Protein AF-0000000067162839 (afdb_homodimer)

InterPro domains:
  IPR000644 CBS domain [PF00571] (600-639)
  IPR001807 Chloride channel [PF00654] (102-469)
  IPR001807 Chloride channel [PR00762] (114-131)
  IPR001807 Chloride channel [PR00762] (147-166)
  IPR001807 Chloride channel [PR00762] (204-223)
  IPR001807 Chloride channel [PR00762] (378-398)
  IPR001807 Chloride channel [PR00762] (421-437)
  IPR001807 Chloride channel [PR00762] (438-457)
  IPR001807 Chloride channel [PR00762] (476-490)
  IPR002250 Chloride channel ClC-K [PR01119] (22-28)
  IPR002250 Chloride channel ClC-K [PR01119] (150-158)
  IPR002250 Chloride channel ClC-K [PR01119] (176-182)
  IPR002250 Chloride channel ClC-K [PR01119] (254-260)
  IPR014743 Chloride channel, core [SSF81340] (27-491)
  IPR046342 CBS domain superfamily [G3DSA:3.10.580.10] (491-643)
  IPR046342 CBS domain superfamily [SSF54631] (496-639)
  IPR050970 Voltage-gated chloride channel [PTHR45720] (24-351)

Nearest PDB structures (foldseek):
  8ta5-assembly1_B  TM=8.832E-01  e=3.341E-41  Homo sapiens
  8ta5-assembly1_A  TM=8.549E-01  e=1.238E-41  Homo sapiens
  7xf5-assembly1_A  TM=8.804E-01  e=7.797E-40  Homo sapiens
  7xf5-assembly1_B  TM=8.780E-01  e=1.848E-39  Homo sapiens
  7xja-assembly1_B  TM=9.573E-01  e=2.705E-33  Homo sapiens

Secondary structure (DSSP, 8-state):
-----THHHHHHHTTTTSS----HHHHHHHHHHHHHHHHHHHHH-HHHHHHHHHHHHHHHHHHHHHHHHHHHHHHHHHHHHHTTT-HHHHHHHHHHHHHHHHHHHHHHHHHH-GGGSS-SHHHHHHHHTT---GGGG-HHHHHHHHHHHHHHHHTTTTS--BSHHHHHHHHHHHHHHHHHHHHHHHT----HHHHHHHHHHHHHHHHHHHHT-HHHHHHHHHHHH-SEEEHHHHHHHHHHHHHHHHHHHHHHHHTTS-SSS--SS-----TT----HHHHHHHHHHHHHHHHHHHHHHHHHHHHHHHHHHSHHHHHHHHH-HHHHHHHHHHHHHHHT-TTTGGGGT---SS--S--GGGGGGHHHHHHHHHHHTT--SS-B-HHHHHHHHHHHHHHHHHHHHHH-TT----SS-PPPP-HHHHHHHHHHHHHHHHHT-SHHHHHHHHHH-B-TTHHHHHHHHHHHHHHHHHHS--HHHHHHHHHT--------S--HHHHH-BGGGTSB----EEETT--HHHHHHHHHH---SEEEEES-SSS-BEEEEEEHHHHHHHHHHS--TTS---TT--S------HHHHS-PBPP--EE-TT-BHHHHHHHHHHHT-SEEEEEETTEEEEEEEHHHHHHHHHHHHHH-/-----THHHHHHHTTTTSS----HHHHHHHHHHHHHHHHHHHHH-HHHHHHHHHHHHHHHHHHHHHHHHHHHHHHHHHHHHHTTT-HHHHHHHHHHHHHHHHHHHHHHHHHH-GGGSS-SHHHHHHHHTT---GGGG-HHHHHHHHHHHHHHHHTTTTS--BSHHHHHHHHHHHHHHHHHHHHHHHT----HHHHHHHHHHHHHHHHHHHHT-HHHHHHHHHHHH-SEEEHHHHHHHHHHHHHHHHHHHHHHHHTTS-SSS--SS-----TT----HHHHHHHHHHHHHHHHHHHHHHHHHHHHHHHHHHSHHHHHHHHH-HHHHHHHHHHHHHHHT-TTTGGGGT---SS--S--GGGGGGHHHHHHHHHHHTT--SS-B-HHHHHHHHHHHHHHHHHHHHHH-TT----SS-PPPP-HHHHHHHHHHHHHHHHHT-SHHHHHHHHHH-B-TTHHHHHHHHHHHHHHHHHHS--HHHHHHHHHT--------S--THHHH-BGGGTSB----EEETT--HHHHHHHHHH---SEEEEES-SSS-BEEEEEEHHHHHHHHHHS--TTS---TT--S------HHHHS-PBPP--EE-TT-BHHHHHHHHHHHT-SEEEEEETTEEEEEEEHHHHHHHHHHHHHH-

Structure (mmCIF, N/CA/C/O backbone):
data_AF-0000000067162839-model_v1
#
loop_
_entity.id
_entity.type
_entity.pdbx_description
1 polymer 'Chloride voltage-gated channel Kb'
#
loop_
_atom_site.group_PDB
_atom_site.id
_atom_site.type_symbol
_atom_site.label_atom_id
_atom_site.label_alt_id
_atom_site.label_comp_id
_atom_site.label_asym_id
_atom_site.label_entity_id
_atom_site.label_seq_id
_atom_site.pdbx_PDB_ins_code
_atom_site.Cartn_x
_atom_site.Cartn_y
_atom_site.Cartn_z
_atom_site.occupancy
_atom_site.B_iso_or_equiv
_atom_site.auth_seq_id
_atom_site.auth_comp_id
_atom_site.auth_asym_id
_atom_site.auth_atom_id
_atom_site.pdbx_PDB_model_num
ATOM 1 N N . MET A 1 1 ? -54.219 -42.25 22.422 1 27.73 1 MET A N 1
ATOM 2 C CA . MET A 1 1 ? -52.781 -42.281 22.656 1 27.73 1 MET A CA 1
ATOM 3 C C . MET A 1 1 ? -52.188 -40.875 22.562 1 27.73 1 MET A C 1
ATOM 5 O O . MET A 1 1 ? -52.281 -40.219 21.516 1 27.73 1 MET A O 1
ATOM 9 N N . GLU A 1 2 ? -52.094 -40.125 23.703 1 32.88 2 GLU A N 1
ATOM 10 C CA . GLU A 1 2 ? -51.938 -38.719 24.047 1 32.88 2 GLU A CA 1
ATOM 11 C C . GLU A 1 2 ? -50.5 -38.25 23.766 1 32.88 2 GLU A C 1
ATOM 13 O O . GLU A 1 2 ? -49.531 -38.906 24.188 1 32.88 2 GLU A O 1
ATOM 18 N N . HIS A 1 3 ? -50.25 -37.656 22.578 1 36.94 3 HIS A N 1
ATOM 19 C CA . HIS A 1 3 ? -48.969 -37.219 22.016 1 36.94 3 HIS A CA 1
ATOM 20 C C . HIS A 1 3 ? -48.219 -36.344 22.984 1 36.94 3 HIS A C 1
ATOM 22 O O . HIS A 1 3 ? -48.781 -35.375 23.531 1 36.94 3 HIS A O 1
ATOM 28 N N . PRO A 1 4 ? -47.188 -37 23.719 1 40.81 4 PRO A N 1
ATOM 29 C CA . PRO A 1 4 ? -46.469 -36.281 24.781 1 40.81 4 PRO A CA 1
ATOM 30 C C . PRO A 1 4 ? -46.062 -34.875 24.359 1 40.81 4 PRO A C 1
ATOM 32 O O . PRO A 1 4 ? -45.812 -34.594 23.188 1 40.81 4 PRO A O 1
ATOM 35 N N . SER A 1 5 ? -46.531 -33.875 25.109 1 39.12 5 SER A N 1
ATOM 36 C CA . SER A 1 5 ? -46.469 -32.438 24.906 1 39.12 5 SER A CA 1
ATOM 37 C C . SER A 1 5 ? -45.062 -31.938 24.75 1 39.12 5 SER A C 1
ATOM 39 O O . SER A 1 5 ? -44.125 -32.531 25.312 1 39.12 5 SER A O 1
ATOM 41 N N . LEU A 1 6 ? -44.812 -31.172 23.594 1 40.28 6 LEU A N 1
ATOM 42 C CA . LEU A 1 6 ? -43.625 -30.5 23.078 1 40.28 6 LEU A CA 1
ATOM 43 C C . LEU A 1 6 ? -42.875 -29.781 24.188 1 40.28 6 LEU A C 1
ATOM 45 O O . LEU A 1 6 ? -41.75 -29.344 24 1 40.28 6 LEU A O 1
ATOM 49 N N . GLU A 1 7 ? -43.625 -29.453 25.328 1 41.22 7 GLU A N 1
ATOM 50 C CA . GLU A 1 7 ? -43.031 -28.688 26.438 1 41.22 7 GLU A CA 1
ATOM 51 C C . GLU A 1 7 ? -41.938 -29.469 27.141 1 41.22 7 GLU A C 1
ATOM 53 O O . GLU A 1 7 ? -40.938 -28.891 27.609 1 41.22 7 GLU A O 1
ATOM 58 N N . GLN A 1 8 ? -42.125 -30.812 27.312 1 40.09 8 GLN A N 1
ATOM 59 C CA . GLN A 1 8 ? -41.188 -31.594 28.094 1 40.09 8 GLN A CA 1
ATOM 60 C C . GLN A 1 8 ? -39.844 -31.703 27.391 1 40.09 8 GLN A C 1
ATOM 62 O O . GLN A 1 8 ? -38.812 -31.906 28.047 1 40.09 8 GLN A O 1
ATOM 67 N N . GLU A 1 9 ? -39.906 -31.734 26.047 1 35.12 9 GLU A N 1
ATOM 68 C CA . GLU A 1 9 ? -38.625 -31.938 25.359 1 35.12 9 GLU A CA 1
ATOM 69 C C . GLU A 1 9 ? -37.719 -30.719 25.5 1 35.12 9 GLU A C 1
ATOM 71 O O . GLU A 1 9 ? -36.5 -30.828 25.438 1 35.12 9 GLU A O 1
ATOM 76 N N . GLU A 1 10 ? -38.344 -29.453 25.547 1 35.75 10 GLU A N 1
ATOM 77 C CA . GLU A 1 10 ? -37.5 -28.25 25.656 1 35.75 10 GLU A CA 1
ATOM 78 C C . GLU A 1 10 ? -36.75 -28.234 26.984 1 35.75 10 GLU A C 1
ATOM 80 O O . GLU A 1 10 ? -35.625 -27.703 27.062 1 35.75 10 GLU A O 1
ATOM 85 N N . GLU A 1 11 ? -37.406 -28.734 28.062 1 34.38 11 GLU A N 1
ATOM 86 C CA . GLU A 1 11 ? -36.781 -28.703 29.375 1 34.38 11 GLU A CA 1
ATOM 87 C C . GLU A 1 11 ? -35.531 -29.594 29.406 1 34.38 11 GLU A C 1
ATOM 89 O O . GLU A 1 11 ? -34.594 -29.328 30.172 1 34.38 11 GLU A O 1
ATOM 94 N N . LYS A 1 12 ? -35.594 -30.781 28.75 1 34.03 12 LYS A N 1
ATOM 95 C CA . LYS A 1 12 ? -34.5 -31.719 28.906 1 34.03 12 LYS A CA 1
ATOM 96 C C . LYS A 1 12 ? -33.219 -31.188 28.266 1 34.03 12 LYS A C 1
ATOM 98 O O . LYS A 1 12 ? -32.125 -31.625 28.609 1 34.03 12 LYS A O 1
ATOM 103 N N . VAL A 1 13 ? -33.406 -30.531 27.125 1 31.28 13 VAL A N 1
ATOM 104 C CA . VAL A 1 13 ? -32.188 -30.109 26.453 1 31.28 13 VAL A CA 1
ATOM 105 C C . VAL A 1 13 ? -31.484 -29.047 27.281 1 31.28 13 VAL A C 1
ATOM 107 O O . VAL A 1 13 ? -30.312 -28.734 27.047 1 31.28 13 VAL A O 1
ATOM 110 N N . LEU A 1 14 ? -32.188 -28.281 28.219 1 32.16 14 LEU A N 1
ATOM 111 C CA . LEU A 1 14 ? -31.5 -27.391 29.141 1 32.16 14 LEU A CA 1
ATOM 112 C C . LEU A 1 14 ? -30.594 -28.172 30.078 1 32.16 14 LEU A C 1
ATOM 114 O O . LEU A 1 14 ? -29.969 -27.594 30.984 1 32.16 14 LEU A O 1
ATOM 118 N N . VAL A 1 15 ? -30.797 -29.516 30.312 1 32.53 15 VAL A N 1
ATOM 119 C CA . VAL A 1 15 ? -30.078 -30.25 31.328 1 32.53 15 VAL A CA 1
ATOM 120 C C . VAL A 1 15 ? -28.578 -30.141 31.078 1 32.53 15 VAL A C 1
ATOM 122 O O . VAL A 1 15 ? -27.797 -29.953 32 1 32.53 15 VAL A O 1
ATOM 125 N N . SER A 1 16 ? -28.016 -30.766 29.938 1 29.75 16 SER A N 1
ATOM 126 C CA . SER A 1 16 ? -26.641 -31.234 30.078 1 29.75 16 SER A CA 1
ATOM 127 C C . SER A 1 16 ? -25.641 -30.078 30.047 1 29.75 16 SER A C 1
ATOM 129 O O . SER A 1 16 ? -24.906 -29.891 29.078 1 29.75 16 SER A O 1
ATOM 131 N N . LYS A 1 17 ? -25.938 -28.875 30.406 1 35.81 17 LYS A N 1
ATOM 132 C CA . LYS A 1 17 ? -24.969 -27.828 30.703 1 35.81 17 LYS A CA 1
ATOM 133 C C . LYS A 1 17 ? -23.922 -28.328 31.688 1 35.81 17 LYS A C 1
ATOM 135 O O . LYS A 1 17 ? -23.016 -27.594 32.094 1 35.81 17 LYS A O 1
ATOM 140 N N . HIS A 1 18 ? -24.203 -29.344 32.5 1 34.38 18 HIS A N 1
ATOM 141 C CA . HIS A 1 18 ? -23.281 -29.719 33.562 1 34.38 18 HIS A CA 1
ATOM 142 C C . HIS A 1 18 ? -21.969 -30.25 33 1 34.38 18 HIS A C 1
ATOM 144 O O . HIS A 1 18 ? -20.969 -30.344 33.719 1 34.38 18 HIS A O 1
ATOM 150 N N . SER A 1 19 ? -22.062 -31.125 32.031 1 35.47 19 SER A N 1
ATOM 151 C CA . SER A 1 19 ? -21.016 -32.125 31.938 1 35.47 19 SER A CA 1
ATOM 152 C C . SER A 1 19 ? -19.672 -31.516 31.594 1 35.47 19 SER A C 1
ATOM 154 O O . SER A 1 19 ? -18.625 -31.938 32.094 1 35.47 19 SER A O 1
ATOM 156 N N . TRP A 1 20 ? -19.5 -30.953 30.484 1 37.16 20 TRP A N 1
ATOM 157 C CA . TRP A 1 20 ? -18.094 -30.906 30.125 1 37.16 20 TRP A CA 1
ATOM 158 C C . TRP A 1 20 ? -17.391 -29.766 30.859 1 37.16 20 TRP A C 1
ATOM 160 O O . TRP A 1 20 ? -17.359 -28.625 30.375 1 37.16 20 TRP A O 1
ATOM 170 N N . GLN A 1 21 ? -17.75 -29.531 32.156 1 40.5 21 GLN A N 1
ATOM 171 C CA . GLN A 1 21 ? -16.859 -28.656 32.906 1 40.5 21 GLN A CA 1
ATOM 172 C C . GLN A 1 21 ? -15.43 -29.188 32.906 1 40.5 21 GLN A C 1
ATOM 174 O O . GLN A 1 21 ? -15.188 -30.328 33.344 1 40.5 21 GLN A O 1
ATOM 179 N N . PRO A 1 22 ? -14.617 -28.828 31.984 1 44.09 22 PRO A N 1
ATOM 180 C CA . PRO A 1 22 ? -13.242 -29.344 32.062 1 44.09 22 PRO A CA 1
ATOM 181 C C . PRO A 1 22 ? -12.727 -29.422 33.5 1 44.09 22 PRO A C 1
ATOM 183 O O . PRO A 1 22 ? -13.234 -28.734 34.375 1 44.09 22 PRO A O 1
ATOM 186 N N . CYS A 1 23 ? -12.055 -30.5 33.906 1 48.09 23 CYS A N 1
ATOM 187 C CA . CYS A 1 23 ? -11.445 -30.781 35.188 1 48.09 23 CYS A CA 1
ATOM 188 C C . CYS A 1 23 ? -10.797 -29.531 35.781 1 48.09 23 CYS A C 1
ATOM 190 O O . CYS A 1 23 ? -10.234 -28.719 35.062 1 48.09 23 CYS A O 1
ATOM 192 N N . PRO A 1 24 ? -11.07 -29.234 37.062 1 51.34 24 PRO A N 1
ATOM 193 C CA . PRO A 1 24 ? -10.586 -28.047 37.781 1 51.34 24 PRO A CA 1
ATOM 194 C C . PRO A 1 24 ? -9.094 -27.812 37.562 1 51.34 24 PRO A C 1
ATOM 196 O O . PRO A 1 24 ? -8.656 -26.656 37.5 1 51.34 24 PRO A O 1
ATOM 199 N N . LYS A 1 25 ? -8.367 -28.891 37.594 1 54.47 25 LYS A N 1
ATOM 200 C CA . LYS A 1 25 ? -6.926 -28.75 37.438 1 54.47 25 LYS A CA 1
ATOM 201 C C . LYS A 1 25 ? -6.59 -28.219 36.031 1 54.47 25 LYS A C 1
ATOM 203 O O . LYS A 1 25 ? -5.68 -27.391 35.875 1 54.47 25 LYS A O 1
ATOM 208 N N . ALA A 1 26 ? -7.246 -28.781 35.125 1 53.56 26 ALA A N 1
ATOM 209 C CA . ALA A 1 26 ? -7.035 -28.328 33.75 1 53.56 26 ALA A CA 1
ATOM 210 C C . ALA A 1 26 ? -7.48 -26.875 33.594 1 53.56 26 ALA A C 1
ATOM 212 O O . ALA A 1 26 ? -6.852 -26.109 32.844 1 53.56 26 ALA A O 1
ATOM 213 N N . ARG A 1 27 ? -8.508 -26.578 34.312 1 57.03 27 ARG A N 1
ATOM 214 C CA . ARG A 1 27 ? -8.938 -25.188 34.312 1 57.03 27 ARG A CA 1
ATOM 215 C C . ARG A 1 27 ? -7.887 -24.281 34.969 1 57.03 27 ARG A C 1
ATOM 217 O O . ARG A 1 27 ? -7.656 -23.172 34.5 1 57.03 27 ARG A O 1
ATOM 224 N N . ARG A 1 28 ? -7.359 -24.797 36.062 1 58.72 28 ARG A N 1
ATOM 225 C CA . ARG A 1 28 ? -6.32 -24 36.688 1 58.72 28 ARG A CA 1
ATOM 226 C C . ARG A 1 28 ? -5.09 -23.875 35.812 1 58.72 28 ARG A C 1
ATOM 228 O O . ARG A 1 28 ? -4.484 -22.812 35.719 1 58.72 28 ARG A O 1
ATOM 235 N N . ARG A 1 29 ? -4.75 -24.984 35.281 1 55.62 29 ARG A N 1
ATOM 236 C CA . ARG A 1 29 ? -3.605 -24.922 34.375 1 55.62 29 ARG A CA 1
ATOM 237 C C . ARG A 1 29 ? -3.904 -24.047 33.156 1 55.62 29 ARG A C 1
ATOM 239 O O . ARG A 1 29 ? -3.035 -23.297 32.688 1 55.62 29 ARG A O 1
ATOM 246 N N . LEU A 1 30 ? -5.125 -24.234 32.812 1 56.53 30 LEU A N 1
ATOM 247 C CA . LEU A 1 30 ? -5.523 -23.391 31.703 1 56.53 30 LEU A CA 1
ATOM 248 C C . LEU A 1 30 ? -5.547 -21.922 32.125 1 56.53 30 LEU A C 1
ATOM 250 O O . LEU A 1 30 ? -5.137 -21.047 31.359 1 56.53 30 LEU A O 1
ATOM 254 N N . ARG A 1 31 ? -6.031 -21.781 33.344 1 58.5 31 ARG A N 1
ATOM 255 C CA . ARG A 1 31 ? -6.012 -20.422 33.844 1 58.5 31 ARG A CA 1
ATOM 256 C C . ARG A 1 31 ? -4.582 -19.922 34 1 58.5 31 ARG A C 1
ATOM 258 O O . ARG A 1 31 ? -4.285 -18.75 33.719 1 58.5 31 ARG A O 1
ATOM 265 N N . GLY A 1 32 ? -3.824 -20.781 34.562 1 57.22 32 GLY A N 1
ATOM 266 C CA . GLY A 1 32 ? -2.426 -20.406 34.719 1 57.22 32 GLY A CA 1
ATOM 267 C C . GLY A 1 32 ? -1.743 -20.156 33.375 1 57.22 32 GLY A C 1
ATOM 268 O O . GLY A 1 32 ? -1.001 -19.188 33.219 1 57.22 32 GLY A O 1
ATOM 269 N N . CYS A 1 33 ? -1.955 -21.031 32.531 1 56.88 33 CYS A N 1
ATOM 270 C CA . CYS A 1 33 ? -1.414 -20.828 31.188 1 56.88 33 CYS A CA 1
ATOM 271 C C . CYS A 1 33 ? -1.97 -19.562 30.547 1 56.88 33 CYS A C 1
ATOM 273 O O . CYS A 1 33 ? -1.242 -18.828 29.875 1 56.88 33 CYS A O 1
ATOM 275 N N . MET A 1 34 ? -3.178 -19.484 30.906 1 56.81 34 MET A N 1
ATOM 276 C CA . MET A 1 34 ? -3.814 -18.281 30.391 1 56.81 34 MET A CA 1
ATOM 277 C C . MET A 1 34 ? -3.201 -17.031 31.016 1 56.81 34 MET A C 1
ATOM 279 O O . MET A 1 34 ? -3.033 -16.016 30.328 1 56.81 34 MET A O 1
ATOM 283 N N . GLU A 1 35 ? -2.861 -17.156 32.281 1 59.5 35 GLU A N 1
ATOM 284 C CA . GLU A 1 35 ? -2.236 -16.016 32.938 1 59.5 35 GLU A CA 1
ATOM 285 C C . GLU A 1 35 ? -0.836 -15.766 32.375 1 59.5 35 GLU A C 1
ATOM 287 O O . GLU A 1 35 ? -0.427 -14.609 32.219 1 59.5 35 GLU A O 1
ATOM 292 N N . VAL A 1 36 ? -0.124 -16.75 32.219 1 56.62 36 VAL A N 1
ATOM 293 C CA . VAL A 1 36 ? 1.204 -16.594 31.641 1 56.62 36 VAL A CA 1
ATOM 294 C C . VAL A 1 36 ? 1.084 -16.047 30.219 1 56.62 36 VAL A C 1
ATOM 296 O O . VAL A 1 36 ? 1.85 -15.172 29.828 1 56.62 36 VAL A O 1
ATOM 299 N N . VAL A 1 37 ? 0.184 -16.688 29.594 1 56.22 37 VAL A N 1
ATOM 300 C CA . VAL A 1 37 ? -0.062 -16.188 28.25 1 56.22 37 VAL A CA 1
ATOM 301 C C . VAL A 1 37 ? -0.509 -14.734 28.312 1 56.22 37 VAL A C 1
ATOM 303 O O . VAL A 1 37 ? -0.081 -13.906 27.5 1 56.22 37 VAL A O 1
ATOM 306 N N . LYS A 1 38 ? -1.312 -14.547 29.297 1 56.5 38 LYS A N 1
ATOM 307 C CA . LYS A 1 38 ? -1.747 -13.172 29.516 1 56.5 38 LYS A CA 1
ATOM 308 C C . LYS A 1 38 ? -0.558 -12.25 29.781 1 56.5 38 LYS A C 1
ATOM 310 O O . LYS A 1 38 ? -0.494 -11.141 29.266 1 56.5 38 LYS A O 1
ATOM 315 N N . GLY A 1 39 ? 0.331 -12.68 30.656 1 54.09 39 GLY A N 1
ATOM 316 C CA . GLY A 1 39 ? 1.502 -11.875 30.969 1 54.09 39 GLY A CA 1
ATOM 317 C C . GLY A 1 39 ? 2.42 -11.656 29.781 1 54.09 39 GLY A C 1
ATOM 318 O O . GLY A 1 39 ? 2.934 -10.555 29.594 1 54.09 39 GLY A O 1
ATOM 319 N N . LEU A 1 40 ? 2.652 -12.648 29.109 1 52.22 40 LEU A N 1
ATOM 320 C CA . LEU A 1 40 ? 3.521 -12.562 27.953 1 52.22 40 LEU A CA 1
ATOM 321 C C . LEU A 1 40 ? 2.9 -11.68 26.875 1 52.22 40 LEU A C 1
ATOM 323 O O . LEU A 1 40 ? 3.598 -10.891 26.234 1 52.22 40 LEU A O 1
ATOM 327 N N . LEU A 1 41 ? 1.66 -11.969 26.734 1 50.88 41 LEU A N 1
ATOM 328 C CA . LEU A 1 41 ? 0.897 -11.219 25.75 1 50.88 41 LEU A CA 1
ATOM 329 C C . LEU A 1 41 ? 0.826 -9.742 26.109 1 50.88 41 LEU A C 1
ATOM 331 O O . LEU A 1 41 ? 0.854 -8.875 25.234 1 50.88 41 LEU A O 1
ATOM 335 N N . PHE A 1 42 ? 0.751 -9.477 27.359 1 50.53 42 PHE A N 1
ATOM 336 C CA . PHE A 1 42 ? 0.626 -8.094 27.797 1 50.53 42 PHE A CA 1
ATOM 337 C C . PHE A 1 42 ? 1.896 -7.312 27.5 1 50.53 42 PHE A C 1
ATOM 339 O O . PHE A 1 42 ? 1.84 -6.109 27.234 1 50.53 42 PHE A O 1
ATOM 346 N N . ARG A 1 43 ? 3.023 -8 27.609 1 47.5 43 ARG A N 1
ATOM 347 C CA . ARG A 1 43 ? 4.273 -7.262 27.484 1 47.5 43 ARG A CA 1
ATOM 348 C C . ARG A 1 43 ? 4.566 -6.934 26.016 1 47.5 43 ARG A C 1
ATOM 350 O O . ARG A 1 43 ? 5.035 -5.84 25.703 1 47.5 43 ARG A O 1
ATOM 357 N N . VAL A 1 44 ? 4.855 -8 25.203 1 50.31 44 VAL A N 1
ATOM 358 C CA . VAL A 1 44 ? 5.434 -7.816 23.875 1 50.31 44 VAL A CA 1
ATOM 359 C C . VAL A 1 44 ? 4.402 -7.172 22.953 1 50.31 44 VAL A C 1
ATOM 361 O O . VAL A 1 44 ? 4.766 -6.535 21.969 1 50.31 44 VAL A O 1
ATOM 364 N N . GLY A 1 45 ? 3.145 -6.742 23.422 1 58.66 45 GLY A N 1
ATOM 365 C CA . GLY A 1 45 ? 2.027 -6.227 22.641 1 58.66 45 GLY A CA 1
ATOM 366 C C . GLY A 1 45 ? 1.144 -7.32 22.078 1 58.66 45 GLY A C 1
ATOM 367 O O . GLY A 1 45 ? 1.576 -8.094 21.219 1 58.66 45 GLY A O 1
ATOM 368 N N . GLU A 1 46 ? 0.111 -7.754 22.594 1 63.47 46 GLU A N 1
ATOM 369 C CA . GLU A 1 46 ? -0.898 -8.797 22.422 1 63.47 46 GLU A CA 1
ATOM 370 C C . GLU A 1 46 ? -1.238 -8.992 20.953 1 63.47 46 GLU A C 1
ATOM 372 O O . GLU A 1 46 ? -1.441 -10.117 20.5 1 63.47 46 GLU A O 1
ATOM 377 N N . ASP A 1 47 ? -0.912 -8.102 20.188 1 77.25 47 ASP A N 1
ATOM 378 C CA . ASP A 1 47 ? -1.359 -8.18 18.797 1 77.25 47 ASP A CA 1
ATOM 379 C C . ASP A 1 47 ? -0.373 -8.969 17.938 1 77.25 47 ASP A C 1
ATOM 381 O O . ASP A 1 47 ? -0.779 -9.742 17.062 1 77.25 47 ASP A O 1
ATOM 385 N N . TRP A 1 48 ? 0.878 -9.109 18.359 1 83.06 48 TRP A N 1
ATOM 386 C CA . TRP A 1 48 ? 1.888 -9.758 17.531 1 83.06 48 TRP A CA 1
ATOM 387 C C . TRP A 1 48 ? 1.868 -11.273 17.719 1 83.06 48 TRP A C 1
ATOM 389 O O . TRP A 1 48 ? 2.125 -12.031 16.781 1 83.06 48 TRP A O 1
ATOM 399 N N . TYR A 1 49 ? 1.592 -11.688 18.906 1 84.25 49 TYR A N 1
ATOM 400 C CA . TYR A 1 49 ? 1.446 -13.125 19.141 1 84.25 49 TYR A CA 1
ATOM 401 C C . TYR A 1 49 ? 0.232 -13.672 18.406 1 84.25 49 TYR A C 1
ATOM 403 O O . TYR A 1 49 ? 0.279 -14.781 17.859 1 84.25 49 TYR A O 1
ATOM 411 N N . PHE A 1 50 ? -0.782 -12.906 18.422 1 87.69 50 PHE A N 1
ATOM 412 C CA . PHE A 1 50 ? -1.983 -13.281 17.688 1 87.69 50 PHE A CA 1
ATOM 413 C C . PHE A 1 50 ? -1.681 -13.438 16.203 1 87.69 50 PHE A C 1
ATOM 415 O O . PHE A 1 50 ? -2.098 -14.414 15.578 1 87.69 50 PHE A O 1
ATOM 422 N N . LEU A 1 51 ? -0.968 -12.508 15.727 1 91.75 51 LEU A N 1
ATOM 423 C CA . LEU A 1 51 ? -0.643 -12.516 14.305 1 91.75 51 LEU A CA 1
ATOM 424 C C . LEU A 1 51 ? 0.275 -13.688 13.961 1 91.75 51 LEU A C 1
ATOM 426 O O . LEU A 1 51 ? 0.132 -14.305 12.906 1 91.75 51 LEU A O 1
ATOM 430 N N . PHE A 1 52 ? 1.175 -14.016 14.898 1 92.5 52 PHE A N 1
ATOM 431 C CA . PHE A 1 52 ? 2.061 -15.156 14.703 1 92.5 52 PHE A CA 1
ATOM 432 C C . PHE A 1 52 ? 1.268 -16.453 14.68 1 92.5 52 PHE A C 1
ATOM 434 O O . PHE A 1 52 ? 1.465 -17.297 13.789 1 92.5 52 PHE A O 1
ATOM 441 N N . VAL A 1 53 ? 0.369 -16.594 15.531 1 93.88 53 VAL A N 1
ATOM 442 C CA . VAL A 1 53 ? -0.443 -17.797 15.633 1 93.88 53 VAL A CA 1
ATOM 443 C C . VAL A 1 53 ? -1.335 -17.938 14.398 1 93.88 53 VAL A C 1
ATOM 445 O O . VAL A 1 53 ? -1.511 -19.031 13.867 1 93.88 53 VAL A O 1
ATOM 448 N N . LEU A 1 54 ? -1.872 -16.828 13.984 1 95.62 54 LEU A N 1
ATOM 449 C CA . LEU A 1 54 ? -2.709 -16.844 12.789 1 95.62 54 LEU A CA 1
ATOM 450 C C . LEU A 1 54 ? -1.92 -17.328 11.578 1 95.62 54 LEU A C 1
ATOM 452 O O . LEU A 1 54 ? -2.398 -18.172 10.812 1 95.62 54 LEU A O 1
ATOM 456 N N . GLY A 1 55 ? -0.686 -16.844 11.398 1 96.31 55 GLY A N 1
ATOM 457 C CA . GLY A 1 55 ? 0.157 -17.25 10.289 1 96.31 55 GLY A CA 1
ATOM 458 C C . GLY A 1 55 ? 0.494 -18.734 10.32 1 96.31 55 GLY A C 1
ATOM 459 O O . GLY A 1 55 ? 0.347 -19.438 9.32 1 96.31 55 GLY A O 1
ATOM 460 N N . VAL A 1 56 ? 0.825 -19.203 11.453 1 95.19 56 VAL A N 1
ATOM 461 C CA . VAL A 1 56 ? 1.228 -20.609 11.617 1 95.19 56 VAL A CA 1
ATOM 462 C C . VAL A 1 56 ? 0.017 -21.516 11.43 1 95.19 56 VAL A C 1
ATOM 464 O O . VAL A 1 56 ? 0.105 -22.547 10.758 1 95.19 56 VAL A O 1
ATOM 467 N N . LEU A 1 57 ? -1.05 -21.109 11.961 1 96.31 57 LEU A N 1
ATOM 468 C CA . LEU A 1 57 ? -2.273 -21.906 11.875 1 96.31 57 LEU A CA 1
ATOM 469 C C . LEU A 1 57 ? -2.725 -22.047 10.422 1 96.31 57 LEU A C 1
ATOM 471 O O . LEU A 1 57 ? -3.014 -23.156 9.969 1 96.31 57 LEU A O 1
ATOM 475 N N . MET A 1 58 ? -2.77 -20.969 9.742 1 97.12 58 MET A N 1
ATOM 476 C CA . MET A 1 58 ? -3.256 -21.016 8.367 1 97.12 58 MET A CA 1
ATOM 477 C C . MET A 1 58 ? -2.279 -21.766 7.473 1 97.12 58 MET A C 1
ATOM 479 O O . MET A 1 58 ? -2.691 -22.453 6.535 1 97.12 58 MET A O 1
ATOM 483 N N . ALA A 1 59 ? -0.989 -21.625 7.781 1 96.12 59 ALA A N 1
ATOM 484 C CA . ALA A 1 59 ? -0.002 -22.406 7.027 1 96.12 59 ALA A CA 1
ATOM 485 C C . ALA A 1 59 ? -0.195 -23.906 7.238 1 96.12 59 ALA A C 1
ATOM 487 O O . ALA A 1 59 ? -0.094 -24.688 6.293 1 96.12 59 ALA A O 1
ATOM 488 N N . THR A 1 60 ? -0.475 -24.297 8.43 1 95.88 60 THR A N 1
ATOM 489 C CA . THR A 1 60 ? -0.682 -25.703 8.75 1 95.88 60 THR A CA 1
ATOM 490 C C . THR A 1 60 ? -1.94 -26.234 8.07 1 95.88 60 THR A C 1
ATOM 492 O O . THR A 1 60 ? -1.938 -27.344 7.527 1 95.88 60 THR A O 1
ATOM 495 N N . ILE A 1 61 ? -2.969 -25.438 8.055 1 96.44 61 ILE A N 1
ATOM 496 C CA . ILE A 1 61 ? -4.211 -25.859 7.406 1 96.44 61 ILE A CA 1
ATOM 497 C C . ILE A 1 61 ? -3.994 -25.969 5.902 1 96.44 61 ILE A C 1
ATOM 499 O O . ILE A 1 61 ? -4.438 -26.938 5.277 1 96.44 61 ILE A O 1
ATOM 503 N N . SER A 1 62 ? -3.361 -24.969 5.391 1 95.19 62 SER A N 1
ATOM 504 C CA . SER A 1 62 ? -3.086 -25 3.959 1 95.19 62 SER A CA 1
ATOM 505 C C . SER A 1 62 ? -2.26 -26.234 3.588 1 95.19 62 SER A C 1
ATOM 507 O O . SER A 1 62 ? -2.557 -26.906 2.6 1 95.19 62 SER A O 1
ATOM 509 N N . PHE A 1 63 ? -1.27 -26.562 4.344 1 92.69 63 PHE A N 1
ATOM 510 C CA . PHE A 1 63 ? -0.394 -27.703 4.078 1 92.69 63 PHE A CA 1
ATOM 511 C C . PHE A 1 63 ? -1.157 -29.016 4.203 1 92.69 63 PHE A C 1
ATOM 513 O O . PHE A 1 63 ? -1.01 -29.906 3.365 1 92.69 63 PHE A O 1
ATOM 520 N N . MET A 1 64 ? -1.932 -29.141 5.234 1 94.25 64 MET A N 1
ATOM 521 C CA . MET A 1 64 ? -2.711 -30.344 5.449 1 94.25 64 MET A CA 1
ATOM 522 C C . MET A 1 64 ? -3.717 -30.562 4.32 1 94.25 64 MET A C 1
ATOM 524 O O . MET A 1 64 ? -3.949 -31.688 3.891 1 94.25 64 MET A O 1
ATOM 528 N N . MET A 1 65 ? -4.305 -29.484 3.906 1 94.31 65 MET A N 1
ATOM 529 C CA . MET A 1 65 ? -5.23 -29.562 2.779 1 94.31 65 MET A CA 1
ATOM 530 C C . MET A 1 65 ? -4.52 -30.062 1.528 1 94.31 65 MET A C 1
ATOM 532 O O . MET A 1 65 ? -5.035 -30.938 0.823 1 94.31 65 MET A O 1
ATOM 536 N N . ASP A 1 66 ? -3.375 -29.547 1.273 1 91.31 66 ASP A N 1
ATOM 537 C CA . ASP A 1 66 ? -2.607 -29.953 0.104 1 91.31 66 ASP A CA 1
ATOM 538 C C . ASP A 1 66 ? -2.201 -31.422 0.208 1 91.31 66 ASP A C 1
ATOM 540 O O . ASP A 1 66 ? -2.188 -32.156 -0.794 1 91.31 66 ASP A O 1
ATOM 544 N N . LEU A 1 67 ? -1.874 -31.859 1.388 1 91.19 67 LEU A N 1
ATOM 545 C CA . LEU A 1 67 ? -1.484 -33.25 1.611 1 91.19 67 LEU A CA 1
ATOM 546 C C . LEU A 1 67 ? -2.658 -34.188 1.364 1 91.19 67 LEU A C 1
ATOM 548 O O . LEU A 1 67 ? -2.5 -35.219 0.729 1 91.19 67 LEU A O 1
ATOM 552 N N . ILE A 1 68 ? -3.779 -33.812 1.826 1 94.38 68 ILE A N 1
ATOM 553 C CA . ILE A 1 68 ? -4.969 -34.656 1.649 1 94.38 68 ILE A CA 1
ATOM 554 C C . ILE A 1 68 ? -5.344 -34.688 0.17 1 94.38 68 ILE A C 1
ATOM 556 O O . ILE A 1 68 ? -5.672 -35.75 -0.356 1 94.38 68 ILE A O 1
ATOM 560 N N . VAL A 1 69 ? -5.355 -33.562 -0.452 1 93.12 69 VAL A N 1
ATOM 561 C CA . VAL A 1 69 ? -5.68 -33.5 -1.872 1 93.12 69 VAL A CA 1
ATOM 562 C C . VAL A 1 69 ? -4.711 -34.344 -2.674 1 93.12 69 VAL A C 1
ATOM 564 O O . VAL A 1 69 ? -5.121 -35.094 -3.58 1 93.12 69 VAL A O 1
ATOM 567 N N . PHE A 1 70 ? -3.445 -34.312 -2.328 1 89.12 70 PHE A N 1
ATOM 568 C CA . PHE A 1 70 ? -2.432 -35.094 -3.021 1 89.12 70 PHE A CA 1
ATOM 569 C C . PHE A 1 70 ? -2.686 -36.594 -2.842 1 89.12 70 PHE A C 1
ATOM 571 O O . PHE A 1 70 ? -2.588 -37.344 -3.797 1 89.12 70 PHE A O 1
ATOM 578 N N . ARG A 1 71 ? -3 -37 -1.693 1 92.44 71 ARG A N 1
ATOM 579 C CA . ARG A 1 71 ? -3.25 -38.406 -1.406 1 92.44 71 ARG A CA 1
ATOM 580 C C . ARG A 1 71 ? -4.492 -38.906 -2.139 1 92.44 71 ARG A C 1
ATOM 582 O O . ARG A 1 71 ? -4.516 -40.031 -2.637 1 92.44 71 ARG A O 1
ATOM 589 N N . LEU A 1 72 ? -5.504 -38.031 -2.176 1 92.25 72 LEU A N 1
ATOM 590 C CA . LEU A 1 72 ? -6.723 -38.438 -2.885 1 92.25 72 LEU A CA 1
ATOM 591 C C . LEU A 1 72 ? -6.48 -38.469 -4.391 1 92.25 72 LEU A C 1
ATOM 593 O O . LEU A 1 72 ? -7.023 -39.344 -5.078 1 92.25 72 LEU A O 1
ATOM 597 N N . TYR A 1 73 ? -5.734 -37.562 -4.848 1 89.12 73 TYR A N 1
ATOM 598 C CA . TYR A 1 73 ? -5.383 -37.562 -6.262 1 89.12 73 TYR A CA 1
ATOM 599 C C . TYR A 1 73 ? -4.586 -38.812 -6.617 1 89.12 73 TYR A C 1
ATOM 601 O O . TYR A 1 73 ? -4.793 -39.438 -7.676 1 89.12 73 TYR A O 1
ATOM 609 N N . GLU A 1 74 ? -3.652 -39.219 -5.734 1 89.56 74 GLU A N 1
ATOM 610 C CA . GLU A 1 74 ? -2.859 -40.406 -5.957 1 89.56 74 GLU A CA 1
ATOM 611 C C . GLU A 1 74 ? -3.734 -41.656 -5.922 1 89.56 74 GLU A C 1
ATOM 613 O O . GLU A 1 74 ? -3.523 -42.594 -6.699 1 89.56 74 GLU A O 1
ATOM 618 N N . ALA A 1 75 ? -4.668 -41.625 -5.09 1 91.56 75 ALA A N 1
ATOM 619 C CA . ALA A 1 75 ? -5.605 -42.75 -5.016 1 91.56 75 ALA A CA 1
ATOM 620 C C . ALA A 1 75 ? -6.445 -42.844 -6.285 1 91.56 75 ALA A C 1
ATOM 622 O O . ALA A 1 75 ? -6.691 -43.938 -6.793 1 91.56 75 ALA A O 1
ATOM 623 N N . HIS A 1 76 ? -6.918 -41.719 -6.781 1 91.5 76 HIS A N 1
ATOM 624 C CA . HIS A 1 76 ? -7.688 -41.719 -8.023 1 91.5 76 HIS A CA 1
ATOM 625 C C . HIS A 1 76 ? -6.836 -42.156 -9.203 1 91.5 76 HIS A C 1
ATOM 627 O O . HIS A 1 76 ? -7.309 -42.906 -10.07 1 91.5 76 HIS A O 1
ATOM 633 N N . ARG A 1 77 ? -5.621 -41.656 -9.242 1 88.19 77 ARG A N 1
ATOM 634 C CA . ARG A 1 77 ? -4.707 -42.062 -10.312 1 88.19 77 ARG A CA 1
ATOM 635 C C . ARG A 1 77 ? -4.441 -43.562 -10.281 1 88.19 77 ARG A C 1
ATOM 637 O O . ARG A 1 77 ? -4.387 -44.188 -11.328 1 88.19 77 ARG A O 1
ATOM 644 N N . TRP A 1 78 ? -4.293 -44.062 -9.047 1 91.06 78 TRP A N 1
ATOM 645 C CA . TRP A 1 78 ? -4.09 -45.5 -8.875 1 91.06 78 TRP A CA 1
ATOM 646 C C . TRP A 1 78 ? -5.305 -46.281 -9.367 1 91.06 78 TRP A C 1
ATOM 648 O O . TRP A 1 78 ? -5.164 -47.281 -10.086 1 91.06 78 TRP A O 1
ATOM 658 N N . LEU A 1 79 ? -6.477 -45.844 -9.016 1 89.62 79 LEU A N 1
ATOM 659 C CA . LEU A 1 79 ? -7.707 -46.5 -9.438 1 89.62 79 LEU A CA 1
ATOM 660 C C . LEU A 1 79 ? -7.867 -46.438 -10.953 1 89.62 79 LEU A C 1
ATOM 662 O O . LEU A 1 79 ? -8.273 -47.406 -11.586 1 89.62 79 LEU A O 1
ATOM 666 N N . TYR A 1 80 ? -7.598 -45.312 -11.539 1 89.44 80 TYR A N 1
ATOM 667 C CA . TYR A 1 80 ? -7.719 -45.094 -12.977 1 89.44 80 TYR A CA 1
ATOM 668 C C . TYR A 1 80 ? -6.762 -46 -13.742 1 89.44 80 TYR A C 1
ATOM 670 O O . TYR A 1 80 ? -7.098 -46.5 -14.812 1 89.44 80 TYR A O 1
ATOM 678 N N . GLN A 1 81 ? -5.586 -46.219 -13.141 1 89.38 81 GLN A N 1
ATOM 679 C CA . GLN A 1 81 ? -4.605 -47.094 -13.773 1 89.38 81 GLN A CA 1
ATOM 680 C C . GLN A 1 81 ? -4.98 -48.562 -13.594 1 89.38 81 GLN A C 1
ATOM 682 O O . GLN A 1 81 ? -4.773 -49.375 -14.5 1 89.38 81 GLN A O 1
ATOM 687 N N . GLU A 1 82 ? -5.539 -48.875 -12.469 1 91.06 82 GLU A N 1
ATOM 688 C CA . GLU A 1 82 ? -5.887 -50.25 -12.141 1 91.06 82 GLU A CA 1
ATOM 689 C C . GLU A 1 82 ? -7.039 -50.75 -13.008 1 91.06 82 GLU A C 1
ATOM 691 O O . GLU A 1 82 ? -7.172 -51.969 -13.25 1 91.06 82 GLU A O 1
ATOM 696 N N . VAL A 1 83 ? -7.863 -49.812 -13.445 1 89.5 83 VAL A N 1
ATOM 697 C CA . VAL A 1 83 ? -9.023 -50.156 -14.258 1 89.5 83 VAL A CA 1
ATOM 698 C C . VAL A 1 83 ? -8.555 -50.688 -15.609 1 89.5 83 VAL A C 1
ATOM 700 O O . VAL A 1 83 ? -9.266 -51.469 -16.25 1 89.5 83 VAL A O 1
ATOM 703 N N . GLY A 1 84 ? -7.34 -50.562 -16.078 1 81.88 84 GLY A N 1
ATOM 704 C CA . GLY A 1 84 ? -6.785 -51.094 -17.297 1 81.88 84 GLY A CA 1
ATOM 705 C C . GLY A 1 84 ? -7.25 -50.344 -18.547 1 81.88 84 GLY A C 1
ATOM 706 O O . GLY A 1 84 ? -7.336 -49.125 -18.547 1 81.88 84 GLY A O 1
ATOM 707 N N . ASP A 1 85 ? -7.59 -51.188 -19.672 1 83 85 ASP A N 1
ATOM 708 C CA . ASP A 1 85 ? -7.848 -50.594 -20.969 1 83 85 ASP A CA 1
ATOM 709 C C . ASP A 1 85 ? -9.336 -50.625 -21.312 1 83 85 ASP A C 1
ATOM 711 O O . ASP A 1 85 ? -9.719 -50.406 -22.469 1 83 85 ASP A O 1
ATOM 715 N N . TYR A 1 86 ? -10.164 -50.781 -20.312 1 89.94 86 TYR A N 1
ATOM 716 C CA . TYR A 1 86 ? -11.602 -50.719 -20.562 1 89.94 86 TYR A CA 1
ATOM 717 C C . TYR A 1 86 ? -12.102 -49.281 -20.625 1 89.94 86 TYR A C 1
ATOM 719 O O . TYR A 1 86 ? -12.117 -48.594 -19.609 1 89.94 86 TYR A O 1
ATOM 727 N N . LEU A 1 87 ? -12.57 -48.875 -21.719 1 90.56 87 LEU A N 1
ATOM 728 C CA . LEU A 1 87 ? -12.93 -47.5 -21.984 1 90.56 87 LEU A CA 1
ATOM 729 C C . LEU A 1 87 ? -14.094 -47.062 -21.109 1 90.56 87 LEU A C 1
ATOM 731 O O . LEU A 1 87 ? -14.094 -45.938 -20.594 1 90.56 87 LEU A O 1
ATOM 735 N N . VAL A 1 88 ? -15.055 -47.906 -20.938 1 92.44 88 VAL A N 1
ATOM 736 C CA . VAL A 1 88 ? -16.25 -47.562 -20.172 1 92.44 88 VAL A CA 1
ATOM 737 C C . VAL A 1 88 ? -15.875 -47.406 -18.703 1 92.44 88 VAL A C 1
ATOM 739 O O . VAL A 1 88 ? -16.344 -46.469 -18.031 1 92.44 88 VAL A O 1
ATOM 742 N N . LEU A 1 89 ? -15.055 -48.281 -18.156 1 92.38 89 LEU A N 1
ATOM 743 C CA . LEU A 1 89 ? -14.648 -48.188 -16.75 1 92.38 89 LEU A CA 1
ATOM 744 C C . LEU A 1 89 ? -13.734 -47 -16.531 1 92.38 89 LEU A C 1
ATOM 746 O O . LEU A 1 89 ? -13.766 -46.375 -15.453 1 92.38 89 LEU A O 1
ATOM 750 N N . LYS A 1 90 ? -13 -46.688 -17.516 1 91.5 90 LYS A N 1
ATOM 751 C CA . LYS A 1 90 ? -12.156 -45.5 -17.422 1 91.5 90 LYS A CA 1
ATOM 752 C C . LYS A 1 90 ? -12.992 -44.219 -17.406 1 91.5 90 LYS A C 1
ATOM 754 O O . LYS A 1 90 ? -12.68 -43.281 -16.688 1 91.5 90 LYS A O 1
ATOM 759 N N . TYR A 1 91 ? -13.961 -44.25 -18.266 1 92.75 91 TYR A N 1
ATOM 760 C CA . TYR A 1 91 ? -14.859 -43.094 -18.297 1 92.75 91 TYR A CA 1
ATOM 761 C C . TYR A 1 91 ? -15.586 -42.938 -16.969 1 92.75 91 TYR A C 1
ATOM 763 O O . TYR A 1 91 ? -15.711 -41.812 -16.469 1 92.75 91 TYR A O 1
ATOM 771 N N . LEU A 1 92 ? -16.031 -44.031 -16.406 1 93.31 92 LEU A N 1
ATOM 772 C CA . LEU A 1 92 ? -16.75 -44 -15.141 1 93.31 92 LEU A CA 1
ATOM 773 C C . LEU A 1 92 ? -15.836 -43.531 -14.008 1 93.31 92 LEU A C 1
ATOM 775 O O . LEU A 1 92 ? -16.25 -42.781 -13.133 1 93.31 92 LEU A O 1
ATOM 779 N N . SER A 1 93 ? -14.68 -44.031 -14.008 1 91.38 93 SER A N 1
ATOM 780 C CA . SER A 1 93 ? -13.727 -43.594 -12.984 1 91.38 93 SER A CA 1
ATOM 781 C C . SER A 1 93 ? -13.406 -42.125 -13.102 1 91.38 93 SER A C 1
ATOM 783 O O . SER A 1 93 ? -13.359 -41.406 -12.102 1 91.38 93 SER A O 1
ATOM 785 N N . TRP A 1 94 ? -13.258 -41.688 -14.359 1 91 94 TRP A N 1
ATOM 786 C CA . TRP A 1 94 ? -12.906 -40.281 -14.625 1 91 94 TRP A CA 1
ATOM 787 C C . TRP A 1 94 ? -14.047 -39.344 -14.25 1 91 94 TRP A C 1
ATOM 789 O O . TRP A 1 94 ? -13.812 -38.219 -13.82 1 91 94 TRP A O 1
ATOM 799 N N . THR A 1 95 ? -15.25 -39.781 -14.305 1 92.94 95 THR A N 1
ATOM 800 C CA . THR A 1 95 ? -16.391 -38.906 -14.117 1 92.94 95 THR A CA 1
ATOM 801 C C . THR A 1 95 ? -16.969 -39.062 -12.711 1 92.94 95 THR A C 1
ATOM 803 O O . THR A 1 95 ? -17.344 -38.062 -12.078 1 92.94 95 THR A O 1
ATOM 806 N N . ILE A 1 96 ? -17 -40.219 -12.188 1 94.12 96 ILE A N 1
ATOM 807 C CA . ILE A 1 96 ? -17.688 -40.438 -10.914 1 94.12 96 ILE A CA 1
ATOM 808 C C . ILE A 1 96 ? -16.875 -39.812 -9.781 1 94.12 96 ILE A C 1
ATOM 810 O O . ILE A 1 96 ? -17.453 -39.281 -8.82 1 94.12 96 ILE A O 1
ATOM 814 N N . TYR A 1 97 ? -15.586 -39.938 -9.859 1 93.69 97 TYR A N 1
ATOM 815 C CA . TYR A 1 97 ? -14.727 -39.438 -8.797 1 93.69 97 TYR A CA 1
ATOM 816 C C . TYR A 1 97 ? -14.945 -37.938 -8.57 1 93.69 97 TYR A C 1
ATOM 818 O O . TYR A 1 97 ? -15.328 -37.531 -7.477 1 93.69 97 TYR A O 1
ATOM 826 N N . PRO A 1 98 ? -14.797 -37.094 -9.578 1 94.25 98 PRO A N 1
ATOM 827 C CA . PRO A 1 98 ? -15 -35.656 -9.359 1 94.25 98 PRO A CA 1
ATOM 828 C C . PRO A 1 98 ? -16.469 -35.312 -9.086 1 94.25 98 PRO A C 1
ATOM 830 O O . PRO A 1 98 ? -16.75 -34.375 -8.344 1 94.25 98 PRO A O 1
ATOM 833 N N . VAL A 1 99 ? -17.406 -36.031 -9.664 1 95.88 99 VAL A N 1
ATOM 834 C CA . VAL A 1 99 ? -18.828 -35.75 -9.469 1 95.88 99 VAL A CA 1
ATOM 835 C C . VAL A 1 99 ? -19.219 -36.031 -8.023 1 95.88 99 VAL A C 1
ATOM 837 O O . VAL A 1 99 ? -19.938 -35.25 -7.402 1 95.88 99 VAL A O 1
ATOM 840 N N . ALA A 1 100 ? -18.703 -37.125 -7.492 1 95.62 100 ALA A N 1
ATOM 841 C CA . ALA A 1 100 ? -19.016 -37.469 -6.113 1 95.62 100 ALA A CA 1
ATOM 842 C C . ALA A 1 100 ? -18.422 -36.469 -5.137 1 95.62 100 ALA A C 1
ATOM 844 O O . ALA A 1 100 ? -19.094 -36.062 -4.188 1 95.62 100 ALA A O 1
ATOM 845 N N . LEU A 1 101 ? -17.234 -36.094 -5.379 1 95.69 101 LEU A N 1
ATOM 846 C CA . LEU A 1 101 ? -16.578 -35.156 -4.492 1 95.69 101 LEU A CA 1
ATOM 847 C C . LEU A 1 101 ? -17.234 -33.781 -4.57 1 95.69 101 LEU A C 1
ATOM 849 O O . LEU A 1 101 ? -17.438 -33.125 -3.547 1 95.69 101 LEU A O 1
ATOM 853 N N . ALA A 1 102 ? -17.578 -33.344 -5.754 1 95.5 102 ALA A N 1
ATOM 854 C CA . ALA A 1 102 ? -18.203 -32.031 -5.934 1 95.5 102 ALA A CA 1
ATOM 855 C C . ALA A 1 102 ? -19.609 -32 -5.336 1 95.5 102 ALA A C 1
ATOM 857 O O . ALA A 1 102 ? -20.016 -31.016 -4.734 1 95.5 102 ALA A O 1
ATOM 858 N N . ALA A 1 103 ? -20.297 -33.094 -5.582 1 95.88 103 ALA A N 1
ATOM 859 C CA . ALA A 1 103 ? -21.625 -33.219 -5.004 1 95.88 103 ALA A CA 1
ATOM 860 C C . ALA A 1 103 ? -21.578 -33.188 -3.48 1 95.88 103 ALA A C 1
ATOM 862 O O . ALA A 1 103 ? -22.422 -32.562 -2.832 1 95.88 103 ALA A O 1
ATOM 863 N N . PHE A 1 104 ? -20.641 -33.844 -2.977 1 96.06 104 PHE A N 1
ATOM 864 C CA . PHE A 1 104 ? -20.469 -33.875 -1.529 1 96.06 104 PHE A CA 1
ATOM 865 C C . PHE A 1 104 ? -20.094 -32.469 -1.027 1 96.06 104 PHE A C 1
ATOM 867 O O . PHE A 1 104 ? -20.594 -32.031 0.004 1 96.06 104 PHE A O 1
ATOM 874 N N . SER A 1 105 ? -19.188 -31.844 -1.692 1 95.62 105 SER A N 1
ATOM 875 C CA . SER A 1 105 ? -18.766 -30.5 -1.313 1 95.62 105 SER A CA 1
ATOM 876 C C . SER A 1 105 ? -19.953 -29.547 -1.258 1 95.62 105 SER A C 1
ATOM 878 O O . SER A 1 105 ? -20.156 -28.859 -0.256 1 95.62 105 SER A O 1
ATOM 880 N N . THR A 1 106 ? -20.734 -29.547 -2.279 1 95.19 106 THR A N 1
ATOM 881 C CA . THR A 1 106 ? -21.891 -28.672 -2.355 1 95.19 106 THR A CA 1
ATOM 882 C C . THR A 1 106 ? -22.938 -29.062 -1.319 1 95.19 106 THR A C 1
ATOM 884 O O . THR A 1 106 ? -23.484 -28.203 -0.62 1 95.19 106 THR A O 1
ATOM 887 N N . GLY A 1 107 ? -23.219 -30.344 -1.252 1 94.06 107 GLY A N 1
ATOM 888 C CA . GLY A 1 107 ? -24.234 -30.812 -0.322 1 94.06 107 GLY A CA 1
ATOM 889 C C . GLY A 1 107 ? -23.859 -30.594 1.131 1 94.06 107 GLY A C 1
ATOM 890 O O . GLY A 1 107 ? -24.688 -30.109 1.917 1 94.06 107 GLY A O 1
ATOM 891 N N . PHE A 1 108 ? -22.688 -30.875 1.47 1 92.88 108 PHE A N 1
ATOM 892 C CA . PHE A 1 108 ? -22.234 -30.719 2.846 1 92.88 108 PHE A CA 1
ATOM 893 C C . PHE A 1 108 ? -22.156 -29.25 3.232 1 92.88 108 PHE A C 1
ATOM 895 O O . PHE A 1 108 ? -22.672 -28.859 4.285 1 92.88 108 PHE A O 1
ATOM 902 N N . ALA A 1 109 ? -21.547 -28.469 2.391 1 90.56 109 ALA A N 1
ATOM 903 C CA . ALA A 1 109 ? -21.391 -27.047 2.678 1 90.56 109 ALA A CA 1
ATOM 904 C C . ALA A 1 109 ? -22.734 -26.359 2.859 1 90.56 109 ALA A C 1
ATOM 906 O O . ALA A 1 109 ? -22.938 -25.609 3.822 1 90.56 109 ALA A O 1
ATOM 907 N N . ASN A 1 110 ? -23.656 -26.688 2.02 1 89 110 ASN A N 1
ATOM 908 C CA . ASN A 1 110 ? -24.953 -26.016 2.059 1 89 110 ASN A CA 1
ATOM 909 C C . ASN A 1 110 ? -25.844 -26.562 3.17 1 89 110 ASN A C 1
ATOM 911 O O . ASN A 1 110 ? -26.766 -25.891 3.613 1 89 110 ASN A O 1
ATOM 915 N N . SER A 1 111 ? -25.594 -27.75 3.605 1 91 111 SER A N 1
ATOM 916 C CA . SER A 1 111 ? -26.375 -28.312 4.695 1 91 111 SER A CA 1
ATOM 917 C C . SER A 1 111 ? -26.016 -27.672 6.031 1 91 111 SER A C 1
ATOM 919 O O . SER A 1 111 ? -26.859 -27.547 6.914 1 91 111 SER A O 1
ATOM 921 N N . ILE A 1 112 ? -24.844 -27.25 6.164 1 91.81 112 ILE A N 1
ATOM 922 C CA . ILE A 1 112 ? -24.406 -26.609 7.402 1 91.81 112 ILE A CA 1
ATOM 923 C C . ILE A 1 112 ? -24.781 -25.125 7.375 1 91.81 112 ILE A C 1
ATOM 925 O O . ILE A 1 112 ? -25.391 -24.625 8.32 1 91.81 112 ILE A O 1
ATOM 929 N N . THR A 1 113 ? -24.312 -24.438 6.285 1 91.5 113 THR A N 1
ATOM 930 C CA . THR A 1 113 ? -24.641 -23.031 6.109 1 91.5 113 THR A CA 1
ATOM 931 C C . THR A 1 113 ? -24.578 -22.641 4.633 1 91.5 113 THR A C 1
ATOM 933 O O . THR A 1 113 ? -23.672 -23.047 3.914 1 91.5 113 THR A O 1
ATOM 936 N N . PRO A 1 114 ? -25.5 -21.938 4.234 1 86.44 114 PRO A N 1
ATOM 937 C CA . PRO A 1 114 ? -25.484 -21.5 2.84 1 86.44 114 PRO A CA 1
ATOM 938 C C . PRO A 1 114 ? -24.422 -20.438 2.564 1 86.44 114 PRO A C 1
ATOM 940 O O . PRO A 1 114 ? -24.141 -20.125 1.403 1 86.44 114 PRO A O 1
ATOM 943 N N . HIS A 1 115 ? -23.75 -19.984 3.57 1 88.94 115 HIS A N 1
ATOM 944 C CA . HIS A 1 115 ? -22.781 -18.906 3.441 1 88.94 115 HIS A CA 1
ATOM 945 C C . HIS A 1 115 ? -21.375 -19.438 3.172 1 88.94 115 HIS A C 1
ATOM 947 O O . HIS A 1 115 ? -20.422 -18.672 3.039 1 88.94 115 HIS A O 1
ATOM 953 N N . SER A 1 116 ? -21.344 -20.734 3.041 1 89.25 116 SER A N 1
ATOM 954 C CA . SER A 1 116 ? -20.031 -21.359 2.828 1 89.25 116 SER A CA 1
ATOM 955 C C . SER A 1 116 ? -19.703 -21.438 1.343 1 89.25 116 SER A C 1
ATOM 957 O O . SER A 1 116 ? -18.547 -21.641 0.974 1 89.25 116 SER A O 1
ATOM 959 N N . GLY A 1 117 ? -20.703 -21.234 0.503 1 89.38 117 GLY A N 1
ATOM 960 C CA . GLY A 1 117 ? -20.484 -21.344 -0.93 1 89.38 117 GLY A CA 1
ATOM 961 C C . GLY A 1 117 ? -19.781 -20.141 -1.523 1 89.38 117 GLY A C 1
ATOM 962 O O . GLY A 1 117 ? -19.906 -19.031 -1.005 1 89.38 117 GLY A O 1
ATOM 963 N N . GLY A 1 118 ? -18.953 -20.406 -2.586 1 90.12 118 GLY A N 1
ATOM 964 C CA . GLY A 1 118 ? -18.297 -19.328 -3.297 1 90.12 118 GLY A CA 1
ATOM 965 C C . GLY A 1 118 ? -16.906 -19.016 -2.762 1 90.12 118 GLY A C 1
ATOM 966 O O . GLY A 1 118 ? -16.406 -19.719 -1.896 1 90.12 118 GLY A O 1
ATOM 967 N N . SER A 1 119 ? -16.312 -18 -3.254 1 92.94 119 SER A N 1
ATOM 968 C CA . SER A 1 119 ? -14.953 -17.609 -2.891 1 92.94 119 SER A CA 1
ATOM 969 C C . SER A 1 119 ? -14.914 -16.953 -1.516 1 92.94 119 SER A C 1
ATOM 971 O O . SER A 1 119 ? -14.016 -17.219 -0.714 1 92.94 119 SER A O 1
ATOM 973 N N . GLY A 1 120 ? -15.859 -16.094 -1.174 1 93.94 120 GLY A N 1
ATOM 974 C CA . GLY A 1 120 ? -15.914 -15.391 0.097 1 93.94 120 GLY A CA 1
ATOM 975 C C . GLY A 1 120 ? -15.281 -14.016 0.044 1 93.94 120 GLY A C 1
ATOM 976 O O . GLY A 1 120 ? -15.508 -13.188 0.929 1 93.94 120 GLY A O 1
ATOM 977 N N . ILE A 1 121 ? -14.516 -13.688 -1.072 1 95.19 121 ILE A N 1
ATOM 978 C CA . ILE A 1 121 ? -13.797 -12.422 -1.17 1 95.19 121 ILE A CA 1
ATOM 979 C C . ILE A 1 121 ? -14.781 -11.273 -1.338 1 95.19 121 ILE A C 1
ATOM 981 O O . ILE A 1 121 ? -14.664 -10.242 -0.675 1 95.19 121 ILE A O 1
ATOM 985 N N . PRO A 1 122 ? -15.859 -11.438 -2.176 1 94.06 122 PRO A N 1
ATOM 986 C CA . PRO A 1 122 ? -16.828 -10.336 -2.295 1 94.06 122 PRO A CA 1
ATOM 987 C C . PRO A 1 122 ? -17.5 -10 -0.967 1 94.06 122 PRO A C 1
ATOM 989 O O . PRO A 1 122 ? -17.688 -8.82 -0.652 1 94.06 122 PRO A O 1
ATOM 992 N N . GLU A 1 123 ? -17.781 -11 -0.199 1 94.12 123 GLU A N 1
ATOM 993 C CA . GLU A 1 123 ? -18.422 -10.789 1.102 1 94.12 123 GLU A CA 1
ATOM 994 C C . GLU A 1 123 ? -17.438 -10.141 2.086 1 94.12 123 GLU A C 1
ATOM 996 O O . GLU A 1 123 ? -17.828 -9.266 2.865 1 94.12 123 GLU A O 1
ATOM 1001 N N . LEU A 1 124 ? -16.234 -10.656 2.002 1 93.44 124 LEU A N 1
ATOM 1002 C CA . LEU A 1 124 ? -15.234 -10.07 2.883 1 93.44 124 LEU A CA 1
ATOM 1003 C C . LEU A 1 124 ? -14.977 -8.609 2.529 1 93.44 124 LEU A C 1
ATOM 1005 O O . LEU A 1 124 ? -14.781 -7.777 3.416 1 93.44 124 LEU A O 1
ATOM 1009 N N . LYS A 1 125 ? -14.875 -8.328 1.267 1 91.69 125 LYS A N 1
ATOM 1010 C CA . LYS A 1 125 ? -14.711 -6.949 0.816 1 91.69 125 LYS A CA 1
ATOM 1011 C C . LYS A 1 125 ? -15.836 -6.062 1.345 1 91.69 125 LYS A C 1
ATOM 1013 O O . LYS A 1 125 ? -15.602 -4.918 1.736 1 91.69 125 LYS A O 1
ATOM 1018 N N . THR A 1 126 ? -17.031 -6.566 1.377 1 89.88 126 THR A N 1
ATOM 1019 C CA . THR A 1 126 ? -18.188 -5.844 1.884 1 89.88 126 THR A CA 1
ATOM 1020 C C . THR A 1 126 ? -18.094 -5.656 3.396 1 89.88 126 THR A C 1
ATOM 1022 O O . THR A 1 126 ? -18.422 -4.59 3.918 1 89.88 126 THR A O 1
ATOM 1025 N N . ILE A 1 127 ? -17.594 -6.656 4.027 1 89.38 127 ILE A N 1
ATOM 1026 C CA . ILE A 1 127 ? -17.438 -6.59 5.477 1 89.38 127 ILE A CA 1
ATOM 1027 C C . ILE A 1 127 ? -16.391 -5.535 5.84 1 89.38 127 ILE A C 1
ATOM 1029 O O . ILE A 1 127 ? -16.594 -4.742 6.758 1 89.38 127 ILE A O 1
ATOM 1033 N N . LEU A 1 128 ? -15.344 -5.504 5.129 1 87.5 128 LEU A N 1
ATOM 1034 C CA . LEU A 1 128 ? -14.25 -4.59 5.418 1 87.5 128 LEU A CA 1
ATOM 1035 C C . LEU A 1 128 ? -14.633 -3.152 5.082 1 87.5 128 LEU A C 1
ATOM 1037 O O . LEU A 1 128 ? -13.992 -2.207 5.555 1 87.5 128 LEU A O 1
ATOM 1041 N N . SER A 1 129 ? -15.609 -3.037 4.254 1 82.94 129 SER A N 1
ATOM 1042 C CA . SER A 1 129 ? -16.094 -1.695 3.938 1 82.94 129 SER A CA 1
ATOM 1043 C C . SER A 1 129 ? -16.969 -1.15 5.051 1 82.94 129 SER A C 1
ATOM 1045 O O . SER A 1 129 ? -17.359 0.018 5.023 1 82.94 129 SER A O 1
ATOM 1047 N N . GLY A 1 130 ? -17.375 -1.96 6.039 1 78.81 130 GLY A N 1
ATOM 1048 C CA . GLY A 1 130 ? -18.109 -1.472 7.191 1 78.81 130 GLY A CA 1
ATOM 1049 C C . GLY A 1 130 ? -19.438 -2.174 7.391 1 78.81 130 GLY A C 1
ATOM 1050 O O . GLY A 1 130 ? -20.156 -1.898 8.352 1 78.81 130 GLY A O 1
ATOM 1051 N N . VAL A 1 131 ? -19.734 -3.088 6.508 1 82.88 131 VAL A N 1
ATOM 1052 C CA . VAL A 1 131 ? -21.016 -3.785 6.605 1 82.88 131 VAL A CA 1
ATOM 1053 C C . VAL A 1 131 ? -20.859 -5.02 7.488 1 82.88 131 VAL A C 1
ATOM 1055 O O . VAL A 1 131 ? -19.859 -5.738 7.395 1 82.88 131 VAL A O 1
ATOM 1058 N N . GLU A 1 132 ? -21.812 -5.184 8.289 1 80.88 132 GLU A N 1
ATOM 1059 C CA . GLU A 1 132 ? -21.75 -6.324 9.195 1 80.88 132 GLU A CA 1
ATOM 1060 C C . GLU A 1 132 ? -22.469 -7.535 8.609 1 80.88 132 GLU A C 1
ATOM 1062 O O . GLU A 1 132 ? -23.688 -7.512 8.414 1 80.88 132 GLU A O 1
ATOM 1067 N N . LEU A 1 133 ? -21.734 -8.453 8.203 1 85.19 133 LEU A N 1
ATOM 1068 C CA . LEU A 1 133 ? -22.219 -9.758 7.789 1 85.19 133 LEU A CA 1
ATOM 1069 C C . LEU A 1 133 ? -21.672 -10.859 8.688 1 85.19 133 LEU A C 1
ATOM 1071 O O . LEU A 1 133 ? -20.781 -11.617 8.281 1 85.19 133 LEU A O 1
ATOM 1075 N N . GLU A 1 134 ? -22.234 -11.047 9.805 1 84 134 GLU A N 1
ATOM 1076 C CA . GLU A 1 134 ? -21.672 -11.898 10.859 1 84 134 GLU A CA 1
ATOM 1077 C C . GLU A 1 134 ? -21.75 -13.367 10.469 1 84 134 GLU A C 1
ATOM 1079 O O . GLU A 1 134 ? -20.906 -14.164 10.883 1 84 134 GLU A O 1
ATOM 1084 N N . GLU A 1 135 ? -22.703 -13.734 9.664 1 88.62 135 GLU A N 1
ATOM 1085 C CA . GLU A 1 135 ? -22.875 -15.133 9.297 1 88.62 135 GLU A CA 1
ATOM 1086 C C . GLU A 1 135 ? -21.703 -15.633 8.461 1 88.62 135 GLU A C 1
ATOM 1088 O O . GLU A 1 135 ? -21.359 -16.828 8.508 1 88.62 135 GLU A O 1
ATOM 1093 N N . TYR A 1 136 ? -21.094 -14.766 7.832 1 92.06 136 TYR A N 1
ATOM 1094 C CA . TYR A 1 136 ? -19.984 -15.148 6.98 1 92.06 136 TYR A CA 1
ATOM 1095 C C . TYR A 1 136 ? -18.703 -15.336 7.797 1 92.06 136 TYR A C 1
ATOM 1097 O O . TYR A 1 136 ? -17.734 -15.914 7.312 1 92.06 136 TYR A O 1
ATOM 1105 N N . LEU A 1 137 ? -18.703 -14.898 9.039 1 92.25 137 LEU A N 1
ATOM 1106 C CA . LEU A 1 137 ? -17.516 -15.047 9.875 1 92.25 137 LEU A CA 1
ATOM 1107 C C . LEU A 1 137 ? -17.781 -16.031 11.016 1 92.25 137 LEU A C 1
ATOM 1109 O O . LEU A 1 137 ? -16.969 -16.156 11.938 1 92.25 137 LEU A O 1
ATOM 1113 N N . ALA A 1 138 ? -18.828 -16.797 10.883 1 90.88 138 ALA A N 1
ATOM 1114 C CA . ALA A 1 138 ? -19.203 -17.75 11.922 1 90.88 138 ALA A CA 1
ATOM 1115 C C . ALA A 1 138 ? -18.312 -19 11.875 1 90.88 138 ALA A C 1
ATOM 1117 O O . ALA A 1 138 ? -17.875 -19.406 10.797 1 90.88 138 ALA A O 1
ATOM 1118 N N . ILE A 1 139 ? -18.125 -19.625 12.977 1 89.12 139 ILE A N 1
ATOM 1119 C CA . ILE A 1 139 ? -17.219 -20.766 13.109 1 89.12 139 ILE A CA 1
ATOM 1120 C C . 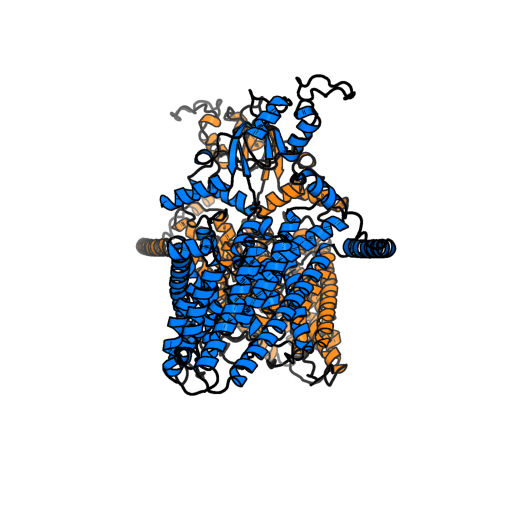ILE A 1 139 ? -17.812 -21.969 12.391 1 89.12 139 ILE A C 1
ATOM 1122 O O . ILE A 1 139 ? -17.062 -22.812 11.867 1 89.12 139 ILE A O 1
ATOM 1126 N N . LYS A 1 140 ? -19.125 -22.109 12.344 1 91.06 140 LYS A N 1
ATOM 1127 C CA . LYS A 1 140 ? -19.75 -23.203 11.609 1 91.06 140 LYS A CA 1
ATOM 1128 C C . LYS A 1 140 ? -19.422 -23.141 10.125 1 91.06 140 LYS A C 1
ATOM 1130 O O . LYS A 1 140 ? -19.266 -24.172 9.469 1 91.06 140 LYS A O 1
ATOM 1135 N N . ASN A 1 141 ? -19.344 -21.922 9.695 1 94.25 141 ASN A N 1
ATOM 1136 C CA . ASN A 1 141 ? -18.969 -21.719 8.305 1 94.25 141 ASN A CA 1
ATOM 1137 C C . ASN A 1 141 ? -17.531 -22.141 8.031 1 94.25 141 ASN A C 1
ATOM 1139 O O . ASN A 1 141 ? -17.203 -22.609 6.938 1 94.25 141 ASN A O 1
ATOM 1143 N N . PHE A 1 142 ? -16.703 -22.078 9.047 1 95.56 142 PHE A N 1
ATOM 1144 C CA . PHE A 1 142 ? -15.289 -22.422 8.922 1 95.56 142 PHE A CA 1
ATOM 1145 C C . PHE A 1 142 ? -15.133 -23.922 8.625 1 95.56 142 PHE A C 1
ATOM 1147 O O . PHE A 1 142 ? -14.461 -24.297 7.672 1 95.56 142 PHE A O 1
ATOM 1154 N N . GLY A 1 143 ? -15.758 -24.75 9.43 1 93.44 143 GLY A N 1
ATOM 1155 C CA . GLY A 1 143 ? -15.672 -26.188 9.227 1 93.44 143 GLY A CA 1
ATOM 1156 C C . GLY A 1 143 ? -16.266 -26.641 7.91 1 93.44 143 GLY A C 1
ATOM 1157 O O . GLY A 1 143 ? -15.695 -27.484 7.223 1 93.44 143 GLY A O 1
ATOM 1158 N N . ALA A 1 144 ? -17.375 -26.062 7.555 1 95 144 ALA A N 1
ATOM 1159 C CA . ALA A 1 144 ? -18.047 -26.406 6.305 1 95 144 ALA A CA 1
ATOM 1160 C C . ALA A 1 144 ? -17.188 -26.047 5.098 1 95 144 ALA A C 1
ATOM 1162 O O . ALA A 1 144 ? -17.078 -26.812 4.145 1 95 144 ALA A O 1
ATOM 1163 N N . LYS A 1 145 ? -16.547 -24.938 5.152 1 95.62 145 LYS A N 1
ATOM 1164 C CA . LYS A 1 145 ? -15.758 -24.453 4.023 1 95.62 145 LYS A CA 1
ATOM 1165 C C . LYS A 1 145 ? -14.445 -25.219 3.898 1 95.62 145 LYS A C 1
ATOM 1167 O O . LYS A 1 145 ? -13.945 -25.438 2.791 1 95.62 145 LYS A O 1
ATOM 1172 N N . VAL A 1 146 ? -13.836 -25.625 5.047 1 96.25 146 VAL A N 1
ATOM 1173 C CA . VAL A 1 146 ? -12.594 -26.391 5.012 1 96.25 146 VAL A CA 1
ATOM 1174 C C . VAL A 1 146 ? -12.836 -27.734 4.332 1 96.25 146 VAL A C 1
ATOM 1176 O O . VAL A 1 146 ? -12.094 -28.141 3.436 1 96.25 146 VAL A O 1
ATOM 1179 N N . VAL A 1 147 ? -13.875 -28.422 4.719 1 95.56 147 VAL A N 1
ATOM 1180 C CA . VAL A 1 147 ? -14.195 -29.734 4.164 1 95.56 147 VAL A CA 1
ATOM 1181 C C . VAL A 1 147 ? -14.648 -29.594 2.717 1 95.56 147 VAL A C 1
ATOM 1183 O O . VAL A 1 147 ? -14.211 -30.344 1.842 1 95.56 147 VAL A O 1
ATOM 1186 N N . GLY A 1 148 ? -15.539 -28.609 2.525 1 95.62 148 GLY A N 1
ATOM 1187 C CA . GLY A 1 148 ? -16 -28.375 1.166 1 95.62 148 GLY A CA 1
ATOM 1188 C C . GLY A 1 148 ? -14.875 -28.031 0.205 1 95.62 148 GLY A C 1
ATOM 1189 O O . GLY A 1 148 ? -14.82 -28.562 -0.904 1 95.62 148 GLY A O 1
ATOM 1190 N N . LEU A 1 149 ? -14 -27.172 0.626 1 96.25 149 LEU A N 1
ATOM 1191 C CA . LEU A 1 149 ? -12.891 -26.75 -0.213 1 96.25 149 LEU A CA 1
ATOM 1192 C C . LEU A 1 149 ? -11.938 -27.906 -0.487 1 96.25 149 LEU A C 1
ATOM 1194 O O . LEU A 1 149 ? -11.43 -28.047 -1.601 1 96.25 149 LEU A O 1
ATOM 1198 N N . THR A 1 150 ? -11.648 -28.734 0.512 1 95.81 150 THR A N 1
ATOM 1199 C CA . THR A 1 150 ? -10.781 -29.891 0.334 1 95.81 150 THR A CA 1
ATOM 1200 C C . THR A 1 150 ? -11.344 -30.828 -0.727 1 95.81 150 THR A C 1
ATOM 1202 O O . THR A 1 150 ? -10.594 -31.328 -1.57 1 95.81 150 THR A O 1
ATOM 1205 N N . CYS A 1 151 ? -12.641 -31 -0.739 1 95.19 151 CYS A N 1
ATOM 1206 C CA . CYS A 1 151 ? -13.289 -31.844 -1.735 1 95.19 151 CYS A CA 1
ATOM 1207 C C . CYS A 1 151 ? -13.227 -31.203 -3.117 1 95.19 151 CYS A C 1
ATOM 1209 O O . CYS A 1 151 ? -13.016 -31.891 -4.117 1 95.19 151 CYS A O 1
ATOM 1211 N N . THR A 1 152 ? -13.43 -29.906 -3.117 1 94.44 152 THR A N 1
ATOM 1212 C CA . THR A 1 152 ? -13.344 -29.172 -4.379 1 94.44 152 THR A CA 1
ATOM 1213 C C . THR A 1 152 ? -11.953 -29.312 -4.992 1 94.44 152 THR A C 1
ATOM 1215 O O . THR A 1 152 ? -11.82 -29.594 -6.184 1 94.44 152 THR A O 1
ATOM 1218 N N . LEU A 1 153 ? -10.953 -29.141 -4.191 1 94.19 153 LEU A N 1
ATOM 1219 C CA . LEU A 1 153 ? -9.578 -29.219 -4.684 1 94.19 153 LEU A CA 1
ATOM 1220 C C . LEU A 1 153 ? -9.219 -30.641 -5.102 1 94.19 153 LEU A C 1
ATOM 1222 O O . LEU A 1 153 ? -8.445 -30.844 -6.039 1 94.19 153 LEU A O 1
ATOM 1226 N N . SER A 1 154 ? -9.797 -31.594 -4.445 1 93.25 154 SER A N 1
ATOM 1227 C CA . SER A 1 154 ? -9.531 -33 -4.77 1 93.25 154 SER A CA 1
ATOM 1228 C C . SER A 1 154 ? -10.164 -33.375 -6.098 1 93.25 154 SER A C 1
ATOM 1230 O O . SER A 1 154 ? -9.734 -34.344 -6.742 1 93.25 154 SER A O 1
ATOM 1232 N N . ALA A 1 155 ? -11.172 -32.625 -6.477 1 89.5 155 ALA A N 1
ATOM 1233 C CA . ALA A 1 155 ? -11.812 -32.875 -7.766 1 89.5 155 ALA A CA 1
ATOM 1234 C C . ALA A 1 155 ? -11 -32.281 -8.906 1 89.5 155 ALA A C 1
ATOM 1236 O O . ALA A 1 155 ? -11.453 -32.25 -10.055 1 89.5 155 ALA A O 1
ATOM 1237 N N . GLY A 1 156 ? -9.812 -31.703 -8.703 1 76.12 156 GLY A N 1
ATOM 1238 C CA . GLY A 1 156 ? -9.008 -30.875 -9.586 1 76.12 156 GLY A CA 1
ATOM 1239 C C . GLY A 1 156 ? -8.523 -31.625 -10.82 1 76.12 156 GLY A C 1
ATOM 1240 O O . GLY A 1 156 ? -8.047 -31 -11.773 1 76.12 156 GLY A O 1
ATOM 1241 N N . SER A 1 157 ? -8.734 -32.875 -10.906 1 62.03 157 SER A N 1
ATOM 1242 C CA . SER A 1 157 ? -8.352 -33.594 -12.109 1 62.03 157 SER A CA 1
ATOM 1243 C C . SER A 1 157 ? -9.227 -33.188 -13.297 1 62.03 157 SER A C 1
ATOM 1245 O O . SER A 1 157 ? -8.75 -33.156 -14.438 1 62.03 157 SER A O 1
ATOM 1247 N N . THR A 1 158 ? -10.469 -32.781 -13.023 1 68.56 158 THR A N 1
ATOM 1248 C CA . THR A 1 158 ? -11.438 -32.469 -14.07 1 68.56 158 THR A CA 1
ATOM 1249 C C . THR A 1 158 ? -11.898 -31.031 -13.945 1 68.56 158 THR A C 1
ATOM 1251 O O . THR A 1 158 ? -11.961 -30.297 -14.945 1 68.56 158 THR A O 1
ATOM 1254 N N . VAL A 1 159 ? -12.219 -30.656 -12.75 1 77.44 159 VAL A N 1
ATOM 1255 C CA . VAL A 1 159 ? -12.641 -29.281 -12.484 1 77.44 159 VAL A CA 1
ATOM 1256 C C . VAL A 1 159 ? -11.531 -28.531 -11.734 1 77.44 159 VAL A C 1
ATOM 1258 O O . VAL A 1 159 ? -11.469 -28.578 -10.508 1 77.44 159 VAL A O 1
ATOM 1261 N N . PHE A 1 160 ? -10.711 -27.875 -12.516 1 80.12 160 PHE A N 1
ATOM 1262 C CA . PHE A 1 160 ? -9.547 -27.234 -11.906 1 80.12 160 PHE A CA 1
ATOM 1263 C C . PHE A 1 160 ? -9.93 -25.875 -11.305 1 80.12 160 PHE A C 1
ATOM 1265 O O . PHE A 1 160 ? -10.125 -24.906 -12.031 1 80.12 160 PHE A O 1
ATOM 1272 N N . LEU A 1 161 ? -10.219 -25.938 -10.031 1 90.38 161 LEU A N 1
ATOM 1273 C CA . LEU A 1 161 ? -10.516 -24.734 -9.266 1 90.38 161 LEU A CA 1
ATOM 1274 C C . LEU A 1 161 ? -9.438 -24.484 -8.211 1 90.38 161 LEU A C 1
ATOM 1276 O O . LEU A 1 161 ? -8.648 -25.375 -7.906 1 90.38 161 LEU A O 1
ATOM 1280 N N . GLY A 1 162 ? -9.375 -23.266 -7.754 1 90.44 162 GLY A N 1
ATOM 1281 C CA . GLY A 1 162 ? -8.312 -22.891 -6.836 1 90.44 162 GLY A CA 1
ATOM 1282 C C . GLY A 1 162 ? -8.789 -22.734 -5.402 1 90.44 162 GLY A C 1
ATOM 1283 O O . GLY A 1 162 ? -9.969 -22.953 -5.109 1 90.44 162 GLY A O 1
ATOM 1284 N N . LYS A 1 163 ? -7.852 -22.422 -4.562 1 94.06 163 LYS A N 1
ATOM 1285 C CA . LYS A 1 163 ? -8.203 -22.344 -3.146 1 94.06 163 LYS A CA 1
ATOM 1286 C C . LYS A 1 163 ? -8.039 -20.906 -2.633 1 94.06 163 LYS A C 1
ATOM 1288 O O . LYS A 1 163 ? -8.469 -20.594 -1.521 1 94.06 163 LYS A O 1
ATOM 1293 N N . LEU A 1 164 ? -7.535 -19.984 -3.404 1 94.38 164 LEU A N 1
ATOM 1294 C CA . LEU A 1 164 ? -7.156 -18.672 -2.91 1 94.38 164 LEU A CA 1
ATOM 1295 C C . LEU A 1 164 ? -8.344 -17.969 -2.254 1 94.38 164 LEU A C 1
ATOM 1297 O O . LEU A 1 164 ? -8.273 -17.578 -1.085 1 94.38 164 LEU A O 1
ATOM 1301 N N . GLY A 1 165 ? -9.445 -17.859 -2.896 1 95.19 165 GLY A N 1
ATOM 1302 C CA . GLY A 1 165 ? -10.609 -17.141 -2.393 1 95.19 165 GLY A CA 1
ATOM 1303 C C . GLY A 1 165 ? -11.133 -17.703 -1.085 1 95.19 165 GLY A C 1
ATOM 1304 O O . GLY A 1 165 ? -11.109 -17.031 -0.057 1 95.19 165 GLY A O 1
ATOM 1305 N N . PRO A 1 166 ? -11.516 -18.938 -1.13 1 96.06 166 PRO A N 1
ATOM 1306 C CA . PRO A 1 166 ? -12.031 -19.547 0.097 1 96.06 166 PRO A CA 1
ATOM 1307 C C . PRO A 1 166 ? -11.016 -19.547 1.233 1 96.06 166 PRO A C 1
ATOM 1309 O O . PRO A 1 166 ? -11.391 -19.438 2.404 1 96.06 166 PRO A O 1
ATOM 1312 N N . PHE A 1 167 ? -9.828 -19.641 0.856 1 96 167 PHE A N 1
ATOM 1313 C CA . PHE A 1 167 ? -8.812 -19.688 1.902 1 96 167 PHE A CA 1
ATOM 1314 C C . PHE A 1 167 ? -8.656 -18.328 2.564 1 96 167 PHE A C 1
ATOM 1316 O O . PHE A 1 167 ? -8.391 -18.25 3.766 1 96 167 PHE A O 1
ATOM 1323 N N . VAL A 1 168 ? -8.734 -17.281 1.816 1 96.62 168 VAL A N 1
ATOM 1324 C CA . VAL A 1 168 ? -8.75 -15.938 2.387 1 96.62 168 VAL A CA 1
ATOM 1325 C C . VAL A 1 168 ? -9.93 -15.789 3.338 1 96.62 168 VAL A C 1
ATOM 1327 O O . VAL A 1 168 ? -9.805 -15.195 4.41 1 96.62 168 VAL A O 1
ATOM 1330 N N . HIS A 1 169 ? -11.016 -16.328 2.904 1 96.56 169 HIS A N 1
ATOM 1331 C CA . HIS A 1 169 ? -12.195 -16.312 3.76 1 96.56 169 HIS A CA 1
ATOM 1332 C C . HIS A 1 169 ? -11.961 -17.109 5.035 1 96.56 169 HIS A C 1
ATOM 1334 O O . HIS A 1 169 ? -12.336 -16.688 6.125 1 96.56 169 HIS A O 1
ATOM 1340 N N . LEU A 1 170 ? -11.398 -18.266 4.91 1 97.5 170 LEU A N 1
ATOM 1341 C CA . LEU A 1 170 ? -11.07 -19.094 6.055 1 97.5 170 LEU A CA 1
ATOM 1342 C C . LEU A 1 170 ? -10.141 -18.375 7.016 1 97.5 170 LEU A C 1
ATOM 1344 O O . LEU A 1 170 ? -10.328 -18.422 8.234 1 97.5 170 LEU A O 1
ATOM 1348 N N . SER A 1 171 ? -9.164 -17.75 6.438 1 97.38 171 SER A N 1
ATOM 1349 C CA . SER A 1 171 ? -8.219 -17 7.262 1 97.38 171 SER A CA 1
ATOM 1350 C C . SER A 1 171 ? -8.914 -15.883 8.031 1 97.38 171 SER A C 1
ATOM 1352 O O . SER A 1 171 ? -8.586 -15.625 9.195 1 97.38 171 SER A O 1
ATOM 1354 N N . SER A 1 172 ? -9.867 -15.234 7.414 1 95.88 172 SER A N 1
ATOM 1355 C CA . SER A 1 172 ? -10.617 -14.172 8.07 1 95.88 172 SER A CA 1
ATOM 1356 C C . SER A 1 172 ? -11.484 -14.727 9.195 1 95.88 172 SER A C 1
ATOM 1358 O O . SER A 1 172 ? -11.617 -14.102 10.25 1 95.88 172 SER A O 1
ATOM 1360 N N . MET A 1 173 ? -12.062 -15.867 8.969 1 96.31 173 MET A N 1
ATOM 1361 C CA . MET A 1 173 ? -12.867 -16.5 10.008 1 96.31 173 MET A CA 1
ATOM 1362 C C . MET A 1 173 ? -11.992 -16.906 11.195 1 96.31 173 MET A C 1
ATOM 1364 O O . MET A 1 173 ? -12.391 -16.734 12.352 1 96.31 173 MET A O 1
ATOM 1368 N N . ALA A 1 174 ? -10.867 -17.438 10.883 1 95.75 174 ALA A N 1
ATOM 1369 C CA . ALA A 1 174 ? -9.938 -17.812 11.945 1 95.75 174 ALA A CA 1
ATOM 1370 C C . ALA A 1 174 ? -9.539 -16.594 12.773 1 95.75 174 ALA A C 1
ATOM 1372 O O . ALA A 1 174 ? -9.453 -16.672 14 1 95.75 174 ALA A O 1
ATOM 1373 N N . ALA A 1 175 ? -9.258 -15.539 12.109 1 94.62 175 ALA A N 1
ATOM 1374 C CA . ALA A 1 175 ? -8.891 -14.305 12.805 1 94.62 175 ALA A CA 1
ATOM 1375 C C . ALA A 1 175 ? -10.031 -13.812 13.688 1 94.62 175 ALA A C 1
ATOM 1377 O O . ALA A 1 175 ? -9.805 -13.352 14.812 1 94.62 175 ALA A O 1
ATOM 1378 N N . ALA A 1 176 ? -11.258 -13.844 13.133 1 91.69 176 ALA A N 1
ATOM 1379 C CA . ALA A 1 176 ? -12.422 -13.422 13.914 1 91.69 176 ALA A CA 1
ATOM 1380 C C . ALA A 1 176 ? -12.586 -14.281 15.164 1 91.69 176 ALA A C 1
ATOM 1382 O O . ALA A 1 176 ? -12.867 -13.766 16.25 1 91.69 176 ALA A O 1
ATOM 1383 N N . TYR A 1 177 ? -12.383 -15.523 15.016 1 90.31 177 TYR A N 1
ATOM 1384 C CA . TYR A 1 177 ? -12.523 -16.438 16.141 1 90.31 177 TYR A CA 1
ATOM 1385 C C . TYR A 1 177 ? -11.398 -16.234 17.156 1 90.31 177 TYR A C 1
ATOM 1387 O O . TYR A 1 177 ? -11.633 -16.25 18.359 1 90.31 177 TYR A O 1
ATOM 1395 N N . LEU A 1 178 ? -10.195 -16.109 16.688 1 88.19 178 LEU A N 1
ATOM 1396 C CA . LEU A 1 178 ? -9.07 -15.844 17.578 1 88.19 178 LEU A CA 1
ATOM 1397 C C . LEU A 1 178 ? -9.266 -14.531 18.328 1 88.19 178 LEU A C 1
ATOM 1399 O O . LEU A 1 178 ? -8.875 -14.406 19.5 1 88.19 178 LEU A O 1
ATOM 1403 N N . GLY A 1 179 ? -9.844 -13.57 17.609 1 84.19 179 GLY A N 1
ATOM 1404 C CA . GLY A 1 179 ? -10.164 -12.305 18.25 1 84.19 179 GLY A CA 1
ATOM 1405 C C . GLY A 1 179 ? -11.164 -12.445 19.391 1 84.19 179 GLY A C 1
ATOM 1406 O O . GLY A 1 179 ? -10.992 -11.852 20.453 1 84.19 179 GLY A O 1
ATOM 1407 N N . LYS A 1 180 ? -12.156 -13.227 19.141 1 82.81 180 LYS A N 1
ATOM 1408 C CA . LYS A 1 180 ? -13.156 -13.484 20.172 1 82.81 180 LYS A CA 1
ATOM 1409 C C . LYS A 1 180 ? -12.547 -14.219 21.359 1 82.81 180 LYS A C 1
ATOM 1411 O O . LYS A 1 180 ? -12.883 -13.938 22.516 1 82.81 180 LYS A O 1
ATOM 1416 N N . MET A 1 181 ? -11.68 -15.125 21.062 1 81 181 MET A N 1
ATOM 1417 C CA . MET A 1 181 ? -10.992 -15.867 22.125 1 81 181 MET A CA 1
ATOM 1418 C C . MET A 1 181 ? -10.125 -14.938 22.953 1 81 181 MET A C 1
ATOM 1420 O O . MET A 1 181 ? -10.07 -15.07 24.188 1 81 181 MET A O 1
ATOM 1424 N N . ARG A 1 182 ? -9.492 -14.07 22.281 1 77.75 182 ARG A N 1
ATOM 1425 C CA . ARG A 1 182 ? -8.641 -13.102 22.984 1 77.75 182 ARG A CA 1
ATOM 1426 C C . ARG A 1 182 ? -9.469 -12.211 23.891 1 77.75 182 ARG A C 1
ATOM 1428 O O . ARG A 1 182 ? -9.062 -11.93 25.031 1 77.75 182 ARG A O 1
ATOM 1435 N N . THR A 1 183 ? -10.547 -11.742 23.344 1 73.5 183 THR A N 1
ATOM 1436 C CA . THR A 1 183 ? -11.406 -10.883 24.141 1 73.5 183 THR A CA 1
ATOM 1437 C C . THR A 1 183 ? -11.961 -11.633 25.344 1 73.5 183 THR A C 1
ATOM 1439 O O . THR A 1 183 ? -12.109 -11.055 26.422 1 73.5 183 THR A O 1
ATOM 1442 N N . ALA A 1 184 ? -12.203 -12.82 25.109 1 73.12 184 ALA A N 1
ATOM 1443 C CA . ALA A 1 184 ? -12.719 -13.641 26.203 1 73.12 184 ALA A CA 1
ATOM 1444 C C . ALA A 1 184 ? -11.656 -13.844 27.281 1 73.12 184 ALA A C 1
ATOM 1446 O O . ALA A 1 184 ? -11.977 -13.898 28.469 1 73.12 184 ALA A O 1
ATOM 1447 N N . VAL A 1 185 ? -10.477 -13.852 26.859 1 69.44 185 VAL A N 1
ATOM 1448 C CA . VAL A 1 185 ? -9.375 -14.109 27.781 1 69.44 185 VAL A CA 1
ATOM 1449 C C . VAL A 1 185 ? -8.992 -12.82 28.5 1 69.44 185 VAL A C 1
ATOM 1451 O O . VAL A 1 185 ? -8.758 -12.82 29.703 1 69.44 185 VAL A O 1
ATOM 1454 N N . ILE A 1 186 ? -8.906 -11.688 27.734 1 66.88 186 ILE A N 1
ATOM 1455 C CA . ILE A 1 186 ? -8.422 -10.438 28.297 1 66.88 186 ILE A CA 1
ATOM 1456 C C . ILE A 1 186 ? -9.594 -9.656 28.906 1 66.88 186 ILE A C 1
ATOM 1458 O O . ILE A 1 186 ? -9.391 -8.75 29.719 1 66.88 186 ILE A O 1
ATOM 1462 N N . ARG A 1 187 ? -10.742 -10.016 28.734 1 59.91 187 ARG A N 1
ATOM 1463 C CA . ARG A 1 187 ? -11.938 -9.359 29.266 1 59.91 187 ARG A CA 1
ATOM 1464 C C . ARG A 1 187 ? -11.969 -7.887 28.875 1 59.91 187 ARG A C 1
ATOM 1466 O O . ARG A 1 187 ? -12.258 -7.031 29.719 1 59.91 187 ARG A O 1
ATOM 1473 N N . GLU A 1 188 ? -11.289 -7.59 27.812 1 59.31 188 GLU A N 1
ATOM 1474 C CA . GLU A 1 188 ? -11.344 -6.203 27.359 1 59.31 188 GLU A CA 1
ATOM 1475 C C . GLU A 1 188 ? -12.375 -6.031 26.25 1 59.31 188 GLU A C 1
ATOM 1477 O O . GLU A 1 188 ? -12.766 -7.004 25.594 1 59.31 188 GLU A O 1
ATOM 1482 N N . TYR A 1 189 ? -12.977 -4.828 26.25 1 52.56 189 TYR A N 1
ATOM 1483 C CA . TYR A 1 189 ? -13.984 -4.488 25.25 1 52.56 189 TYR A CA 1
ATOM 1484 C C . TYR A 1 189 ? -13.445 -4.664 23.844 1 52.56 189 TYR A C 1
ATOM 1486 O O . TYR A 1 189 ? -12.273 -4.367 23.578 1 52.56 189 TYR A O 1
ATOM 1494 N N . GLU A 1 190 ? -14.281 -5.441 23.172 1 56.94 190 GLU A N 1
ATOM 1495 C CA . GLU A 1 190 ? -13.953 -5.688 21.766 1 56.94 190 GLU A CA 1
ATOM 1496 C C . GLU A 1 190 ? -13.984 -4.391 20.969 1 56.94 190 GLU A C 1
ATOM 1498 O O . GLU A 1 190 ? -15.008 -3.707 20.906 1 56.94 190 GLU A O 1
ATOM 1503 N N . ASP A 1 191 ? -12.812 -3.926 20.594 1 63.41 191 ASP A N 1
ATOM 1504 C CA . ASP A 1 191 ? -12.719 -2.736 19.75 1 63.41 191 ASP A CA 1
ATOM 1505 C C . ASP A 1 191 ? -12.914 -3.092 18.281 1 63.41 191 ASP A C 1
ATOM 1507 O O . ASP A 1 191 ? -12.219 -3.961 17.75 1 63.41 191 ASP A O 1
ATOM 1511 N N . LYS A 1 192 ? -14.07 -2.635 17.688 1 69.06 192 LYS A N 1
ATOM 1512 C CA . LYS A 1 192 ? -14.391 -2.879 16.281 1 69.06 192 LYS A CA 1
ATOM 1513 C C . LYS A 1 192 ? -13.227 -2.482 15.367 1 69.06 192 LYS A C 1
ATOM 1515 O O . LYS A 1 192 ? -12.992 -3.113 14.336 1 69.06 192 LYS A O 1
ATOM 1520 N N . PHE A 1 193 ? -12.5 -1.584 15.844 1 68.5 193 PHE A N 1
ATOM 1521 C CA . PHE A 1 193 ? -11.375 -1.135 15.031 1 68.5 193 PHE A CA 1
ATOM 1522 C C . PHE A 1 193 ? -10.258 -2.168 15.031 1 68.5 193 PHE A C 1
ATOM 1524 O O . PHE A 1 193 ? -9.664 -2.451 13.992 1 68.5 193 PHE A O 1
ATOM 1531 N N . LYS A 1 194 ? -10.094 -2.678 16.141 1 73.38 194 LYS A N 1
ATOM 1532 C CA . LYS A 1 194 ? -9.055 -3.697 16.25 1 73.38 194 LYS A CA 1
ATOM 1533 C C . LYS A 1 194 ? -9.445 -4.961 15.484 1 73.38 194 LYS A C 1
ATOM 1535 O O . LYS A 1 194 ? -8.594 -5.609 14.875 1 73.38 194 LYS A O 1
ATOM 1540 N N . GLN A 1 195 ? -10.711 -5.238 15.516 1 79.75 195 GLN A N 1
ATOM 1541 C CA . GLN A 1 195 ? -11.195 -6.398 14.773 1 79.75 195 GLN A CA 1
ATOM 1542 C C . GLN A 1 195 ? -11 -6.215 13.273 1 79.75 195 GLN A C 1
ATOM 1544 O O . GLN A 1 195 ? -10.617 -7.152 12.57 1 79.75 195 GLN A O 1
ATOM 1549 N N . ASN A 1 196 ? -11.242 -5.07 12.836 1 80.69 196 ASN A N 1
ATOM 1550 C CA . ASN A 1 196 ? -11.062 -4.785 11.414 1 80.69 196 ASN A CA 1
ATOM 1551 C C . ASN A 1 196 ? -9.594 -4.863 11.008 1 80.69 196 ASN A C 1
ATOM 1553 O O . ASN A 1 196 ? -9.273 -5.332 9.914 1 80.69 196 ASN A O 1
ATOM 1557 N N . GLU A 1 197 ? -8.805 -4.438 11.914 1 82.06 197 GLU A N 1
ATOM 1558 C CA . GLU A 1 197 ? -7.375 -4.5 11.633 1 82.06 197 GLU A CA 1
ATOM 1559 C C . GLU A 1 197 ? -6.891 -5.941 11.531 1 82.06 197 GLU A C 1
ATOM 1561 O O . GLU A 1 197 ? -6.062 -6.266 10.68 1 82.06 197 GLU A O 1
ATOM 1566 N N . MET A 1 198 ? -7.441 -6.754 12.359 1 87.69 198 MET A N 1
ATOM 1567 C CA . MET A 1 198 ? -7.059 -8.164 12.344 1 87.69 198 MET A CA 1
ATOM 1568 C C . MET A 1 198 ? -7.586 -8.859 11.094 1 87.69 198 MET A C 1
ATOM 1570 O O . MET A 1 198 ? -6.922 -9.734 10.539 1 87.69 198 MET A O 1
ATOM 1574 N N . LEU A 1 199 ? -8.719 -8.422 10.688 1 90.69 199 LEU A N 1
ATOM 1575 C CA . LEU A 1 199 ? -9.297 -9.008 9.477 1 90.69 199 LEU A CA 1
ATOM 1576 C C . LEU A 1 199 ? -8.477 -8.633 8.25 1 90.69 199 LEU A C 1
ATOM 1578 O O . LEU A 1 199 ? -8.305 -9.453 7.34 1 90.69 199 LEU A O 1
ATOM 1582 N N . VAL A 1 200 ? -7.977 -7.445 8.305 1 90.06 200 VAL A N 1
ATOM 1583 C CA . VAL A 1 200 ? -7.145 -7.004 7.188 1 90.06 200 VAL A CA 1
ATOM 1584 C C . VAL A 1 200 ? -5.867 -7.84 7.133 1 90.06 200 VAL A C 1
ATOM 1586 O O . VAL A 1 200 ? -5.457 -8.289 6.059 1 90.06 200 VAL A O 1
ATOM 1589 N N . ALA A 1 201 ? -5.25 -8.078 8.211 1 92.5 201 ALA A N 1
ATOM 1590 C CA . ALA A 1 201 ? -4.051 -8.914 8.273 1 92.5 201 ALA A CA 1
ATOM 1591 C C . ALA A 1 201 ? -4.363 -10.352 7.879 1 92.5 201 ALA A C 1
ATOM 1593 O O . ALA A 1 201 ? -3.547 -11.023 7.242 1 92.5 201 ALA A O 1
ATOM 1594 N N . ALA A 1 202 ? -5.496 -10.773 8.266 1 96.06 202 ALA A N 1
ATOM 1595 C CA . ALA A 1 202 ? -5.898 -12.148 7.977 1 96.06 202 ALA A CA 1
ATOM 1596 C C . ALA A 1 202 ? -6.004 -12.391 6.473 1 96.06 202 ALA A C 1
ATOM 1598 O O . ALA A 1 202 ? -5.688 -13.477 5.988 1 96.06 202 ALA A O 1
ATOM 1599 N N . GLN A 1 203 ? -6.473 -11.484 5.762 1 95.44 203 GLN A N 1
ATOM 1600 C CA . GLN A 1 203 ? -6.566 -11.633 4.312 1 95.44 203 GLN A CA 1
ATOM 1601 C C . GLN A 1 203 ? -5.188 -11.805 3.686 1 95.44 203 GLN A C 1
ATOM 1603 O O . GLN A 1 203 ? -5.008 -12.633 2.791 1 95.44 203 GLN A O 1
ATOM 1608 N N . ALA A 1 204 ? -4.277 -11.008 4.164 1 95.56 204 ALA A N 1
ATOM 1609 C CA . ALA A 1 204 ? -2.91 -11.117 3.656 1 95.56 204 ALA A CA 1
ATOM 1610 C C . ALA A 1 204 ? -2.328 -12.5 3.939 1 95.56 204 ALA A C 1
ATOM 1612 O O . ALA A 1 204 ? -1.659 -13.086 3.086 1 95.56 204 ALA A O 1
ATOM 1613 N N . VAL A 1 205 ? -2.592 -13.023 5.098 1 96.75 205 VAL A N 1
ATOM 1614 C CA . VAL A 1 205 ? -2.109 -14.344 5.492 1 96.75 205 VAL A CA 1
ATOM 1615 C C . VAL A 1 205 ? -2.725 -15.414 4.59 1 96.75 205 VAL A C 1
ATOM 1617 O O . VAL A 1 205 ? -2.043 -16.359 4.176 1 96.75 205 VAL A O 1
ATOM 1620 N N . GLY A 1 206 ? -3.984 -15.25 4.305 1 96.19 206 GLY A N 1
ATOM 1621 C CA . GLY A 1 206 ? -4.66 -16.203 3.436 1 96.19 206 GLY A CA 1
ATOM 1622 C C . GLY A 1 206 ? -4.012 -16.328 2.072 1 96.19 206 GLY A C 1
ATOM 1623 O O . GLY A 1 206 ? -3.76 -17.438 1.603 1 96.19 206 GLY A O 1
ATOM 1624 N N . VAL A 1 207 ? -3.693 -15.266 1.49 1 94.19 207 VAL A N 1
ATOM 1625 C CA . VAL A 1 207 ? -3.084 -15.289 0.164 1 94.19 207 VAL A CA 1
ATOM 1626 C C . VAL A 1 207 ? -1.648 -15.805 0.263 1 94.19 207 VAL A C 1
ATOM 1628 O O . VAL A 1 207 ? -1.218 -16.625 -0.549 1 94.19 207 VAL A O 1
ATOM 1631 N N . ALA A 1 208 ? -0.91 -15.383 1.25 1 94.19 208 ALA A N 1
ATOM 1632 C CA . ALA A 1 208 ? 0.503 -15.711 1.414 1 94.19 208 ALA A CA 1
ATOM 1633 C C . ALA A 1 208 ? 0.693 -17.203 1.667 1 94.19 208 ALA A C 1
ATOM 1635 O O . ALA A 1 208 ? 1.689 -17.797 1.236 1 94.19 208 ALA A O 1
ATOM 1636 N N . THR A 1 209 ? -0.19 -17.859 2.332 1 93.94 209 THR A N 1
ATOM 1637 C CA . THR A 1 209 ? -0.02 -19.25 2.723 1 93.94 209 THR A CA 1
ATOM 1638 C C . THR A 1 209 ? -0.479 -20.188 1.608 1 93.94 209 THR A C 1
ATOM 1640 O O . THR A 1 209 ? -0.288 -21.391 1.691 1 93.94 209 THR A O 1
ATOM 1643 N N . VAL A 1 210 ? -1.113 -19.594 0.592 1 92.06 210 VAL A N 1
ATOM 1644 C CA . VAL A 1 210 ? -1.495 -20.406 -0.561 1 92.06 210 VAL A CA 1
ATOM 1645 C C . VAL A 1 210 ? -0.309 -20.547 -1.512 1 92.06 210 VAL A C 1
ATOM 1647 O O . VAL A 1 210 ? -0.067 -21.609 -2.061 1 92.06 210 VAL A O 1
ATOM 1650 N N . PHE A 1 211 ? 0.476 -19.484 -1.652 1 87.5 211 PHE A N 1
ATOM 1651 C CA . PHE A 1 211 ? 1.536 -19.469 -2.654 1 87.5 211 PHE A CA 1
ATOM 1652 C C . PHE A 1 211 ? 2.906 -19.406 -1.992 1 87.5 211 PHE A C 1
ATOM 1654 O O . PHE A 1 211 ? 3.934 -19.5 -2.67 1 87.5 211 PHE A O 1
ATOM 1661 N N . GLY A 1 212 ? 2.893 -19.297 -0.753 1 87.69 212 GLY A N 1
ATOM 1662 C CA . GLY A 1 212 ? 4.168 -19.078 -0.091 1 87.69 212 GLY A CA 1
ATOM 1663 C C . GLY A 1 212 ? 4.828 -17.766 -0.471 1 87.69 212 GLY A C 1
ATOM 1664 O O . GLY A 1 212 ? 6.055 -17.688 -0.581 1 87.69 212 GLY A O 1
ATOM 1665 N N . ALA A 1 213 ? 4.062 -16.812 -0.792 1 90.38 213 ALA A N 1
ATOM 1666 C CA . ALA A 1 213 ? 4.52 -15.508 -1.25 1 90.38 213 ALA A CA 1
ATOM 1667 C C . ALA A 1 213 ? 3.977 -14.398 -0.355 1 90.38 213 ALA A C 1
ATOM 1669 O O . ALA A 1 213 ? 2.887 -13.875 -0.597 1 90.38 213 ALA A O 1
ATOM 1670 N N . PRO A 1 214 ? 4.758 -13.969 0.604 1 92.06 214 PRO A N 1
ATOM 1671 C CA . PRO A 1 214 ? 4.246 -13.016 1.585 1 92.06 214 PRO A CA 1
ATOM 1672 C C . PRO A 1 214 ? 4.055 -11.617 1.001 1 92.06 214 PRO A C 1
ATOM 1674 O O . PRO A 1 214 ? 3.078 -10.93 1.325 1 92.06 214 PRO A O 1
ATOM 1677 N N . ILE A 1 215 ? 4.938 -11.125 0.132 1 92.38 215 ILE A N 1
ATOM 1678 C CA . ILE A 1 215 ? 4.875 -9.75 -0.359 1 92.38 215 ILE A CA 1
ATOM 1679 C C . ILE A 1 215 ? 3.67 -9.586 -1.281 1 92.38 215 ILE A C 1
ATOM 1681 O O . ILE A 1 215 ? 2.867 -8.664 -1.106 1 92.38 215 ILE A O 1
ATOM 1685 N N . SER A 1 216 ? 3.572 -10.492 -2.201 1 92.81 216 SER A N 1
ATOM 1686 C CA . SER A 1 216 ? 2.438 -10.422 -3.115 1 92.81 216 SER A CA 1
ATOM 1687 C C . SER A 1 216 ? 1.119 -10.633 -2.375 1 92.81 216 SER A C 1
ATOM 1689 O O . SER A 1 216 ? 0.093 -10.062 -2.754 1 92.81 216 SER A O 1
ATOM 1691 N N . GLY A 1 217 ? 1.176 -11.438 -1.339 1 93.69 217 GLY A N 1
ATOM 1692 C CA . GLY A 1 217 ? -0.028 -11.648 -0.55 1 93.69 217 GLY A CA 1
ATOM 1693 C C . GLY A 1 217 ? -0.529 -10.383 0.119 1 93.69 217 GLY A C 1
ATOM 1694 O O . GLY A 1 217 ? -1.725 -10.086 0.08 1 93.69 217 GLY A O 1
ATOM 1695 N N . VAL A 1 218 ? 0.338 -9.648 0.693 1 94.38 218 VAL A N 1
ATOM 1696 C CA . VAL A 1 218 ? -0.039 -8.414 1.368 1 94.38 218 VAL A CA 1
ATOM 1697 C C . VAL A 1 218 ? -0.542 -7.398 0.345 1 94.38 218 VAL A C 1
ATOM 1699 O O . VAL A 1 218 ? -1.588 -6.777 0.54 1 94.38 218 VAL A O 1
ATOM 1702 N N . LEU A 1 219 ? 0.182 -7.297 -0.775 1 93.62 219 LEU A N 1
ATOM 1703 C CA . LEU A 1 219 ? -0.201 -6.316 -1.785 1 93.62 219 LEU A CA 1
ATOM 1704 C C . LEU A 1 219 ? -1.539 -6.68 -2.418 1 93.62 219 LEU A C 1
ATOM 1706 O O . LEU A 1 219 ? -2.363 -5.805 -2.684 1 93.62 219 LEU A O 1
ATOM 1710 N N . PHE A 1 220 ? -1.74 -7.906 -2.623 1 94 220 PHE A N 1
ATOM 1711 C CA . PHE A 1 220 ? -3.004 -8.367 -3.184 1 94 220 PHE A CA 1
ATOM 1712 C C . PHE A 1 220 ? -4.164 -8.023 -2.258 1 94 220 PHE A C 1
ATOM 1714 O O . PHE A 1 220 ? -5.234 -7.613 -2.717 1 94 220 PHE A O 1
ATOM 1721 N N . SER A 1 221 ? -3.967 -8.234 -1.023 1 92.12 221 SER A N 1
ATOM 1722 C CA . SER A 1 221 ? -5.004 -7.922 -0.049 1 92.12 221 SER A CA 1
ATOM 1723 C C . SER A 1 221 ? -5.324 -6.434 -0.042 1 92.12 221 SER A C 1
ATOM 1725 O O . SER A 1 221 ? -6.488 -6.043 0.101 1 92.12 221 SER A O 1
ATOM 1727 N N . ILE A 1 222 ? -4.367 -5.645 -0.236 1 88.81 222 ILE A N 1
ATOM 1728 C CA . ILE A 1 222 ? -4.562 -4.195 -0.242 1 88.81 222 ILE A CA 1
ATOM 1729 C C . ILE A 1 222 ? -5.316 -3.783 -1.505 1 88.81 222 ILE A C 1
ATOM 1731 O O . ILE A 1 222 ? -6.273 -3.012 -1.438 1 88.81 222 ILE A O 1
ATOM 1735 N N . GLU A 1 223 ? -5.004 -4.348 -2.566 1 91.88 223 GLU A N 1
ATOM 1736 C CA . GLU A 1 223 ? -5.527 -3.93 -3.861 1 91.88 223 GLU A CA 1
ATOM 1737 C C . GLU A 1 223 ? -6.961 -4.418 -4.062 1 91.88 223 GLU A C 1
ATOM 1739 O O . GLU A 1 223 ? -7.797 -3.699 -4.613 1 91.88 223 GLU A O 1
ATOM 1744 N N . VAL A 1 224 ? -7.184 -5.574 -3.6 1 91.88 224 VAL A N 1
ATOM 1745 C CA . VAL A 1 224 ? -8.453 -6.211 -3.938 1 91.88 224 VAL A CA 1
ATOM 1746 C C . VAL A 1 224 ? -9.477 -5.938 -2.836 1 91.88 224 VAL A C 1
ATOM 1748 O O . VAL A 1 224 ? -10.672 -5.793 -3.113 1 91.88 224 VAL A O 1
ATOM 1751 N N . MET A 1 225 ? -9.055 -5.777 -1.604 1 88.44 225 MET A N 1
ATOM 1752 C CA . MET A 1 225 ? -10.031 -5.824 -0.515 1 88.44 225 MET A CA 1
ATOM 1753 C C . MET A 1 225 ? -10.227 -4.441 0.099 1 88.44 225 MET A C 1
ATOM 1755 O O . MET A 1 225 ? -11.148 -4.23 0.884 1 88.44 225 MET A O 1
ATOM 1759 N N . SER A 1 226 ? -9.359 -3.531 -0.288 1 82.81 226 SER A N 1
ATOM 1760 C CA . SER A 1 226 ? -9.469 -2.25 0.402 1 82.81 226 SER A CA 1
ATOM 1761 C C . SER A 1 226 ? -9.492 -1.09 -0.586 1 82.81 226 SER A C 1
ATOM 1763 O O . SER A 1 226 ? -9 -1.218 -1.711 1 82.81 226 SER A O 1
ATOM 1765 N N . SER A 1 227 ? -10.203 -0.035 -0.155 1 79.69 227 SER A N 1
ATOM 1766 C CA . SER A 1 227 ? -10.133 1.229 -0.881 1 79.69 227 SER A CA 1
ATOM 1767 C C . SER A 1 227 ? -9.109 2.168 -0.257 1 79.69 227 SER A C 1
ATOM 1769 O O . SER A 1 227 ? -8.438 2.92 -0.965 1 79.69 227 SER A O 1
ATOM 1771 N N . HIS A 1 228 ? -9.07 2.113 1.049 1 80.62 228 HIS A N 1
ATOM 1772 C CA . HIS A 1 228 ? -8.078 2.844 1.84 1 80.62 228 HIS A CA 1
ATOM 1773 C C . HIS A 1 228 ? -7.375 1.919 2.824 1 80.62 228 HIS A C 1
ATOM 1775 O O . HIS A 1 228 ? -7.973 0.962 3.324 1 80.62 228 HIS A O 1
ATOM 1781 N N . PHE A 1 229 ? -6.203 2.238 2.965 1 83.12 229 PHE A N 1
ATOM 1782 C CA . PHE A 1 229 ? -5.41 1.35 3.805 1 83.12 229 PHE A CA 1
ATOM 1783 C C . PHE A 1 229 ? -4.508 2.15 4.738 1 83.12 229 PHE A C 1
ATOM 1785 O O . PHE A 1 229 ? -3.951 3.176 4.344 1 83.12 229 PHE A O 1
ATOM 1792 N N . ALA A 1 230 ? -4.445 1.648 5.965 1 82.75 230 ALA A N 1
ATOM 1793 C CA . ALA A 1 230 ? -3.545 2.244 6.945 1 82.75 230 ALA A CA 1
ATOM 1794 C C . ALA A 1 230 ? -2.189 1.545 6.945 1 82.75 230 ALA A C 1
ATOM 1796 O O . ALA A 1 230 ? -2.119 0.317 6.863 1 82.75 230 ALA A O 1
ATOM 1797 N N . VAL A 1 231 ? -1.127 2.312 7.047 1 84.69 231 VAL A N 1
ATOM 1798 C CA . VAL A 1 231 ? 0.228 1.774 7.004 1 84.69 231 VAL A CA 1
ATOM 1799 C C . VAL A 1 231 ? 0.467 0.882 8.219 1 84.69 231 VAL A C 1
ATOM 1801 O O . VAL A 1 231 ? 1.234 -0.08 8.156 1 84.69 231 VAL A O 1
ATOM 1804 N N . ARG A 1 232 ? -0.151 1.107 9.289 1 82.88 232 ARG A N 1
ATOM 1805 C CA . ARG A 1 232 ? -0.035 0.254 10.469 1 82.88 232 ARG A CA 1
ATOM 1806 C C . ARG A 1 232 ? -0.499 -1.167 10.164 1 82.88 232 ARG A C 1
ATOM 1808 O O . ARG A 1 232 ? 0.1 -2.135 10.633 1 82.88 232 ARG A O 1
ATOM 1815 N N . ASP A 1 233 ? -1.548 -1.269 9.398 1 85.25 233 ASP A N 1
ATOM 1816 C CA . ASP A 1 233 ? -2.062 -2.576 9.008 1 85.25 233 ASP A CA 1
ATOM 1817 C C . ASP A 1 233 ? -1.127 -3.258 8.008 1 85.25 233 ASP A C 1
ATOM 1819 O O . ASP A 1 233 ? -1.066 -4.488 7.949 1 85.25 233 ASP A O 1
ATOM 1823 N N . TYR A 1 234 ? -0.439 -2.391 7.441 1 87.19 234 TYR A N 1
ATOM 1824 C CA . TYR A 1 234 ? 0.564 -2.877 6.5 1 87.19 234 TYR A CA 1
ATOM 1825 C C . TYR A 1 234 ? 1.646 -3.672 7.219 1 87.19 234 TYR A C 1
ATOM 1827 O O . TYR A 1 234 ? 1.995 -4.777 6.801 1 87.19 234 TYR A O 1
ATOM 1835 N N . TRP A 1 235 ? 2.133 -3.26 8.32 1 86.88 235 TRP A N 1
ATOM 1836 C CA . TRP A 1 235 ? 3.17 -3.92 9.102 1 86.88 235 TRP A CA 1
ATOM 1837 C C . TRP A 1 235 ? 2.643 -5.207 9.727 1 86.88 235 TRP A C 1
ATOM 1839 O O . TRP A 1 235 ? 3.338 -6.227 9.742 1 86.88 235 TRP A O 1
ATOM 1849 N N . ARG A 1 236 ? 1.499 -5.133 10.125 1 89.44 236 ARG A N 1
ATOM 1850 C CA . ARG A 1 236 ? 0.885 -6.316 10.719 1 89.44 236 ARG A CA 1
ATOM 1851 C C . ARG A 1 236 ? 0.666 -7.406 9.672 1 89.44 236 ARG A C 1
ATOM 1853 O O . ARG A 1 236 ? 0.907 -8.586 9.938 1 89.44 236 ARG A O 1
ATOM 1860 N N . GLY A 1 237 ? 0.195 -6.984 8.57 1 92.38 237 GLY A N 1
ATOM 1861 C CA . GLY A 1 237 ? 0.004 -7.926 7.477 1 92.38 237 GLY A CA 1
ATOM 1862 C C . GLY A 1 237 ? 1.294 -8.578 7.02 1 92.38 237 GLY A C 1
ATOM 1863 O O . GLY A 1 237 ? 1.349 -9.797 6.832 1 92.38 237 GLY A O 1
ATOM 1864 N N . PHE A 1 238 ? 2.334 -7.805 6.918 1 93.56 238 PHE A N 1
ATOM 1865 C CA . PHE A 1 238 ? 3.617 -8.336 6.473 1 93.56 238 PHE A CA 1
ATOM 1866 C C . PHE A 1 238 ? 4.176 -9.32 7.488 1 93.56 238 PHE A C 1
ATOM 1868 O O . PHE A 1 238 ? 4.723 -10.359 7.113 1 93.56 238 PHE A O 1
ATOM 1875 N N . PHE A 1 239 ? 4.086 -8.992 8.695 1 92.56 239 PHE A N 1
ATOM 1876 C CA . PHE A 1 239 ? 4.586 -9.883 9.734 1 92.56 239 PHE A CA 1
ATOM 1877 C C . PHE A 1 239 ? 3.846 -11.219 9.703 1 92.56 239 PHE A C 1
ATOM 1879 O O . PHE A 1 239 ? 4.469 -12.281 9.641 1 92.56 239 PHE A O 1
ATOM 1886 N N . ALA A 1 240 ? 2.553 -11.133 9.727 1 94.56 240 ALA A N 1
ATOM 1887 C CA . ALA A 1 240 ? 1.74 -12.352 9.773 1 94.56 240 ALA A CA 1
ATOM 1888 C C . ALA A 1 240 ? 1.908 -13.172 8.5 1 94.56 240 ALA A C 1
ATOM 1890 O O . ALA A 1 240 ? 2.037 -14.398 8.555 1 94.56 240 ALA A O 1
ATOM 1891 N N . ALA A 1 241 ? 1.862 -12.508 7.371 1 95.88 241 ALA A N 1
ATOM 1892 C CA . ALA A 1 241 ? 2 -13.18 6.086 1 95.88 241 ALA A CA 1
ATOM 1893 C C . ALA A 1 241 ? 3.367 -13.852 5.957 1 95.88 241 ALA A C 1
ATOM 1895 O O . ALA A 1 241 ? 3.48 -14.945 5.41 1 95.88 241 ALA A O 1
ATOM 1896 N N . THR A 1 242 ? 4.41 -13.188 6.422 1 93.31 242 THR A N 1
ATOM 1897 C CA . THR A 1 242 ? 5.754 -13.75 6.348 1 93.31 242 THR A CA 1
ATOM 1898 C C . THR A 1 242 ? 5.879 -14.969 7.254 1 93.31 242 THR A C 1
ATOM 1900 O O . THR A 1 242 ? 6.469 -15.977 6.863 1 93.31 242 THR A O 1
ATOM 1903 N N . CYS A 1 243 ? 5.34 -14.883 8.422 1 92 243 CYS A N 1
ATOM 1904 C CA . CYS A 1 243 ? 5.336 -16.031 9.312 1 92 243 CYS A CA 1
ATOM 1905 C C . CYS A 1 243 ? 4.59 -17.203 8.688 1 92 243 CYS A C 1
ATOM 1907 O O . CYS A 1 243 ? 5.047 -18.344 8.758 1 92 243 CYS A O 1
ATOM 1909 N N . GLY A 1 244 ? 3.48 -16.859 8.117 1 93.5 244 GLY A N 1
ATOM 1910 C CA . GLY A 1 244 ? 2.711 -17.906 7.457 1 93.5 244 GLY A CA 1
ATOM 1911 C C . GLY A 1 244 ? 3.428 -18.516 6.266 1 93.5 244 GLY A C 1
ATOM 1912 O O . GLY A 1 244 ? 3.494 -19.75 6.137 1 93.5 244 GLY A O 1
ATOM 1913 N N . ALA A 1 245 ? 3.936 -17.672 5.434 1 91.25 245 ALA A N 1
ATOM 1914 C CA . ALA A 1 245 ? 4.652 -18.156 4.258 1 91.25 245 ALA A CA 1
ATOM 1915 C C . ALA A 1 245 ? 5.879 -18.969 4.66 1 91.25 245 ALA A C 1
ATOM 1917 O O . ALA A 1 245 ? 6.184 -20 4.051 1 91.25 245 ALA A O 1
ATOM 1918 N N . PHE A 1 246 ? 6.586 -18.562 5.648 1 87.56 246 PHE A N 1
ATOM 1919 C CA . PHE A 1 246 ? 7.758 -19.281 6.145 1 87.56 246 PHE A CA 1
ATOM 1920 C C . PHE A 1 246 ? 7.367 -20.641 6.684 1 87.56 246 PHE A C 1
ATOM 1922 O O . PHE A 1 246 ? 8.023 -21.641 6.387 1 87.56 246 PHE A O 1
ATOM 1929 N N . MET A 1 247 ? 6.355 -20.656 7.453 1 88.56 247 MET A N 1
ATOM 1930 C CA . MET A 1 247 ? 5.891 -21.922 8.008 1 88.56 247 MET A CA 1
ATOM 1931 C C . MET A 1 247 ? 5.43 -22.859 6.906 1 88.56 247 MET A C 1
ATOM 1933 O O . MET A 1 247 ? 5.691 -24.062 6.961 1 88.56 247 MET A O 1
ATOM 1937 N N . PHE A 1 248 ? 4.777 -22.359 5.984 1 87.62 248 PHE A N 1
ATOM 1938 C CA . PHE A 1 248 ? 4.312 -23.156 4.859 1 87.62 248 PHE A CA 1
ATOM 1939 C C . PHE A 1 248 ? 5.484 -23.797 4.129 1 87.62 248 PHE A C 1
ATOM 1941 O O . PHE A 1 248 ? 5.434 -24.984 3.787 1 87.62 248 PHE A O 1
ATOM 1948 N N . ARG A 1 249 ? 6.48 -23.047 3.936 1 82.12 249 ARG A N 1
ATOM 1949 C CA . ARG A 1 249 ? 7.66 -23.562 3.256 1 82.12 249 ARG A CA 1
ATOM 1950 C C . ARG A 1 249 ? 8.422 -24.547 4.145 1 82.12 249 ARG A C 1
ATOM 1952 O O . ARG A 1 249 ? 8.984 -25.531 3.654 1 82.12 249 ARG A O 1
ATOM 1959 N N . LEU A 1 250 ? 8.43 -24.344 5.434 1 83.44 250 LEU A N 1
ATOM 1960 C CA . LEU A 1 250 ? 9.086 -25.234 6.387 1 83.44 250 LEU A CA 1
ATOM 1961 C C . LEU A 1 250 ? 8.398 -26.594 6.418 1 83.44 250 LEU A C 1
ATOM 1963 O O . LEU A 1 250 ? 9.07 -27.625 6.441 1 83.44 250 LEU A O 1
ATOM 1967 N N . LEU A 1 251 ? 7.148 -26.547 6.367 1 85.69 251 LEU A N 1
ATOM 1968 C CA . LEU A 1 251 ? 6.383 -27.781 6.402 1 85.69 251 LEU A CA 1
ATOM 1969 C C . LEU A 1 251 ? 6.57 -28.578 5.109 1 85.69 251 LEU A C 1
ATOM 1971 O O . LEU A 1 251 ? 6.594 -29.812 5.129 1 85.69 251 LEU A O 1
ATOM 1975 N N . ALA A 1 252 ? 6.684 -27.875 4.066 1 79.5 252 ALA A N 1
ATOM 1976 C CA . ALA A 1 252 ? 6.93 -28.531 2.787 1 79.5 252 ALA A CA 1
ATOM 1977 C C . ALA A 1 252 ? 8.289 -29.219 2.779 1 79.5 252 ALA A C 1
ATOM 1979 O O . ALA A 1 252 ? 8.445 -30.297 2.182 1 79.5 252 ALA A O 1
ATOM 1980 N N . VAL A 1 253 ? 9.273 -28.703 3.416 1 75.06 253 VAL A N 1
ATOM 1981 C CA . VAL A 1 253 ? 10.609 -29.297 3.504 1 75.06 253 VAL A CA 1
ATOM 1982 C C . VAL A 1 253 ? 10.57 -30.516 4.418 1 75.06 253 VAL A C 1
ATOM 1984 O O . VAL A 1 253 ? 11.164 -31.547 4.105 1 75.06 253 VAL A O 1
ATOM 1987 N N . PHE A 1 254 ? 9.852 -30.375 5.473 1 76.12 254 PHE A N 1
ATOM 1988 C CA . PHE A 1 254 ? 9.781 -31.469 6.438 1 76.12 254 PHE A CA 1
ATOM 1989 C C . PHE A 1 254 ? 9.094 -32.688 5.832 1 76.12 254 PHE A C 1
ATOM 1991 O O . PHE A 1 254 ? 9.391 -33.812 6.199 1 76.12 254 PHE A O 1
ATOM 1998 N N . ASN A 1 255 ? 8.242 -32.438 4.906 1 71.88 255 ASN A N 1
ATOM 1999 C CA . ASN A 1 255 ? 7.523 -33.562 4.293 1 71.88 255 ASN A CA 1
ATOM 2000 C C . ASN A 1 255 ? 8.227 -34.031 3.021 1 71.88 255 ASN A C 1
ATOM 2002 O O . ASN A 1 255 ? 7.641 -34.781 2.232 1 71.88 255 ASN A O 1
ATOM 2006 N N . SER A 1 256 ? 9.453 -33.688 2.873 1 61.56 256 SER A N 1
ATOM 2007 C CA . SER A 1 256 ? 10.336 -34.156 1.814 1 61.56 256 SER A CA 1
ATOM 2008 C C . SER A 1 256 ? 9.758 -33.875 0.435 1 61.56 256 SER A C 1
ATOM 2010 O O . SER A 1 256 ? 9.961 -34.656 -0.503 1 61.56 256 SER A O 1
ATOM 2012 N N . GLU A 1 257 ? 8.789 -33.094 0.391 1 55.22 257 GLU A N 1
ATOM 2013 C CA . GLU A 1 257 ? 8.234 -32.75 -0.921 1 55.22 257 GLU A CA 1
ATOM 2014 C C . GLU A 1 257 ? 9.172 -31.844 -1.699 1 55.22 257 GLU A C 1
ATOM 2016 O O . GLU A 1 257 ? 9.25 -31.922 -2.928 1 55.22 257 GLU A O 1
ATOM 2021 N N . GLN A 1 258 ? 9.797 -31.031 -1.012 1 55.06 258 GLN A N 1
ATOM 2022 C CA . GLN A 1 258 ? 10.742 -30.094 -1.611 1 55.06 258 GLN A CA 1
ATOM 2023 C C . GLN A 1 258 ? 12.078 -30.125 -0.879 1 55.06 258 GLN A C 1
ATOM 2025 O O . GLN A 1 258 ? 12.125 -30.328 0.334 1 55.06 258 GLN A O 1
ATOM 2030 N N . GLU A 1 259 ? 13.141 -30.328 -1.62 1 45.19 259 GLU A N 1
ATOM 2031 C CA . GLU A 1 259 ? 14.453 -30.391 -0.976 1 45.19 259 GLU A CA 1
ATOM 2032 C C . GLU A 1 259 ? 14.758 -29.078 -0.248 1 45.19 259 GLU A C 1
ATOM 2034 O O . GLU A 1 259 ? 15.383 -29.078 0.812 1 45.19 259 GLU A O 1
ATOM 2039 N N . THR A 1 260 ? 14.539 -27.984 -1.034 1 43.38 260 THR A N 1
ATOM 2040 C CA . THR A 1 260 ? 14.852 -26.703 -0.417 1 43.38 260 THR A CA 1
ATOM 2041 C C . THR A 1 260 ? 13.648 -25.766 -0.482 1 43.38 260 THR A C 1
ATOM 2043 O O . THR A 1 260 ? 12.703 -26.016 -1.227 1 43.38 260 THR A O 1
ATOM 2046 N N . ILE A 1 261 ? 13.438 -24.875 0.41 1 39.5 261 ILE A N 1
ATOM 2047 C CA . ILE A 1 261 ? 12.398 -23.844 0.433 1 39.5 261 ILE A CA 1
ATOM 2048 C C . ILE A 1 261 ? 12.359 -23.125 -0.908 1 39.5 261 ILE A C 1
ATOM 2050 O O . ILE A 1 261 ? 13.039 -22.109 -1.09 1 39.5 261 ILE A O 1
ATOM 2054 N N . ALA A 1 262 ? 12.648 -23.719 -2.055 1 42.41 262 ALA A N 1
ATOM 2055 C CA . ALA A 1 262 ? 12.742 -23.062 -3.357 1 42.41 262 ALA A CA 1
ATOM 2056 C C . ALA A 1 262 ? 11.359 -22.812 -3.945 1 42.41 262 ALA A C 1
ATOM 2058 O O . ALA A 1 262 ? 10.359 -23.344 -3.445 1 42.41 262 ALA A O 1
ATOM 2059 N N . ALA A 1 263 ? 11.328 -21.891 -4.977 1 47.91 263 ALA A N 1
ATOM 2060 C CA . ALA A 1 263 ? 10.148 -21.453 -5.711 1 47.91 263 ALA A CA 1
ATOM 2061 C C . ALA A 1 263 ? 9.344 -22.641 -6.238 1 47.91 263 ALA A C 1
ATOM 2063 O O . ALA A 1 263 ? 9.914 -23.672 -6.602 1 47.91 263 ALA A O 1
ATOM 2064 N N . LEU A 1 264 ? 8.023 -22.625 -5.895 1 42 264 LEU A N 1
ATOM 2065 C CA . LEU A 1 264 ? 7.055 -23.656 -6.234 1 42 264 LEU A CA 1
ATOM 2066 C C . LEU A 1 264 ? 7.176 -24.062 -7.699 1 42 264 LEU A C 1
ATOM 2068 O O . LEU A 1 264 ? 7.023 -25.234 -8.039 1 42 264 LEU A O 1
ATOM 2072 N N . PHE A 1 265 ? 7.465 -23 -8.664 1 41.81 265 PHE A N 1
ATOM 2073 C CA . PHE A 1 265 ? 7.551 -23.297 -10.094 1 41.81 265 PHE A CA 1
ATOM 2074 C C . PHE A 1 265 ? 8.977 -23.109 -10.594 1 41.81 265 PHE A C 1
ATOM 2076 O O . PHE A 1 265 ? 9.422 -21.984 -10.812 1 41.81 265 PHE A O 1
ATOM 2083 N N . LYS A 1 266 ? 9.922 -24.109 -10.477 1 45.62 266 LYS A N 1
ATOM 2084 C CA . LYS A 1 266 ? 11.32 -24.094 -10.898 1 45.62 266 LYS A CA 1
ATOM 2085 C C . LYS A 1 266 ? 11.438 -23.812 -12.391 1 45.62 266 LYS A C 1
ATOM 2087 O O . LYS A 1 266 ? 10.836 -24.516 -13.211 1 45.62 266 LYS A O 1
ATOM 2092 N N . SER A 1 267 ? 11.422 -22.531 -12.766 1 46.16 267 SER A N 1
ATOM 2093 C CA . SER A 1 267 ? 11.703 -22.312 -14.18 1 46.16 267 SER A CA 1
ATOM 2094 C C . SER A 1 267 ? 13.203 -22.125 -14.414 1 46.16 267 SER A C 1
ATOM 2096 O O . SER A 1 267 ? 13.891 -21.531 -13.594 1 46.16 267 SER A O 1
ATOM 2098 N N . ASN A 1 268 ? 13.836 -22.984 -15.008 1 46.91 268 ASN A N 1
ATOM 2099 C CA . ASN A 1 268 ? 15.234 -22.875 -15.422 1 46.91 268 ASN A CA 1
ATOM 2100 C C . ASN A 1 268 ? 15.469 -21.625 -16.266 1 46.91 268 ASN A C 1
ATOM 2102 O O . ASN A 1 268 ? 15.68 -21.719 -17.469 1 46.91 268 ASN A O 1
ATOM 2106 N N . LEU A 1 269 ? 14.836 -20.609 -15.977 1 45.72 269 LEU A N 1
ATOM 2107 C CA . LEU A 1 269 ? 15.133 -19.438 -16.781 1 45.72 269 LEU A CA 1
ATOM 2108 C C . LEU A 1 269 ? 16.484 -18.844 -16.406 1 45.72 269 LEU A C 1
ATOM 2110 O O . LEU A 1 269 ? 16.766 -18.609 -15.227 1 45.72 269 LEU A O 1
ATOM 2114 N N . LYS A 1 270 ? 17.5 -19.062 -17.125 1 48.56 270 LYS A N 1
ATOM 2115 C CA . LYS A 1 270 ? 18.828 -18.469 -16.906 1 48.56 270 LYS A CA 1
ATOM 2116 C C . LYS A 1 270 ? 18.703 -16.969 -16.656 1 48.56 270 LYS A C 1
ATOM 2118 O O . LYS A 1 270 ? 17.891 -16.297 -17.266 1 48.56 270 LYS A O 1
ATOM 2123 N N . ILE A 1 271 ? 19.125 -16.484 -15.539 1 49.06 271 ILE A N 1
ATOM 2124 C CA . ILE A 1 271 ? 19.141 -15.133 -14.992 1 49.06 271 ILE A CA 1
ATOM 2125 C C . ILE A 1 271 ? 19.609 -14.148 -16.078 1 49.06 271 ILE A C 1
ATOM 2127 O O . ILE A 1 271 ? 19.172 -13 -16.109 1 49.06 271 ILE A O 1
ATOM 2131 N N . ASP A 1 272 ? 20.578 -14.57 -16.969 1 44.62 272 ASP A N 1
ATOM 2132 C CA . ASP A 1 272 ? 21.234 -13.594 -17.828 1 44.62 272 ASP A CA 1
ATOM 2133 C C . ASP A 1 272 ? 20.297 -13.125 -18.938 1 44.62 272 ASP A C 1
ATOM 2135 O O . ASP A 1 272 ? 20.75 -12.664 -19.984 1 44.62 272 ASP A O 1
ATOM 2139 N N . PHE A 1 273 ? 19.109 -13.461 -18.891 1 46.72 273 PHE A N 1
ATOM 2140 C CA . PHE A 1 273 ? 18.344 -13.156 -20.094 1 46.72 273 PHE A CA 1
ATOM 2141 C C . PHE A 1 273 ? 17.984 -11.672 -20.156 1 46.72 273 PHE A C 1
ATOM 2143 O O . PHE A 1 273 ? 17.047 -11.234 -19.5 1 46.72 273 PHE A O 1
ATOM 2150 N N . PRO A 1 274 ? 18.969 -10.93 -20.641 1 50.53 274 PRO A N 1
ATOM 2151 C CA . PRO A 1 274 ? 18.656 -9.523 -20.891 1 50.53 274 PRO A CA 1
ATOM 2152 C C . PRO A 1 274 ? 17.438 -9.328 -21.781 1 50.53 274 PRO A C 1
ATOM 2154 O O . PRO A 1 274 ? 17.172 -10.156 -22.656 1 50.53 274 PRO A O 1
ATOM 2157 N N . PHE A 1 275 ? 16.281 -9.047 -21.359 1 56.66 275 PHE A N 1
ATOM 2158 C CA . PHE A 1 275 ? 15.242 -8.781 -22.344 1 56.66 275 PHE A CA 1
ATOM 2159 C C . PHE A 1 275 ? 15.641 -7.617 -23.25 1 56.66 275 PHE A C 1
ATOM 2161 O O . PHE A 1 275 ? 16.219 -6.637 -22.781 1 56.66 275 PHE A O 1
ATOM 2168 N N . ASP A 1 276 ? 15.617 -7.965 -24.562 1 64.56 276 ASP A N 1
ATOM 2169 C CA . ASP A 1 276 ? 15.891 -6.965 -25.594 1 64.56 276 ASP A CA 1
ATOM 2170 C C . ASP A 1 276 ? 14.812 -5.887 -25.609 1 64.56 276 ASP A C 1
ATOM 2172 O O . ASP A 1 276 ? 13.656 -6.156 -25.281 1 64.56 276 ASP A O 1
ATOM 2176 N N . LEU A 1 277 ? 15.164 -4.688 -25.797 1 74.38 277 LEU A N 1
ATOM 2177 C CA . LEU A 1 277 ? 14.32 -3.494 -25.812 1 74.38 277 LEU A CA 1
ATOM 2178 C C . LEU A 1 277 ? 13.133 -3.676 -26.734 1 74.38 277 LEU A C 1
ATOM 2180 O O . LEU A 1 277 ? 11.992 -3.355 -26.375 1 74.38 277 LEU A O 1
ATOM 2184 N N . PRO A 1 278 ? 13.367 -4.375 -27.828 1 78.5 278 PRO A N 1
ATOM 2185 C CA . PRO A 1 278 ? 12.203 -4.512 -28.719 1 78.5 278 PRO A CA 1
ATOM 2186 C C . PRO A 1 278 ? 11.164 -5.496 -28.188 1 78.5 278 PRO A C 1
ATOM 2188 O O . PRO A 1 278 ? 9.992 -5.434 -28.562 1 78.5 278 PRO A O 1
ATOM 2191 N N . GLU A 1 279 ? 11.609 -6.336 -27.328 1 85.44 279 GLU A N 1
ATOM 2192 C CA . GLU A 1 279 ? 10.672 -7.305 -26.766 1 85.44 279 GLU A CA 1
ATOM 2193 C C . GLU A 1 279 ? 9.672 -6.629 -25.844 1 85.44 279 GLU A C 1
ATOM 2195 O O . GLU A 1 279 ? 8.609 -7.18 -25.547 1 85.44 279 GLU A O 1
ATOM 2200 N N . THR A 1 280 ? 10.062 -5.453 -25.406 1 85.94 280 THR A N 1
ATOM 2201 C CA . THR A 1 280 ? 9.148 -4.719 -24.531 1 85.94 280 THR A CA 1
ATOM 2202 C C . THR A 1 280 ? 7.848 -4.402 -25.266 1 85.94 280 THR A C 1
ATOM 2204 O O . THR A 1 280 ? 6.77 -4.422 -24.672 1 85.94 280 THR A O 1
ATOM 2207 N N . PHE A 1 281 ? 7.992 -4.215 -26.5 1 89.12 281 PHE A N 1
ATOM 2208 C CA . PHE A 1 281 ? 6.816 -3.91 -27.312 1 89.12 281 PHE A CA 1
ATOM 2209 C C . PHE A 1 281 ? 5.883 -5.109 -27.375 1 89.12 281 PHE A C 1
ATOM 2211 O O . PHE A 1 281 ? 4.66 -4.953 -27.344 1 89.12 281 PHE A O 1
ATOM 2218 N N . PHE A 1 282 ? 6.434 -6.266 -27.422 1 92.69 282 PHE A N 1
ATOM 2219 C CA . PHE A 1 282 ? 5.621 -7.473 -27.531 1 92.69 282 PHE A CA 1
ATOM 2220 C C . PHE A 1 282 ? 4.992 -7.816 -26.188 1 92.69 282 PHE A C 1
ATOM 2222 O O . PHE A 1 282 ? 3.9 -8.383 -26.125 1 92.69 282 PHE A O 1
ATOM 2229 N N . PHE A 1 283 ? 5.641 -7.43 -25.141 1 93.81 283 PHE A N 1
ATOM 2230 C CA . PHE A 1 283 ? 5.035 -7.609 -23.812 1 93.81 283 PHE A CA 1
ATOM 2231 C C . PHE A 1 283 ? 3.844 -6.676 -23.641 1 93.81 283 PHE A C 1
ATOM 2233 O O . PHE A 1 283 ? 2.842 -7.047 -23.031 1 93.81 283 PHE A O 1
ATOM 2240 N N . VAL A 1 284 ? 3.955 -5.465 -24.188 1 94.31 284 VAL A N 1
ATOM 2241 C CA . VAL A 1 284 ? 2.85 -4.512 -24.141 1 94.31 284 VAL A CA 1
ATOM 2242 C C . VAL A 1 284 ? 1.668 -5.047 -24.938 1 94.31 284 VAL A C 1
ATOM 2244 O O . VAL A 1 284 ? 0.518 -4.953 -24.516 1 94.31 284 VAL A O 1
ATOM 2247 N N . ILE A 1 285 ? 1.952 -5.652 -26 1 96.88 285 ILE A N 1
ATOM 2248 C CA . ILE A 1 285 ? 0.909 -6.238 -26.828 1 96.88 285 ILE A CA 1
ATOM 2249 C C . ILE A 1 285 ? 0.242 -7.395 -26.094 1 96.88 285 ILE A C 1
ATOM 2251 O O . ILE A 1 285 ? -0.98 -7.551 -26.141 1 96.88 285 ILE A O 1
ATOM 2255 N N . LEU A 1 286 ? 1.078 -8.18 -25.484 1 97.56 286 LEU A N 1
ATOM 2256 C CA . LEU A 1 286 ? 0.527 -9.258 -24.672 1 97.56 286 LEU A CA 1
ATOM 2257 C C . LEU A 1 286 ? -0.427 -8.711 -23.609 1 97.56 286 LEU A C 1
ATOM 2259 O O . LEU A 1 286 ? -1.492 -9.281 -23.375 1 97.56 286 LEU A O 1
ATOM 2263 N N . GLY A 1 287 ? 0.011 -7.586 -22.969 1 98.19 287 GLY A N 1
ATOM 2264 C CA . GLY A 1 287 ? -0.876 -6.941 -22.016 1 98.19 287 GLY A CA 1
ATOM 2265 C C . GLY A 1 287 ? -2.201 -6.52 -22.625 1 98.19 287 GLY A C 1
ATOM 2266 O O . GLY A 1 287 ? -3.256 -6.707 -22.016 1 98.19 287 GLY A O 1
ATOM 2267 N N . ALA A 1 288 ? -2.172 -6.051 -23.781 1 98 288 ALA A N 1
ATOM 2268 C CA . ALA A 1 288 ? -3.385 -5.613 -24.469 1 98 288 ALA A CA 1
ATOM 2269 C C . ALA A 1 288 ? -4.281 -6.801 -24.812 1 98 288 ALA A C 1
ATOM 2271 O O . ALA A 1 288 ? -5.504 -6.73 -24.656 1 98 288 ALA A O 1
ATOM 2272 N N . ILE A 1 289 ? -3.686 -7.867 -25.203 1 97.94 289 ILE A N 1
ATOM 2273 C CA . ILE A 1 289 ? -4.438 -9.078 -25.531 1 97.94 289 ILE A CA 1
ATOM 2274 C C . ILE A 1 289 ? -5.094 -9.633 -24.266 1 97.94 289 ILE A C 1
ATOM 2276 O O . ILE A 1 289 ? -6.289 -9.938 -24.266 1 97.94 289 ILE A O 1
ATOM 2280 N N . CYS A 1 290 ? -4.297 -9.734 -23.25 1 98.06 290 CYS A N 1
ATOM 2281 C CA . CYS A 1 290 ? -4.828 -10.234 -21.984 1 98.06 290 CYS A CA 1
ATOM 2282 C C . CYS A 1 290 ? -5.938 -9.328 -21.469 1 98.06 290 CYS A C 1
ATOM 2284 O O . CYS A 1 290 ? -6.938 -9.812 -20.922 1 98.06 290 CYS A O 1
ATOM 2286 N N . GLY A 1 291 ? -5.754 -8 -21.609 1 98.31 291 GLY A N 1
ATOM 2287 C CA . GLY A 1 291 ? -6.789 -7.066 -21.188 1 98.31 291 GLY A CA 1
ATOM 2288 C C . GLY A 1 291 ? -8.086 -7.227 -21.969 1 98.31 291 GLY A C 1
ATOM 2289 O O . GLY A 1 291 ? -9.164 -7.23 -21.375 1 98.31 291 GLY A O 1
ATOM 2290 N N . ALA A 1 292 ? -8 -7.445 -23.203 1 97.94 292 ALA A N 1
ATOM 2291 C CA . ALA A 1 292 ? -9.18 -7.613 -24.047 1 97.94 292 ALA A CA 1
ATOM 2292 C C . ALA A 1 292 ? -9.898 -8.922 -23.734 1 97.94 292 ALA A C 1
ATOM 2294 O O . ALA A 1 292 ? -11.125 -8.945 -23.609 1 97.94 292 ALA A O 1
ATOM 2295 N N . ILE A 1 293 ? -9.148 -9.953 -23.594 1 97 293 ILE A N 1
ATOM 2296 C CA . ILE A 1 293 ? -9.742 -11.25 -23.281 1 97 293 ILE A CA 1
ATOM 2297 C C . ILE A 1 293 ? -10.352 -11.219 -21.875 1 97 293 ILE A C 1
ATOM 2299 O O . ILE A 1 293 ? -11.398 -11.82 -21.641 1 97 293 ILE A O 1
ATOM 2303 N N . ALA A 1 294 ? -9.656 -10.523 -20.984 1 97.94 294 ALA A N 1
ATOM 2304 C CA . ALA A 1 294 ? -10.195 -10.406 -19.641 1 97.94 294 ALA A CA 1
ATOM 2305 C C . ALA A 1 294 ? -11.539 -9.68 -19.641 1 97.94 294 ALA A C 1
ATOM 2307 O O . ALA A 1 294 ? -12.445 -10.039 -18.891 1 97.94 294 ALA A O 1
ATOM 2308 N N . CYS A 1 295 ? -11.664 -8.664 -20.469 1 97.56 295 CYS A N 1
ATOM 2309 C CA . CYS A 1 295 ? -12.938 -7.953 -20.594 1 97.56 295 CYS A CA 1
ATOM 2310 C C . CYS A 1 295 ? -14.039 -8.891 -21.062 1 97.56 295 CYS A C 1
ATOM 2312 O O . CYS A 1 295 ? -15.148 -8.867 -20.531 1 97.56 295 CYS A O 1
ATOM 2314 N N . ALA A 1 296 ? -13.742 -9.672 -22 1 96.5 296 ALA A N 1
ATOM 2315 C CA . ALA A 1 296 ? -14.711 -10.641 -22.5 1 96.5 296 ALA A CA 1
ATOM 2316 C C . ALA A 1 296 ? -15.055 -11.672 -21.422 1 96.5 296 ALA A C 1
ATOM 2318 O O . ALA A 1 296 ? -16.234 -12.016 -21.25 1 96.5 296 ALA A O 1
ATOM 2319 N N . TYR A 1 297 ? -14.094 -12.109 -20.766 1 96.19 297 TYR A N 1
ATOM 2320 C CA . TYR A 1 297 ? -14.305 -13.102 -19.719 1 96.19 297 TYR A CA 1
ATOM 2321 C C . TYR A 1 297 ? -15.195 -12.562 -18.609 1 96.19 297 TYR A C 1
ATOM 2323 O O . TYR A 1 297 ? -16.141 -13.227 -18.172 1 96.19 297 TYR A O 1
ATOM 2331 N N . LEU A 1 298 ? -14.836 -11.383 -18.141 1 97.31 298 LEU A N 1
ATOM 2332 C CA . LEU A 1 298 ? -15.602 -10.773 -17.062 1 97.31 298 LEU A CA 1
ATOM 2333 C C . LEU A 1 298 ? -17.047 -10.508 -17.484 1 97.31 298 LEU A C 1
ATOM 2335 O O . LEU A 1 298 ? -17.969 -10.688 -16.703 1 97.31 298 LEU A O 1
ATOM 2339 N N . PHE A 1 299 ? -17.219 -10.125 -18.688 1 96.44 299 PHE A N 1
ATOM 2340 C CA . PHE A 1 299 ? -18.562 -9.914 -19.219 1 96.44 299 PHE A CA 1
ATOM 2341 C C . PHE A 1 299 ? -19.344 -11.227 -19.25 1 96.44 299 PHE A C 1
ATOM 2343 O O . PHE A 1 299 ? -20.484 -11.289 -18.797 1 96.44 299 PHE A O 1
ATOM 2350 N N . CYS A 1 300 ? -18.719 -12.234 -19.797 1 95.56 300 CYS A N 1
ATOM 2351 C CA . CYS A 1 300 ? -19.359 -13.539 -19.906 1 95.56 300 CYS A CA 1
ATOM 2352 C C . CYS A 1 300 ? -19.656 -14.117 -18.516 1 95.56 300 CYS A C 1
ATOM 2354 O O . CYS A 1 300 ? -20.703 -14.742 -18.328 1 95.56 300 CYS A O 1
ATOM 2356 N N . GLN A 1 301 ? -18.734 -13.961 -17.688 1 94.75 301 GLN A N 1
ATOM 2357 C CA . GLN A 1 301 ? -18.906 -14.469 -16.328 1 94.75 301 GLN A CA 1
ATOM 2358 C C . GLN A 1 301 ? -20.109 -13.82 -15.648 1 94.75 301 GLN A C 1
ATOM 2360 O O . GLN A 1 301 ? -20.938 -14.508 -15.047 1 94.75 301 GLN A O 1
ATOM 2365 N N . ARG A 1 302 ? -20.25 -12.547 -15.703 1 94.12 302 ARG A N 1
ATOM 2366 C CA . ARG A 1 302 ? -21.375 -11.844 -15.086 1 94.12 302 ARG A CA 1
ATOM 2367 C C . ARG A 1 302 ? -22.688 -12.203 -15.781 1 94.12 302 ARG A C 1
ATOM 2369 O O . ARG A 1 302 ? -23.703 -12.398 -15.117 1 94.12 302 ARG A O 1
ATOM 2376 N N . TRP A 1 303 ? -22.609 -12.273 -17.031 1 94.88 303 TRP A N 1
ATOM 2377 C CA . TRP A 1 303 ? -23.797 -12.617 -17.797 1 94.88 303 TRP A CA 1
ATOM 2378 C C . TRP A 1 303 ? -24.281 -14.023 -17.453 1 94.88 303 TRP A C 1
ATOM 2380 O O . TRP A 1 303 ? -25.484 -14.25 -17.281 1 94.88 303 TRP A O 1
ATOM 2390 N N . LEU A 1 304 ? -23.406 -14.898 -17.406 1 94.94 304 LEU A N 1
ATOM 2391 C CA . LEU A 1 304 ? -23.781 -16.281 -17.141 1 94.94 304 LEU A CA 1
ATOM 2392 C C . LEU A 1 304 ? -24.297 -16.438 -15.711 1 94.94 304 LEU A C 1
ATOM 2394 O O . LEU A 1 304 ? -25.219 -17.219 -15.469 1 94.94 304 LEU A O 1
ATOM 2398 N N . LEU A 1 305 ? -23.672 -15.781 -14.828 1 92.94 305 LEU A N 1
ATOM 2399 C CA . LEU A 1 305 ? -24.141 -15.82 -13.445 1 92.94 305 LEU A CA 1
ATOM 2400 C C . LEU A 1 305 ? -25.578 -15.32 -13.336 1 92.94 305 LEU A C 1
ATOM 2402 O O . LEU A 1 305 ? -26.375 -15.898 -12.609 1 92.94 305 LEU A O 1
ATOM 2406 N N . ALA A 1 306 ? -25.828 -14.312 -14.062 1 91.94 306 ALA A N 1
ATOM 2407 C CA . ALA A 1 306 ? -27.188 -13.781 -14.062 1 91.94 306 ALA A CA 1
ATOM 2408 C C . ALA A 1 306 ? -28.141 -14.703 -14.828 1 91.94 306 ALA A C 1
ATOM 2410 O O . ALA A 1 306 ? -29.281 -14.922 -14.398 1 91.94 306 ALA A O 1
ATOM 2411 N N . ALA A 1 307 ? -27.688 -15.266 -15.898 1 93 307 ALA A N 1
ATOM 2412 C CA . ALA A 1 307 ? -28.516 -16.109 -16.766 1 93 307 ALA A CA 1
ATOM 2413 C C . ALA A 1 307 ? -28.906 -17.391 -16.062 1 93 307 ALA A C 1
ATOM 2415 O O . ALA A 1 307 ? -30.016 -17.891 -16.25 1 93 307 ALA A O 1
ATOM 2416 N N . VAL A 1 308 ? -28.016 -17.969 -15.336 1 92.75 308 VAL A N 1
ATOM 2417 C CA . VAL A 1 308 ? -28.266 -19.219 -14.641 1 92.75 308 VAL A CA 1
ATOM 2418 C C . VAL A 1 308 ? -29.328 -19 -13.562 1 92.75 308 VAL A C 1
ATOM 2420 O O . VAL A 1 308 ? -30.141 -19.891 -13.297 1 92.75 308 VAL A O 1
ATOM 2423 N N . LYS A 1 309 ? -29.359 -17.844 -13 1 89.12 309 LYS A N 1
ATOM 2424 C CA . LYS A 1 309 ? -30.344 -17.531 -11.969 1 89.12 309 LYS A CA 1
ATOM 2425 C C . LYS A 1 309 ? -31.703 -17.219 -12.578 1 89.12 309 LYS A C 1
ATOM 2427 O O . LYS A 1 309 ? -32.75 -17.453 -11.961 1 89.12 309 LYS A O 1
ATOM 2432 N N . GLU A 1 310 ? -31.703 -16.688 -13.758 1 91.44 310 GLU A N 1
ATOM 2433 C CA . GLU A 1 310 ? -32.938 -16.266 -14.414 1 91.44 310 GLU A CA 1
ATOM 2434 C C . GLU A 1 310 ? -33.594 -17.422 -15.164 1 91.44 310 GLU A C 1
ATOM 2436 O O . GLU A 1 310 ? -34.812 -17.453 -15.336 1 91.44 310 GLU A O 1
ATOM 2441 N N . ASN A 1 311 ? -32.75 -18.328 -15.594 1 93.31 311 ASN A N 1
ATOM 2442 C CA . ASN A 1 311 ? -33.281 -19.484 -16.297 1 93.31 311 ASN A CA 1
ATOM 2443 C C . ASN A 1 311 ? -34.156 -20.359 -15.383 1 93.31 311 ASN A C 1
ATOM 2445 O O . ASN A 1 311 ? -33.781 -20.594 -14.234 1 93.31 311 ASN A O 1
ATOM 2449 N N . ARG A 1 312 ? -35.281 -20.797 -15.883 1 91.56 312 ARG A N 1
ATOM 2450 C CA . ARG A 1 312 ? -36.25 -21.5 -15.086 1 91.56 312 ARG A CA 1
ATOM 2451 C C . ARG A 1 312 ? -35.719 -22.828 -14.57 1 91.56 312 ARG A C 1
ATOM 2453 O O . ARG A 1 312 ? -35.906 -23.172 -13.406 1 91.56 312 ARG A O 1
ATOM 2460 N N . LEU A 1 313 ? -35.031 -23.562 -15.383 1 91.81 313 LEU A N 1
ATOM 2461 C CA . LEU A 1 313 ? -34.531 -24.875 -15.008 1 91.81 313 LEU A CA 1
ATOM 2462 C C . LEU A 1 313 ? -33.344 -24.75 -14.023 1 91.81 313 LEU A C 1
ATOM 2464 O O . LEU A 1 313 ? -33.406 -25.312 -12.93 1 91.81 313 LEU A O 1
ATOM 2468 N N . THR A 1 314 ? -32.406 -24.031 -14.422 1 91.69 314 THR A N 1
ATOM 2469 C CA . THR A 1 314 ? -31.203 -23.906 -13.594 1 91.69 314 THR A CA 1
ATOM 2470 C C . THR A 1 314 ? -31.516 -23.094 -12.336 1 91.69 314 THR A C 1
ATOM 2472 O O . THR A 1 314 ? -30.969 -23.359 -11.266 1 91.69 314 THR A O 1
ATOM 2475 N N . GLY A 1 315 ? -32.312 -22.156 -12.477 1 91.12 315 GLY A N 1
ATOM 2476 C CA . GLY A 1 315 ? -32.719 -21.359 -11.32 1 91.12 315 GLY A CA 1
ATOM 2477 C C . GLY A 1 315 ? -33.438 -22.188 -10.266 1 91.12 315 GLY A C 1
ATOM 2478 O O . GLY A 1 315 ? -33.219 -22 -9.07 1 91.12 315 GLY A O 1
ATOM 2479 N N . ARG A 1 316 ? -34.281 -23.047 -10.758 1 91.56 316 ARG A N 1
ATOM 2480 C CA . ARG A 1 316 ? -35 -23.906 -9.828 1 91.56 316 ARG A CA 1
ATOM 2481 C C . ARG A 1 316 ? -34.062 -24.891 -9.156 1 91.56 316 ARG A C 1
ATOM 2483 O O . ARG A 1 316 ? -34.188 -25.156 -7.957 1 91.56 316 ARG A O 1
ATOM 2490 N N . LEU A 1 317 ? -33.156 -25.422 -9.891 1 92.12 317 LEU A N 1
ATOM 2491 C CA . LEU A 1 317 ? -32.188 -26.359 -9.328 1 92.12 317 LEU A CA 1
ATOM 2492 C C . LEU A 1 317 ? -31.312 -25.688 -8.273 1 92.12 317 LEU A C 1
ATOM 2494 O O . LEU A 1 317 ? -31.031 -26.266 -7.227 1 92.12 317 LEU A O 1
ATOM 2498 N N . LEU A 1 318 ? -30.922 -24.531 -8.547 1 90.38 318 LEU A N 1
ATOM 2499 C CA . LEU A 1 318 ? -30.047 -23.781 -7.645 1 90.38 318 LEU A CA 1
ATOM 2500 C C . LEU A 1 318 ? -30.797 -23.344 -6.398 1 90.38 318 LEU A C 1
ATOM 2502 O O . LEU A 1 318 ? -30.188 -23.109 -5.352 1 90.38 318 LEU A O 1
ATOM 2506 N N . ALA A 1 319 ? -32.094 -23.25 -6.5 1 87.88 319 ALA A N 1
ATOM 2507 C CA . ALA A 1 319 ? -32.906 -22.844 -5.359 1 87.88 319 ALA A CA 1
ATOM 2508 C C . ALA A 1 319 ? -33.281 -24.031 -4.488 1 87.88 319 ALA A C 1
ATOM 2510 O O . ALA A 1 319 ? -33.312 -23.938 -3.26 1 87.88 319 ALA A O 1
ATOM 2511 N N . THR A 1 320 ? -33.469 -25.172 -5.199 1 88 320 THR A N 1
ATOM 2512 C CA . THR A 1 320 ? -34.031 -26.297 -4.453 1 88 320 THR A CA 1
ATOM 2513 C C . THR A 1 320 ? -33 -27.391 -4.25 1 88 320 THR A C 1
ATOM 2515 O O . THR A 1 320 ? -32.906 -28 -3.182 1 88 320 THR A O 1
ATOM 2518 N N . ASP A 1 321 ? -32.219 -27.688 -5.344 1 92.38 321 ASP A N 1
ATOM 2519 C CA . ASP A 1 321 ? -31.266 -28.781 -5.289 1 92.38 321 ASP A CA 1
ATOM 2520 C C . ASP A 1 321 ? -29.922 -28.375 -5.867 1 92.38 321 ASP A C 1
ATOM 2522 O O . ASP A 1 321 ? -29.531 -28.812 -6.949 1 92.38 321 ASP A O 1
ATOM 2526 N N . LYS A 1 322 ? -29.141 -27.797 -5.066 1 93.69 322 LYS A N 1
ATOM 2527 C CA . LYS A 1 322 ? -27.844 -27.281 -5.484 1 93.69 322 LYS A CA 1
ATOM 2528 C C . LYS A 1 322 ? -26.891 -28.422 -5.863 1 93.69 322 LYS A C 1
ATOM 2530 O O . LYS A 1 322 ? -26.156 -28.328 -6.852 1 93.69 322 LYS A O 1
ATOM 2535 N N . PRO A 1 323 ? -26.922 -29.594 -5.094 1 94.56 323 PRO A N 1
ATOM 2536 C CA . PRO A 1 323 ? -26.016 -30.688 -5.453 1 94.56 323 PRO A CA 1
ATOM 2537 C C . PRO A 1 323 ? -26.328 -31.281 -6.828 1 94.56 323 PRO A C 1
ATOM 2539 O O . PRO A 1 323 ? -25.406 -31.688 -7.547 1 94.56 323 PRO A O 1
ATOM 2542 N N . LEU A 1 324 ? -27.562 -31.266 -7.223 1 95 324 LEU A N 1
ATOM 2543 C CA . LEU A 1 324 ? -27.922 -31.812 -8.531 1 95 324 LEU A CA 1
ATOM 2544 C C . LEU A 1 324 ? -27.375 -30.906 -9.648 1 95 324 LEU A C 1
ATOM 2546 O O . LEU A 1 324 ? -26.922 -31.406 -10.68 1 95 324 LEU A O 1
ATOM 2550 N N . TYR A 1 325 ? -27.531 -29.672 -9.453 1 95.06 325 TYR A N 1
ATOM 2551 C CA . TYR A 1 325 ? -26.938 -28.75 -10.414 1 95.06 325 TYR A CA 1
ATOM 2552 C C . TYR A 1 325 ? -25.438 -28.984 -10.539 1 95.06 325 TYR A C 1
ATOM 2554 O O . TYR A 1 325 ? -24.906 -29.031 -11.648 1 95.06 325 TYR A O 1
ATOM 2562 N N . THR A 1 326 ? -24.781 -29.172 -9.43 1 95.25 326 THR A N 1
ATOM 2563 C CA . THR A 1 326 ? -23.344 -29.406 -9.406 1 95.25 326 THR A CA 1
ATOM 2564 C C . THR A 1 326 ? -22.984 -30.703 -10.125 1 95.25 326 THR A C 1
ATOM 2566 O O . THR A 1 326 ? -22.016 -30.766 -10.875 1 95.25 326 THR A O 1
ATOM 2569 N N . VAL A 1 327 ? -23.797 -31.719 -9.938 1 95.94 327 VAL A N 1
ATOM 2570 C CA . VAL A 1 327 ? -23.562 -33 -10.562 1 95.94 327 VAL A CA 1
ATOM 2571 C C . VAL A 1 327 ? -23.656 -32.875 -12.086 1 95.94 327 VAL A C 1
ATOM 2573 O O . VAL A 1 327 ? -22.797 -33.406 -12.812 1 95.94 327 VAL A O 1
ATOM 2576 N N . LEU A 1 328 ? -24.594 -32.125 -12.555 1 95.75 328 LEU A N 1
ATOM 2577 C CA . LEU A 1 328 ? -24.797 -31.984 -13.992 1 95.75 328 LEU A CA 1
ATOM 2578 C C . LEU A 1 328 ? -23.656 -31.188 -14.633 1 95.75 328 LEU A C 1
ATOM 2580 O O . LEU A 1 328 ? -23.141 -31.578 -15.688 1 95.75 328 LEU A O 1
ATOM 2584 N N . VAL A 1 329 ? -23.312 -30.141 -14 1 94.5 329 VAL A N 1
ATOM 2585 C CA . VAL A 1 329 ? -22.266 -29.281 -14.547 1 94.5 329 VAL A CA 1
ATOM 2586 C C . VAL A 1 329 ? -20.922 -30.016 -14.508 1 94.5 329 VAL A C 1
ATOM 2588 O O . VAL A 1 329 ? -20.172 -30 -15.492 1 94.5 329 VAL A O 1
ATOM 2591 N N . VAL A 1 330 ? -20.562 -30.719 -13.398 1 95.38 330 VAL A N 1
ATOM 2592 C CA . VAL A 1 330 ? -19.297 -31.406 -13.258 1 95.38 330 VAL A CA 1
ATOM 2593 C C . VAL A 1 330 ? -19.25 -32.594 -14.203 1 95.38 330 VAL A C 1
ATOM 2595 O O . VAL A 1 330 ? -18.188 -32.938 -14.75 1 95.38 330 VAL A O 1
ATOM 2598 N N . LEU A 1 331 ? -20.406 -33.281 -14.367 1 95.44 331 LEU A N 1
ATOM 2599 C CA . LEU A 1 331 ? -20.453 -34.375 -15.32 1 95.44 331 LEU A CA 1
ATOM 2600 C C . LEU A 1 331 ? -20.172 -33.875 -16.734 1 95.44 331 LEU A C 1
ATOM 2602 O O . LEU A 1 331 ? -19.453 -34.562 -17.5 1 95.44 331 LEU A O 1
ATOM 2606 N N . LEU A 1 332 ? -20.719 -32.75 -17.062 1 93.38 332 LEU A N 1
ATOM 2607 C CA . LEU A 1 332 ? -20.484 -32.156 -18.375 1 93.38 332 LEU A CA 1
ATOM 2608 C C . LEU A 1 332 ? -19 -31.828 -18.547 1 93.38 332 LEU A C 1
ATOM 2610 O O . LEU A 1 332 ? -18.406 -32.156 -19.562 1 93.38 332 LEU A O 1
ATOM 2614 N N . LEU A 1 333 ? -18.438 -31.203 -17.578 1 91.25 333 LEU A N 1
ATOM 2615 C CA . LEU A 1 333 ? -17.047 -30.797 -17.656 1 91.25 333 LEU A CA 1
ATOM 2616 C C . LEU A 1 333 ? -16.125 -32 -17.688 1 91.25 333 LEU A C 1
ATOM 2618 O O . LEU A 1 333 ? -15.156 -32.031 -18.438 1 91.25 333 LEU A O 1
ATOM 2622 N N . ALA A 1 334 ? -16.406 -33 -16.844 1 91.38 334 ALA A N 1
ATOM 2623 C CA . ALA A 1 334 ? -15.602 -34.219 -16.781 1 91.38 334 ALA A CA 1
ATOM 2624 C C . ALA A 1 334 ? -15.695 -35 -18.094 1 91.38 334 ALA A C 1
ATOM 2626 O O . ALA A 1 334 ? -14.711 -35.625 -18.531 1 91.38 334 ALA A O 1
ATOM 2627 N N . SER A 1 335 ? -16.812 -34.969 -18.75 1 91.25 335 SER A N 1
ATOM 2628 C CA . SER A 1 335 ? -17 -35.656 -20.016 1 91.25 335 SER A CA 1
ATOM 2629 C C . SER A 1 335 ? -16.203 -35 -21.125 1 91.25 335 SER A C 1
ATOM 2631 O O . SER A 1 335 ? -15.656 -35.656 -22 1 91.25 335 SER A O 1
ATOM 2633 N N . ILE A 1 336 ? -16.125 -33.75 -21.031 1 86.44 336 ILE A N 1
ATOM 2634 C CA . ILE A 1 336 ? -15.406 -33 -22.062 1 86.44 336 ILE A CA 1
ATOM 2635 C C . ILE A 1 336 ? -13.906 -33.188 -21.859 1 86.44 336 ILE A C 1
ATOM 2637 O O . ILE A 1 336 ? -13.148 -33.25 -22.844 1 86.44 336 ILE A O 1
ATOM 2641 N N . THR A 1 337 ? -13.438 -33.344 -20.625 1 86.38 337 THR A N 1
ATOM 2642 C CA . THR A 1 337 ? -12.008 -33.406 -20.344 1 86.38 337 THR A CA 1
ATOM 2643 C C . THR A 1 337 ? -11.516 -34.844 -20.297 1 86.38 337 THR A C 1
ATOM 2645 O O . THR A 1 337 ? -10.359 -35.094 -19.969 1 86.38 337 THR A O 1
ATOM 2648 N N . PHE A 1 338 ? -12.375 -35.781 -20.625 1 88.19 338 PHE A N 1
ATOM 2649 C CA . PHE A 1 338 ? -11.992 -37.188 -20.641 1 88.19 338 PHE A CA 1
ATOM 2650 C C . PHE A 1 338 ? -10.82 -37.438 -21.594 1 88.19 338 PHE A C 1
ATOM 2652 O O . PHE A 1 338 ? -10.93 -37.156 -22.781 1 88.19 338 PHE A O 1
ATOM 2659 N N . PRO A 1 339 ? -9.688 -37.875 -21.062 1 83.56 339 PRO A N 1
ATOM 2660 C CA . PRO A 1 339 ? -8.43 -37.906 -21.812 1 83.56 339 PRO A CA 1
ATOM 2661 C C . PRO A 1 339 ? -8.539 -38.688 -23.125 1 83.56 339 PRO A C 1
ATOM 2663 O O . PRO A 1 339 ? -8.078 -38.25 -24.172 1 83.56 339 PRO A O 1
ATOM 2666 N N . PRO A 1 340 ? -9.094 -39.906 -23.125 1 82.88 340 PRO A N 1
ATOM 2667 C CA . PRO A 1 340 ? -9.188 -40.625 -24.391 1 82.88 340 PRO A CA 1
ATOM 2668 C C . PRO A 1 340 ? -10.219 -40.031 -25.344 1 82.88 340 PRO A C 1
ATOM 2670 O O . PRO A 1 340 ? -10.188 -40.312 -26.547 1 82.88 340 PRO A O 1
ATOM 2673 N N . GLY A 1 341 ? -11.047 -39.156 -24.906 1 80.44 341 GLY A N 1
ATOM 2674 C CA . GLY A 1 341 ? -12.055 -38.531 -25.734 1 80.44 341 GLY A CA 1
ATOM 2675 C C . GLY A 1 341 ? -11.641 -37.125 -26.203 1 80.44 341 GLY A C 1
ATOM 2676 O O . GLY A 1 341 ? -10.578 -36.969 -26.797 1 80.44 341 GLY A O 1
ATOM 2677 N N . LEU A 1 342 ? -12.383 -36.156 -25.859 1 76.62 342 LEU A N 1
ATOM 2678 C CA . LEU A 1 342 ? -12.156 -34.781 -26.281 1 76.62 342 LEU A CA 1
ATOM 2679 C C . LEU A 1 342 ? -10.953 -34.188 -25.562 1 76.62 342 LEU A C 1
ATOM 2681 O O . LEU A 1 342 ? -10.391 -33.188 -26 1 76.62 342 LEU A O 1
ATOM 2685 N N . GLY A 1 343 ? -10.625 -34.844 -24.484 1 75.25 343 GLY A N 1
ATOM 2686 C CA . GLY A 1 343 ? -9.516 -34.344 -23.672 1 75.25 343 GLY A CA 1
ATOM 2687 C C . GLY A 1 343 ? -8.188 -34.406 -24.391 1 75.25 343 GLY A C 1
ATOM 2688 O O . GLY A 1 343 ? -7.254 -33.688 -24.031 1 75.25 343 GLY A O 1
ATOM 2689 N N . GLN A 1 344 ? -8.031 -35.188 -25.344 1 70.31 344 GLN A N 1
ATOM 2690 C CA . GLN A 1 344 ? -6.797 -35.281 -26.109 1 70.31 344 GLN A CA 1
ATOM 2691 C C . GLN A 1 344 ? -6.496 -34 -26.844 1 70.31 344 GLN A C 1
ATOM 2693 O O . GLN A 1 344 ? -5.332 -33.688 -27.109 1 70.31 344 GLN A O 1
ATOM 2698 N N . LEU A 1 345 ? -7.617 -33.344 -27.016 1 64.38 345 LEU A N 1
ATOM 2699 C CA . LEU A 1 345 ? -7.461 -32.094 -27.781 1 64.38 345 LEU A CA 1
ATOM 2700 C C . LEU A 1 345 ? -7.07 -30.938 -26.859 1 64.38 345 LEU A C 1
ATOM 2702 O O . LEU A 1 345 ? -6.648 -29.891 -27.328 1 64.38 345 LEU A O 1
ATOM 2706 N N . MET A 1 346 ? -7.238 -31.109 -25.562 1 62.12 346 MET A N 1
ATOM 2707 C CA . MET A 1 346 ? -7 -30.031 -24.609 1 62.12 346 MET A CA 1
ATOM 2708 C C . MET A 1 346 ? -5.586 -30.094 -24.047 1 62.12 346 MET A C 1
ATOM 2710 O O . MET A 1 346 ? -5 -29.078 -23.703 1 62.12 346 MET A O 1
ATOM 2714 N N . ALA A 1 347 ? -5 -31.172 -23.484 1 50.72 347 ALA A N 1
ATOM 2715 C CA . ALA A 1 347 ? -3.738 -31.328 -22.766 1 50.72 347 ALA A CA 1
ATOM 2716 C C . ALA A 1 347 ? -2.547 -31.031 -23.672 1 50.72 347 ALA A C 1
ATOM 2718 O O . ALA A 1 347 ? -2.379 -31.688 -24.719 1 50.72 347 ALA A O 1
ATOM 2719 N N . SER A 1 348 ? -2.172 -29.812 -23.828 1 44 348 SER A N 1
ATOM 2720 C CA . SER A 1 348 ? -0.807 -29.656 -24.312 1 44 348 SER A CA 1
ATOM 2721 C C . SER A 1 348 ? 0.195 -30.328 -23.375 1 44 348 SER A C 1
ATOM 2723 O O . SER A 1 348 ? 0.314 -29.938 -22.219 1 44 348 SER A O 1
ATOM 2725 N N . ARG A 1 349 ? 0.345 -31.547 -23.234 1 38.62 349 ARG A N 1
ATOM 2726 C CA . ARG A 1 349 ? 1.408 -32.125 -22.406 1 38.62 349 ARG A CA 1
ATOM 2727 C C . ARG A 1 349 ? 2.656 -31.25 -22.453 1 38.62 349 ARG A C 1
ATOM 2729 O O . ARG A 1 349 ? 3.176 -30.938 -23.516 1 38.62 349 ARG A O 1
ATOM 2736 N N . PRO A 1 350 ? 2.959 -30.531 -21.422 1 36.5 350 PRO A N 1
ATOM 2737 C CA . PRO A 1 350 ? 4.191 -29.734 -21.328 1 36.5 350 PRO A CA 1
ATOM 2738 C C . PRO A 1 350 ? 5.41 -30.5 -21.844 1 36.5 350 PRO A C 1
ATOM 2740 O O . PRO A 1 350 ? 6.48 -29.906 -22.031 1 36.5 350 PRO A O 1
ATOM 2743 N N . HIS A 1 351 ? 5.625 -31.812 -21.609 1 32.38 351 HIS A N 1
ATOM 2744 C CA . HIS A 1 351 ? 6.957 -32.375 -21.812 1 32.38 351 HIS A CA 1
ATOM 2745 C C . HIS A 1 351 ? 7.336 -32.344 -23.297 1 32.38 351 HIS A C 1
ATOM 2747 O O . HIS A 1 351 ? 8.469 -32.656 -23.656 1 32.38 351 HIS A O 1
ATOM 2753 N N . THR A 1 352 ? 6.594 -33.031 -24.219 1 29.67 352 THR A N 1
ATOM 2754 C CA . THR A 1 352 ? 7.227 -33.312 -25.5 1 29.67 352 THR A CA 1
ATOM 2755 C C . THR A 1 352 ? 7.512 -32 -26.25 1 29.67 352 THR A C 1
ATOM 2757 O O . THR A 1 352 ? 6.691 -31.078 -26.25 1 29.67 352 THR A O 1
ATOM 2760 N N . THR A 1 353 ? 8.797 -31.656 -26.531 1 31.5 353 THR A N 1
ATOM 2761 C CA . THR A 1 353 ? 9.469 -30.703 -27.406 1 31.5 353 THR A CA 1
ATOM 2762 C C . THR A 1 353 ? 8.609 -30.375 -28.625 1 31.5 353 THR A C 1
ATOM 2764 O O . THR A 1 353 ? 8.969 -29.531 -29.438 1 31.5 353 THR A O 1
ATOM 2767 N N . ALA A 1 354 ? 8.109 -31.484 -29.328 1 31 354 ALA A N 1
ATOM 2768 C CA . ALA A 1 354 ? 7.641 -31.266 -30.688 1 31 354 ALA A CA 1
ATOM 2769 C C . ALA A 1 354 ? 6.496 -30.25 -30.719 1 31 354 ALA A C 1
ATOM 2771 O O . ALA A 1 354 ? 5.625 -30.266 -29.844 1 31 354 ALA A O 1
ATOM 2772 N N . CYS A 1 355 ? 6.664 -29.078 -31.422 1 32.22 355 CYS A N 1
ATOM 2773 C CA . CYS A 1 355 ? 5.836 -28 -31.953 1 32.22 355 CYS A CA 1
ATOM 2774 C C . CYS A 1 355 ? 4.426 -28.484 -32.25 1 32.22 355 CYS A C 1
ATOM 2776 O O . CYS A 1 355 ? 4.129 -28.891 -33.375 1 32.22 355 CYS A O 1
ATOM 2778 N N . CYS A 1 356 ? 3.904 -29.469 -31.766 1 31.98 356 CYS A N 1
ATOM 2779 C CA . CYS A 1 356 ? 2.625 -29.766 -32.406 1 31.98 356 CYS A CA 1
ATOM 2780 C C . CYS A 1 356 ? 1.726 -28.531 -32.406 1 31.98 356 CYS A C 1
ATOM 2782 O O . CYS A 1 356 ? 1.581 -27.844 -31.391 1 31.98 356 CYS A O 1
ATOM 2784 N N . PRO A 1 357 ? 1.342 -27.922 -33.531 1 36.78 357 PRO A N 1
ATOM 2785 C CA . PRO A 1 357 ? 0.415 -26.859 -33.906 1 36.78 357 PRO A CA 1
ATOM 2786 C C . PRO A 1 357 ? -0.831 -26.812 -33.031 1 36.78 357 PRO A C 1
ATOM 2788 O O . PRO A 1 357 ? -1.676 -25.938 -33.188 1 36.78 357 PRO A O 1
ATOM 2791 N N . HIS A 1 358 ? -1.163 -27.812 -32.312 1 36 358 HIS A N 1
ATOM 2792 C CA . HIS A 1 358 ? -2.461 -27.938 -31.656 1 36 358 HIS A CA 1
ATOM 2793 C C . HIS A 1 358 ? -2.514 -27.109 -30.375 1 36 358 HIS A C 1
ATOM 2795 O O . HIS A 1 358 ? -3.434 -27.266 -29.578 1 36 358 HIS A O 1
ATOM 2801 N N . SER A 1 359 ? -1.544 -26.453 -30.016 1 42.03 359 SER A N 1
ATOM 2802 C CA . SER A 1 359 ? -1.549 -25.578 -28.859 1 42.03 359 SER A CA 1
ATOM 2803 C C . SER A 1 359 ? -2.645 -24.516 -28.969 1 42.03 359 SER A C 1
ATOM 2805 O O . SER A 1 359 ? -3.061 -23.938 -27.969 1 42.03 359 SER A O 1
ATOM 2807 N N . HIS A 1 360 ? -2.979 -24.156 -30.234 1 44.66 360 HIS A N 1
ATOM 2808 C CA . HIS A 1 360 ? -3.918 -23.078 -30.562 1 44.66 360 HIS A CA 1
ATOM 2809 C C . HIS A 1 360 ? -5.324 -23.422 -30.078 1 44.66 360 HIS A C 1
ATOM 2811 O O . HIS A 1 360 ? -6.094 -22.516 -29.75 1 44.66 360 HIS A O 1
ATOM 2817 N N . LEU A 1 361 ? -5.656 -24.734 -30.125 1 44.56 361 LEU A N 1
ATOM 2818 C CA . LEU A 1 361 ? -7.02 -25.188 -29.859 1 44.56 361 LEU A CA 1
ATOM 2819 C C . LEU A 1 361 ? -7.324 -25.156 -28.375 1 44.56 361 LEU A C 1
ATOM 2821 O O . LEU A 1 361 ? -8.461 -25.391 -27.969 1 44.56 361 LEU A O 1
ATOM 2825 N N . LEU A 1 362 ? -6.32 -24.875 -27.562 1 51.66 362 LEU A N 1
ATOM 2826 C CA . LEU A 1 362 ? -6.316 -25.062 -26.109 1 51.66 362 LEU A CA 1
ATOM 2827 C C . LEU A 1 362 ? -6.988 -23.891 -25.406 1 51.66 362 LEU A C 1
ATOM 2829 O O . LEU A 1 362 ? -7.637 -24.062 -24.375 1 51.66 362 LEU A O 1
ATOM 2833 N N . CYS A 1 363 ? -6.977 -22.625 -26.016 1 61.34 363 CYS A N 1
ATOM 2834 C CA . CYS A 1 363 ? -7.391 -21.484 -25.219 1 61.34 363 CYS A CA 1
ATOM 2835 C C . CYS A 1 363 ? -8.906 -21.312 -25.234 1 61.34 363 CYS A C 1
ATOM 2837 O O . CYS A 1 363 ? -9.508 -20.938 -24.234 1 61.34 363 CYS A O 1
ATOM 2839 N N . ALA A 1 364 ? -9.547 -21.891 -26.266 1 66.88 364 ALA A N 1
ATOM 2840 C CA . ALA A 1 364 ? -10.961 -21.547 -26.391 1 66.88 364 ALA A CA 1
ATOM 2841 C C . ALA A 1 364 ? -11.828 -22.422 -25.484 1 66.88 364 ALA A C 1
ATOM 2843 O O . ALA A 1 364 ? -12.656 -21.906 -24.719 1 66.88 364 ALA A O 1
ATOM 2844 N N . PRO A 1 365 ? -11.523 -23.688 -25.469 1 75.12 365 PRO A N 1
ATOM 2845 C CA . PRO A 1 365 ? -12.391 -24.469 -24.578 1 75.12 365 PRO A CA 1
ATOM 2846 C C . PRO A 1 365 ? -12.188 -24.125 -23.109 1 75.12 365 PRO A C 1
ATOM 2848 O O . PRO A 1 365 ? -13.141 -24.141 -22.328 1 75.12 365 PRO A O 1
ATOM 2851 N N . GLN A 1 366 ? -11.023 -23.688 -22.828 1 82.12 366 GLN A N 1
ATOM 2852 C CA . GLN A 1 366 ? -10.742 -23.375 -21.438 1 82.12 366 GLN A CA 1
ATOM 2853 C C . GLN A 1 366 ? -11.5 -22.125 -21 1 82.12 366 GLN A C 1
ATOM 2855 O O . GLN A 1 366 ? -11.898 -22.016 -19.844 1 82.12 366 GLN A O 1
ATOM 2860 N N . PHE A 1 367 ? -11.742 -21.312 -21.969 1 88.5 367 PHE A N 1
ATOM 2861 C CA . PHE A 1 367 ? -12.445 -20.078 -21.688 1 88.5 367 PHE A CA 1
ATOM 2862 C C . PHE A 1 367 ? -13.867 -20.344 -21.219 1 88.5 367 PHE A C 1
ATOM 2864 O O . PHE A 1 367 ? -14.289 -19.859 -20.156 1 88.5 367 PHE A O 1
ATOM 2871 N N . TRP A 1 368 ? -14.578 -21.156 -21.953 1 88.69 368 TRP A N 1
ATOM 2872 C CA . TRP A 1 368 ? -15.977 -21.406 -21.609 1 88.69 368 TRP A CA 1
ATOM 2873 C C . TRP A 1 368 ? -16.094 -22.312 -20.391 1 88.69 368 TRP A C 1
ATOM 2875 O O . TRP A 1 368 ? -17.016 -22.172 -19.594 1 88.69 368 TRP A O 1
ATOM 2885 N N . MET A 1 369 ? -15.195 -23.234 -20.219 1 89.38 369 MET A N 1
ATOM 2886 C CA . MET A 1 369 ? -15.219 -24.125 -19.062 1 89.38 369 MET A CA 1
ATOM 2887 C C . MET A 1 369 ? -14.969 -23.344 -17.781 1 89.38 369 MET A C 1
ATOM 2889 O O . MET A 1 369 ? -15.617 -23.594 -16.75 1 89.38 369 MET A O 1
ATOM 2893 N N . LEU A 1 370 ? -14.047 -22.406 -17.953 1 88.62 370 LEU A N 1
ATOM 2894 C CA . LEU A 1 370 ? -13.75 -21.547 -16.812 1 88.62 370 LEU A CA 1
ATOM 2895 C C . LEU A 1 370 ? -14.961 -20.719 -16.422 1 88.62 370 LEU A C 1
ATOM 2897 O O . LEU A 1 370 ? -15.25 -20.562 -15.227 1 88.62 370 LEU A O 1
ATOM 2901 N N . THR A 1 371 ? -15.633 -20.219 -17.375 1 92.88 371 THR A N 1
ATOM 2902 C CA . THR A 1 371 ? -16.812 -19.391 -17.125 1 92.88 371 THR A CA 1
ATOM 2903 C C . THR A 1 371 ? -17.938 -20.219 -16.516 1 92.88 371 THR A C 1
ATOM 2905 O O . THR A 1 371 ? -18.594 -19.781 -15.562 1 92.88 371 THR A O 1
ATOM 2908 N N . LEU A 1 372 ? -18.078 -21.422 -16.984 1 92.44 372 LEU A N 1
ATOM 2909 C CA . LEU A 1 372 ? -19.125 -22.312 -16.469 1 92.44 372 LEU A CA 1
ATOM 2910 C C . LEU A 1 372 ? -18.828 -22.75 -15.047 1 92.44 372 LEU A C 1
ATOM 2912 O O . LEU A 1 372 ? -19.734 -22.875 -14.227 1 92.44 372 LEU A O 1
ATOM 2916 N N . ALA A 1 373 ? -17.609 -22.953 -14.773 1 91.25 373 ALA A N 1
ATOM 2917 C CA . ALA A 1 373 ? -17.188 -23.422 -13.453 1 91.25 373 ALA A CA 1
ATOM 2918 C C . ALA A 1 373 ? -17.484 -22.375 -12.383 1 91.25 373 ALA A C 1
ATOM 2920 O O . ALA A 1 373 ? -17.672 -22.703 -11.211 1 91.25 373 ALA A O 1
ATOM 2921 N N . THR A 1 374 ? -17.562 -21.109 -12.727 1 91.44 374 THR A N 1
ATOM 2922 C CA . THR A 1 374 ? -17.812 -20.047 -11.766 1 91.44 374 THR A CA 1
ATOM 2923 C C . THR A 1 374 ? -19.25 -20.078 -11.258 1 91.44 374 THR A C 1
ATOM 2925 O O . THR A 1 374 ? -19.578 -19.453 -10.25 1 91.44 374 THR A O 1
ATOM 2928 N N . THR A 1 375 ? -20.125 -20.844 -11.891 1 92.62 375 THR A N 1
ATOM 2929 C CA . THR A 1 375 ? -21.516 -20.875 -11.5 1 92.62 375 THR A CA 1
ATOM 2930 C C . THR A 1 375 ? -21.75 -21.938 -10.422 1 92.62 375 THR A C 1
ATOM 2932 O O . THR A 1 375 ? -22.828 -22 -9.82 1 92.62 375 THR A O 1
ATOM 2935 N N . LEU A 1 376 ? -20.797 -22.75 -10.156 1 92.69 376 LEU A N 1
ATOM 2936 C CA . LEU A 1 376 ? -20.953 -23.828 -9.188 1 92.69 376 LEU A CA 1
ATOM 2937 C C . LEU A 1 376 ? -21.078 -23.281 -7.773 1 92.69 376 LEU A C 1
ATOM 2939 O O . LEU A 1 376 ? -20.297 -22.422 -7.359 1 92.69 376 LEU A O 1
ATOM 2943 N N . PRO A 1 377 ? -22.047 -23.734 -7.031 1 92.62 377 PRO A N 1
ATOM 2944 C CA . PRO A 1 377 ? -22.312 -23.203 -5.688 1 92.62 377 PRO A CA 1
ATOM 2945 C C . PRO A 1 377 ? -21.469 -23.891 -4.613 1 92.62 377 PRO A C 1
ATOM 2947 O O . PRO A 1 377 ? -21.969 -24.203 -3.529 1 92.62 377 PRO A O 1
ATOM 2950 N N . MET A 1 378 ? -20.312 -24.344 -4.777 1 93.5 378 MET A N 1
ATOM 2951 C CA . MET A 1 378 ? -19.406 -24.938 -3.803 1 93.5 378 MET A CA 1
ATOM 2952 C C . MET A 1 378 ? -18.281 -23.969 -3.436 1 93.5 378 MET A C 1
ATOM 2954 O O . MET A 1 378 ? -18.047 -22.984 -4.141 1 93.5 378 MET A O 1
ATOM 2958 N N . PRO A 1 379 ? -17.688 -24.141 -2.291 1 95 379 PRO A N 1
ATOM 2959 C CA . PRO A 1 379 ? -16.516 -23.328 -1.985 1 95 379 PRO A CA 1
ATOM 2960 C C . PRO A 1 379 ? -15.367 -23.547 -2.969 1 95 379 PRO A C 1
ATOM 2962 O O . PRO A 1 379 ? -14.859 -24.672 -3.088 1 95 379 PRO A O 1
ATOM 2965 N N . ALA A 1 380 ? -15.094 -22.5 -3.666 1 94.62 380 ALA A N 1
ATOM 2966 C CA . ALA A 1 380 ? -14.047 -22.625 -4.68 1 94.62 380 ALA A CA 1
ATOM 2967 C C . ALA A 1 380 ? -13.398 -21.281 -4.98 1 94.62 380 ALA A C 1
ATOM 2969 O O . ALA A 1 380 ? -14.047 -20.234 -4.887 1 94.62 380 ALA A O 1
ATOM 2970 N N . GLY A 1 381 ? -12.117 -21.359 -5.258 1 93.94 381 GLY A N 1
ATOM 2971 C CA . GLY A 1 381 ? -11.391 -20.203 -5.758 1 93.94 381 GLY A CA 1
ATOM 2972 C C . GLY A 1 381 ? -11.18 -20.234 -7.262 1 93.94 381 GLY A C 1
ATOM 2973 O O . GLY A 1 381 ? -11.062 -21.297 -7.855 1 93.94 381 GLY A O 1
ATOM 2974 N N . TYR A 1 382 ? -11.023 -19.062 -7.824 1 93.56 382 TYR A N 1
ATOM 2975 C CA . TYR A 1 382 ? -10.984 -19 -9.281 1 93.56 382 TYR A CA 1
ATOM 2976 C C . TYR A 1 382 ? -9.695 -18.328 -9.758 1 93.56 382 TYR A C 1
ATOM 2978 O O . TYR A 1 382 ? -9.469 -18.188 -10.961 1 93.56 382 TYR A O 1
ATOM 2986 N N . PHE A 1 383 ? -8.883 -18.062 -8.852 1 94.25 383 PHE A N 1
ATOM 2987 C CA . PHE A 1 383 ? -7.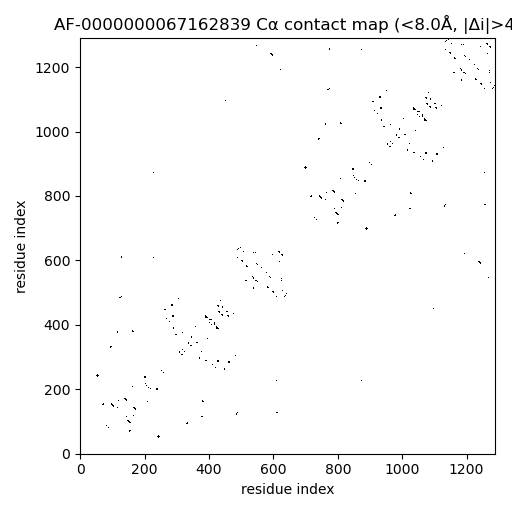66 -17.359 -9.219 1 94.25 383 PHE A CA 1
ATOM 2988 C C . PHE A 1 383 ? -6.719 -18.266 -9.992 1 94.25 383 PHE A C 1
ATOM 2990 O O . PHE A 1 383 ? -6.156 -17.859 -11.016 1 94.25 383 PHE A O 1
ATOM 2997 N N . MET A 1 384 ? -6.531 -19.484 -9.539 1 91.38 384 MET A N 1
ATOM 2998 C CA . MET A 1 384 ? -5.559 -20.391 -10.148 1 91.38 384 MET A CA 1
ATOM 2999 C C . MET A 1 384 ? -5.941 -20.719 -11.586 1 91.38 384 MET A C 1
ATOM 3001 O O . MET A 1 384 ? -5.102 -20.656 -12.484 1 91.38 384 MET A O 1
ATOM 3005 N N . PRO A 1 385 ? -7.137 -21.047 -11.828 1 90.56 385 PRO A N 1
ATOM 3006 C CA . PRO A 1 385 ? -7.5 -21.297 -13.219 1 90.56 385 PRO A CA 1
ATOM 3007 C C . PRO A 1 385 ? -7.305 -20.062 -14.109 1 90.56 385 PRO A C 1
ATOM 3009 O O . PRO A 1 385 ? -6.891 -20.203 -15.266 1 90.56 385 PRO A O 1
ATOM 3012 N N . VAL A 1 386 ? -7.629 -18.906 -13.562 1 94 386 VAL A N 1
ATOM 3013 C CA . VAL A 1 386 ? -7.43 -17.672 -14.305 1 94 386 VAL A CA 1
ATOM 3014 C C . VAL A 1 386 ? -5.938 -17.438 -14.547 1 94 386 VAL A C 1
ATOM 3016 O O . VAL A 1 386 ? -5.535 -17.016 -15.625 1 94 386 VAL A O 1
ATOM 3019 N N . PHE A 1 387 ? -5.203 -17.781 -13.609 1 93.06 387 PHE A N 1
ATOM 3020 C CA . PHE A 1 387 ? -3.75 -17.656 -13.672 1 93.06 387 PHE A CA 1
ATOM 3021 C C . PHE A 1 387 ? -3.178 -18.578 -14.742 1 93.06 387 PHE A C 1
ATOM 3023 O O . PHE A 1 387 ? -2.336 -18.156 -15.547 1 93.06 387 PHE A O 1
ATOM 3030 N N . ILE A 1 388 ? -3.643 -19.812 -14.797 1 89.19 388 ILE A N 1
ATOM 3031 C CA . ILE A 1 388 ? -3.158 -20.812 -15.75 1 89.19 388 ILE A CA 1
ATOM 3032 C C . ILE A 1 388 ? -3.621 -20.438 -17.156 1 89.19 388 ILE A C 1
ATOM 3034 O O . ILE A 1 388 ? -2.877 -20.609 -18.125 1 89.19 388 ILE A O 1
ATOM 3038 N N . TYR A 1 389 ? -4.812 -20.031 -17.219 1 91.94 389 TYR A N 1
ATOM 3039 C CA . TYR A 1 389 ? -5.312 -19.594 -18.516 1 91.94 389 TYR A CA 1
ATOM 3040 C C . TYR A 1 389 ? -4.469 -18.453 -19.078 1 91.94 389 TYR A C 1
ATOM 3042 O O . TYR A 1 389 ? -4.168 -18.406 -20.266 1 91.94 389 TYR A O 1
ATOM 3050 N N . GLY A 1 390 ? -4.098 -17.5 -18.219 1 95 390 GLY A N 1
ATOM 3051 C CA . GLY A 1 390 ? -3.209 -16.422 -18.625 1 95 390 GLY A CA 1
ATOM 3052 C C . GLY A 1 390 ? -1.849 -16.906 -19.078 1 95 390 GLY A C 1
ATOM 3053 O O . GLY A 1 390 ? -1.284 -16.391 -20.047 1 95 390 GLY A O 1
ATOM 3054 N N . ALA A 1 391 ? -1.357 -17.875 -18.391 1 92.44 391 ALA A N 1
ATOM 3055 C CA . ALA A 1 391 ? -0.077 -18.469 -18.781 1 92.44 391 ALA A CA 1
ATOM 3056 C C . ALA A 1 391 ? -0.16 -19.094 -20.172 1 92.44 391 ALA A C 1
ATOM 3058 O O . ALA A 1 391 ? 0.792 -19.016 -20.938 1 92.44 391 ALA A O 1
ATOM 3059 N N . ALA A 1 392 ? -1.305 -19.719 -20.438 1 90.44 392 ALA A N 1
ATOM 3060 C CA . ALA A 1 392 ? -1.5 -20.344 -21.75 1 90.44 392 ALA A CA 1
ATOM 3061 C C . ALA A 1 392 ? -1.521 -19.297 -22.859 1 90.44 392 ALA A C 1
ATOM 3063 O O . ALA A 1 392 ? -0.938 -19.5 -23.922 1 90.44 392 ALA A O 1
ATOM 3064 N N . ILE A 1 393 ? -2.148 -18.188 -22.641 1 94.06 393 ILE A N 1
ATOM 3065 C CA . ILE A 1 393 ? -2.186 -17.109 -23.625 1 94.06 393 ILE A CA 1
ATOM 3066 C C . ILE A 1 393 ? -0.773 -16.578 -23.859 1 94.06 393 ILE A C 1
ATOM 3068 O O . ILE A 1 393 ? -0.363 -16.359 -25 1 94.06 393 ILE A O 1
ATOM 3072 N N . GLY A 1 394 ? -0.094 -16.359 -22.75 1 94.75 394 GLY A N 1
ATOM 3073 C CA . GLY A 1 394 ? 1.274 -15.883 -22.859 1 94.75 394 GLY A CA 1
ATOM 3074 C C . GLY A 1 394 ? 2.191 -16.844 -23.594 1 94.75 394 GLY A C 1
ATOM 3075 O O . GLY A 1 394 ? 3.012 -16.438 -24.406 1 94.75 394 GLY A O 1
ATOM 3076 N N . ARG A 1 395 ? 2.059 -18.141 -23.312 1 91.56 395 ARG A N 1
ATOM 3077 C CA . ARG A 1 395 ? 2.879 -19.141 -23.969 1 91.56 395 ARG A CA 1
ATOM 3078 C C . ARG A 1 395 ? 2.598 -19.188 -25.469 1 91.56 395 ARG A C 1
ATOM 3080 O O . ARG A 1 395 ? 3.518 -19.328 -26.281 1 91.56 395 ARG A O 1
ATOM 3087 N N . LEU A 1 396 ? 1.367 -19.125 -25.797 1 91.06 396 LEU A N 1
ATOM 3088 C CA . LEU A 1 396 ? 0.993 -19.109 -27.203 1 91.06 396 LEU A CA 1
ATOM 3089 C C . LEU A 1 396 ? 1.655 -17.938 -27.938 1 91.06 396 LEU A C 1
ATOM 3091 O O . LEU A 1 396 ? 2.223 -18.125 -29.016 1 91.06 396 LEU A O 1
ATOM 3095 N N . GLN A 1 397 ? 1.58 -16.797 -27.359 1 93.75 397 GLN A N 1
ATOM 3096 C CA . GLN A 1 397 ? 2.219 -15.641 -27.984 1 93.75 397 GLN A CA 1
ATOM 3097 C C . GLN A 1 397 ? 3.732 -15.82 -28.047 1 93.75 397 GLN A C 1
ATOM 3099 O O . GLN A 1 397 ? 4.367 -15.445 -29.031 1 93.75 397 GLN A O 1
ATOM 3104 N N . GLY A 1 398 ? 4.281 -16.281 -26.953 1 91.56 398 GLY A N 1
ATOM 3105 C CA . GLY A 1 398 ? 5.715 -16.531 -26.953 1 91.56 398 GLY A CA 1
ATOM 3106 C C . GLY A 1 398 ? 6.164 -17.484 -28.031 1 91.56 398 GLY A C 1
ATOM 3107 O O . GLY A 1 398 ? 7.184 -17.266 -28.688 1 91.56 398 GLY A O 1
ATOM 3108 N N . GLU A 1 399 ? 5.418 -18.531 -28.281 1 90.69 399 GLU A N 1
ATOM 3109 C CA . GLU A 1 399 ? 5.746 -19.516 -29.312 1 90.69 399 GLU A CA 1
ATOM 3110 C C . GLU A 1 399 ? 5.582 -18.922 -30.703 1 90.69 399 GLU A C 1
ATOM 3112 O O . GLU A 1 399 ? 6.371 -19.203 -31.609 1 90.69 399 GLU A O 1
ATOM 3117 N N . VAL A 1 400 ? 4.594 -18.141 -30.859 1 91.94 400 VAL A N 1
ATOM 3118 C CA . VAL A 1 400 ? 4.391 -17.484 -32.125 1 91.94 400 VAL A CA 1
ATOM 3119 C C . VAL A 1 400 ? 5.57 -16.562 -32.438 1 91.94 400 VAL A C 1
ATOM 3121 O O . VAL A 1 400 ? 6.09 -16.547 -33.562 1 91.94 400 VAL A O 1
ATOM 3124 N N . LEU A 1 401 ? 6.02 -15.844 -31.469 1 91.69 401 LEU A N 1
ATOM 3125 C CA . LEU A 1 401 ? 7.129 -14.914 -31.656 1 91.69 401 LEU A CA 1
ATOM 3126 C C . LEU A 1 401 ? 8.438 -15.664 -31.875 1 91.69 401 LEU A C 1
ATOM 3128 O O . LEU A 1 401 ? 9.289 -15.219 -32.656 1 91.69 401 LEU A O 1
ATOM 3132 N N . ALA A 1 402 ? 8.586 -16.75 -31.109 1 88.88 402 ALA A N 1
ATOM 3133 C CA . ALA A 1 402 ? 9.781 -17.562 -31.297 1 88.88 402 ALA A CA 1
ATOM 3134 C C . ALA A 1 402 ? 9.859 -18.109 -32.719 1 88.88 402 ALA A C 1
ATOM 3136 O O . ALA A 1 402 ? 10.945 -18.266 -33.281 1 88.88 402 ALA A O 1
ATOM 3137 N N . SER A 1 403 ? 8.75 -18.422 -33.281 1 90.62 403 SER A N 1
ATOM 3138 C CA . SER A 1 403 ? 8.711 -18.938 -34.656 1 90.62 403 SER A CA 1
ATOM 3139 C C . SER A 1 403 ? 8.938 -17.812 -35.688 1 90.62 403 SER A C 1
ATOM 3141 O O . SER A 1 403 ? 9.539 -18.047 -36.719 1 90.62 403 SER A O 1
ATOM 3143 N N . LEU A 1 404 ? 8.461 -16.609 -35.375 1 91.31 404 LEU A N 1
ATOM 3144 C CA . LEU A 1 404 ? 8.609 -15.469 -36.281 1 91.31 404 LEU A CA 1
ATOM 3145 C C . LEU A 1 404 ? 10.031 -14.93 -36.25 1 91.31 404 LEU A C 1
ATOM 3147 O O . LEU A 1 404 ? 10.531 -14.422 -37.25 1 91.31 404 LEU A O 1
ATOM 3151 N N . PHE A 1 405 ? 10.641 -15.047 -35.031 1 88.06 405 PHE A N 1
ATOM 3152 C CA . PHE A 1 405 ? 12 -14.555 -34.875 1 88.06 405 PHE A CA 1
ATOM 3153 C C . PHE A 1 405 ? 12.898 -15.648 -34.312 1 88.06 405 PHE A C 1
ATOM 3155 O O . PHE A 1 405 ? 13.336 -15.562 -33.156 1 88.06 405 PHE A O 1
ATOM 3162 N N . PRO A 1 406 ? 13.352 -16.562 -35.062 1 82.56 406 PRO A N 1
ATOM 3163 C CA . PRO A 1 406 ? 14.117 -17.703 -34.562 1 82.56 406 PRO A CA 1
ATOM 3164 C C . PRO A 1 406 ? 15.492 -17.312 -34.031 1 82.56 406 PRO A C 1
ATOM 3166 O O . PRO A 1 406 ? 16.031 -17.984 -33.125 1 82.56 406 PRO A O 1
ATOM 3169 N N . HIS A 1 407 ? 16.062 -16.25 -34.531 1 79.56 407 HIS A N 1
ATOM 3170 C CA . HIS A 1 407 ? 17.391 -15.844 -34.062 1 79.56 407 HIS A CA 1
ATOM 3171 C C . HIS A 1 407 ? 17.297 -14.656 -33.125 1 79.56 407 HIS A C 1
ATOM 3173 O O . HIS A 1 407 ? 18.328 -14.078 -32.75 1 79.56 407 HIS A O 1
ATOM 3179 N N . GLY A 1 408 ? 16.172 -14.445 -32.594 1 77.5 408 GLY A N 1
ATOM 3180 C CA . GLY A 1 408 ? 15.992 -13.305 -31.703 1 77.5 408 GLY A CA 1
ATOM 3181 C C . GLY A 1 408 ? 15.773 -12 -32.438 1 77.5 408 GLY A C 1
ATOM 3182 O O . GLY A 1 408 ? 15.828 -11.969 -33.688 1 77.5 408 GLY A O 1
ATOM 3183 N N . ILE A 1 409 ? 15.297 -11.047 -31.781 1 71.75 409 ILE A N 1
ATOM 3184 C CA . ILE A 1 409 ? 15.008 -9.75 -32.375 1 71.75 409 ILE A CA 1
ATOM 3185 C C . ILE A 1 409 ? 16.281 -8.906 -32.406 1 71.75 409 ILE A C 1
ATOM 3187 O O . ILE A 1 409 ? 16.922 -8.711 -31.391 1 71.75 409 ILE A O 1
ATOM 3191 N N . HIS A 1 410 ? 16.953 -9.031 -33.438 1 61.62 410 HIS A N 1
ATOM 3192 C CA . HIS A 1 410 ? 18.234 -8.367 -33.688 1 61.62 410 HIS A CA 1
ATOM 3193 C C . HIS A 1 410 ? 18.156 -6.887 -33.312 1 61.62 410 HIS A C 1
ATOM 3195 O O . HIS A 1 410 ? 17.359 -6.145 -33.906 1 61.62 410 HIS A O 1
ATOM 3201 N N . ALA A 1 411 ? 18.078 -6.402 -32.156 1 56.28 411 ALA A N 1
ATOM 3202 C CA . ALA A 1 411 ? 18.531 -5.016 -32.125 1 56.28 411 ALA A CA 1
ATOM 3203 C C . ALA A 1 411 ? 20.047 -4.926 -32.219 1 56.28 411 ALA A C 1
ATOM 3205 O O . ALA A 1 411 ? 20.734 -5.949 -32.219 1 56.28 411 ALA A O 1
ATOM 3206 N N . GLU A 1 412 ? 20.719 -3.748 -32.25 1 50.72 412 GLU A N 1
ATOM 3207 C CA . GLU A 1 412 ? 22.156 -3.516 -32.312 1 50.72 412 GLU A CA 1
ATOM 3208 C C . GLU A 1 412 ? 22.875 -4.266 -31.188 1 50.72 412 GLU A C 1
ATOM 3210 O O . GLU A 1 412 ? 22.656 -3.996 -30 1 50.72 412 GLU A O 1
ATOM 3215 N N . GLY A 1 413 ? 23.344 -5.543 -31.516 1 54.56 413 GLY A N 1
ATOM 3216 C CA . GLY A 1 413 ? 24.188 -6.348 -30.656 1 54.56 413 GLY A CA 1
ATOM 3217 C C . GLY A 1 413 ? 23.797 -7.812 -30.641 1 54.56 413 GLY A C 1
ATOM 3218 O O . GLY A 1 413 ? 23.141 -8.297 -31.562 1 54.56 413 GLY A O 1
ATOM 3219 N N . ALA A 1 414 ? 24.188 -8.586 -29.609 1 56.22 414 ALA A N 1
ATOM 3220 C CA . ALA A 1 414 ? 24.031 -10.031 -29.469 1 56.22 414 ALA A CA 1
ATOM 3221 C C . ALA A 1 414 ? 22.547 -10.406 -29.391 1 56.22 414 ALA A C 1
ATOM 3223 O O . ALA A 1 414 ? 21.781 -9.766 -28.656 1 56.22 414 ALA A O 1
ATOM 3224 N N . ALA A 1 415 ? 21.984 -10.992 -30.359 1 62.16 415 ALA A N 1
ATOM 3225 C CA . ALA A 1 415 ? 20.609 -11.438 -30.422 1 62.16 415 ALA A CA 1
ATOM 3226 C C . ALA A 1 415 ? 20.344 -12.602 -29.469 1 62.16 415 ALA A C 1
ATOM 3228 O O . ALA A 1 415 ? 21.141 -13.547 -29.422 1 62.16 415 ALA A O 1
ATOM 3229 N N . TYR A 1 416 ? 19.484 -12.43 -28.5 1 70.5 416 TYR A N 1
ATOM 3230 C CA . TYR A 1 416 ? 19.094 -13.508 -27.609 1 70.5 416 TYR A CA 1
ATOM 3231 C C . TYR A 1 416 ? 17.797 -14.172 -28.062 1 70.5 416 TYR A C 1
ATOM 3233 O O . TYR A 1 416 ? 16.891 -13.508 -28.578 1 70.5 416 TYR A O 1
ATOM 3241 N N . PRO A 1 417 ? 17.859 -15.43 -28 1 77.19 417 PRO A N 1
ATOM 3242 C CA . PRO A 1 417 ? 16.641 -16.156 -28.422 1 77.19 417 PRO A CA 1
ATOM 3243 C C . PRO A 1 417 ? 15.445 -15.852 -27.516 1 77.19 417 PRO A C 1
ATOM 3245 O O . PRO A 1 417 ? 15.617 -15.57 -26.328 1 77.19 417 PRO A O 1
ATOM 3248 N N . ILE A 1 418 ? 14.359 -15.844 -28.156 1 83.31 418 ILE A N 1
ATOM 3249 C CA . ILE A 1 418 ? 13.109 -15.594 -27.453 1 83.31 418 ILE A CA 1
ATOM 3250 C C . ILE A 1 418 ? 12.75 -16.812 -26.578 1 83.31 418 ILE A C 1
ATOM 3252 O O . ILE A 1 418 ? 12.797 -17.938 -27.062 1 83.31 418 ILE A O 1
ATOM 3256 N N . VAL A 1 419 ? 12.508 -16.594 -25.328 1 81.25 419 VAL A N 1
ATOM 3257 C CA . VAL A 1 419 ? 12.133 -17.641 -24.391 1 81.25 419 VAL A CA 1
ATOM 3258 C C . VAL A 1 419 ? 10.625 -17.594 -24.141 1 81.25 419 VAL A C 1
ATOM 3260 O O . VAL A 1 419 ? 10.141 -16.766 -23.375 1 81.25 419 VAL A O 1
ATOM 3263 N N . PRO A 1 420 ? 9.891 -18.562 -24.641 1 86.62 420 PRO A N 1
ATOM 3264 C CA . PRO A 1 420 ? 8.438 -18.562 -24.469 1 86.62 420 PRO A CA 1
ATOM 3265 C C . PRO A 1 420 ? 8.016 -18.625 -23 1 86.62 420 PRO A C 1
ATOM 3267 O O . PRO A 1 420 ? 6.926 -18.156 -22.641 1 86.62 420 PRO A O 1
ATOM 3270 N N . GLY A 1 421 ? 8.859 -19.203 -22.156 1 83.69 421 GLY A N 1
ATOM 3271 C CA . GLY A 1 421 ? 8.57 -19.25 -20.734 1 83.69 421 GLY A CA 1
ATOM 3272 C C . GLY A 1 421 ? 8.391 -17.875 -20.109 1 83.69 421 GLY A C 1
ATOM 3273 O O . GLY A 1 421 ? 7.559 -17.703 -19.219 1 83.69 421 GLY A O 1
ATOM 3274 N N . GLY A 1 422 ? 9.133 -16.922 -20.594 1 85.38 422 GLY A N 1
ATOM 3275 C CA . GLY A 1 422 ? 8.984 -15.562 -20.109 1 85.38 422 GLY A CA 1
ATOM 3276 C C . GLY A 1 422 ? 7.645 -14.945 -20.453 1 85.38 422 GLY A C 1
ATOM 3277 O O . GLY A 1 422 ? 7.055 -14.234 -19.641 1 85.38 422 GLY A O 1
ATOM 3278 N N . TYR A 1 423 ? 7.16 -15.258 -21.578 1 91.25 423 TYR A N 1
ATOM 3279 C CA . TYR A 1 423 ? 5.863 -14.75 -22.016 1 91.25 423 TYR A CA 1
ATOM 3280 C C . TYR A 1 423 ? 4.73 -15.453 -21.281 1 91.25 423 TYR A C 1
ATOM 3282 O O . TYR A 1 423 ? 3.68 -14.859 -21.016 1 91.25 423 TYR A O 1
ATOM 3290 N N . ALA A 1 424 ? 4.91 -16.734 -20.922 1 91.25 424 ALA A N 1
ATOM 3291 C CA . ALA A 1 424 ? 3.908 -17.453 -20.125 1 91.25 424 ALA A CA 1
ATOM 3292 C C . ALA A 1 424 ? 3.738 -16.812 -18.75 1 91.25 424 ALA A C 1
ATOM 3294 O O . ALA A 1 424 ? 2.615 -16.656 -18.266 1 91.25 424 ALA A O 1
ATOM 3295 N N . LEU A 1 425 ? 4.855 -16.438 -18.234 1 90.81 425 LEU A N 1
ATOM 3296 C CA . LEU A 1 425 ? 4.809 -15.797 -16.922 1 90.81 425 LEU A CA 1
ATOM 3297 C C . LEU A 1 425 ? 4.145 -14.43 -17 1 90.81 425 LEU A C 1
ATOM 3299 O O . LEU A 1 425 ? 3.324 -14.078 -16.156 1 90.81 425 LEU A O 1
ATOM 3303 N N . ALA A 1 426 ? 4.477 -13.703 -18 1 94.56 426 ALA A N 1
ATOM 3304 C CA . ALA A 1 426 ? 3.881 -12.383 -18.188 1 94.56 426 ALA A CA 1
ATOM 3305 C C . ALA A 1 426 ? 2.383 -12.492 -18.453 1 94.56 426 ALA A C 1
ATOM 3307 O O . ALA A 1 426 ? 1.6 -11.672 -17.969 1 94.56 426 ALA A O 1
ATOM 3308 N N . GLY A 1 427 ? 2.025 -13.484 -19.234 1 96.19 427 GLY A N 1
ATOM 3309 C CA . GLY A 1 427 ? 0.612 -13.695 -19.484 1 96.19 427 GLY A CA 1
ATOM 3310 C C . GLY A 1 427 ? -0.172 -14.086 -18.25 1 96.19 427 GLY A C 1
ATOM 3311 O O . GLY A 1 427 ? -1.292 -13.609 -18.047 1 96.19 427 GLY A O 1
ATOM 3312 N N . ALA A 1 428 ? 0.395 -14.945 -17.469 1 95.25 428 ALA A N 1
ATOM 3313 C CA . ALA A 1 428 ? -0.24 -15.336 -16.203 1 95.25 428 ALA A CA 1
ATOM 3314 C C . ALA A 1 428 ? -0.486 -14.117 -15.312 1 95.25 428 ALA A C 1
ATOM 3316 O O . ALA A 1 428 ? -1.579 -13.953 -14.773 1 95.25 428 ALA A O 1
ATOM 3317 N N . ALA A 1 429 ? 0.52 -13.297 -15.25 1 97 429 ALA A N 1
ATOM 3318 C CA . ALA A 1 429 ? 0.421 -12.109 -14.406 1 97 429 ALA A CA 1
ATOM 3319 C C . ALA A 1 429 ? -0.565 -11.102 -14.992 1 97 429 ALA A C 1
ATOM 3321 O O . ALA A 1 429 ? -1.42 -10.578 -14.281 1 97 429 ALA A O 1
ATOM 3322 N N . ALA A 1 430 ? -0.501 -10.883 -16.266 1 98.38 430 ALA A N 1
ATOM 3323 C CA . ALA A 1 430 ? -1.301 -9.852 -16.922 1 98.38 430 ALA A CA 1
ATOM 3324 C C . ALA A 1 430 ? -2.781 -10.219 -16.922 1 98.38 430 ALA A C 1
ATOM 3326 O O . ALA A 1 430 ? -3.635 -9.391 -16.594 1 98.38 430 ALA A O 1
ATOM 3327 N N . PHE A 1 431 ? -3.107 -11.422 -17.25 1 98 431 PHE A N 1
ATOM 3328 C CA . PHE A 1 431 ? -4.508 -11.828 -17.328 1 98 431 PHE A CA 1
ATOM 3329 C C . PHE A 1 431 ? -5.133 -11.891 -15.945 1 98 431 PHE A C 1
ATOM 3331 O O . PHE A 1 431 ? -6.227 -11.367 -15.727 1 98 431 PHE A O 1
ATOM 3338 N N . SER A 1 432 ? -4.477 -12.531 -15.016 1 97.44 432 SER A N 1
ATOM 3339 C CA . SER A 1 432 ? -5.012 -12.609 -13.656 1 97.44 432 SER A CA 1
ATOM 3340 C C . SER A 1 432 ? -5.098 -11.219 -13.023 1 97.44 432 SER A C 1
ATOM 3342 O O . SER A 1 432 ? -6.039 -10.93 -12.289 1 97.44 432 SER A O 1
ATOM 3344 N N . GLY A 1 433 ? -4.074 -10.398 -13.305 1 97.88 433 GLY A N 1
ATOM 3345 C CA . GLY A 1 433 ? -4.129 -9.031 -12.812 1 97.88 433 GLY A CA 1
ATOM 3346 C C . GLY A 1 433 ? -5.293 -8.242 -13.383 1 97.88 433 GLY A C 1
ATOM 3347 O O . GLY A 1 433 ? -5.922 -7.457 -12.664 1 97.88 433 GLY A O 1
ATOM 3348 N N . ALA A 1 434 ? -5.59 -8.438 -14.609 1 98.12 434 ALA A N 1
ATOM 3349 C CA . ALA A 1 434 ? -6.695 -7.742 -15.258 1 98.12 434 ALA A CA 1
ATOM 3350 C C . ALA A 1 434 ? -8.039 -8.195 -14.695 1 98.12 434 ALA A C 1
ATOM 3352 O O . ALA A 1 434 ? -8.961 -7.387 -14.531 1 98.12 434 ALA A O 1
ATOM 3353 N N . VAL A 1 435 ? -8.117 -9.422 -14.352 1 97.62 435 VAL A N 1
ATOM 3354 C CA . VAL A 1 435 ? -9.375 -9.992 -13.875 1 97.62 435 VAL A CA 1
ATOM 3355 C C . VAL A 1 435 ? -9.625 -9.547 -12.438 1 97.62 435 VAL A C 1
ATOM 3357 O O . VAL A 1 435 ? -10.766 -9.281 -12.055 1 97.62 435 VAL A O 1
ATOM 3360 N N . THR A 1 436 ? -8.578 -9.422 -11.648 1 96.88 436 THR A N 1
ATOM 3361 C CA . THR A 1 436 ? -8.742 -9.156 -10.227 1 96.88 436 THR A CA 1
ATOM 3362 C C . THR A 1 436 ? -8.438 -7.699 -9.906 1 96.88 436 THR A C 1
ATOM 3364 O O . THR A 1 436 ? -8.594 -7.262 -8.758 1 96.88 436 THR A O 1
ATOM 3367 N N . TYR A 1 437 ? -8.008 -6.891 -10.852 1 95.12 437 TYR A N 1
ATOM 3368 C CA . TYR A 1 437 ? -7.602 -5.504 -10.633 1 95.12 437 TYR A CA 1
ATOM 3369 C C . TYR A 1 437 ? -6.449 -5.426 -9.641 1 95.12 437 TYR A C 1
ATOM 3371 O O . TYR A 1 437 ? -6.535 -4.715 -8.633 1 95.12 437 TYR A O 1
ATOM 3379 N N . SER A 1 438 ? -5.363 -6.129 -9.992 1 95.94 438 SER A N 1
ATOM 3380 C CA . SER A 1 438 ? -4.223 -6.18 -9.086 1 95.94 438 SER A CA 1
ATOM 3381 C C . SER A 1 438 ? -2.902 -6.141 -9.852 1 95.94 438 SER A C 1
ATOM 3383 O O . SER A 1 438 ? -2.775 -6.758 -10.906 1 95.94 438 SER A O 1
ATOM 3385 N N . VAL A 1 439 ? -1.981 -5.391 -9.406 1 95.06 439 VAL A N 1
ATOM 3386 C CA . VAL A 1 439 ? -0.634 -5.34 -9.969 1 95.06 439 VAL A CA 1
ATOM 3387 C C . VAL A 1 439 ? 0.259 -6.352 -9.25 1 95.06 439 VAL A C 1
ATOM 3389 O O . VAL A 1 439 ? 1.292 -6.762 -9.781 1 95.06 439 VAL A O 1
ATOM 3392 N N . SER A 1 440 ? -0.147 -6.812 -8.062 1 94.44 440 SER A N 1
ATOM 3393 C CA . SER A 1 440 ? 0.625 -7.715 -7.211 1 94.44 440 SER A CA 1
ATOM 3394 C C . SER A 1 440 ? 0.814 -9.07 -7.875 1 94.44 440 SER A C 1
ATOM 3396 O O . SER A 1 440 ? 1.693 -9.844 -7.484 1 94.44 440 SER A O 1
ATOM 3398 N N . THR A 1 441 ? 0.03 -9.375 -8.93 1 96.19 441 THR A N 1
ATOM 3399 C CA . THR A 1 441 ? 0.201 -10.633 -9.641 1 96.19 441 THR A CA 1
ATOM 3400 C C . THR A 1 441 ? 1.558 -10.68 -10.344 1 96.19 441 THR A C 1
ATOM 3402 O O . THR A 1 441 ? 2.127 -11.758 -10.531 1 96.19 441 THR A O 1
ATOM 3405 N N . ALA A 1 442 ? 2.068 -9.508 -10.703 1 94.31 442 ALA A N 1
ATOM 3406 C CA . ALA A 1 442 ? 3.408 -9.453 -11.281 1 94.31 442 ALA A CA 1
ATOM 3407 C C . ALA A 1 442 ? 4.457 -9.922 -10.273 1 94.31 442 ALA A C 1
ATOM 3409 O O . ALA A 1 442 ? 5.379 -10.664 -10.633 1 94.31 442 ALA A O 1
ATOM 3410 N N . LEU A 1 443 ? 4.277 -9.516 -9.055 1 92.19 443 LEU A N 1
ATOM 3411 C CA . LEU A 1 443 ? 5.207 -9.93 -8.008 1 92.19 443 LEU A CA 1
ATOM 3412 C C . LEU A 1 443 ? 4.988 -11.391 -7.637 1 92.19 443 LEU A C 1
ATOM 3414 O O . LEU A 1 443 ? 5.938 -12.094 -7.266 1 92.19 443 LEU A O 1
ATOM 3418 N N . LEU A 1 444 ? 3.789 -11.773 -7.723 1 91.94 444 LEU A N 1
ATOM 3419 C CA . LEU A 1 444 ? 3.475 -13.164 -7.398 1 91.94 444 LEU A CA 1
ATOM 3420 C C . LEU A 1 444 ? 4.234 -14.117 -8.312 1 91.94 444 LEU A C 1
ATOM 3422 O O . LEU A 1 444 ? 4.797 -15.109 -7.848 1 91.94 444 LEU A O 1
ATOM 3426 N N . VAL A 1 445 ? 4.254 -13.836 -9.578 1 89.75 445 VAL A N 1
ATOM 3427 C CA . VAL A 1 445 ? 4.953 -14.688 -10.531 1 89.75 445 VAL A CA 1
ATOM 3428 C C . VAL A 1 445 ? 6.449 -14.688 -10.227 1 89.75 445 VAL A C 1
ATOM 3430 O O . VAL A 1 445 ? 7.113 -15.727 -10.32 1 89.75 445 VAL A O 1
ATOM 3433 N N . CYS A 1 446 ? 6.938 -13.555 -9.789 1 86.75 446 CYS A N 1
ATOM 3434 C CA . CYS A 1 446 ? 8.352 -13.453 -9.469 1 86.75 446 CYS A CA 1
ATOM 3435 C C . CYS A 1 446 ? 8.68 -14.203 -8.18 1 86.75 446 CYS A C 1
ATOM 3437 O O . CYS A 1 446 ? 9.68 -14.914 -8.109 1 86.75 446 CYS A O 1
ATOM 3439 N N . GLU A 1 447 ? 7.844 -14.07 -7.195 1 85.12 447 GLU A N 1
ATOM 3440 C CA . GLU A 1 447 ? 8.062 -14.742 -5.918 1 85.12 447 GLU A CA 1
ATOM 3441 C C . GLU A 1 447 ? 7.91 -16.25 -6.055 1 85.12 447 GLU A C 1
ATOM 3443 O O . GLU A 1 447 ? 8.617 -17.016 -5.395 1 85.12 447 GLU A O 1
ATOM 3448 N N . ALA A 1 448 ? 7.031 -16.641 -6.906 1 79.88 448 ALA A N 1
ATOM 3449 C CA . ALA A 1 448 ? 6.758 -18.062 -7.062 1 79.88 448 ALA A CA 1
ATOM 3450 C C . ALA A 1 448 ? 7.84 -18.75 -7.891 1 79.88 448 ALA A C 1
ATOM 3452 O O . ALA A 1 448 ? 8.141 -19.922 -7.684 1 79.88 448 ALA A O 1
ATOM 3453 N N . THR A 1 449 ? 8.445 -18.016 -8.812 1 77 449 THR A N 1
ATOM 3454 C CA . THR A 1 449 ? 9.445 -18.625 -9.688 1 77 449 THR A CA 1
ATOM 3455 C C . THR A 1 449 ? 10.852 -18.312 -9.195 1 77 449 THR A C 1
ATOM 3457 O O . THR A 1 449 ? 11.812 -18.984 -9.578 1 77 449 THR A O 1
ATOM 3460 N N . GLY A 1 450 ? 10.992 -17.281 -8.453 1 74.62 450 GLY A N 1
ATOM 3461 C CA . GLY A 1 450 ? 12.305 -16.875 -7.957 1 74.62 450 GLY A CA 1
ATOM 3462 C C . GLY A 1 450 ? 13.078 -16.031 -8.945 1 74.62 450 GLY A C 1
ATOM 3463 O O . GLY A 1 450 ? 14.25 -15.711 -8.719 1 74.62 450 GLY A O 1
ATOM 3464 N N . HIS A 1 451 ? 12.422 -15.656 -10.078 1 72.19 451 HIS A N 1
ATOM 3465 C CA . HIS A 1 451 ? 13.094 -14.867 -11.102 1 72.19 451 HIS A CA 1
ATOM 3466 C C . HIS A 1 451 ? 12.555 -13.438 -11.148 1 72.19 451 HIS A C 1
ATOM 3468 O O . HIS A 1 451 ? 11.344 -13.227 -11.086 1 72.19 451 HIS A O 1
ATOM 3474 N N . MET A 1 452 ? 13.531 -12.492 -11.125 1 74.75 452 MET A N 1
ATOM 3475 C CA . MET A 1 452 ? 13.109 -11.094 -11.141 1 74.75 452 MET A CA 1
ATOM 3476 C C . MET A 1 452 ? 13.656 -10.375 -12.367 1 74.75 452 MET A C 1
ATOM 3478 O O . MET A 1 452 ? 13.438 -9.18 -12.539 1 74.75 452 MET A O 1
ATOM 3482 N N . ALA A 1 453 ? 14.188 -11.133 -13.297 1 67.69 453 ALA A N 1
ATOM 3483 C CA . ALA A 1 453 ? 14.859 -10.484 -14.422 1 67.69 453 ALA A CA 1
ATOM 3484 C C . ALA A 1 453 ? 13.852 -9.82 -15.352 1 67.69 453 ALA A C 1
ATOM 3486 O O . ALA A 1 453 ? 14.133 -8.773 -15.938 1 67.69 453 ALA A O 1
ATOM 3487 N N . HIS A 1 454 ? 12.664 -10.375 -15.43 1 73.62 454 HIS A N 1
ATOM 3488 C CA . HIS A 1 454 ? 11.672 -9.828 -16.344 1 73.62 454 HIS A CA 1
ATOM 3489 C C . HIS A 1 454 ? 10.602 -9.047 -15.578 1 73.62 454 HIS A C 1
ATOM 3491 O O . HIS A 1 454 ? 9.461 -8.953 -16.031 1 73.62 454 HIS A O 1
ATOM 3497 N N . VAL A 1 455 ? 11.016 -8.43 -14.555 1 82.81 455 VAL A N 1
ATOM 3498 C CA . VAL A 1 455 ? 9.984 -7.82 -13.719 1 82.81 455 VAL A CA 1
ATOM 3499 C C . VAL A 1 455 ? 9.414 -6.594 -14.422 1 82.81 455 VAL A C 1
ATOM 3501 O O . VAL A 1 455 ? 8.203 -6.367 -14.398 1 82.81 455 VAL A O 1
ATOM 3504 N N . LEU A 1 456 ? 10.234 -5.82 -15.141 1 84.44 456 LEU A N 1
ATOM 3505 C CA . LEU A 1 456 ? 9.773 -4.555 -15.703 1 84.44 456 LEU A CA 1
ATOM 3506 C C . LEU A 1 456 ? 8.797 -4.793 -16.844 1 84.44 456 LEU A C 1
ATOM 3508 O O . LEU A 1 456 ? 7.688 -4.25 -16.844 1 84.44 456 LEU A O 1
ATOM 3512 N N . PRO A 1 457 ? 9.117 -5.691 -17.812 1 87.5 457 PRO A N 1
ATOM 3513 C CA . PRO A 1 457 ? 8.141 -5.941 -18.875 1 87.5 457 PRO A CA 1
ATOM 3514 C C . PRO A 1 457 ? 6.867 -6.609 -18.359 1 87.5 457 PRO A C 1
ATOM 3516 O O . PRO A 1 457 ? 5.781 -6.379 -18.906 1 87.5 457 PRO A O 1
ATOM 3519 N N . VAL A 1 458 ? 7.023 -7.414 -17.359 1 91.81 458 VAL A N 1
ATOM 3520 C CA . VAL A 1 458 ? 5.859 -8.086 -16.781 1 91.81 458 VAL A CA 1
ATOM 3521 C C . VAL A 1 458 ? 4.93 -7.051 -16.156 1 91.81 458 VAL A C 1
ATOM 3523 O O . VAL A 1 458 ? 3.715 -7.094 -16.344 1 91.81 458 VAL A O 1
ATOM 3526 N N . VAL A 1 459 ? 5.508 -6.113 -15.438 1 93.31 459 VAL A N 1
ATOM 3527 C CA . VAL A 1 459 ? 4.711 -5.078 -14.789 1 93.31 459 VAL A CA 1
ATOM 3528 C C . VAL A 1 459 ? 4.027 -4.215 -15.844 1 93.31 459 VAL A C 1
ATOM 3530 O O . VAL A 1 459 ? 2.867 -3.834 -15.688 1 93.31 459 VAL A O 1
ATOM 3533 N N . LEU A 1 460 ? 4.73 -3.926 -16.891 1 92 460 LEU A N 1
ATOM 3534 C CA . LEU A 1 460 ? 4.156 -3.125 -17.969 1 92 460 LEU A CA 1
ATOM 3535 C C . LEU A 1 460 ? 2.965 -3.842 -18.609 1 92 460 LEU A C 1
ATOM 3537 O O . LEU A 1 460 ? 1.938 -3.221 -18.891 1 92 460 LEU A O 1
ATOM 3541 N N . ALA A 1 461 ? 3.141 -5.113 -18.797 1 95.62 461 ALA A N 1
ATOM 3542 C CA . ALA A 1 461 ? 2.047 -5.902 -19.359 1 95.62 461 ALA A CA 1
ATOM 3543 C C . ALA A 1 461 ? 0.834 -5.895 -18.438 1 95.62 461 ALA A C 1
ATOM 3545 O O . ALA A 1 461 ? -0.303 -5.754 -18.891 1 95.62 461 ALA A O 1
ATOM 3546 N N . VAL A 1 462 ? 1.082 -6.016 -17.188 1 97.31 462 VAL A N 1
ATOM 3547 C CA . VAL A 1 462 ? 0.009 -6.055 -16.203 1 97.31 462 VAL A CA 1
ATOM 3548 C C . VAL A 1 462 ? -0.705 -4.703 -16.156 1 97.31 462 VAL A C 1
ATOM 3550 O O . VAL A 1 462 ? -1.935 -4.648 -16.078 1 97.31 462 VAL A O 1
ATOM 3553 N N . LEU A 1 463 ? 0.049 -3.639 -16.25 1 95.19 463 LEU A N 1
ATOM 3554 C CA . LEU A 1 463 ? -0.536 -2.303 -16.188 1 95.19 463 LEU A CA 1
ATOM 3555 C C . LEU A 1 463 ? -1.412 -2.039 -17.422 1 95.19 463 LEU A C 1
ATOM 3557 O O . LEU A 1 463 ? -2.512 -1.495 -17.281 1 95.19 463 LEU A O 1
ATOM 3561 N N . VAL A 1 464 ? -0.984 -2.457 -18.531 1 94.94 464 VAL A N 1
ATOM 3562 C CA . VAL A 1 464 ? -1.753 -2.258 -19.766 1 94.94 464 VAL A CA 1
ATOM 3563 C C . VAL A 1 464 ? -3.031 -3.092 -19.703 1 94.94 464 VAL A C 1
ATOM 3565 O O . VAL A 1 464 ? -4.109 -2.605 -20.047 1 94.94 464 VAL A O 1
ATOM 3568 N N . ALA A 1 465 ? -2.873 -4.301 -19.297 1 98 465 ALA A N 1
ATOM 3569 C CA . ALA A 1 465 ? -4.039 -5.172 -19.188 1 98 465 ALA A CA 1
ATOM 3570 C C . ALA A 1 465 ? -5.074 -4.59 -18.234 1 98 465 ALA A C 1
ATOM 3572 O O . ALA A 1 465 ? -6.27 -4.586 -18.516 1 98 465 ALA A O 1
ATOM 3573 N N . ASN A 1 466 ? -4.621 -4.102 -17.141 1 96.06 466 ASN A N 1
ATOM 3574 C CA . ASN A 1 466 ? -5.516 -3.518 -16.141 1 96.06 466 ASN A CA 1
ATOM 3575 C C . ASN A 1 466 ? -6.16 -2.232 -16.656 1 96.06 466 ASN A C 1
ATOM 3577 O O . ASN A 1 466 ? -7.336 -1.973 -16.391 1 96.06 466 ASN A O 1
ATOM 3581 N N . ALA A 1 467 ? -5.418 -1.437 -17.359 1 92 467 ALA A N 1
ATOM 3582 C CA . ALA A 1 467 ? -5.957 -0.19 -17.906 1 92 467 ALA A CA 1
ATOM 3583 C C . ALA A 1 467 ? -7.133 -0.46 -18.844 1 92 467 ALA A C 1
ATOM 3585 O O . ALA A 1 467 ? -8.156 0.23 -18.781 1 92 467 ALA A O 1
ATOM 3586 N N . ILE A 1 468 ? -7.031 -1.452 -19.562 1 94.94 468 ILE A N 1
ATOM 3587 C CA . ILE A 1 468 ? -8.07 -1.8 -20.531 1 94.94 468 ILE A CA 1
ATOM 3588 C C . ILE A 1 468 ? -9.289 -2.352 -19.797 1 94.94 468 ILE A C 1
ATOM 3590 O O . ILE A 1 468 ? -10.422 -1.929 -20.047 1 94.94 468 ILE A O 1
ATOM 3594 N N . THR A 1 469 ? -9.039 -3.201 -18.891 1 96.12 469 THR A N 1
ATOM 3595 C CA . THR A 1 469 ? -10.148 -3.867 -18.219 1 96.12 469 THR A CA 1
ATOM 3596 C C . THR A 1 469 ? -10.859 -2.908 -17.266 1 96.12 469 THR A C 1
ATOM 3598 O O . THR A 1 469 ? -12.086 -2.943 -17.141 1 96.12 469 THR A O 1
ATOM 3601 N N . GLN A 1 470 ? -10.156 -2.051 -16.609 1 89.88 470 GLN A N 1
ATOM 3602 C CA . GLN A 1 470 ? -10.766 -1.127 -15.664 1 89.88 470 GLN A CA 1
ATOM 3603 C C . GLN A 1 470 ? -11.648 -0.11 -16.375 1 89.88 470 GLN A C 1
ATOM 3605 O O . GLN A 1 470 ? -12.609 0.398 -15.797 1 89.88 470 GLN A O 1
ATOM 3610 N N . LYS A 1 471 ? -11.344 0.141 -17.562 1 86.88 471 LYS A N 1
ATOM 3611 C CA . LYS A 1 471 ? -12.148 1.084 -18.328 1 86.88 471 LYS A CA 1
ATOM 3612 C C . LYS A 1 471 ? -13.445 0.434 -18.812 1 86.88 471 LYS A C 1
ATOM 3614 O O . LYS A 1 471 ? -14.461 1.106 -18.969 1 86.88 471 LYS A O 1
ATOM 3619 N N . CYS A 1 472 ? -13.445 -0.894 -18.906 1 90.69 472 CYS A N 1
ATOM 3620 C CA . CYS A 1 472 ? -14.539 -1.528 -19.625 1 90.69 472 CYS A CA 1
ATOM 3621 C C . CYS A 1 472 ? -15.43 -2.33 -18.688 1 90.69 472 CYS A C 1
ATOM 3623 O O . CYS A 1 472 ? -16.641 -2.451 -18.906 1 90.69 472 CYS A O 1
ATOM 3625 N N . GLN A 1 473 ? -14.836 -2.947 -17.719 1 93.25 473 GLN A N 1
ATOM 3626 C CA . GLN A 1 473 ? -15.586 -3.885 -16.891 1 93.25 473 GLN A CA 1
ATOM 3627 C C . GLN A 1 473 ? -15.203 -3.756 -15.414 1 93.25 473 GLN A C 1
ATOM 3629 O O . GLN A 1 473 ? -14.086 -3.34 -15.102 1 93.25 473 GLN A O 1
ATOM 3634 N N . PRO A 1 474 ? -16.141 -4.082 -14.539 1 92.69 474 PRO A N 1
ATOM 3635 C CA . PRO A 1 474 ? -15.75 -4.238 -13.141 1 92.69 474 PRO A CA 1
ATOM 3636 C C . PRO A 1 474 ? -14.906 -5.492 -12.898 1 92.69 474 PRO A C 1
ATOM 3638 O O . PRO A 1 474 ? -14.922 -6.414 -13.711 1 92.69 474 PRO A O 1
ATOM 3641 N N . SER A 1 475 ? -14.164 -5.469 -11.867 1 94.56 475 SER A N 1
ATOM 3642 C CA . SER A 1 475 ? -13.32 -6.617 -11.539 1 94.56 475 SER A CA 1
ATOM 3643 C C . SER A 1 475 ? -14.172 -7.855 -11.266 1 94.56 475 SER A C 1
ATOM 3645 O O . SER A 1 475 ? -15.391 -7.762 -11.117 1 94.56 475 SER A O 1
ATOM 3647 N N . PHE A 1 476 ? -13.531 -8.992 -11.188 1 96 476 PHE A N 1
ATOM 3648 C CA . PHE A 1 476 ? -14.203 -10.258 -10.93 1 96 476 PHE A CA 1
ATOM 3649 C C . PHE A 1 476 ? -14.977 -10.203 -9.625 1 96 476 PHE A C 1
ATOM 3651 O O . PHE A 1 476 ? -16.125 -10.641 -9.555 1 96 476 PHE A O 1
ATOM 3658 N N . TYR A 1 477 ? -14.453 -9.68 -8.625 1 94.5 477 TYR A N 1
ATOM 3659 C CA . TYR A 1 477 ? -15.062 -9.656 -7.297 1 94.5 477 TYR A CA 1
ATOM 3660 C C . TYR A 1 477 ? -16.109 -8.562 -7.203 1 94.5 477 TYR A C 1
ATOM 3662 O O . TYR A 1 477 ? -17.172 -8.758 -6.609 1 94.5 477 TYR A O 1
ATOM 3670 N N . ASP A 1 478 ? -15.852 -7.41 -7.812 1 91.94 478 ASP A N 1
ATOM 3671 C CA . ASP A 1 478 ? -16.859 -6.355 -7.844 1 91.94 478 ASP A CA 1
ATOM 3672 C C . ASP A 1 478 ? -18.062 -6.777 -8.672 1 91.94 478 ASP A C 1
ATOM 3674 O O . ASP A 1 478 ? -19.203 -6.441 -8.328 1 91.94 478 ASP A O 1
ATOM 3678 N N . GLY A 1 479 ? -17.766 -7.457 -9.773 1 92.12 479 GLY A N 1
ATOM 3679 C CA . GLY A 1 479 ? -18.859 -7.977 -10.57 1 92.12 479 GLY A CA 1
ATOM 3680 C C . GLY A 1 479 ? -19.75 -8.938 -9.805 1 92.12 479 GLY A C 1
ATOM 3681 O O . GLY A 1 479 ? -20.984 -8.906 -9.938 1 92.12 479 GLY A O 1
ATOM 3682 N N . THR A 1 480 ? -19.172 -9.734 -9.031 1 92.62 480 THR A N 1
ATOM 3683 C CA . THR A 1 480 ? -19.922 -10.68 -8.211 1 92.62 480 THR A CA 1
ATOM 3684 C C . THR A 1 480 ? -20.734 -9.945 -7.148 1 92.62 480 THR A C 1
ATOM 3686 O O . THR A 1 480 ? -21.844 -10.359 -6.809 1 92.62 480 THR A O 1
ATOM 3689 N N . ILE A 1 481 ? -20.172 -8.883 -6.594 1 91.38 481 ILE A N 1
ATOM 3690 C CA . ILE A 1 481 ? -20.891 -8.07 -5.609 1 91.38 481 ILE A CA 1
ATOM 3691 C C . ILE A 1 481 ? -22.125 -7.469 -6.25 1 91.38 481 ILE A C 1
ATOM 3693 O O . ILE A 1 481 ? -23.203 -7.438 -5.633 1 91.38 481 ILE A O 1
ATOM 3697 N N . ILE A 1 482 ? -22.016 -7.062 -7.473 1 88.12 482 ILE A N 1
ATOM 3698 C CA . ILE A 1 482 ? -23.109 -6.441 -8.203 1 88.12 482 ILE A CA 1
ATOM 3699 C C . ILE A 1 482 ? -24.203 -7.477 -8.477 1 88.12 482 ILE A C 1
ATOM 3701 O O . ILE A 1 482 ? -25.391 -7.223 -8.242 1 88.12 482 ILE A O 1
ATOM 3705 N N . VAL A 1 483 ? -23.812 -8.648 -8.898 1 89 483 VAL A N 1
ATOM 3706 C CA . VAL A 1 483 ? -24.766 -9.68 -9.273 1 89 483 VAL A CA 1
ATOM 3707 C C . VAL A 1 483 ? -25.469 -10.211 -8.023 1 89 483 VAL A C 1
ATOM 3709 O O . VAL A 1 483 ? -26.672 -10.492 -8.047 1 89 483 VAL A O 1
ATOM 3712 N N . LYS A 1 484 ? -24.703 -10.32 -6.895 1 88.25 484 LYS A N 1
ATOM 3713 C CA . LYS A 1 484 ? -25.281 -10.812 -5.641 1 88.25 484 LYS A CA 1
ATOM 3714 C C . LYS A 1 484 ? -26 -9.695 -4.895 1 88.25 484 LYS A C 1
ATOM 3716 O O . LYS A 1 484 ? -26.672 -9.953 -3.891 1 88.25 484 LYS A O 1
ATOM 3721 N N . LYS A 1 485 ? -25.875 -8.43 -5.285 1 85.88 485 LYS A N 1
ATOM 3722 C CA . LYS A 1 485 ? -26.516 -7.262 -4.688 1 85.88 485 LYS A CA 1
ATOM 3723 C C . LYS A 1 485 ? -26.109 -7.102 -3.225 1 85.88 485 LYS A C 1
ATOM 3725 O O . LYS A 1 485 ? -26.969 -6.918 -2.354 1 85.88 485 LYS A O 1
ATOM 3730 N N . LEU A 1 486 ? -24.828 -7.266 -3.043 1 86.19 486 LEU A N 1
ATOM 3731 C CA . LEU A 1 486 ? -24.312 -7.02 -1.701 1 86.19 486 LEU A CA 1
ATOM 3732 C C . LEU A 1 486 ? -24.281 -5.527 -1.396 1 86.19 486 LEU A C 1
ATOM 3734 O O . LEU A 1 486 ? -24.125 -4.707 -2.301 1 86.19 486 LEU A O 1
ATOM 3738 N N . PRO A 1 487 ? -24.484 -5.199 -0.15 1 81.25 487 PRO A N 1
ATOM 3739 C CA . PRO A 1 487 ? -24.531 -3.779 0.207 1 81.25 487 PRO A CA 1
ATOM 3740 C C . PRO A 1 487 ? -23.156 -3.119 0.178 1 81.25 487 PRO A C 1
ATOM 3742 O O . PRO A 1 487 ? -22.656 -2.678 1.216 1 81.25 487 PRO A O 1
ATOM 3745 N N . TYR A 1 488 ? -22.625 -2.965 -0.937 1 78.62 488 TYR A N 1
ATOM 3746 C CA . TYR A 1 488 ? -21.328 -2.336 -1.137 1 78.62 488 TYR A CA 1
ATOM 3747 C C . TYR A 1 488 ? -21.469 -0.95 -1.751 1 78.62 488 TYR A C 1
ATOM 3749 O O . TYR A 1 488 ? -22.375 -0.722 -2.566 1 78.62 488 TYR A O 1
ATOM 3757 N N . LEU A 1 489 ? -20.719 -0.045 -1.17 1 78.81 489 LEU A N 1
ATOM 3758 C CA . LEU A 1 489 ? -20.719 1.302 -1.731 1 78.81 489 LEU A CA 1
ATOM 3759 C C . LEU A 1 489 ? -19.844 1.377 -2.977 1 78.81 489 LEU A C 1
ATOM 3761 O O . LEU A 1 489 ? -18.625 1.201 -2.895 1 78.81 489 LEU A O 1
ATOM 3765 N N . PRO A 1 490 ? -20.484 1.516 -4.086 1 75.12 490 PRO A N 1
ATOM 3766 C CA . PRO A 1 490 ? -19.672 1.595 -5.309 1 75.12 490 PRO A CA 1
ATOM 3767 C C . PRO A 1 490 ? -18.812 2.852 -5.359 1 75.12 490 PRO A C 1
ATOM 3769 O O . PRO A 1 490 ? -19.141 3.863 -4.734 1 75.12 490 PRO A O 1
ATOM 3772 N N . ARG A 1 491 ? -17.75 2.791 -6.07 1 73.56 491 ARG A N 1
ATOM 3773 C CA . ARG A 1 491 ? -16.875 3.943 -6.266 1 73.56 491 ARG A CA 1
ATOM 3774 C C . ARG A 1 491 ? -17.484 4.945 -7.234 1 73.56 491 ARG A C 1
ATOM 3776 O O . ARG A 1 491 ? -18.203 4.559 -8.164 1 73.56 491 ARG A O 1
ATOM 3783 N N . ILE A 1 492 ? -17.219 6.172 -6.812 1 67.44 492 ILE A N 1
ATOM 3784 C CA . ILE A 1 492 ? -17.641 7.203 -7.754 1 67.44 492 ILE A CA 1
ATOM 3785 C C . ILE A 1 492 ? -16.641 7.289 -8.906 1 67.44 492 ILE A C 1
ATOM 3787 O O . ILE A 1 492 ? -15.461 7.566 -8.68 1 67.44 492 ILE A O 1
ATOM 3791 N N . ARG A 1 493 ? -16.859 6.492 -9.945 1 56.47 493 ARG A N 1
ATOM 3792 C CA . ARG A 1 493 ? -15.945 6.438 -11.078 1 56.47 493 ARG A CA 1
ATOM 3793 C C . ARG A 1 493 ? -15.586 7.84 -11.562 1 56.47 493 ARG A C 1
ATOM 3795 O O . ARG A 1 493 ? -14.414 8.133 -11.812 1 56.47 493 ARG A O 1
ATOM 3802 N N . SER A 1 494 ? -16.484 8.453 -12.297 1 49.5 494 SER A N 1
ATOM 3803 C CA . SER A 1 494 ? -16.094 9.68 -12.992 1 49.5 494 SER A CA 1
ATOM 3804 C C . SER A 1 494 ? -16.172 10.891 -12.062 1 49.5 494 SER A C 1
ATOM 3806 O O . SER A 1 494 ? -17.188 11.086 -11.391 1 49.5 494 SER A O 1
ATOM 3808 N N . ARG A 1 495 ? -14.906 11.18 -11.445 1 49.34 495 ARG A N 1
ATOM 3809 C CA . ARG A 1 495 ? -14.836 12.516 -10.867 1 49.34 495 ARG A CA 1
ATOM 3810 C C . ARG A 1 495 ? -15.773 13.477 -11.594 1 49.34 495 ARG A C 1
ATOM 3812 O O . ARG A 1 495 ? -15.352 14.547 -12.031 1 49.34 495 ARG A O 1
ATOM 3819 N N . HIS A 1 496 ? -16.781 12.852 -12.055 1 50.78 496 HIS A N 1
ATOM 3820 C CA . HIS A 1 496 ? -17.656 13.727 -12.812 1 50.78 496 HIS A CA 1
ATOM 3821 C C . HIS A 1 496 ? -18.219 14.836 -11.938 1 50.78 496 HIS A C 1
ATOM 3823 O O . HIS A 1 496 ? -18.422 14.648 -10.734 1 50.78 496 HIS A O 1
ATOM 3829 N N . ILE A 1 497 ? -18.031 15.984 -12.406 1 52.59 497 ILE A N 1
ATOM 3830 C CA . ILE A 1 497 ? -18.516 17.281 -11.961 1 52.59 497 ILE A CA 1
ATOM 3831 C C . ILE A 1 497 ? -19.906 17.125 -11.328 1 52.59 497 ILE A C 1
ATOM 3833 O O . ILE A 1 497 ? -20.219 17.797 -10.344 1 52.59 497 ILE A O 1
ATOM 3837 N N . ALA A 1 498 ? -20.469 15.898 -11.641 1 62.03 498 ALA A N 1
ATOM 3838 C CA . ALA A 1 498 ? -21.859 15.805 -11.211 1 62.03 498 ALA A CA 1
ATOM 3839 C C . ALA A 1 498 ? -21.953 15.352 -9.758 1 62.03 498 ALA A C 1
ATOM 3841 O O . ALA A 1 498 ? -22.891 15.727 -9.047 1 62.03 498 ALA A O 1
ATOM 3842 N N . SER A 1 499 ? -20.969 14.609 -9.344 1 68.44 499 SER A N 1
ATOM 3843 C CA . SER A 1 499 ? -21.047 14.125 -7.969 1 68.44 499 SER A CA 1
ATOM 3844 C C . SER A 1 499 ? -20.797 15.25 -6.973 1 68.44 499 SER A C 1
ATOM 3846 O O . SER A 1 499 ? -21.172 15.148 -5.805 1 68.44 499 SER A O 1
ATOM 3848 N N . TYR A 1 500 ? -20.25 16.281 -7.465 1 67.81 500 TYR A N 1
ATOM 3849 C CA . TYR A 1 500 ? -20.016 17.422 -6.594 1 67.81 500 TYR A CA 1
ATOM 3850 C C . TYR A 1 500 ? -21.219 18.344 -6.559 1 67.81 500 TYR A C 1
ATOM 3852 O O . TYR A 1 500 ? -21.375 19.156 -5.648 1 67.81 500 TYR A O 1
ATOM 3860 N N . ARG A 1 501 ? -22.125 18.078 -7.473 1 74.19 501 ARG A N 1
ATOM 3861 C CA . ARG A 1 501 ? -23.281 18.953 -7.574 1 74.19 501 ARG A CA 1
ATOM 3862 C C . ARG A 1 501 ? -24.453 18.422 -6.762 1 74.19 501 ARG A C 1
ATOM 3864 O O . ARG A 1 501 ? -25.281 19.188 -6.266 1 74.19 501 ARG A O 1
ATOM 3871 N N . VAL A 1 502 ? -24.484 17.141 -6.621 1 83.31 502 VAL A N 1
ATOM 3872 C CA . VAL A 1 502 ? -25.562 16.547 -5.828 1 83.31 502 VAL A CA 1
ATOM 3873 C C . VAL A 1 502 ? -25.234 16.703 -4.34 1 83.31 502 VAL A C 1
ATOM 3875 O O . VAL A 1 502 ? -24.141 16.359 -3.893 1 83.31 502 VAL A O 1
ATOM 3878 N N . VAL A 1 503 ? -26.203 17.281 -3.666 1 87.12 503 VAL A N 1
ATOM 3879 C CA . VAL A 1 503 ? -25.984 17.531 -2.246 1 87.12 503 VAL A CA 1
ATOM 3880 C C . VAL A 1 503 ? -26.781 16.547 -1.409 1 87.12 503 VAL A C 1
ATOM 3882 O O . VAL A 1 503 ? -27.734 15.945 -1.899 1 87.12 503 VAL A O 1
ATOM 3885 N N . VAL A 1 504 ? -26.484 16.406 -0.201 1 89.88 504 VAL A N 1
ATOM 3886 C CA . VAL A 1 504 ? -27.062 15.422 0.722 1 89.88 504 VAL A CA 1
ATOM 3887 C C . VAL A 1 504 ? -28.547 15.672 0.897 1 89.88 504 VAL A C 1
ATOM 3889 O O . VAL A 1 504 ? -29.328 14.734 1.048 1 89.88 504 VAL A O 1
ATOM 3892 N N . LYS A 1 505 ? -28.953 16.891 0.838 1 89.19 505 LYS A N 1
ATOM 3893 C CA . LYS A 1 505 ? -30.359 17.25 1.02 1 89.19 505 LYS A CA 1
ATOM 3894 C C . LYS A 1 505 ? -31.25 16.531 -0.002 1 89.19 505 LYS A C 1
ATOM 3896 O O . LYS A 1 505 ? -32.406 16.219 0.287 1 89.19 505 LYS A O 1
ATOM 3901 N N . GLU A 1 506 ? -30.688 16.188 -1.071 1 90.5 506 GLU A N 1
ATOM 3902 C CA . GLU A 1 506 ? -31.469 15.633 -2.184 1 90.5 506 GLU A CA 1
ATOM 3903 C C . GLU A 1 506 ? -31.688 14.133 -2.012 1 90.5 506 GLU A C 1
ATOM 3905 O O . GLU A 1 506 ? -32.625 13.57 -2.582 1 90.5 506 GLU A O 1
ATOM 3910 N N . PHE A 1 507 ? -30.859 13.508 -1.239 1 90.88 507 PHE A N 1
ATOM 3911 C CA . PHE A 1 507 ? -31.016 12.055 -1.203 1 90.88 507 PHE A CA 1
ATOM 3912 C C . PHE A 1 507 ? -31.094 11.555 0.234 1 90.88 507 PHE A C 1
ATOM 3914 O O . PHE A 1 507 ? -31.281 10.359 0.473 1 90.88 507 PHE A O 1
ATOM 3921 N N . MET A 1 508 ? -31.016 12.359 1.194 1 92.25 508 MET A N 1
ATOM 3922 C CA . MET A 1 508 ? -31.047 11.93 2.59 1 92.25 508 MET A CA 1
ATOM 3923 C C . MET A 1 508 ? -32.438 11.414 2.977 1 92.25 508 MET A C 1
ATOM 3925 O O . MET A 1 508 ? -33.406 11.719 2.307 1 92.25 508 MET A O 1
ATOM 3929 N N . GLU A 1 509 ? -32.438 10.57 3.977 1 91.38 509 GLU A N 1
ATOM 3930 C CA . GLU A 1 509 ? -33.719 10.18 4.582 1 91.38 509 GLU A CA 1
ATOM 3931 C C . GLU A 1 509 ? -34.25 11.273 5.496 1 91.38 509 GLU A C 1
ATOM 3933 O O . GLU A 1 509 ? -33.594 11.656 6.465 1 91.38 509 GLU A O 1
ATOM 3938 N N . GLN A 1 510 ? -35.344 11.82 5.23 1 89.75 510 GLN A N 1
ATOM 3939 C CA . GLN A 1 510 ? -35.875 12.961 5.961 1 89.75 510 GLN A CA 1
ATOM 3940 C C . GLN A 1 510 ? -36.688 12.508 7.172 1 89.75 510 GLN A C 1
ATOM 3942 O O . GLN A 1 510 ? -36.812 13.25 8.148 1 89.75 510 GLN A O 1
ATOM 3947 N N . GLN A 1 511 ? -37.125 11.328 7.102 1 86.38 511 GLN A N 1
ATOM 3948 C CA . GLN A 1 511 ? -37.938 10.836 8.219 1 86.38 511 GLN A CA 1
ATOM 3949 C C . GLN A 1 511 ? -37.125 9.969 9.156 1 86.38 511 GLN A C 1
ATOM 3951 O O . GLN A 1 511 ? -37.125 8.742 9.062 1 86.38 511 GLN A O 1
ATOM 3956 N N . VAL A 1 512 ? -36.406 10.609 10.055 1 89.81 512 VAL A N 1
ATOM 3957 C CA . VAL A 1 512 ? -35.594 9.891 11.016 1 89.81 512 VAL A CA 1
ATOM 3958 C C . VAL A 1 512 ? -36.312 9.805 12.359 1 89.81 512 VAL A C 1
ATOM 3960 O O . VAL A 1 512 ? -36.875 10.797 12.828 1 89.81 512 VAL A O 1
ATOM 3963 N N . VAL A 1 513 ? -36.438 8.633 12.883 1 90.25 513 VAL A N 1
ATOM 3964 C CA . VAL A 1 513 ? -37.031 8.438 14.195 1 90.25 513 VAL A CA 1
ATOM 3965 C C . VAL A 1 513 ? -36.062 8.852 15.289 1 90.25 513 VAL A C 1
ATOM 3967 O O . VAL A 1 513 ? -34.969 8.305 15.398 1 90.25 513 VAL A O 1
ATOM 3970 N N . ALA A 1 514 ? -36.406 9.836 15.953 1 92.56 514 ALA A N 1
ATOM 3971 C CA . ALA A 1 514 ? -35.562 10.328 17.047 1 92.56 514 ALA A CA 1
ATOM 3972 C C . ALA A 1 514 ? -36.312 10.266 18.375 1 92.56 514 ALA A C 1
ATOM 3974 O O . ALA A 1 514 ? -37.531 10.266 18.406 1 92.56 514 ALA A O 1
ATOM 3975 N N . VAL A 1 515 ? -35.562 10.102 19.453 1 92.81 515 VAL A N 1
ATOM 3976 C CA . VAL A 1 515 ? -36.125 10.102 20.797 1 92.81 515 VAL A CA 1
ATOM 3977 C C . VAL A 1 515 ? -35.719 11.391 21.516 1 92.81 515 VAL A C 1
ATOM 3979 O O . VAL A 1 515 ? -34.625 11.891 21.344 1 92.81 515 VAL A O 1
ATOM 3982 N N . ALA A 1 516 ? -36.688 11.859 22.266 1 92.5 516 ALA A N 1
ATOM 3983 C CA . ALA A 1 516 ? -36.406 13.078 23.016 1 92.5 516 ALA A CA 1
ATOM 3984 C C . ALA A 1 516 ? -35.906 12.758 24.438 1 92.5 516 ALA A C 1
ATOM 3986 O O . ALA A 1 516 ? -36.219 11.695 24.969 1 92.5 516 ALA A O 1
ATOM 3987 N N . LYS A 1 517 ? -35.188 13.648 24.938 1 89 517 LYS A N 1
ATOM 3988 C CA . LYS A 1 517 ? -34.625 13.484 26.281 1 89 517 LYS A CA 1
ATOM 3989 C C . LYS A 1 517 ? -35.75 13.273 27.297 1 89 517 LYS A C 1
ATOM 3991 O O . LYS A 1 517 ? -35.594 12.547 28.281 1 89 517 LYS A O 1
ATOM 3996 N N . GLY A 1 518 ? -36.844 13.891 27.094 1 87.19 518 GLY A N 1
ATOM 3997 C CA . GLY A 1 518 ? -37.969 13.828 28.031 1 87.19 518 GLY A CA 1
ATOM 3998 C C . GLY A 1 518 ? -38.906 12.68 27.766 1 87.19 518 GLY A C 1
ATOM 3999 O O . GLY A 1 518 ? -39.906 12.516 28.453 1 87.19 518 GLY A O 1
ATOM 4000 N N . ASP A 1 519 ? -38.562 11.898 26.828 1 89.62 519 ASP A N 1
ATOM 4001 C CA . ASP A 1 519 ? -39.438 10.797 26.469 1 89.62 519 ASP A CA 1
ATOM 4002 C C . ASP A 1 519 ? -39.5 9.742 27.562 1 89.62 519 ASP A C 1
ATOM 4004 O O . ASP A 1 519 ? -38.469 9.477 28.219 1 89.62 519 ASP A O 1
ATOM 4008 N N . GLY A 1 520 ? -40.625 9.289 27.859 1 86.12 520 GLY A N 1
ATOM 4009 C CA . GLY A 1 520 ? -40.812 8.227 28.828 1 86.12 520 GLY A CA 1
ATOM 4010 C C . GLY A 1 520 ? -40.938 6.852 28.203 1 86.12 520 GLY A C 1
ATOM 4011 O O . GLY A 1 520 ? -40.531 6.637 27.078 1 86.12 520 GLY A O 1
ATOM 4012 N N . PHE A 1 521 ? -41.531 5.988 28.938 1 87.12 521 PHE A N 1
ATOM 4013 C CA . PHE A 1 521 ? -41.656 4.582 28.578 1 87.12 521 PHE A CA 1
ATOM 4014 C C . PHE A 1 521 ? -42.438 4.43 27.281 1 87.12 521 PHE A C 1
ATOM 4016 O O . PHE A 1 521 ? -42.031 3.723 26.359 1 87.12 521 PHE A O 1
ATOM 4023 N N . GLU A 1 522 ? -43.531 5.109 27.078 1 86.88 522 GLU A N 1
ATOM 4024 C CA . GLU A 1 522 ? -44.406 4.945 25.922 1 86.88 522 GLU A CA 1
ATOM 4025 C C . GLU A 1 522 ? -43.75 5.469 24.656 1 86.88 522 GLU A C 1
ATOM 4027 O O . GLU A 1 522 ? -43.875 4.848 23.594 1 86.88 522 GLU A O 1
ATOM 4032 N N . GLU A 1 523 ? -43.219 6.562 24.812 1 89.44 523 GLU A N 1
ATOM 4033 C CA . GLU A 1 523 ? -42.594 7.164 23.641 1 89.44 523 GLU A CA 1
ATOM 4034 C C . GLU A 1 523 ? -41.406 6.32 23.172 1 89.44 523 GLU A C 1
ATOM 4036 O O . GLU A 1 523 ? -41.188 6.176 21.969 1 89.44 523 GLU A O 1
ATOM 4041 N N . VAL A 1 524 ? -40.656 5.816 24.078 1 90.75 524 VAL A N 1
ATOM 4042 C CA . VAL A 1 524 ? -39.5 4.988 23.75 1 90.75 524 VAL A CA 1
ATOM 4043 C C . VAL A 1 524 ? -39.969 3.688 23.094 1 90.75 524 VAL A C 1
ATOM 4045 O O . VAL A 1 524 ? -39.375 3.209 22.141 1 90.75 524 VAL A O 1
ATOM 4048 N N . LEU A 1 525 ? -41.031 3.156 23.625 1 90.44 525 LEU A N 1
ATOM 4049 C CA . LEU A 1 525 ? -41.594 1.942 23.031 1 90.44 525 LEU A CA 1
ATOM 4050 C C . LEU A 1 525 ? -42.094 2.201 21.625 1 90.44 525 LEU A C 1
ATOM 4052 O O . LEU A 1 525 ? -41.938 1.361 20.734 1 90.44 525 LEU A O 1
ATOM 4056 N N . ALA A 1 526 ? -42.656 3.303 21.406 1 91.38 526 ALA A N 1
ATOM 4057 C CA . ALA A 1 526 ? -43.156 3.67 20.078 1 91.38 526 ALA A CA 1
ATOM 4058 C C . ALA A 1 526 ? -42 3.822 19.094 1 91.38 526 ALA A C 1
ATOM 4060 O O . ALA A 1 526 ? -42.094 3.449 17.922 1 91.38 526 ALA A O 1
ATOM 4061 N N . ALA A 1 527 ? -40.938 4.398 19.531 1 91.12 527 ALA A N 1
ATOM 4062 C CA . ALA A 1 527 ? -39.781 4.594 18.688 1 91.12 527 ALA A CA 1
ATOM 4063 C C . ALA A 1 527 ? -39.125 3.258 18.312 1 91.12 527 ALA A C 1
ATOM 4065 O O . ALA A 1 527 ? -38.719 3.066 17.156 1 91.12 527 ALA A O 1
ATOM 4066 N N . LEU A 1 528 ? -39.062 2.367 19.266 1 91.62 528 LEU A N 1
ATOM 4067 C CA . LEU A 1 528 ? -38.469 1.057 19.031 1 91.62 528 LEU A CA 1
ATOM 4068 C C . LEU A 1 528 ? -39.344 0.234 18.062 1 91.62 528 LEU A C 1
ATOM 4070 O O . LEU A 1 528 ? -38.812 -0.582 17.297 1 91.62 528 LEU A O 1
ATOM 4074 N N . ASN A 1 529 ? -40.562 0.484 18.109 1 90.38 529 ASN A N 1
ATOM 4075 C CA . ASN A 1 529 ? -41.469 -0.242 17.234 1 90.38 529 ASN A CA 1
ATOM 4076 C C . ASN A 1 529 ? -41.469 0.341 15.82 1 90.38 529 ASN A C 1
ATOM 4078 O O . ASN A 1 529 ? -41.75 -0.359 14.852 1 90.38 529 ASN A O 1
ATOM 4082 N N . ALA A 1 530 ? -41.094 1.518 15.695 1 90.12 530 ALA A N 1
ATOM 4083 C CA . ALA A 1 530 ? -41.125 2.213 14.414 1 90.12 530 ALA A CA 1
ATOM 4084 C C . ALA A 1 530 ? -39.969 1.824 13.531 1 90.12 530 ALA A C 1
ATOM 4086 O O . ALA A 1 530 ? -40.062 1.842 12.305 1 90.12 530 ALA A O 1
ATOM 4087 N N . THR A 1 531 ? -38.844 1.603 14.125 1 87.88 531 THR A N 1
ATOM 4088 C CA . THR A 1 531 ? -37.688 1.272 13.328 1 87.88 531 THR A CA 1
ATOM 4089 C C . THR A 1 531 ? -36.844 0.204 14.023 1 87.88 531 THR A C 1
ATOM 4091 O O . THR A 1 531 ? -36.969 -0.014 15.227 1 87.88 531 THR A O 1
ATOM 4094 N N . THR A 1 532 ? -36.031 -0.469 13.219 1 84.12 532 THR A N 1
ATOM 4095 C CA . THR A 1 532 ? -35.125 -1.481 13.75 1 84.12 532 THR A CA 1
ATOM 4096 C C . THR A 1 532 ? -33.688 -0.996 13.688 1 84.12 532 THR A C 1
ATOM 4098 O O . THR A 1 532 ? -32.75 -1.801 13.578 1 84.12 532 THR A O 1
ATOM 4101 N N . ASP A 1 533 ? -33.5 0.292 13.797 1 85.69 533 ASP A N 1
ATOM 4102 C CA . ASP A 1 533 ? -32.156 0.858 13.734 1 85.69 533 ASP A CA 1
ATOM 4103 C C . ASP A 1 533 ? -31.359 0.49 14.969 1 85.69 533 ASP A C 1
ATOM 4105 O O . ASP A 1 533 ? -31.922 0.262 16.047 1 85.69 533 ASP A O 1
ATOM 4109 N N . LYS A 1 534 ? -30.094 0.403 14.859 1 84.06 534 LYS A N 1
ATOM 4110 C CA . LYS A 1 534 ? -29.219 0.045 15.977 1 84.06 534 LYS A CA 1
ATOM 4111 C C . LYS A 1 534 ? -28.922 1.259 16.844 1 84.06 534 LYS A C 1
ATOM 4113 O O . LYS A 1 534 ? -28.578 1.114 18.031 1 84.06 534 LYS A O 1
ATOM 4118 N N . GLU A 1 535 ? -28.922 2.377 16.234 1 87.88 535 GLU A N 1
ATOM 4119 C CA . GLU A 1 535 ? -28.656 3.621 16.953 1 87.88 535 GLU A CA 1
ATOM 4120 C C . GLU A 1 535 ? -29.75 4.656 16.688 1 87.88 535 GLU A C 1
ATOM 4122 O O . GLU A 1 535 ? -30.234 4.77 15.555 1 87.88 535 GLU A O 1
ATOM 4127 N N . TYR A 1 536 ? -30.188 5.316 17.766 1 91.12 536 TYR A N 1
ATOM 4128 C CA . TYR A 1 536 ? -31.234 6.324 17.656 1 91.12 536 TYR A CA 1
ATOM 4129 C C . TYR A 1 536 ? -30.703 7.707 18 1 91.12 536 TYR A C 1
ATOM 4131 O O . TYR A 1 536 ? -29.875 7.844 18.922 1 91.12 536 TYR A O 1
ATOM 4139 N N . ALA A 1 537 ? -31.156 8.656 17.234 1 91.62 537 ALA A N 1
ATOM 4140 C CA . ALA A 1 537 ? -30.812 10.039 17.547 1 91.62 537 ALA A CA 1
ATOM 4141 C C . ALA A 1 537 ? -31.609 10.547 18.75 1 91.62 537 ALA A C 1
ATOM 4143 O O . ALA A 1 537 ? -32.781 10.227 18.906 1 91.62 537 ALA A O 1
ATOM 4144 N N . VAL A 1 538 ? -30.906 11.188 19.641 1 91.31 538 VAL A N 1
ATOM 4145 C CA . VAL A 1 538 ? -31.562 11.805 20.781 1 91.31 538 VAL A CA 1
ATOM 4146 C C . VAL A 1 538 ? -31.641 13.312 20.578 1 91.31 538 VAL A C 1
ATOM 4148 O O . VAL A 1 538 ? -30.625 13.969 20.359 1 91.31 538 VAL A O 1
ATOM 4151 N N . ILE A 1 539 ? -32.906 13.797 20.656 1 91.19 539 ILE A N 1
ATOM 4152 C CA . ILE A 1 539 ? -33.125 15.234 20.484 1 91.19 539 ILE A CA 1
ATOM 4153 C C . ILE A 1 539 ? -33.5 15.859 21.812 1 91.19 539 ILE A C 1
ATOM 4155 O O . ILE A 1 539 ? -33.906 15.156 22.75 1 91.19 539 ILE A O 1
ATOM 4159 N N . GLU A 1 540 ? -33.312 17.156 21.906 1 87.25 540 GLU A N 1
ATOM 4160 C CA . GLU A 1 540 ? -33.625 17.859 23.141 1 87.25 540 GLU A CA 1
ATOM 4161 C C . GLU A 1 540 ? -35.125 17.844 23.422 1 87.25 540 GLU A C 1
ATOM 4163 O O . GLU A 1 540 ? -35.562 17.531 24.547 1 87.25 540 GLU A O 1
ATOM 4168 N N . SER A 1 541 ? -35.906 18.344 22.5 1 87.75 541 SER A N 1
ATOM 4169 C CA . SER A 1 541 ? -37.344 18.359 22.609 1 87.75 541 SER A CA 1
ATOM 4170 C C . SER A 1 541 ? -38.031 18.234 21.25 1 87.75 541 SER A C 1
ATOM 4172 O O . SER A 1 541 ? -37.406 18.469 20.219 1 87.75 541 SER A O 1
ATOM 4174 N N . LYS A 1 542 ? -39.25 17.828 21.25 1 85.5 542 LYS A N 1
ATOM 4175 C CA . LYS A 1 542 ? -40 17.703 20 1 85.5 542 LYS A CA 1
ATOM 4176 C C . LYS A 1 542 ? -40.219 19.062 19.344 1 85.5 542 LYS A C 1
ATOM 4178 O O . LYS A 1 542 ? -40.344 19.156 18.125 1 85.5 542 LYS A O 1
ATOM 4183 N N . GLU A 1 543 ? -40.219 20.062 20.172 1 84.94 543 GLU A N 1
ATOM 4184 C CA . GLU A 1 543 ? -40.406 21.422 19.656 1 84.94 543 GLU A CA 1
ATOM 4185 C C . GLU A 1 543 ? -39.125 21.969 19.062 1 84.94 543 GLU A C 1
ATOM 4187 O O . GLU A 1 543 ? -39.125 22.688 18.078 1 84.94 543 GLU A O 1
ATOM 4192 N N . SER A 1 544 ? -38.062 21.609 19.703 1 83.25 544 SER A N 1
ATOM 4193 C CA . SER A 1 544 ? -36.75 21.984 19.234 1 83.25 544 SER A CA 1
ATOM 4194 C C . SER A 1 544 ? -35.844 20.766 18.984 1 83.25 544 SER A C 1
ATOM 4196 O O . SER A 1 544 ? -35.094 20.375 19.859 1 83.25 544 SER A O 1
ATOM 4198 N N . PRO A 1 545 ? -35.938 20.25 17.781 1 87.62 545 PRO A N 1
ATOM 4199 C CA . PRO A 1 545 ? -35.25 18.984 17.516 1 87.62 545 PRO A CA 1
ATOM 4200 C C . PRO A 1 545 ? -33.75 19.156 17.359 1 87.62 545 PRO A C 1
ATOM 4202 O O . PRO A 1 545 ? -33.156 18.703 16.359 1 87.62 545 PRO A O 1
ATOM 4205 N N . MET A 1 546 ? -33.156 19.672 18.406 1 84.06 546 MET A N 1
ATOM 4206 C CA . MET A 1 546 ? -31.688 19.781 18.438 1 84.06 546 MET A CA 1
ATOM 4207 C C . MET A 1 546 ? -31.062 18.422 18.766 1 84.06 546 MET A C 1
ATOM 4209 O O . MET A 1 546 ? -31.438 17.766 19.734 1 84.06 546 MET A O 1
ATOM 4213 N N . LEU A 1 547 ? -30.125 18.062 17.922 1 86.62 547 LEU A N 1
ATOM 4214 C CA . LEU A 1 547 ? -29.484 16.766 18.125 1 86.62 547 LEU A CA 1
ATOM 4215 C C . LEU A 1 547 ? -28.547 16.797 19.312 1 86.62 547 LEU A C 1
ATOM 4217 O O . LEU A 1 547 ? -27.625 17.625 19.359 1 86.62 547 LEU A O 1
ATOM 4221 N N . VAL A 1 548 ? -28.781 15.922 20.281 1 80.69 548 VAL A N 1
ATOM 4222 C CA . VAL A 1 548 ? -27.984 15.891 21.5 1 80.69 548 VAL A CA 1
ATOM 4223 C C . VAL A 1 548 ? -26.984 14.734 21.438 1 80.69 548 VAL A C 1
ATOM 4225 O O . VAL A 1 548 ? -25.844 14.867 21.891 1 80.69 548 VAL A O 1
ATOM 4228 N N . GLY A 1 549 ? -27.328 13.68 20.922 1 83.75 549 GLY A N 1
ATOM 4229 C CA . GLY A 1 549 ? -26.484 12.5 20.891 1 83.75 549 GLY A CA 1
ATOM 4230 C C . GLY A 1 549 ? -27.172 11.289 20.281 1 83.75 549 GLY A C 1
ATOM 4231 O O . GLY A 1 549 ? -28.078 11.438 19.453 1 83.75 549 GLY A O 1
ATOM 4232 N N . THR A 1 550 ? -26.531 10.195 20.578 1 87.75 550 THR A N 1
ATOM 4233 C CA . THR A 1 550 ? -27.109 8.938 20.094 1 87.75 550 THR A CA 1
ATOM 4234 C C . THR A 1 550 ? -27.219 7.926 21.234 1 87.75 550 THR A C 1
ATOM 4236 O O . THR A 1 550 ? -26.531 8.047 22.25 1 87.75 550 THR A O 1
ATOM 4239 N N . ILE A 1 551 ? -28.203 7.102 21.156 1 88 551 ILE A N 1
ATOM 4240 C CA . ILE A 1 551 ? -28.406 6.02 22.125 1 88 551 ILE A CA 1
ATOM 4241 C C . ILE A 1 551 ? -28.578 4.695 21.391 1 88 551 ILE A C 1
ATOM 4243 O O . ILE A 1 551 ? -29.219 4.641 20.328 1 88 551 ILE A O 1
ATOM 4247 N N . SER A 1 552 ? -27.938 3.729 21.891 1 88.44 552 SER A N 1
ATOM 4248 C CA . SER A 1 552 ? -28.031 2.416 21.266 1 88.44 552 SER A CA 1
ATOM 4249 C C . SER A 1 552 ? -29.375 1.751 21.547 1 88.44 552 SER A C 1
ATOM 4251 O O . SER A 1 552 ? -30.016 2.047 22.547 1 88.44 552 SER A O 1
ATOM 4253 N N . ARG A 1 553 ? -29.766 0.951 20.641 1 89.88 553 ARG A N 1
ATOM 4254 C CA . ARG A 1 553 ? -31.016 0.216 20.812 1 89.88 553 ARG A CA 1
ATOM 4255 C C . ARG A 1 553 ? -30.984 -0.636 22.078 1 89.88 553 ARG A C 1
ATOM 4257 O O . ARG A 1 553 ? -31.984 -0.73 22.797 1 89.88 553 ARG A O 1
ATOM 4264 N N . ALA A 1 554 ? -29.875 -1.227 22.391 1 87.19 554 ALA A N 1
ATOM 4265 C CA . ALA A 1 554 ? -29.719 -2.066 23.578 1 87.19 554 ALA A CA 1
ATOM 4266 C C . ALA A 1 554 ? -30 -1.27 24.859 1 87.19 554 ALA A C 1
ATOM 4268 O O . ALA A 1 554 ? -30.625 -1.774 25.797 1 87.19 554 ALA A O 1
ATOM 4269 N N . LYS A 1 555 ? -29.547 -0.103 24.859 1 87.75 555 LYS A N 1
ATOM 4270 C CA . LYS A 1 555 ? -29.766 0.746 26.031 1 87.75 555 LYS A CA 1
ATOM 4271 C C . LYS A 1 555 ? -31.234 1.151 26.156 1 87.75 555 LYS A C 1
ATOM 4273 O O . LYS A 1 555 ? -31.75 1.304 27.266 1 87.75 555 LYS A O 1
ATOM 4278 N N . LEU A 1 556 ? -31.859 1.352 25.078 1 89.44 556 LEU A N 1
ATOM 4279 C CA . LEU A 1 556 ? -33.281 1.689 25.078 1 89.44 556 LEU A CA 1
ATOM 4280 C C . LEU A 1 556 ? -34.125 0.517 25.594 1 89.44 556 LEU A C 1
ATOM 4282 O O . LEU A 1 556 ? -35.094 0.711 26.328 1 89.44 556 LEU A O 1
ATOM 4286 N N . ILE A 1 557 ? -33.719 -0.658 25.172 1 89.19 557 ILE A N 1
ATOM 4287 C CA . ILE A 1 557 ? -34.406 -1.854 25.625 1 89.19 557 ILE A CA 1
ATOM 4288 C C . ILE A 1 557 ? -34.188 -2.029 27.125 1 89.19 557 ILE A C 1
ATOM 4290 O O . ILE A 1 557 ? -35.125 -2.391 27.859 1 89.19 557 ILE A O 1
ATOM 4294 N N . ALA A 1 558 ? -33.031 -1.805 27.594 1 86.94 558 ALA A N 1
ATOM 4295 C CA . ALA A 1 558 ? -32.75 -1.87 29.016 1 86.94 558 ALA A CA 1
ATOM 4296 C C . ALA A 1 558 ? -33.562 -0.854 29.797 1 86.94 558 ALA A C 1
ATOM 4298 O O . ALA A 1 558 ? -34 -1.122 30.922 1 86.94 558 ALA A O 1
ATOM 4299 N N . PHE A 1 559 ? -33.75 0.274 29.203 1 87.69 559 PHE A N 1
ATOM 4300 C CA . PHE A 1 559 ? -34.594 1.312 29.812 1 87.69 559 PHE A CA 1
ATOM 4301 C C . PHE A 1 559 ? -36.031 0.835 29.953 1 87.69 559 PHE A C 1
ATOM 4303 O O . PHE A 1 559 ? -36.656 1.076 30.984 1 87.69 559 PHE A O 1
ATOM 4310 N N . LEU A 1 560 ? -36.531 0.144 29 1 86.25 560 LEU A N 1
ATOM 4311 C CA . LEU A 1 560 ? -37.906 -0.354 29.031 1 86.25 560 LEU A CA 1
ATOM 4312 C C . LEU A 1 560 ? -38.062 -1.473 30.047 1 86.25 560 LEU A C 1
ATOM 4314 O O . LEU A 1 560 ? -39.125 -1.63 30.656 1 86.25 560 LEU A O 1
ATOM 4318 N N . GLN A 1 561 ? -36.969 -2.193 30.172 1 83.25 561 GLN A N 1
ATOM 4319 C CA . GLN A 1 561 ? -37.031 -3.301 31.125 1 83.25 561 GLN A CA 1
ATOM 4320 C C . GLN A 1 561 ? -36.969 -2.797 32.562 1 83.25 561 GLN A C 1
ATOM 4322 O O . GLN A 1 561 ? -37.531 -3.418 33.469 1 83.25 561 GLN A O 1
ATOM 4327 N N . SER A 1 562 ? -36.25 -1.776 32.719 1 78.94 562 SER A N 1
ATOM 4328 C CA . SER A 1 562 ? -36.094 -1.258 34.062 1 78.94 562 SER A CA 1
ATOM 4329 C C . SER A 1 562 ? -37.25 -0.365 34.469 1 78.94 562 SER A C 1
ATOM 4331 O O . SER A 1 562 ? -37.5 -0.146 35.656 1 78.94 562 SER A O 1
ATOM 4333 N N . HIS A 1 563 ? -37.906 0.169 33.5 1 72.62 563 HIS A N 1
ATOM 4334 C CA . HIS A 1 563 ? -39 1.084 33.781 1 72.62 563 HIS A CA 1
ATOM 4335 C C . HIS A 1 563 ? -40.344 0.436 33.469 1 72.62 563 HIS A C 1
ATOM 4337 O O . HIS A 1 563 ? -40.438 -0.415 32.594 1 72.62 563 HIS A O 1
ATOM 4343 N N . GLU A 1 564 ? -41.25 0.348 34.406 1 64.19 564 GLU A N 1
ATOM 4344 C CA . GLU A 1 564 ? -42.562 -0.278 34.281 1 64.19 564 GLU A CA 1
ATOM 4345 C C . GLU A 1 564 ? -43.531 0.644 33.531 1 64.19 564 GLU A C 1
ATOM 4347 O O . GLU A 1 564 ? -43.406 1.868 33.594 1 64.19 564 GLU A O 1
ATOM 4352 N N . HIS A 1 565 ? -44.344 0.051 32.688 1 62.91 565 HIS A N 1
ATOM 4353 C CA . HIS A 1 565 ? -45.406 0.793 32 1 62.91 565 HIS A CA 1
ATOM 4354 C C . HIS A 1 565 ? -46.281 1.538 33.031 1 62.91 565 HIS A C 1
ATOM 4356 O O . HIS A 1 565 ? -46.594 1 34.094 1 62.91 565 HIS A O 1
ATOM 4362 N N . PRO A 1 566 ? -46.344 2.914 32.875 1 57.56 566 PRO A N 1
ATOM 4363 C CA . PRO A 1 566 ? -47.188 3.625 33.844 1 57.56 566 PRO A CA 1
ATOM 4364 C C . PRO A 1 566 ? -48.469 2.9 34.156 1 57.56 566 PRO A C 1
ATOM 4366 O O . PRO A 1 566 ? -49 3.018 35.281 1 57.56 566 PRO A O 1
ATOM 4369 N N . GLN A 1 567 ? -49.125 2.297 33.188 1 55.53 567 GLN A N 1
ATOM 4370 C CA . GLN A 1 567 ? -50.438 1.71 33.469 1 55.53 567 GLN A CA 1
ATOM 4371 C C . GLN A 1 567 ? -50.312 0.298 34.031 1 55.53 567 GLN A C 1
ATOM 4373 O O . GLN A 1 567 ? -51.312 -0.404 34.188 1 55.53 567 GLN A O 1
ATOM 4378 N N . ALA A 1 568 ? -49.156 -0.172 34.156 1 54.34 568 ALA A N 1
ATOM 4379 C CA . ALA A 1 568 ? -49.156 -1.538 34.656 1 54.34 568 ALA A CA 1
ATOM 4380 C C . ALA A 1 568 ? -49.594 -1.576 36.125 1 54.34 568 ALA A C 1
ATOM 4382 O O . ALA A 1 568 ? -49.219 -0.72 36.938 1 54.34 568 ALA A O 1
ATOM 4383 N N . PRO A 1 569 ? -50.781 -2.193 36.438 1 53.41 569 PRO A N 1
ATOM 4384 C CA . PRO A 1 569 ? -51.25 -2.318 37.812 1 53.41 569 PRO A CA 1
ATOM 4385 C C . PRO A 1 569 ? -50.156 -2.688 38.781 1 53.41 569 PRO A C 1
ATOM 4387 O O . PRO A 1 569 ? -49.188 -3.352 38.406 1 53.41 569 PRO A O 1
ATOM 4390 N N . PRO A 1 570 ? -49.875 -1.853 39.75 1 48.06 570 PRO A N 1
ATOM 4391 C CA . PRO A 1 570 ? -48.875 -2.174 40.75 1 48.06 570 PRO A CA 1
ATOM 4392 C C . PRO A 1 570 ? -48.906 -3.645 41.156 1 48.06 570 PRO A C 1
ATOM 4394 O O . PRO A 1 570 ? -49.938 -4.148 41.625 1 48.06 570 PRO A O 1
ATOM 4397 N N . GLY A 1 571 ? -48.469 -4.551 40.406 1 44.59 571 GLY A N 1
ATOM 4398 C CA . GLY A 1 571 ? -48.5 -5.863 41.031 1 44.59 571 GLY A CA 1
ATOM 4399 C C . GLY A 1 571 ? -47.875 -5.879 42.406 1 44.59 571 GLY A C 1
ATOM 4400 O O . GLY A 1 571 ? -47.219 -4.918 42.812 1 44.59 571 GLY A O 1
ATOM 4401 N N . PRO A 1 572 ? -48.5 -6.703 43.406 1 46.34 572 PRO A N 1
ATOM 4402 C CA . PRO A 1 572 ? -48.062 -6.715 44.812 1 46.34 572 PRO A CA 1
ATOM 4403 C C . PRO A 1 572 ? -46.562 -6.586 45 1 46.34 572 PRO A C 1
ATOM 4405 O O . PRO A 1 572 ? -46.094 -6.176 46.062 1 46.34 572 PRO A O 1
ATOM 4408 N N . LEU A 1 573 ? -45.844 -7.504 44.469 1 41.72 573 LEU A N 1
ATOM 4409 C CA . LEU A 1 573 ? -44.469 -7.762 44.906 1 41.72 573 LEU A CA 1
ATOM 4410 C C . LEU A 1 573 ? -43.531 -6.668 44.406 1 41.72 573 LEU A C 1
ATOM 4412 O O . LEU A 1 573 ? -42.312 -6.762 44.594 1 41.72 573 LEU A O 1
ATOM 4416 N N . GLN A 1 574 ? -43.844 -6.09 43.344 1 43.03 574 GLN A N 1
ATOM 4417 C CA . GLN A 1 574 ? -42.75 -5.289 42.812 1 43.03 574 GLN A CA 1
ATOM 4418 C C . GLN A 1 574 ? -42.562 -4.023 43.656 1 43.03 574 GLN A C 1
ATOM 4420 O O . GLN A 1 574 ? -43.375 -3.123 43.625 1 43.03 574 GLN A O 1
ATOM 4425 N N . GLU A 1 575 ? -42.062 -4.18 44.844 1 42.25 575 GLU A N 1
ATOM 4426 C CA . GLU A 1 575 ? -41.656 -3.162 45.844 1 42.25 575 GLU A CA 1
ATOM 4427 C C . GLU A 1 575 ? -41.062 -1.939 45.156 1 42.25 575 GLU A C 1
ATOM 4429 O O . GLU A 1 575 ? -40.875 -0.898 45.781 1 42.25 575 GLU A O 1
ATOM 4434 N N . LYS A 1 576 ? -40 -2.211 44.25 1 45.56 576 LYS A N 1
ATOM 4435 C CA . LYS A 1 576 ? -39.344 -0.958 43.906 1 45.56 576 LYS A CA 1
ATOM 4436 C C . LYS A 1 576 ? -40.219 -0.093 43 1 45.56 576 LYS A C 1
ATOM 4438 O O . LYS A 1 576 ? -40.812 -0.583 42.031 1 45.56 576 LYS A O 1
ATOM 4443 N N . PRO A 1 577 ? -40.625 1.118 43.438 1 44.88 577 PRO A N 1
ATOM 4444 C CA . PRO A 1 577 ? -41.438 2.061 42.656 1 44.88 577 PRO A CA 1
ATOM 4445 C C . PRO A 1 577 ? -40.938 2.137 41.188 1 44.88 577 PRO A C 1
ATOM 4447 O O . PRO A 1 577 ? -39.75 2.09 40.938 1 44.88 577 PRO A O 1
ATOM 4450 N N . ALA A 1 578 ? -41.625 1.61 40.25 1 49.56 578 ALA A N 1
ATOM 4451 C CA . ALA A 1 578 ? -41.406 1.835 38.812 1 49.56 578 ALA A CA 1
ATOM 4452 C C . ALA A 1 578 ? -40.969 3.27 38.562 1 49.56 578 ALA A C 1
ATOM 4454 O O . ALA A 1 578 ? -41.688 4.219 38.906 1 49.56 578 ALA A O 1
ATOM 4455 N N . SER A 1 579 ? -39.719 3.645 38.75 1 53.31 579 SER A N 1
ATOM 4456 C CA . SER A 1 579 ? -39.219 4.988 38.531 1 53.31 579 SER A CA 1
ATOM 4457 C C . SER A 1 579 ? -39.719 5.566 37.219 1 53.31 579 SER A C 1
ATOM 4459 O O . SER A 1 579 ? -39.688 4.895 36.188 1 53.31 579 SER A O 1
ATOM 4461 N N . THR A 1 580 ? -40.719 6.371 37.094 1 61.22 580 THR A N 1
ATOM 4462 C CA . THR A 1 580 ? -41.219 7.199 36 1 61.22 580 THR A CA 1
ATOM 4463 C C . THR A 1 580 ? -40.094 8.086 35.438 1 61.22 580 THR A C 1
ATOM 4465 O O . THR A 1 580 ? -40.156 9.312 35.562 1 61.22 580 THR A O 1
ATOM 4468 N N . GLY A 1 581 ? -38.906 7.516 35.25 1 72.88 581 GLY A N 1
ATOM 4469 C CA . GLY A 1 581 ? -37.781 8.352 34.844 1 72.88 581 GLY A CA 1
ATOM 4470 C C . GLY A 1 581 ? -37.781 8.617 33.344 1 72.88 581 GLY A C 1
ATOM 4471 O O . GLY A 1 581 ? -38.562 8.023 32.594 1 72.88 581 GLY A O 1
ATOM 4472 N N . THR A 1 582 ? -37.281 9.789 32.875 1 83.44 582 THR A N 1
ATOM 4473 C CA . THR A 1 582 ? -37.125 10.188 31.469 1 83.44 582 THR A CA 1
ATOM 4474 C C . THR A 1 582 ? -35.781 9.688 30.922 1 83.44 582 THR A C 1
ATOM 4476 O O . THR A 1 582 ? -34.906 9.273 31.703 1 83.44 582 THR A O 1
ATOM 4479 N N . LEU A 1 583 ? -35.719 9.461 29.641 1 85.94 583 LEU A N 1
ATOM 4480 C CA . LEU A 1 583 ? -34.531 8.969 28.969 1 85.94 583 LEU A CA 1
ATOM 4481 C C . LEU A 1 583 ? -33.312 9.781 29.344 1 85.94 583 LEU A C 1
ATOM 4483 O O . LEU A 1 583 ? -32.219 9.227 29.609 1 85.94 583 LEU A O 1
ATOM 4487 N N . GLY A 1 584 ? -33.406 11.125 29.406 1 80.94 584 GLY A N 1
ATOM 4488 C CA . GLY A 1 584 ? -32.281 12.008 29.719 1 80.94 584 GLY A CA 1
ATOM 4489 C C . GLY A 1 584 ? -31.734 11.805 31.125 1 80.94 584 GLY A C 1
ATOM 4490 O O . GLY A 1 584 ? -30.531 12 31.359 1 80.94 584 GLY A O 1
ATOM 4491 N N . GLU A 1 585 ? -32.562 11.383 32 1 78.25 585 GLU A N 1
ATOM 4492 C CA . GLU A 1 585 ? -32.156 11.242 33.375 1 78.25 585 GLU A CA 1
ATOM 4493 C C . GLU A 1 585 ? -31.562 9.852 33.656 1 78.25 585 GLU A C 1
ATOM 4495 O O . GLU A 1 585 ? -30.656 9.703 34.469 1 78.25 585 GLU A O 1
ATOM 4500 N N . ASP A 1 586 ? -31.984 8.953 32.875 1 77.62 586 ASP A N 1
ATOM 4501 C CA . ASP A 1 586 ? -31.672 7.578 33.281 1 77.62 586 ASP A CA 1
ATOM 4502 C C . ASP A 1 586 ? -30.641 6.961 32.312 1 77.62 586 ASP A C 1
ATOM 4504 O O . ASP A 1 586 ? -30.062 5.922 32.625 1 77.62 586 ASP A O 1
ATOM 4508 N N . CYS A 1 587 ? -30.562 7.477 31.125 1 80.69 587 CYS A N 1
ATOM 4509 C CA . CYS A 1 587 ? -29.672 6.836 30.156 1 80.69 587 CYS A CA 1
ATOM 4510 C C . CYS A 1 587 ? -28.516 7.758 29.781 1 80.69 587 CYS A C 1
ATOM 4512 O O . CYS A 1 587 ? -28.688 8.977 29.703 1 80.69 587 CYS A O 1
ATOM 4514 N N . ALA A 1 588 ? -27.344 7.152 29.688 1 79.62 588 ALA A N 1
ATOM 4515 C CA . ALA A 1 588 ? -26.172 7.887 29.203 1 79.62 588 ALA A CA 1
ATOM 4516 C C . ALA A 1 588 ? -26.219 8.062 27.688 1 79.62 588 ALA A C 1
ATOM 4518 O O . ALA A 1 588 ? -26.234 7.082 26.938 1 79.62 588 ALA A O 1
ATOM 4519 N N . ILE A 1 589 ? -26.391 9.266 27.266 1 81.75 589 ILE A N 1
ATOM 4520 C CA . ILE A 1 589 ? -26.422 9.617 25.859 1 81.75 589 ILE A CA 1
ATOM 4521 C C . ILE A 1 589 ? -25 9.734 25.312 1 81.75 589 ILE A C 1
ATOM 4523 O O . ILE A 1 589 ? -24.172 10.43 25.891 1 81.75 589 ILE A O 1
ATOM 4527 N N . GLU A 1 590 ? -24.719 8.984 24.297 1 77.19 590 GLU A N 1
ATOM 4528 C CA . GLU A 1 590 ? -23.406 9.062 23.656 1 77.19 590 GLU A CA 1
ATOM 4529 C C . GLU A 1 590 ? -23.297 10.297 22.766 1 77.19 590 GLU A C 1
ATOM 4531 O O . GLU A 1 590 ? -24.188 10.586 21.984 1 77.19 590 GLU A O 1
ATOM 4536 N N . PRO A 1 591 ? -22.297 10.969 23.016 1 73.19 591 PRO A N 1
ATOM 4537 C CA . PRO A 1 591 ? -22.125 12.172 22.203 1 73.19 591 PRO A CA 1
ATOM 4538 C C . PRO A 1 591 ? -21.906 11.859 20.734 1 73.19 591 PRO A C 1
ATOM 4540 O O . PRO A 1 591 ? -21.406 10.781 20.391 1 73.19 591 PRO A O 1
ATOM 4543 N N . ILE A 1 592 ? -22.391 12.766 19.875 1 72.94 592 ILE A N 1
ATOM 4544 C CA . ILE A 1 592 ? -22.203 12.602 18.438 1 72.94 592 ILE A CA 1
ATOM 4545 C C . ILE A 1 592 ? -20.828 13.109 18.031 1 72.94 592 ILE A C 1
ATOM 4547 O O . ILE A 1 592 ? -20.422 14.211 18.406 1 72.94 592 ILE A O 1
ATOM 4551 N N . VAL A 1 593 ? -20.172 12.281 17.344 1 68.25 593 VAL A N 1
ATOM 4552 C CA . VAL A 1 593 ? -18.812 12.617 16.969 1 68.25 593 VAL A CA 1
ATOM 4553 C C . VAL A 1 593 ? -18.812 13.375 15.641 1 68.25 593 VAL A C 1
ATOM 4555 O O . VAL A 1 593 ? -18.047 14.328 15.469 1 68.25 593 VAL A O 1
ATOM 4558 N N . LEU A 1 594 ? -19.703 12.938 14.719 1 75.31 594 LEU A N 1
ATOM 4559 C CA . LEU A 1 594 ? -19.656 13.477 13.367 1 75.31 594 LEU A CA 1
ATOM 4560 C C . LEU A 1 594 ? -21.062 13.773 12.859 1 75.31 594 LEU A C 1
ATOM 4562 O O . LEU A 1 594 ? -21.984 12.992 13.094 1 75.31 594 LEU A O 1
ATOM 4566 N N . GLN A 1 595 ? -21.297 14.977 12.352 1 79.31 595 GLN A N 1
ATOM 4567 C CA . GLN A 1 595 ? -22.547 15.367 11.719 1 79.31 595 GLN A CA 1
ATOM 4568 C C . GLN A 1 595 ? -22.312 15.922 10.32 1 79.31 595 GLN A C 1
ATOM 4570 O O . GLN A 1 595 ? -21.234 16.469 10.039 1 79.31 595 GLN A O 1
ATOM 4575 N N . LEU A 1 596 ? -23.297 15.633 9.461 1 83 596 LEU A N 1
ATOM 4576 C CA . LEU A 1 596 ? -23.219 16.141 8.094 1 83 596 LEU A CA 1
ATOM 4577 C C . LEU A 1 596 ? -24.125 17.344 7.906 1 83 596 LEU A C 1
ATOM 4579 O O . LEU A 1 596 ? -25.172 17.453 8.555 1 83 596 LEU A O 1
ATOM 4583 N N . SER A 1 597 ? -23.672 18.203 7.02 1 80.88 597 SER A N 1
ATOM 4584 C CA . SER A 1 597 ? -24.516 19.297 6.582 1 80.88 597 SER A CA 1
ATOM 4585 C C . SER A 1 597 ? -25.359 18.906 5.371 1 80.88 597 SER A C 1
ATOM 4587 O O . SER A 1 597 ? -24.938 18.062 4.562 1 80.88 597 SER A O 1
ATOM 4589 N N . PRO A 1 598 ? -26.578 19.453 5.25 1 85.12 598 PRO A N 1
ATOM 4590 C CA . PRO A 1 598 ? -27.406 19.141 4.094 1 85.12 598 PRO A CA 1
ATOM 4591 C C . PRO A 1 598 ? -26.781 19.594 2.773 1 85.12 598 PRO A C 1
ATOM 4593 O O . PRO A 1 598 ? -27.172 19.094 1.708 1 85.12 598 PRO A O 1
ATOM 4596 N N . TRP A 1 599 ? -25.812 20.438 2.867 1 80.5 599 TRP A N 1
ATOM 4597 C CA . TRP A 1 599 ? -25.219 20.969 1.647 1 80.5 599 TRP A CA 1
ATOM 4598 C C . TRP A 1 599 ? -23.906 20.25 1.32 1 80.5 599 TRP A C 1
ATOM 4600 O O . TRP A 1 599 ? -23.219 20.625 0.364 1 80.5 599 TRP A O 1
ATOM 4610 N N . THR A 1 600 ? -23.641 19.203 2.047 1 82.19 600 THR A N 1
ATOM 4611 C CA . THR A 1 600 ? -22.469 18.391 1.73 1 82.19 600 THR A CA 1
ATOM 4612 C C . THR A 1 600 ? -22.672 17.656 0.41 1 82.19 600 THR A C 1
ATOM 4614 O O . THR A 1 600 ? -23.766 17.156 0.133 1 82.19 600 THR A O 1
ATOM 4617 N N . SER A 1 601 ? -21.672 17.719 -0.385 1 82.31 601 SER A N 1
ATOM 4618 C CA . SER A 1 601 ? -21.75 17.062 -1.685 1 82.31 601 SER A CA 1
ATOM 4619 C C . SER A 1 601 ? -21.734 15.539 -1.538 1 82.31 601 SER A C 1
ATOM 4621 O O . SER A 1 601 ? -21.25 15.016 -0.533 1 82.31 601 SER A O 1
ATOM 4623 N N . LEU A 1 602 ? -22.297 14.922 -2.521 1 84.94 602 LEU A N 1
ATOM 4624 C CA . LEU A 1 602 ? -22.297 13.461 -2.564 1 84.94 602 LEU A CA 1
ATOM 4625 C C . LEU A 1 602 ? -20.875 12.914 -2.549 1 84.94 602 LEU A C 1
ATOM 4627 O O . LEU A 1 602 ? -20.609 11.898 -1.904 1 84.94 602 LEU A O 1
ATOM 4631 N N . HIS A 1 603 ? -20.031 13.594 -3.211 1 80.56 603 HIS A N 1
ATOM 4632 C CA . HIS A 1 603 ? -18.625 13.172 -3.26 1 80.56 603 HIS A CA 1
ATOM 4633 C C . HIS A 1 603 ? -18 13.203 -1.872 1 80.56 603 HIS A C 1
ATOM 4635 O O . HIS A 1 603 ? -17.297 12.266 -1.486 1 80.56 603 HIS A O 1
ATOM 4641 N N . GLN A 1 604 ? -18.25 14.227 -1.163 1 78.88 604 GLN A N 1
ATOM 4642 C CA . GLN A 1 604 ? -17.688 14.359 0.175 1 78.88 604 GLN A CA 1
ATOM 4643 C C . GLN A 1 604 ? -18.281 13.328 1.132 1 78.88 604 GLN A C 1
ATOM 4645 O O . GLN A 1 604 ? -17.578 12.766 1.962 1 78.88 604 GLN A O 1
ATOM 4650 N N . ALA A 1 605 ? -19.547 13.211 1.004 1 84.19 605 ALA A N 1
ATOM 4651 C CA . ALA A 1 605 ? -20.219 12.227 1.855 1 84.19 605 ALA A CA 1
ATOM 4652 C C . ALA A 1 605 ? -19.672 10.82 1.592 1 84.19 605 ALA A C 1
ATOM 4654 O O . ALA A 1 605 ? -19.422 10.062 2.529 1 84.19 605 ALA A O 1
ATOM 4655 N N . HIS A 1 606 ? -19.578 10.531 0.317 1 84.69 606 HIS A N 1
ATOM 4656 C CA . HIS A 1 606 ? -19.031 9.227 -0.061 1 84.69 606 HIS A CA 1
ATOM 4657 C C . HIS A 1 606 ? -17.625 9.031 0.506 1 84.69 606 HIS A C 1
ATOM 4659 O O . HIS A 1 606 ? -17.297 7.945 0.998 1 84.69 606 HIS A O 1
ATOM 4665 N N . HIS A 1 607 ? -16.875 10.016 0.417 1 79.56 607 HIS A N 1
ATOM 4666 C CA . HIS A 1 607 ? -15.508 9.969 0.92 1 79.56 607 HIS A CA 1
ATOM 4667 C C . HIS A 1 607 ? -15.484 9.742 2.43 1 79.56 607 HIS A C 1
ATOM 4669 O O . HIS A 1 607 ? -14.633 9.016 2.939 1 79.56 607 HIS A O 1
ATOM 4675 N N . LEU A 1 608 ? -16.375 10.344 3.113 1 81.69 608 LEU A N 1
ATOM 4676 C CA . LEU A 1 608 ? -16.453 10.195 4.562 1 81.69 608 LEU A CA 1
ATOM 4677 C C . LEU A 1 608 ? -16.875 8.781 4.938 1 81.69 608 LEU A C 1
ATOM 4679 O O . LEU A 1 608 ? -16.312 8.188 5.863 1 81.69 608 LEU A O 1
ATOM 4683 N N . PHE A 1 609 ? -17.844 8.266 4.207 1 84.12 609 PHE A N 1
ATOM 4684 C CA . PHE A 1 609 ? -18.312 6.922 4.492 1 84.12 609 PHE A CA 1
ATOM 4685 C C . PHE A 1 609 ? -17.234 5.891 4.223 1 84.12 609 PHE A C 1
ATOM 4687 O O . PHE A 1 609 ? -17.094 4.914 4.969 1 84.12 609 PHE A O 1
ATOM 4694 N N . GLU A 1 610 ? -16.531 6.184 3.246 1 80.06 610 GLU A N 1
ATOM 4695 C CA . GLU A 1 610 ? -15.484 5.234 2.865 1 80.06 610 GLU A CA 1
ATOM 4696 C C . GLU A 1 610 ? -14.312 5.281 3.846 1 80.06 610 GLU A C 1
ATOM 4698 O O . GLU A 1 610 ? -13.805 4.234 4.258 1 80.06 610 GLU A O 1
ATOM 4703 N N . LEU A 1 611 ? -13.906 6.465 4.188 1 77.88 611 LEU A N 1
ATOM 4704 C CA . LEU A 1 611 ? -12.711 6.625 5.012 1 77.88 611 LEU A CA 1
ATOM 4705 C C . LEU A 1 611 ? -12.992 6.23 6.457 1 77.88 611 LEU A C 1
ATOM 4707 O O . LEU A 1 611 ? -12.148 5.617 7.117 1 77.88 611 LEU A O 1
ATOM 4711 N N . LEU A 1 612 ? -14.195 6.531 6.902 1 76.75 612 LEU A N 1
ATOM 4712 C CA . LEU A 1 612 ? -14.508 6.297 8.312 1 76.75 612 LEU A CA 1
ATOM 4713 C C . LEU A 1 612 ? -15.32 5.02 8.484 1 76.75 612 LEU A C 1
ATOM 4715 O O . LEU A 1 612 ? -15.672 4.648 9.602 1 76.75 612 LEU A O 1
ATOM 4719 N N . LYS A 1 613 ? -15.578 4.309 7.387 1 77.25 613 LYS A N 1
ATOM 4720 C CA . LYS A 1 613 ? -16.359 3.066 7.418 1 77.25 613 LYS A CA 1
ATOM 4721 C C . LYS A 1 613 ? -17.641 3.244 8.211 1 77.25 613 LYS A C 1
ATOM 4723 O O . LYS A 1 613 ? -17.938 2.455 9.109 1 77.25 613 LYS A O 1
ATOM 4728 N N . LEU A 1 614 ? -18.312 4.328 7.863 1 80.25 614 LEU A N 1
ATOM 4729 C CA . LEU A 1 614 ? -19.547 4.672 8.562 1 80.25 614 LEU A CA 1
ATOM 4730 C C . LEU A 1 614 ? -20.734 3.895 7.988 1 80.25 614 LEU A C 1
ATOM 4732 O O . LEU A 1 614 ? -20.734 3.541 6.809 1 80.25 614 LEU A O 1
ATOM 4736 N N . GLN A 1 615 ? -21.641 3.568 8.859 1 82.44 615 GLN A N 1
ATOM 4737 C CA . GLN A 1 615 ? -22.891 2.939 8.414 1 82.44 615 GLN A CA 1
ATOM 4738 C C . GLN A 1 615 ? -24 3.971 8.25 1 82.44 615 GLN A C 1
ATOM 4740 O O . GLN A 1 615 ? -24.875 3.811 7.402 1 82.44 615 GLN A O 1
ATOM 4745 N N . HIS A 1 616 ? -23.922 4.883 9.062 1 86.69 616 HIS A N 1
ATOM 4746 C CA . HIS A 1 616 ? -24.906 5.957 9.008 1 86.69 616 HIS A CA 1
ATOM 4747 C C . HIS A 1 616 ? -24.344 7.242 9.609 1 86.69 616 HIS A C 1
ATOM 4749 O O . HIS A 1 616 ? -23.406 7.207 10.406 1 86.69 616 HIS A O 1
ATOM 4755 N N . ILE A 1 617 ? -24.812 8.383 9.141 1 87.75 617 ILE A N 1
ATOM 4756 C CA . ILE A 1 617 ? -24.453 9.688 9.68 1 87.75 617 ILE A CA 1
ATOM 4757 C C . ILE A 1 617 ? -25.688 10.594 9.695 1 87.75 617 ILE A C 1
ATOM 4759 O O . ILE A 1 617 ? -26.5 10.547 8.773 1 87.75 617 ILE A O 1
ATOM 4763 N N . PHE A 1 618 ? -25.859 11.305 10.812 1 89.06 618 PHE A N 1
ATOM 4764 C CA . PHE A 1 618 ? -27 12.211 10.938 1 89.06 618 PHE A CA 1
ATOM 4765 C C . PHE A 1 618 ? -26.688 13.555 10.281 1 89.06 618 PHE A C 1
ATOM 4767 O O . PHE A 1 618 ? -25.547 14 10.281 1 89.06 618 PHE A O 1
ATOM 4774 N N . VAL A 1 619 ? -27.734 14.078 9.68 1 89.56 619 VAL A N 1
ATOM 4775 C CA . VAL A 1 619 ? -27.625 15.383 9.023 1 89.56 619 VAL A CA 1
ATOM 4776 C C . VAL A 1 619 ? -28.281 16.453 9.891 1 89.56 619 VAL A C 1
ATOM 4778 O O . VAL A 1 619 ? -29.422 16.297 10.328 1 89.56 619 VAL A O 1
ATOM 4781 N N . THR A 1 620 ? -27.547 17.516 10.164 1 85 620 THR A N 1
ATOM 4782 C CA . THR A 1 620 ? -28.078 18.594 10.992 1 85 620 THR A CA 1
ATOM 4783 C C . THR A 1 620 ? -27.969 19.938 10.281 1 85 620 THR A C 1
ATOM 4785 O O . THR A 1 620 ? -27.094 20.125 9.43 1 85 620 THR A O 1
ATOM 4788 N N . HIS A 1 621 ? -28.969 20.688 10.438 1 82.12 621 HIS A N 1
ATOM 4789 C CA . HIS A 1 621 ? -28.969 22.062 9.984 1 82.12 621 HIS A CA 1
ATOM 4790 C C . HIS A 1 621 ? -29.156 23.031 11.156 1 82.12 621 HIS A C 1
ATOM 4792 O O . HIS A 1 621 ? -30.219 23.047 11.789 1 82.12 621 HIS A O 1
ATOM 4798 N N . TYR A 1 622 ? -28.219 23.781 11.547 1 76.75 622 TYR A N 1
ATOM 4799 C CA . TYR A 1 622 ? -28.25 24.672 12.703 1 76.75 622 TYR A CA 1
ATOM 4800 C C . TYR A 1 622 ? -28.5 23.875 13.984 1 76.75 622 TYR A C 1
ATOM 4802 O O . TYR A 1 622 ? -29.328 24.281 14.812 1 76.75 622 TYR A O 1
ATOM 4810 N N . GLY A 1 623 ? -27.922 22.656 14.008 1 77.44 623 GLY A N 1
ATOM 4811 C CA . GLY A 1 623 ? -28.031 21.812 15.195 1 77.44 623 GLY A CA 1
ATOM 4812 C C . GLY A 1 623 ? -29.297 20.969 15.211 1 77.44 623 GLY A C 1
ATOM 4813 O O . GLY A 1 623 ? -29.422 20.031 16.016 1 77.44 623 GLY A O 1
ATOM 4814 N N . LYS A 1 624 ? -30.203 21.375 14.328 1 86.19 624 LYS A N 1
ATOM 4815 C CA . LYS A 1 624 ? -31.453 20.625 14.273 1 86.19 624 LYS A CA 1
ATOM 4816 C C . LYS A 1 624 ? -31.328 19.391 13.391 1 86.19 624 LYS A C 1
ATOM 4818 O O . LYS A 1 624 ? -30.703 19.453 12.328 1 86.19 624 LYS A O 1
ATOM 4823 N N . LEU A 1 625 ? -31.906 18.328 13.859 1 90.25 625 LEU A N 1
ATOM 4824 C CA . LEU A 1 625 ? -31.875 17.094 13.094 1 90.25 625 LEU A CA 1
ATOM 4825 C C . LEU A 1 625 ? -32.812 17.172 11.891 1 90.25 625 LEU A C 1
ATOM 4827 O O . LEU A 1 625 ? -34.031 17.375 12.047 1 90.25 625 LEU A O 1
ATOM 4831 N N . VAL A 1 626 ? -32.25 17.109 10.719 1 90.5 626 VAL A N 1
ATOM 4832 C CA . VAL A 1 626 ? -33.062 17.266 9.508 1 90.5 626 VAL A CA 1
ATOM 4833 C C . VAL A 1 626 ? -33.125 15.93 8.766 1 90.5 626 VAL A C 1
ATOM 4835 O O . VAL A 1 626 ? -34.062 15.711 7.98 1 90.5 626 VAL A O 1
ATOM 4838 N N . GLY A 1 627 ? -32.25 15.094 9 1 92 627 GLY A N 1
ATOM 4839 C CA . GLY A 1 627 ? -32.25 13.82 8.305 1 92 627 GLY A CA 1
ATOM 4840 C C . GLY A 1 627 ? -31.094 12.922 8.656 1 92 627 GLY A C 1
ATOM 4841 O O . GLY A 1 627 ? -30.422 13.141 9.672 1 92 627 GLY A O 1
ATOM 4842 N N . ALA A 1 628 ? -31.016 11.812 7.949 1 92 628 ALA A N 1
ATOM 4843 C CA . ALA A 1 628 ? -29.922 10.852 8.109 1 92 628 ALA A CA 1
ATOM 4844 C C . ALA A 1 628 ? -29.516 10.25 6.766 1 92 628 ALA A C 1
ATOM 4846 O O . ALA A 1 628 ? -30.328 10.219 5.828 1 92 628 ALA A O 1
ATOM 4847 N N . VAL A 1 629 ? -28.297 10.023 6.676 1 91.5 629 VAL A N 1
ATOM 4848 C CA . VAL A 1 629 ? -27.781 9.375 5.473 1 91.5 629 VAL A CA 1
ATOM 4849 C C . VAL A 1 629 ? -27.203 8.008 5.824 1 91.5 629 VAL A C 1
ATOM 4851 O O . VAL A 1 629 ? -26.359 7.891 6.711 1 91.5 629 VAL A O 1
ATOM 4854 N N . THR A 1 630 ? -27.766 6.988 5.223 1 88.81 630 THR A N 1
ATOM 4855 C CA . THR A 1 630 ? -27.219 5.645 5.371 1 88.81 630 THR A CA 1
ATOM 4856 C C . THR A 1 630 ? -26.547 5.188 4.078 1 88.81 630 THR A C 1
ATOM 4858 O O . THR A 1 630 ? -26.547 5.91 3.08 1 88.81 630 THR A O 1
ATOM 4861 N N . ARG A 1 631 ? -25.969 4.023 4.125 1 86.88 631 ARG A N 1
ATOM 4862 C CA . ARG A 1 631 ? -25.281 3.479 2.959 1 86.88 631 ARG A CA 1
ATOM 4863 C C . ARG A 1 631 ? -26.25 3.178 1.832 1 86.88 631 ARG A C 1
ATOM 4865 O O . ARG A 1 631 ? -25.906 3.264 0.654 1 86.88 631 ARG A O 1
ATOM 4872 N N . THR A 1 632 ? -27.438 2.906 2.213 1 84.75 632 THR A N 1
ATOM 4873 C CA . THR A 1 632 ? -28.453 2.609 1.21 1 84.75 632 THR A CA 1
ATOM 4874 C C . THR A 1 632 ? -28.812 3.859 0.406 1 84.75 632 THR A C 1
ATOM 4876 O O . THR A 1 632 ? -28.938 3.801 -0.819 1 84.75 632 THR A O 1
ATOM 4879 N N . GLU A 1 633 ? -28.984 4.961 1.087 1 88.12 633 GLU A N 1
ATOM 4880 C CA . GLU A 1 633 ? -29.297 6.211 0.402 1 88.12 633 GLU A CA 1
ATOM 4881 C C . GLU A 1 633 ? -28.125 6.672 -0.463 1 88.12 633 GLU A C 1
ATOM 4883 O O . GLU A 1 633 ? -28.328 7.219 -1.549 1 88.12 633 GLU A O 1
ATOM 4888 N N . LEU A 1 634 ? -27 6.477 0.082 1 88.12 634 LEU A N 1
ATOM 4889 C CA . LEU A 1 634 ? -25.812 6.867 -0.668 1 88.12 634 LEU A CA 1
ATOM 4890 C C . LEU A 1 634 ? -25.688 6.043 -1.945 1 88.12 634 LEU A C 1
ATOM 4892 O O . LEU A 1 634 ? -25.359 6.582 -3.006 1 88.12 634 LEU A O 1
ATOM 4896 N N . ARG A 1 635 ? -25.922 4.766 -1.834 1 85.81 635 ARG A N 1
ATOM 4897 C CA . ARG A 1 635 ? -25.859 3.875 -2.99 1 85.81 635 ARG A CA 1
ATOM 4898 C C . ARG A 1 635 ? -26.906 4.258 -4.031 1 85.81 635 ARG A C 1
ATOM 4900 O O . ARG A 1 635 ? -26.609 4.254 -5.23 1 85.81 635 ARG A O 1
ATOM 4907 N N . ARG A 1 636 ? -28.031 4.555 -3.547 1 84.94 636 ARG A N 1
ATOM 4908 C CA . ARG A 1 636 ? -29.109 4.957 -4.445 1 84.94 636 ARG A CA 1
ATOM 4909 C C . ARG A 1 636 ? -28.75 6.238 -5.188 1 84.94 636 ARG A C 1
ATOM 4911 O O . ARG A 1 636 ? -29.047 6.371 -6.379 1 84.94 636 ARG A O 1
ATOM 4918 N N . ALA A 1 637 ? -28.141 7.121 -4.465 1 86.38 637 ALA A N 1
ATOM 4919 C CA . ALA A 1 637 ? -27.766 8.391 -5.074 1 86.38 637 ALA A CA 1
ATOM 4920 C C . ALA A 1 637 ? -26.688 8.18 -6.148 1 86.38 637 ALA A C 1
ATOM 4922 O O . ALA A 1 637 ? -26.719 8.836 -7.191 1 86.38 637 ALA A O 1
ATOM 4923 N N . ILE A 1 638 ? -25.812 7.281 -5.91 1 83.44 638 ILE A N 1
ATOM 4924 C CA . ILE A 1 638 ? -24.734 7.004 -6.852 1 83.44 638 ILE A CA 1
ATOM 4925 C C . ILE A 1 638 ? -25.297 6.316 -8.094 1 83.44 638 ILE A C 1
ATOM 4927 O O . ILE A 1 638 ? -24.891 6.625 -9.219 1 83.44 638 ILE A O 1
ATOM 4931 N N . GLU A 1 639 ? -26.203 5.406 -7.906 1 78.5 639 GLU A N 1
ATOM 4932 C CA . GLU A 1 639 ? -26.797 4.691 -9.023 1 78.5 639 GLU A CA 1
ATOM 4933 C C . GLU A 1 639 ? -27.641 5.625 -9.891 1 78.5 639 GLU A C 1
ATOM 4935 O O . GLU A 1 639 ? -27.672 5.484 -11.117 1 78.5 639 GLU A O 1
ATOM 4940 N N . GLU A 1 640 ? -28.297 6.559 -9.234 1 79.81 640 GLU A N 1
ATOM 4941 C CA . GLU A 1 640 ? -29.078 7.535 -9.977 1 79.81 640 GLU A CA 1
ATOM 4942 C C . GLU A 1 640 ? -28.188 8.445 -10.812 1 79.81 640 GLU A C 1
ATOM 4944 O O . GLU A 1 640 ? -28.531 8.82 -11.93 1 79.81 640 GLU A O 1
ATOM 4949 N N . LEU A 1 641 ? -27.125 8.773 -10.227 1 76.62 641 LEU A N 1
ATOM 4950 C CA . LEU A 1 641 ? -26.172 9.594 -10.961 1 76.62 641 LEU A CA 1
ATOM 4951 C C . LEU A 1 641 ? -25.609 8.836 -12.156 1 76.62 641 LEU A C 1
ATOM 4953 O O . LEU A 1 641 ? -25.359 9.422 -13.211 1 76.62 641 LEU A O 1
ATOM 4957 N N . ALA A 1 642 ? -25.312 7.578 -11.977 1 68.44 642 ALA A N 1
ATOM 4958 C CA . ALA A 1 642 ? -24.766 6.75 -13.047 1 68.44 642 ALA A CA 1
ATOM 4959 C C . ALA A 1 642 ? -25.781 6.57 -14.18 1 68.44 642 ALA A C 1
ATOM 4961 O O . ALA A 1 642 ? -25.406 6.43 -15.344 1 68.44 642 ALA A O 1
ATOM 4962 N N . LYS A 1 643 ? -27.016 6.594 -13.922 1 64.19 643 LYS A N 1
ATOM 4963 C CA . LYS A 1 643 ? -28.062 6.465 -14.93 1 64.19 643 LYS A CA 1
ATOM 4964 C C . LYS A 1 643 ? -28.219 7.746 -15.742 1 64.19 643 LYS A C 1
ATOM 4966 O O . LYS A 1 643 ? -28.5 7.703 -16.938 1 64.19 643 LYS A O 1
ATOM 4971 N N . GLU A 1 644 ? -27.906 8.844 -15.055 1 59.81 644 GLU A N 1
ATOM 4972 C CA . GLU A 1 644 ? -28.031 10.141 -15.703 1 59.81 644 GLU A CA 1
ATOM 4973 C C . GLU A 1 644 ? -26.797 10.453 -16.562 1 59.81 644 GLU A C 1
ATOM 4975 O O . GLU A 1 644 ? -26.875 11.242 -17.5 1 59.81 644 GLU A O 1
ATOM 4980 N N . ALA A 1 645 ? -25.906 9.82 -16.25 1 49.5 645 ALA A N 1
ATOM 4981 C CA . ALA A 1 645 ? -24.719 10.008 -17.094 1 49.5 645 ALA A CA 1
ATOM 4982 C C . ALA A 1 645 ? -24.75 9.102 -18.312 1 49.5 645 ALA A C 1
ATOM 4984 O O . ALA A 1 645 ? -25.031 7.906 -18.203 1 49.5 645 ALA A O 1
ATOM 4985 N N . MET B 1 1 ? 24.859 68.188 -5.523 1 27.89 1 MET B N 1
ATOM 4986 C CA . MET B 1 1 ? 24.594 67.188 -6.531 1 27.89 1 MET B CA 1
ATOM 4987 C C . MET B 1 1 ? 23.484 66.25 -6.074 1 27.89 1 MET B C 1
ATOM 4989 O O . MET B 1 1 ? 23.594 65.625 -5.023 1 27.89 1 MET B O 1
ATOM 4993 N N . GLU B 1 2 ? 22.203 66.5 -6.461 1 32.47 2 GLU B N 1
ATOM 4994 C CA . GLU B 1 2 ? 20.859 66.125 -6.062 1 32.47 2 GLU B CA 1
ATOM 4995 C C . GLU B 1 2 ? 20.578 64.688 -6.449 1 32.47 2 GLU B C 1
ATOM 4997 O O . GLU B 1 2 ? 20.797 64.25 -7.594 1 32.47 2 GLU B O 1
ATOM 5002 N N . HIS B 1 3 ? 20.781 63.75 -5.512 1 37.09 3 HIS B N 1
ATOM 5003 C CA . HIS B 1 3 ? 20.703 62.312 -5.594 1 37.09 3 HIS B CA 1
ATOM 5004 C C . HIS B 1 3 ? 19.359 61.875 -6.191 1 37.09 3 HIS B C 1
ATOM 5006 O O . HIS B 1 3 ? 18.297 62.312 -5.758 1 37.09 3 HIS B O 1
ATOM 5012 N N . PRO B 1 4 ? 19.391 61.5 -7.566 1 40.91 4 PRO B N 1
ATOM 5013 C CA . PRO B 1 4 ? 18.156 61.188 -8.289 1 40.91 4 PRO B CA 1
ATOM 5014 C C . PRO B 1 4 ? 17.234 60.281 -7.504 1 40.91 4 PRO B C 1
ATOM 5016 O O . PRO B 1 4 ? 17.703 59.469 -6.699 1 40.91 4 PRO B O 1
ATOM 5019 N N . SER B 1 5 ? 16.016 60.719 -7.238 1 39 5 SER B N 1
ATOM 5020 C CA . SER B 1 5 ? 14.961 60.219 -6.379 1 39 5 SER B CA 1
ATOM 5021 C C . SER B 1 5 ? 14.562 58.781 -6.785 1 39 5 SER B C 1
ATOM 5023 O O . SER B 1 5 ? 14.656 58.438 -7.961 1 39 5 SER B O 1
ATOM 5025 N N . LEU B 1 6 ? 14.594 57.844 -5.754 1 40.38 6 LEU B N 1
ATOM 5026 C CA . LEU B 1 6 ? 14.289 56.438 -5.672 1 40.38 6 LEU B CA 1
ATOM 5027 C C . LEU B 1 6 ? 13.008 56.094 -6.434 1 40.38 6 LEU B C 1
ATOM 5029 O O . LEU B 1 6 ? 12.711 54.938 -6.688 1 40.38 6 LEU B O 1
ATOM 5033 N N . GLU B 1 7 ? 12.086 57.156 -6.605 1 41.22 7 GLU B N 1
ATOM 5034 C CA . GLU B 1 7 ? 10.797 56.969 -7.258 1 41.22 7 GLU B CA 1
ATOM 5035 C C . GLU B 1 7 ? 10.969 56.594 -8.727 1 41.22 7 GLU B C 1
ATOM 5037 O O . GLU B 1 7 ? 10.164 55.844 -9.281 1 41.22 7 GLU B O 1
ATOM 5042 N N . GLN B 1 8 ? 11.984 57.188 -9.398 1 40.5 8 GLN B N 1
ATOM 5043 C CA . GLN B 1 8 ? 12.133 57 -10.836 1 40.5 8 GLN B CA 1
ATOM 5044 C C . GLN B 1 8 ? 12.555 55.562 -11.156 1 40.5 8 GLN B C 1
ATOM 5046 O O . GLN B 1 8 ? 12.281 55.062 -12.242 1 40.5 8 GLN B O 1
ATOM 5051 N N . GLU B 1 9 ? 13.375 55 -10.25 1 36.16 9 GLU B N 1
ATOM 5052 C CA . GLU B 1 9 ? 13.875 53.688 -10.594 1 36.16 9 GLU B CA 1
ATOM 5053 C C . GLU B 1 9 ? 12.773 52.625 -10.508 1 36.16 9 GLU B C 1
ATOM 5055 O O . GLU B 1 9 ? 12.844 51.594 -11.18 1 36.16 9 GLU B O 1
ATOM 5060 N N . GLU B 1 10 ? 11.766 52.812 -9.516 1 36.22 10 GLU B N 1
ATOM 5061 C CA . GLU B 1 10 ? 10.672 51.875 -9.414 1 36.22 10 GLU B CA 1
ATOM 5062 C C . GLU B 1 10 ? 9.828 51.844 -10.688 1 36.22 10 GLU B C 1
ATOM 5064 O O . GLU B 1 10 ? 9.266 50.812 -11.055 1 36.22 10 GLU B O 1
ATOM 5069 N N . GLU B 1 11 ? 9.641 53.062 -11.289 1 35.5 11 GLU B N 1
ATOM 5070 C CA . GLU B 1 11 ? 8.812 53.125 -12.492 1 35.5 11 GLU B CA 1
ATOM 5071 C C . GLU B 1 11 ? 9.445 52.344 -13.641 1 35.5 11 GLU B C 1
ATOM 5073 O O . GLU B 1 11 ? 8.742 51.875 -14.531 1 35.5 11 GLU B O 1
ATOM 5078 N N . LYS B 1 12 ? 10.773 52.375 -13.812 1 34.88 12 LYS B N 1
ATOM 5079 C CA . LYS B 1 12 ? 11.398 51.75 -14.984 1 34.88 12 LYS B CA 1
ATOM 5080 C C . LYS B 1 12 ? 11.266 50.219 -14.953 1 34.88 12 LYS B C 1
ATOM 5082 O O . LYS B 1 12 ? 11.297 49.594 -15.992 1 34.88 12 LYS B O 1
ATOM 5087 N N . VAL B 1 13 ? 11.344 49.656 -13.703 1 32.38 13 VAL B N 1
ATOM 5088 C CA . VAL B 1 13 ? 11.305 48.219 -13.688 1 32.38 13 VAL B CA 1
ATOM 5089 C C . VAL B 1 13 ? 9.906 47.719 -14.07 1 32.38 13 VAL B C 1
ATOM 5091 O O . VAL B 1 13 ? 9.711 46.531 -14.344 1 32.38 13 VAL B O 1
ATOM 5094 N N . LEU B 1 14 ? 8.844 48.562 -13.805 1 31.95 14 LEU B N 1
ATOM 5095 C CA . LEU B 1 14 ? 7.523 48.188 -14.297 1 31.95 14 LEU B CA 1
ATOM 5096 C C . LEU B 1 14 ? 7.508 48.094 -15.82 1 31.95 14 LEU B C 1
ATOM 5098 O O . LEU B 1 14 ? 6.469 47.844 -16.422 1 31.95 14 LEU B O 1
ATOM 5102 N N . VAL B 1 15 ? 8.43 48.812 -16.531 1 32.91 15 VAL B N 1
ATOM 5103 C CA . VAL B 1 15 ? 8.352 48.906 -17.984 1 32.91 15 VAL B CA 1
ATOM 5104 C C . VAL B 1 15 ? 8.406 47.531 -18.594 1 32.91 15 VAL B C 1
ATOM 5106 O O . VAL B 1 15 ? 7.68 47.219 -19.547 1 32.91 15 VAL B O 1
ATOM 5109 N N . SER B 1 16 ? 9.562 46.719 -18.422 1 30.95 16 SER B N 1
ATOM 5110 C CA . SER B 1 16 ? 9.797 45.75 -19.5 1 30.95 16 SER B CA 1
ATOM 5111 C C . SER B 1 16 ? 8.82 44.594 -19.406 1 30.95 16 SER B C 1
ATOM 5113 O O . SER B 1 16 ? 9.203 43.469 -19.047 1 30.95 16 SER B O 1
ATOM 5115 N N . LYS B 1 17 ? 7.676 44.656 -18.812 1 37.25 17 LYS B N 1
ATOM 5116 C CA . LYS B 1 17 ? 6.574 43.719 -18.953 1 37.25 17 LYS B CA 1
ATOM 5117 C C . LYS B 1 17 ? 6.289 43.406 -20.422 1 37.25 17 LYS B C 1
ATOM 5119 O O . LYS B 1 17 ? 5.398 42.625 -20.75 1 37.25 17 LYS B O 1
ATOM 5124 N N . HIS B 1 18 ? 6.664 44.312 -21.391 1 35.09 18 HIS B N 1
ATOM 5125 C CA . HIS B 1 18 ? 6.219 44.156 -22.766 1 35.09 18 HIS B CA 1
ATOM 5126 C C . HIS B 1 18 ? 6.879 42.969 -23.422 1 35.09 18 HIS B C 1
ATOM 5128 O O . HIS B 1 18 ? 6.445 42.5 -24.484 1 35.09 18 HIS B O 1
ATOM 5134 N N . SER B 1 19 ? 8.164 42.844 -23.234 1 35.84 19 SER B N 1
ATOM 5135 C CA . SER B 1 19 ? 8.938 42.219 -24.297 1 35.84 19 SER B CA 1
ATOM 5136 C C . SER B 1 19 ? 8.547 40.75 -24.469 1 35.84 19 SER B C 1
ATOM 5138 O O . SER B 1 19 ? 8.508 40.25 -25.594 1 35.84 19 SER B O 1
ATOM 5140 N N . TRP B 1 20 ? 8.75 39.938 -23.578 1 37.41 20 TRP B N 1
ATOM 5141 C CA . TRP B 1 20 ? 8.828 38.594 -24.109 1 37.41 20 TRP B CA 1
ATOM 5142 C C . TRP B 1 20 ? 7.441 38.031 -24.406 1 37.41 20 TRP B C 1
ATOM 5144 O O . TRP B 1 20 ? 6.816 37.406 -23.547 1 37.41 20 TRP B O 1
ATOM 5154 N N . GLN B 1 21 ? 6.535 38.906 -24.922 1 41 21 GLN B N 1
ATOM 5155 C CA . GLN B 1 21 ? 5.336 38.312 -25.484 1 41 21 GLN B CA 1
ATOM 5156 C C . GLN B 1 21 ? 5.691 37.312 -26.578 1 41 21 GLN B C 1
ATOM 5158 O O . GLN B 1 21 ? 6.363 37.656 -27.547 1 41 21 GLN B O 1
ATOM 5163 N N . PRO B 1 22 ? 5.887 36.062 -26.25 1 43.84 22 PRO B N 1
ATOM 5164 C CA . PRO B 1 22 ? 6.18 35.156 -27.344 1 43.84 22 PRO B CA 1
ATOM 5165 C C . PRO B 1 22 ? 5.398 35.469 -28.625 1 43.84 22 PRO B C 1
ATOM 5167 O O . PRO B 1 22 ? 4.355 36.125 -28.562 1 43.84 22 PRO B O 1
ATOM 5170 N N . CYS B 1 23 ? 6.004 35.5 -29.766 1 47.06 23 CYS B N 1
ATOM 5171 C CA . CYS B 1 23 ? 5.461 35.719 -31.109 1 47.06 23 CYS B CA 1
ATOM 5172 C C . CYS B 1 23 ? 4.078 35.094 -31.25 1 47.06 23 CYS B C 1
ATOM 5174 O O . CYS B 1 23 ? 3.818 34 -30.703 1 47.06 23 CYS B O 1
ATOM 5176 N N . PRO B 1 24 ? 3.104 35.875 -31.75 1 49.56 24 PRO B N 1
ATOM 5177 C CA . PRO B 1 24 ? 1.705 35.469 -31.922 1 49.56 24 PRO B CA 1
ATOM 5178 C C . PRO B 1 24 ? 1.562 34.094 -32.562 1 49.56 24 PRO B C 1
ATOM 5180 O O . PRO B 1 24 ? 0.651 33.344 -32.188 1 49.56 24 PRO B O 1
ATOM 5183 N N . LYS B 1 25 ? 2.395 33.875 -33.5 1 54 25 LYS B N 1
ATOM 5184 C CA . LYS B 1 25 ? 2.279 32.594 -34.188 1 54 25 LYS B CA 1
ATOM 5185 C C . LYS B 1 25 ? 2.629 31.453 -33.219 1 54 25 LYS B C 1
ATOM 5187 O O . LYS B 1 25 ? 1.994 30.406 -33.25 1 54 25 LYS B O 1
ATOM 5192 N N . ALA B 1 26 ? 3.668 31.703 -32.531 1 55.09 26 ALA B N 1
ATOM 5193 C CA . ALA B 1 26 ? 4.066 30.703 -31.547 1 55.09 26 ALA B CA 1
ATOM 5194 C C . ALA B 1 26 ? 3.006 30.547 -30.453 1 55.09 26 ALA B C 1
ATOM 5196 O O . ALA B 1 26 ? 2.764 29.453 -29.969 1 55.09 26 ALA B O 1
ATOM 5197 N N . ARG B 1 27 ? 2.406 31.656 -30.203 1 57.25 27 ARG B N 1
ATOM 5198 C CA . ARG B 1 27 ? 1.293 31.594 -29.266 1 57.25 27 ARG B CA 1
ATOM 5199 C C . ARG B 1 27 ? 0.136 30.781 -29.844 1 57.25 27 ARG B C 1
ATOM 5201 O O . ARG B 1 27 ? -0.525 30.031 -29.125 1 57.25 27 ARG B O 1
ATOM 5208 N N . ARG B 1 28 ? -0.097 31.047 -31.109 1 58.19 28 ARG B N 1
ATOM 5209 C CA . ARG B 1 28 ? -1.175 30.297 -31.75 1 58.19 28 ARG B CA 1
ATOM 5210 C C . ARG B 1 28 ? -0.835 28.812 -31.828 1 58.19 28 ARG B C 1
ATOM 5212 O O . ARG B 1 28 ? -1.698 27.953 -31.594 1 58.19 28 ARG B O 1
ATOM 5219 N N . ARG B 1 29 ? 0.372 28.594 -32.219 1 55.59 29 ARG B N 1
ATOM 5220 C CA . ARG B 1 29 ? 0.784 27.203 -32.281 1 55.59 29 ARG B CA 1
ATOM 5221 C C . ARG B 1 29 ? 0.774 26.578 -30.891 1 55.59 29 ARG B C 1
ATOM 5223 O O . ARG B 1 29 ? 0.388 25.422 -30.719 1 55.59 29 ARG B O 1
ATOM 5230 N N . LEU B 1 30 ? 1.179 27.453 -30.047 1 56.66 30 LEU B N 1
ATOM 5231 C CA . LEU B 1 30 ? 1.138 26.953 -28.688 1 56.66 30 LEU B CA 1
ATOM 5232 C C . LEU B 1 30 ? -0.301 26.75 -28.219 1 56.66 30 LEU B C 1
ATOM 5234 O O . LEU B 1 30 ? -0.599 25.766 -27.531 1 56.66 30 LEU B O 1
ATOM 5238 N N . ARG B 1 31 ? -1.062 27.719 -28.672 1 58.59 31 ARG B N 1
ATOM 5239 C CA . ARG B 1 31 ? -2.471 27.547 -28.328 1 58.59 31 ARG B CA 1
ATOM 5240 C C . ARG B 1 31 ? -3.059 26.328 -29.031 1 58.59 31 ARG B C 1
ATOM 5242 O O . ARG B 1 31 ? -3.863 25.609 -28.438 1 58.59 31 ARG B O 1
ATOM 5249 N N . GLY B 1 32 ? -2.73 26.25 -30.266 1 57.03 32 GLY B N 1
ATOM 5250 C CA . GLY B 1 32 ? -3.193 25.062 -30.984 1 57.03 32 GLY B CA 1
ATOM 5251 C C . GLY B 1 32 ? -2.678 23.766 -30.391 1 57.03 32 GLY B C 1
ATOM 5252 O O . GLY B 1 32 ? -3.428 22.797 -30.266 1 57.03 32 GLY B O 1
ATOM 5253 N N . CYS B 1 33 ? -1.445 23.781 -30.141 1 56.84 33 CYS B N 1
ATOM 5254 C CA . CYS B 1 33 ? -0.868 22.609 -29.5 1 56.84 33 CYS B CA 1
ATOM 5255 C C . CYS B 1 33 ? -1.517 22.359 -28.141 1 56.84 33 CYS B C 1
ATOM 5257 O O . CYS B 1 33 ? -1.772 21.203 -27.766 1 56.84 33 CYS B O 1
ATOM 5259 N N . MET B 1 34 ? -1.724 23.516 -27.641 1 57.19 34 MET B N 1
ATOM 5260 C CA . MET B 1 34 ? -2.379 23.406 -26.344 1 57.19 34 MET B CA 1
ATOM 5261 C C . MET B 1 34 ? -3.789 22.844 -26.484 1 57.19 34 MET B C 1
ATOM 5263 O O . MET B 1 34 ? -4.238 22.062 -25.641 1 57.19 34 MET B O 1
ATOM 5267 N N . GLU B 1 35 ? -4.422 23.25 -27.562 1 59.62 35 GLU B N 1
ATOM 5268 C CA . GLU B 1 35 ? -5.766 22.734 -27.781 1 59.62 35 GLU B CA 1
ATOM 5269 C C . GLU B 1 35 ? -5.738 21.234 -28.109 1 59.62 35 GLU B C 1
ATOM 5271 O O . GLU B 1 35 ? -6.609 20.484 -27.688 1 59.62 35 GLU B O 1
ATOM 5276 N N . VAL B 1 36 ? -4.875 20.875 -28.906 1 56.78 36 VAL B N 1
ATOM 5277 C CA . VAL B 1 36 ? -4.727 19.453 -29.219 1 56.78 36 VAL B CA 1
ATOM 5278 C C . VAL B 1 36 ? -4.363 18.672 -27.953 1 56.78 36 VAL B C 1
ATOM 5280 O O . VAL B 1 36 ? -4.898 17.594 -27.719 1 56.78 36 VAL B O 1
ATOM 5283 N N . VAL B 1 37 ? -3.445 19.281 -27.359 1 56.25 37 VAL B N 1
ATOM 5284 C CA . VAL B 1 37 ? -3.074 18.656 -26.094 1 56.25 37 VAL B CA 1
ATOM 5285 C C . VAL B 1 37 ? -4.285 18.609 -25.156 1 56.25 37 VAL B C 1
ATOM 5287 O O . VAL B 1 37 ? -4.516 17.609 -24.469 1 56.25 37 VAL B O 1
ATOM 5290 N N . LYS B 1 38 ? -4.953 19.719 -25.234 1 56.66 38 LYS B N 1
ATOM 5291 C CA . LYS B 1 38 ? -6.18 19.766 -24.453 1 56.66 38 LYS B CA 1
ATOM 5292 C C . LYS B 1 38 ? -7.148 18.656 -24.875 1 56.66 38 LYS B C 1
ATOM 5294 O O . LYS B 1 38 ? -7.766 18.016 -24.031 1 56.66 38 LYS B O 1
ATOM 5299 N N . GLY B 1 39 ? -7.344 18.5 -26.156 1 54.25 39 GLY B N 1
ATOM 5300 C CA . GLY B 1 39 ? -8.242 17.469 -26.656 1 54.25 39 GLY B CA 1
ATOM 5301 C C . GLY B 1 39 ? -7.793 16.062 -26.312 1 54.25 39 GLY B C 1
ATOM 5302 O O . GLY B 1 39 ? -8.609 15.211 -25.938 1 54.25 39 GLY B O 1
ATOM 5303 N N . LEU B 1 40 ? -6.617 15.805 -26.5 1 52.22 40 LEU B N 1
ATOM 5304 C CA . LEU B 1 40 ? -6.062 14.492 -26.203 1 52.22 40 LEU B CA 1
ATOM 5305 C C . LEU B 1 40 ? -6.137 14.195 -24.703 1 52.22 40 LEU B C 1
ATOM 5307 O O . LEU B 1 40 ? -6.449 13.07 -24.312 1 52.22 40 LEU B O 1
ATOM 5311 N N . LEU B 1 41 ? -5.777 15.227 -24.047 1 50.69 41 LEU B N 1
ATOM 5312 C CA . LEU B 1 41 ? -5.789 15.133 -22.594 1 50.69 41 LEU B CA 1
ATOM 5313 C C . LEU B 1 41 ? -7.207 14.922 -22.062 1 50.69 41 LEU B C 1
ATOM 5315 O O . LEU B 1 41 ? -7.41 14.203 -21.094 1 50.69 41 LEU B O 1
ATOM 5319 N N . PHE B 1 42 ? -8.109 15.531 -22.703 1 50.59 42 PHE B N 1
ATOM 5320 C CA . PHE B 1 42 ? -9.492 15.438 -22.234 1 50.59 42 PHE B CA 1
ATOM 5321 C C . PHE B 1 42 ? -10.023 14.016 -22.406 1 50.59 42 PHE B C 1
ATOM 5323 O O . PHE B 1 42 ? -10.859 13.562 -21.625 1 50.59 42 PHE B O 1
ATOM 5330 N N . ARG B 1 43 ? -9.57 13.359 -23.484 1 47.81 43 ARG B N 1
ATOM 5331 C CA . ARG B 1 43 ? -10.148 12.047 -23.766 1 47.81 43 ARG B CA 1
ATOM 5332 C C . ARG B 1 43 ? -9.594 10.992 -22.812 1 47.81 43 ARG B C 1
ATOM 5334 O O . ARG B 1 43 ? -10.336 10.125 -22.344 1 47.81 43 ARG B O 1
ATOM 5341 N N . VAL B 1 44 ? -8.273 10.633 -22.969 1 50.25 44 VAL B N 1
ATOM 5342 C CA . VAL B 1 44 ? -7.684 9.461 -22.344 1 50.25 44 VAL B CA 1
ATOM 5343 C C . VAL B 1 44 ? -7.637 9.656 -20.828 1 50.25 44 VAL B C 1
ATOM 5345 O O . VAL B 1 44 ? -7.613 8.68 -20.078 1 50.25 44 VAL B O 1
ATOM 5348 N N . GLY B 1 45 ? -8.211 10.781 -20.188 1 58.91 45 GLY B N 1
ATOM 5349 C CA . GLY B 1 45 ? -8.133 11.164 -18.797 1 58.91 45 GLY B CA 1
ATOM 5350 C C . GLY B 1 45 ? -6.867 11.93 -18.453 1 58.91 45 GLY B C 1
ATOM 5351 O O . GLY B 1 45 ? -5.766 11.383 -18.531 1 58.91 45 GLY B O 1
ATOM 5352 N N . GLU B 1 46 ? -6.77 13.164 -18.406 1 63.62 46 GLU B N 1
ATOM 5353 C CA . GLU B 1 46 ? -5.766 14.203 -18.219 1 63.62 46 GLU B CA 1
ATOM 5354 C C . GLU B 1 46 ? -4.742 13.797 -17.156 1 63.62 46 GLU B C 1
ATOM 5356 O O . GLU B 1 46 ? -3.551 14.078 -17.297 1 63.62 46 GLU B O 1
ATOM 5361 N N . ASP B 1 47 ? -5.055 12.875 -16.406 1 77.38 47 ASP B N 1
ATOM 5362 C CA . ASP B 1 47 ? -4.176 12.562 -15.289 1 77.38 47 ASP B CA 1
ATOM 5363 C C . ASP B 1 47 ? -3.094 11.562 -15.695 1 77.38 47 ASP B C 1
ATOM 5365 O O . ASP B 1 47 ? -1.941 11.68 -15.281 1 77.38 47 ASP B O 1
ATOM 5369 N N . TRP B 1 48 ? -3.295 10.797 -16.766 1 83.19 48 TRP B N 1
ATOM 5370 C CA . TRP B 1 48 ? -2.346 9.75 -17.125 1 83.19 48 TRP B CA 1
ATOM 5371 C C . TRP B 1 48 ? -1.222 10.312 -18 1 83.19 48 TRP B C 1
ATOM 5373 O O . TRP B 1 48 ? -0.078 9.867 -17.906 1 83.19 48 TRP B O 1
ATOM 5383 N N . TYR B 1 49 ? -1.54 11.258 -18.828 1 84.19 49 TYR B N 1
ATOM 5384 C CA . TYR B 1 49 ? -0.494 11.914 -19.594 1 84.19 49 TYR B CA 1
ATOM 5385 C C . TYR B 1 49 ? 0.445 12.695 -18.688 1 84.19 49 TYR B C 1
ATOM 5387 O O . TYR B 1 49 ? 1.658 12.719 -18.906 1 84.19 49 TYR B O 1
ATOM 5395 N N . PHE B 1 50 ? -0.149 13.312 -17.734 1 87.62 50 PHE B N 1
ATOM 5396 C CA . PHE B 1 50 ? 0.639 14.031 -16.75 1 87.62 50 PHE B CA 1
ATOM 5397 C C . PHE B 1 50 ? 1.606 13.094 -16.047 1 87.62 50 PHE B C 1
ATOM 5399 O O . PHE B 1 50 ? 2.785 13.414 -15.875 1 87.62 50 PHE B O 1
ATOM 5406 N N . LEU B 1 51 ? 1.091 11.984 -15.695 1 91.81 51 LEU B N 1
ATOM 5407 C CA . LEU B 1 51 ? 1.899 11.016 -14.961 1 91.81 51 LEU B CA 1
ATOM 5408 C C . LEU B 1 51 ? 3 10.438 -15.852 1 91.81 51 LEU B C 1
ATOM 5410 O O . LEU B 1 51 ? 4.121 10.219 -15.391 1 91.81 51 LEU B O 1
ATOM 5414 N N . PHE B 1 52 ? 2.676 10.266 -17.125 1 92.5 52 PHE B N 1
ATOM 5415 C CA . PHE B 1 52 ? 3.668 9.789 -18.078 1 92.5 52 PHE B CA 1
ATOM 5416 C C . PHE B 1 52 ? 4.789 10.805 -18.25 1 92.5 52 PHE B C 1
ATOM 5418 O O . PHE B 1 52 ? 5.969 10.453 -18.203 1 92.5 52 PHE B O 1
ATOM 5425 N N . VAL B 1 53 ? 4.461 12.008 -18.359 1 93.81 53 VAL B N 1
ATOM 5426 C CA . VAL B 1 53 ? 5.43 13.078 -18.562 1 93.81 53 VAL B CA 1
ATOM 5427 C C . VAL B 1 53 ? 6.297 13.227 -17.312 1 93.81 53 VAL B C 1
ATOM 5429 O O . VAL B 1 53 ? 7.508 13.43 -17.406 1 93.81 53 VAL B O 1
ATOM 5432 N N . LEU B 1 54 ? 5.672 13.133 -16.188 1 95.62 54 LEU B N 1
ATOM 5433 C CA . LEU B 1 54 ? 6.418 13.234 -14.938 1 95.62 54 LEU B CA 1
ATOM 5434 C C . LEU B 1 54 ? 7.469 12.125 -14.844 1 95.62 54 LEU B C 1
ATOM 5436 O O . LEU B 1 54 ? 8.617 12.391 -14.484 1 95.62 54 LEU B O 1
ATOM 5440 N N . GLY B 1 55 ? 7.09 10.891 -15.188 1 96.31 55 GLY B N 1
ATOM 5441 C CA . GLY B 1 55 ? 8.023 9.773 -15.164 1 96.31 55 GLY B CA 1
ATOM 5442 C C . GLY B 1 55 ? 9.195 9.953 -16.109 1 96.31 55 GLY B C 1
ATOM 5443 O O . GLY B 1 55 ? 10.352 9.781 -15.727 1 96.31 55 GLY B O 1
ATOM 5444 N N . VAL B 1 56 ? 8.922 10.375 -17.281 1 95.12 56 VAL B N 1
ATOM 5445 C CA . VAL B 1 56 ? 9.945 10.531 -18.312 1 95.12 56 VAL B CA 1
ATOM 5446 C C . VAL B 1 56 ? 10.859 11.695 -17.953 1 95.12 56 VAL B C 1
ATOM 5448 O O . VAL B 1 56 ? 12.086 11.594 -18.078 1 95.12 56 VAL B O 1
ATOM 5451 N N . LEU B 1 57 ? 10.289 12.711 -17.469 1 96.25 57 LEU B N 1
ATOM 5452 C CA . LEU B 1 57 ? 11.047 13.898 -17.109 1 96.25 57 LEU B CA 1
ATOM 5453 C C . LEU B 1 57 ? 12.031 13.594 -15.977 1 96.25 57 LEU B C 1
ATOM 5455 O O . LEU B 1 57 ? 13.211 13.93 -16.062 1 96.25 57 LEU B O 1
ATOM 5459 N N . MET B 1 58 ? 11.539 12.969 -14.977 1 97.06 58 MET B N 1
ATOM 5460 C CA . MET B 1 58 ? 12.391 12.695 -13.828 1 97.06 58 MET B CA 1
ATOM 5461 C C . MET B 1 58 ? 13.469 11.68 -14.18 1 97.06 58 MET B C 1
ATOM 5463 O O . MET B 1 58 ? 14.594 11.75 -13.672 1 97.06 58 MET B O 1
ATOM 5467 N N . ALA B 1 59 ? 13.102 10.734 -15.047 1 96.12 59 ALA B N 1
ATOM 5468 C CA . ALA B 1 59 ? 14.109 9.781 -15.508 1 96.12 59 ALA B CA 1
ATOM 5469 C C . ALA B 1 59 ? 15.219 10.492 -16.281 1 96.12 59 ALA B C 1
ATOM 5471 O O . ALA B 1 59 ? 16.406 10.172 -16.125 1 96.12 59 ALA B O 1
ATOM 5472 N N . THR B 1 60 ? 14.875 11.422 -17.094 1 95.88 60 THR B N 1
ATOM 5473 C CA . THR B 1 60 ? 15.852 12.164 -17.891 1 95.88 60 THR B CA 1
ATOM 5474 C C . THR B 1 60 ? 16.75 13.008 -16.984 1 95.88 60 THR B C 1
ATOM 5476 O O . THR B 1 60 ? 17.953 13.062 -17.188 1 95.88 60 THR B O 1
ATOM 5479 N N . ILE B 1 61 ? 16.172 13.602 -15.984 1 96.38 61 ILE B N 1
ATOM 5480 C CA . ILE B 1 61 ? 16.953 14.414 -15.055 1 96.38 61 ILE B CA 1
ATOM 5481 C C . ILE B 1 61 ? 17.906 13.523 -14.266 1 96.38 61 ILE B C 1
ATOM 5483 O O . ILE B 1 61 ? 19.078 13.859 -14.094 1 96.38 61 ILE B O 1
ATOM 5487 N N . SER B 1 62 ? 17.344 12.445 -13.805 1 95.06 62 SER B N 1
ATOM 5488 C CA . SER B 1 62 ? 18.188 11.523 -13.055 1 95.06 62 SER B CA 1
ATOM 5489 C C . SER B 1 62 ? 19.359 11.023 -13.898 1 95.06 62 SER B C 1
ATOM 5491 O O . SER B 1 62 ? 20.5 10.977 -13.422 1 95.06 62 SER B O 1
ATOM 5493 N N . PHE B 1 63 ? 19.125 10.688 -15.125 1 92.62 63 PHE B N 1
ATOM 5494 C CA . PHE B 1 63 ? 20.156 10.172 -16.016 1 92.62 63 PHE B CA 1
ATOM 5495 C C . PHE B 1 63 ? 21.203 11.242 -16.312 1 92.62 63 PHE B C 1
ATOM 5497 O O . PHE B 1 63 ? 22.391 10.961 -16.297 1 92.62 63 PHE B O 1
ATOM 5504 N N . MET B 1 64 ? 20.75 12.43 -16.594 1 94.12 64 MET B N 1
ATOM 5505 C CA . MET B 1 64 ? 21.656 13.531 -16.891 1 94.12 64 MET B CA 1
ATOM 5506 C C . MET B 1 64 ? 22.531 13.852 -15.68 1 94.12 64 MET B C 1
ATOM 5508 O O . MET B 1 64 ? 23.719 14.156 -15.836 1 94.12 64 MET B O 1
ATOM 5512 N N . MET B 1 65 ? 21.938 13.805 -14.547 1 94.19 65 MET B N 1
ATOM 5513 C CA . MET B 1 65 ? 22.703 14.023 -13.32 1 94.19 65 MET B CA 1
ATOM 5514 C C . MET B 1 65 ? 23.797 12.969 -13.164 1 94.19 65 MET B C 1
ATOM 5516 O O . MET B 1 65 ? 24.938 13.297 -12.852 1 94.19 65 MET B O 1
ATOM 5520 N N . ASP B 1 66 ? 23.438 11.758 -13.406 1 91.25 66 ASP B N 1
ATOM 5521 C CA . ASP B 1 66 ? 24.406 10.672 -13.297 1 91.25 66 ASP B CA 1
ATOM 5522 C C . ASP B 1 66 ? 25.516 10.82 -14.328 1 91.25 66 ASP B C 1
ATOM 5524 O O . ASP B 1 66 ? 26.688 10.523 -14.047 1 91.25 66 ASP B O 1
ATOM 5528 N N . LEU B 1 67 ? 25.172 11.258 -15.484 1 91.06 67 LEU B N 1
ATOM 5529 C CA . LEU B 1 67 ? 26.156 11.461 -16.547 1 91.06 67 LEU B CA 1
ATOM 5530 C C . LEU B 1 67 ? 27.125 12.57 -16.188 1 91.06 67 LEU B C 1
ATOM 5532 O O . LEU B 1 67 ? 28.344 12.43 -16.375 1 91.06 67 LEU B O 1
ATOM 5536 N N . ILE B 1 68 ? 26.625 13.602 -15.656 1 94.19 68 ILE B N 1
ATOM 5537 C CA . ILE B 1 68 ? 27.469 14.734 -15.273 1 94.19 68 ILE B CA 1
ATOM 5538 C C . ILE B 1 68 ? 28.391 14.32 -14.125 1 94.19 68 ILE B C 1
ATOM 5540 O O . ILE B 1 68 ? 29.578 14.641 -14.125 1 94.19 68 ILE B O 1
ATOM 5544 N N . VAL B 1 69 ? 27.828 13.68 -13.148 1 92.81 69 VAL B N 1
ATOM 5545 C CA . VAL B 1 69 ? 28.609 13.219 -12 1 92.81 69 VAL B CA 1
ATOM 5546 C C . VAL B 1 69 ? 29.719 12.281 -12.469 1 92.81 69 VAL B C 1
ATOM 5548 O O . VAL B 1 69 ? 30.859 12.383 -12.008 1 92.81 69 VAL B O 1
ATOM 5551 N N . PHE B 1 70 ? 29.391 11.406 -13.398 1 89 70 PHE B N 1
ATOM 5552 C CA . PHE B 1 70 ? 30.375 10.469 -13.922 1 89 70 PHE B CA 1
ATOM 5553 C C . PHE B 1 70 ? 31.5 11.203 -14.633 1 89 70 PHE B C 1
ATOM 5555 O O . PHE B 1 70 ? 32.688 10.875 -14.453 1 89 70 PHE B O 1
ATOM 5562 N N . ARG B 1 71 ? 31.188 12.141 -15.398 1 92.38 71 ARG B N 1
ATOM 5563 C CA . ARG B 1 71 ? 32.188 12.898 -16.141 1 92.38 71 ARG B CA 1
ATOM 5564 C C . ARG B 1 71 ? 33.094 13.695 -15.203 1 92.38 71 ARG B C 1
ATOM 5566 O O . ARG B 1 71 ? 34.281 13.797 -15.43 1 92.38 71 ARG B O 1
ATOM 5573 N N . LEU B 1 72 ? 32.469 14.258 -14.18 1 92.12 72 LEU B N 1
ATOM 5574 C CA . LEU B 1 72 ? 33.25 15.008 -13.203 1 92.12 72 LEU B CA 1
ATOM 5575 C C . LEU B 1 72 ? 34.156 14.078 -12.398 1 92.12 72 LEU B C 1
ATOM 5577 O O . LEU B 1 72 ? 35.312 14.438 -12.07 1 92.12 72 LEU B O 1
ATOM 5581 N N . TYR B 1 73 ? 33.625 12.977 -12.086 1 88.94 73 TYR B N 1
ATOM 5582 C CA . TYR B 1 73 ? 34.438 11.992 -11.375 1 88.94 73 TYR B CA 1
ATOM 5583 C C . TYR B 1 73 ? 35.625 11.531 -12.227 1 88.94 73 TYR B C 1
ATOM 5585 O O . TYR B 1 73 ? 36.719 11.352 -11.711 1 88.94 73 TYR B O 1
ATOM 5593 N N . GLU B 1 74 ? 35.344 11.305 -13.508 1 89.75 74 GLU B N 1
ATOM 5594 C CA . GLU B 1 74 ? 36.406 10.898 -14.422 1 89.75 74 GLU B CA 1
ATOM 5595 C C . GLU B 1 74 ? 37.469 11.992 -14.57 1 89.75 74 GLU B C 1
ATOM 5597 O O . GLU B 1 74 ? 38.656 11.711 -14.656 1 89.75 74 GLU B O 1
ATOM 5602 N N . ALA B 1 75 ? 37.031 13.156 -14.562 1 91.62 75 ALA B N 1
ATOM 5603 C CA . ALA B 1 75 ? 37.938 14.289 -14.633 1 91.62 75 ALA B CA 1
ATOM 5604 C C . ALA B 1 75 ? 38.812 14.367 -13.375 1 91.62 75 ALA B C 1
ATOM 5606 O O . ALA B 1 75 ? 40 14.641 -13.461 1 91.62 75 ALA B O 1
ATOM 5607 N N . HIS B 1 76 ? 38.219 14.188 -12.227 1 91.5 76 HIS B N 1
ATOM 5608 C CA . HIS B 1 76 ? 38.969 14.203 -10.977 1 91.5 76 HIS B CA 1
ATOM 5609 C C . HIS B 1 76 ? 39.969 13.047 -10.914 1 91.5 76 HIS B C 1
ATOM 5611 O O . HIS B 1 76 ? 41.094 13.227 -10.453 1 91.5 76 HIS B O 1
ATOM 5617 N N . ARG B 1 77 ? 39.5 11.891 -11.336 1 88.25 77 ARG B N 1
ATOM 5618 C CA . ARG B 1 77 ? 40.375 10.727 -11.359 1 88.25 77 ARG B CA 1
ATOM 5619 C C . ARG B 1 77 ? 41.562 10.969 -12.281 1 88.25 77 ARG B C 1
ATOM 5621 O O . ARG B 1 77 ? 42.688 10.594 -11.945 1 88.25 77 ARG B O 1
ATOM 5628 N N . TRP B 1 78 ? 41.25 11.586 -13.422 1 91.12 78 TRP B N 1
ATOM 5629 C CA . TRP B 1 78 ? 42.312 11.922 -14.359 1 91.12 78 TRP B CA 1
ATOM 5630 C C . TRP B 1 78 ? 43.312 12.898 -13.734 1 91.12 78 TRP B C 1
ATOM 5632 O O . TRP B 1 78 ? 44.531 12.727 -13.844 1 91.12 78 TRP B O 1
ATOM 5642 N N . LEU B 1 79 ? 42.812 13.914 -13.07 1 89.62 79 LEU B N 1
ATOM 5643 C CA . LEU B 1 79 ? 43.688 14.898 -12.422 1 89.62 79 LEU B CA 1
ATOM 5644 C C . LEU B 1 79 ? 44.5 14.258 -11.312 1 89.62 79 LEU B C 1
ATOM 5646 O O . LEU B 1 79 ? 45.688 14.562 -11.164 1 89.62 79 LEU B O 1
ATOM 5650 N N . TYR B 1 80 ? 43.906 13.422 -10.523 1 89.5 80 TYR B N 1
ATOM 5651 C CA . TYR B 1 80 ? 44.562 12.742 -9.414 1 89.5 80 TYR B CA 1
ATOM 5652 C C . TYR B 1 80 ? 45.688 11.852 -9.93 1 89.5 80 TYR B C 1
ATOM 5654 O O . TYR B 1 80 ? 46.75 11.742 -9.289 1 89.5 80 TYR B O 1
ATOM 5662 N N . GLN B 1 81 ? 45.438 11.242 -11.086 1 89.62 81 GLN B N 1
ATOM 5663 C CA . GLN B 1 81 ? 46.469 10.383 -11.672 1 89.62 81 GLN B CA 1
ATOM 5664 C C . GLN B 1 81 ? 47.594 11.211 -12.305 1 89.62 81 GLN B C 1
ATOM 5666 O O . GLN B 1 81 ? 48.75 10.836 -12.242 1 89.62 81 GLN B O 1
ATOM 5671 N N . GLU B 1 82 ? 47.25 12.312 -12.891 1 91.31 82 GLU B N 1
ATOM 5672 C CA . GLU B 1 82 ? 48.188 13.156 -13.586 1 91.31 82 GLU B CA 1
ATOM 5673 C C . GLU B 1 82 ? 49.156 13.812 -12.609 1 91.31 82 GLU B C 1
ATOM 5675 O O . GLU B 1 82 ? 50.281 14.156 -12.984 1 91.31 82 GLU B O 1
ATOM 5680 N N . VAL B 1 83 ? 48.688 14 -11.391 1 89.69 83 VAL B N 1
ATOM 5681 C CA . VAL B 1 83 ? 49.5 14.648 -10.383 1 89.69 83 VAL B CA 1
ATOM 5682 C C . VAL B 1 83 ? 50.688 13.758 -10.039 1 89.69 83 VAL B C 1
ATOM 5684 O O . VAL B 1 83 ? 51.75 14.25 -9.602 1 89.69 83 VAL B O 1
ATOM 5687 N N . GLY B 1 84 ? 50.781 12.477 -10.367 1 81.88 84 GLY B N 1
ATOM 5688 C CA . GLY B 1 84 ? 51.906 11.586 -10.156 1 81.88 84 GLY B CA 1
ATOM 5689 C C . GLY B 1 84 ? 52.062 11.125 -8.719 1 81.88 84 GLY B C 1
ATOM 5690 O O . GLY B 1 84 ? 51.062 10.828 -8.055 1 81.88 84 GLY B O 1
ATOM 5691 N N . ASP B 1 85 ? 53.406 11.086 -8.203 1 83.44 85 ASP B N 1
ATOM 5692 C CA . ASP B 1 85 ? 53.688 10.469 -6.914 1 83.44 85 ASP B CA 1
ATOM 5693 C C . ASP B 1 85 ? 54 11.531 -5.855 1 83.44 85 ASP B C 1
ATOM 5695 O O . ASP B 1 85 ? 54.5 11.203 -4.777 1 83.44 85 ASP B O 1
ATOM 5699 N N . TYR B 1 86 ? 53.594 12.75 -6.105 1 89.94 86 TYR B N 1
ATOM 5700 C CA . TYR B 1 86 ? 53.781 13.789 -5.098 1 89.94 86 TYR B CA 1
ATOM 5701 C C . TYR B 1 86 ? 52.688 13.734 -4.047 1 89.94 86 TYR B C 1
ATOM 5703 O O . TYR B 1 86 ? 51.5 14.039 -4.344 1 89.94 86 TYR B O 1
ATOM 5711 N N . LEU B 1 87 ? 53 13.477 -2.857 1 90.5 87 LEU B N 1
ATOM 5712 C CA . LEU B 1 87 ? 52.062 13.234 -1.782 1 90.5 87 LEU B CA 1
ATOM 5713 C C . LEU B 1 87 ? 51.25 14.484 -1.472 1 90.5 87 LEU B C 1
ATOM 5715 O O . LEU B 1 87 ? 50.031 14.414 -1.241 1 90.5 87 LEU B O 1
ATOM 5719 N N . VAL B 1 88 ? 51.875 15.602 -1.445 1 92.44 88 VAL B N 1
ATOM 5720 C CA . VAL B 1 88 ? 51.219 16.859 -1.092 1 92.44 88 VAL B CA 1
ATOM 5721 C C . VAL B 1 88 ? 50.219 17.234 -2.18 1 92.44 88 VAL B C 1
ATOM 5723 O O . VAL B 1 88 ? 49.094 17.672 -1.881 1 92.44 88 VAL B O 1
ATOM 5726 N N . LEU B 1 89 ? 50.562 17.078 -3.441 1 92.38 89 LEU B N 1
ATOM 5727 C CA . LEU B 1 89 ? 49.656 17.422 -4.539 1 92.38 89 LEU B CA 1
ATOM 5728 C C . LEU B 1 89 ? 48.5 16.422 -4.613 1 92.38 89 LEU B C 1
ATOM 5730 O O . LEU B 1 89 ? 47.406 16.797 -4.984 1 92.38 89 LEU B O 1
ATOM 5734 N N . LYS B 1 90 ? 48.812 15.258 -4.242 1 91.69 90 LYS B N 1
ATOM 5735 C CA . LYS B 1 90 ? 47.719 14.266 -4.191 1 91.69 90 LYS B CA 1
ATOM 5736 C C . LYS B 1 90 ? 46.75 14.578 -3.082 1 91.69 90 LYS B C 1
ATOM 5738 O O . LYS B 1 90 ? 45.531 14.398 -3.256 1 91.69 90 LYS B O 1
ATOM 5743 N N . TYR B 1 91 ? 47.312 14.969 -1.992 1 92.69 91 TYR B N 1
ATOM 5744 C CA . TYR B 1 91 ? 46.438 15.344 -0.877 1 92.69 91 TYR B CA 1
ATOM 5745 C C . TYR B 1 91 ? 45.594 16.547 -1.235 1 92.69 91 TYR B C 1
ATOM 5747 O O . TYR B 1 91 ? 44.375 16.578 -0.936 1 92.69 91 TYR B O 1
ATOM 5755 N N . LEU B 1 92 ? 46.188 17.516 -1.896 1 93.31 92 LEU B N 1
ATOM 5756 C CA . LEU B 1 92 ? 45.438 18.719 -2.275 1 93.31 92 LEU B CA 1
ATOM 5757 C C . LEU B 1 92 ? 44.375 18.391 -3.314 1 93.31 92 LEU B C 1
ATOM 5759 O O . LEU B 1 92 ? 43.281 18.938 -3.262 1 93.31 92 LEU B O 1
ATOM 5763 N N . SER B 1 93 ? 44.719 17.594 -4.23 1 91.38 93 SER B N 1
ATOM 5764 C CA . SER B 1 93 ? 43.719 17.188 -5.23 1 91.38 93 SER B CA 1
ATOM 5765 C C . SER B 1 93 ? 42.562 16.438 -4.598 1 91.38 93 SER B C 1
ATOM 5767 O O . SER B 1 93 ? 41.406 16.672 -4.926 1 91.38 93 SER B O 1
ATOM 5769 N N . TRP B 1 94 ? 42.938 15.562 -3.65 1 91 94 TRP B N 1
ATOM 5770 C CA . TRP B 1 94 ? 41.906 14.734 -2.988 1 91 94 TRP B CA 1
ATOM 5771 C C . TRP B 1 94 ? 41 15.586 -2.117 1 91 94 TRP B C 1
ATOM 5773 O O . TRP B 1 94 ? 39.812 15.273 -1.97 1 91 94 TRP B O 1
ATOM 5783 N N . THR B 1 95 ? 41.469 16.688 -1.591 1 92.81 95 THR B N 1
ATOM 5784 C CA . THR B 1 95 ? 40.688 17.438 -0.613 1 92.81 95 THR B CA 1
ATOM 5785 C C . THR B 1 95 ? 40.031 18.656 -1.266 1 92.81 95 THR B C 1
ATOM 5787 O O . THR B 1 95 ? 38.875 18.984 -0.959 1 92.81 95 THR B O 1
ATOM 5790 N N . ILE B 1 96 ? 40.688 19.281 -2.16 1 94 96 ILE B N 1
ATOM 5791 C CA . ILE B 1 96 ? 40.188 20.531 -2.715 1 94 96 ILE B CA 1
ATOM 5792 C C . ILE B 1 96 ? 38.969 20.266 -3.604 1 94 96 ILE B C 1
ATOM 5794 O O . ILE B 1 96 ? 38.031 21.047 -3.625 1 94 96 ILE B O 1
ATOM 5798 N N . TYR B 1 97 ? 39.031 19.188 -4.344 1 93.56 97 TYR B N 1
ATOM 5799 C CA . TYR B 1 97 ? 37.969 18.875 -5.277 1 93.56 97 TYR B CA 1
ATOM 5800 C C . TYR B 1 97 ? 36.625 18.719 -4.555 1 93.56 97 TYR B C 1
ATOM 5802 O O . TYR B 1 97 ? 35.688 19.453 -4.84 1 93.56 97 TYR B O 1
ATOM 5810 N N . PRO B 1 98 ? 36.531 17.875 -3.566 1 94.19 98 PRO B N 1
ATOM 5811 C CA . PRO B 1 98 ? 35.25 17.719 -2.877 1 94.19 98 PRO B CA 1
ATOM 5812 C C . PRO B 1 98 ? 34.875 18.938 -2.033 1 94.19 98 PRO B C 1
ATOM 5814 O O . PRO B 1 98 ? 33.688 19.266 -1.888 1 94.19 98 PRO B O 1
ATOM 5817 N N . VAL B 1 99 ? 35.844 19.656 -1.473 1 95.81 99 VAL B N 1
ATOM 5818 C CA . VAL B 1 99 ? 35.562 20.828 -0.641 1 95.81 99 VAL B CA 1
ATOM 5819 C C . VAL B 1 99 ? 35 21.953 -1.494 1 95.81 99 VAL B C 1
ATOM 5821 O O . VAL B 1 99 ? 34.031 22.625 -1.084 1 95.81 99 VAL B O 1
ATOM 5824 N N . ALA B 1 100 ? 35.562 22.109 -2.682 1 95.5 100 ALA B N 1
ATOM 5825 C CA . ALA B 1 100 ? 35.062 23.156 -3.582 1 95.5 100 ALA B CA 1
ATOM 5826 C C . ALA B 1 100 ? 33.625 22.859 -4.043 1 95.5 100 ALA B C 1
ATOM 5828 O O . ALA B 1 100 ? 32.781 23.766 -4.07 1 95.5 100 ALA B O 1
ATOM 5829 N N . LEU B 1 101 ? 33.406 21.656 -4.395 1 95.56 101 LEU B N 1
ATOM 5830 C CA . LEU B 1 101 ? 32.094 21.281 -4.879 1 95.56 101 LEU B CA 1
ATOM 5831 C C . LEU B 1 101 ? 31.062 21.375 -3.764 1 95.56 101 LEU B C 1
ATOM 5833 O O . LEU B 1 101 ? 29.953 21.859 -3.98 1 95.56 101 LEU B O 1
ATOM 5837 N N . ALA B 1 102 ? 31.406 20.953 -2.568 1 95.38 102 ALA B N 1
ATOM 5838 C CA . ALA B 1 102 ? 30.484 20.984 -1.438 1 95.38 102 ALA B CA 1
ATOM 5839 C C . ALA B 1 102 ? 30.203 22.422 -1.008 1 95.38 102 ALA B C 1
ATOM 5841 O O . ALA B 1 102 ? 29.078 22.766 -0.664 1 95.38 102 ALA B O 1
ATOM 5842 N N . ALA B 1 103 ? 31.266 23.188 -1.001 1 95.75 103 ALA B N 1
ATOM 5843 C CA . ALA B 1 103 ? 31.094 24.594 -0.662 1 95.75 103 ALA B CA 1
ATOM 5844 C C . ALA B 1 103 ? 30.188 25.297 -1.671 1 95.75 103 ALA B C 1
ATOM 5846 O O . ALA B 1 103 ? 29.359 26.125 -1.296 1 95.75 103 ALA B O 1
ATOM 5847 N N . PHE B 1 104 ? 30.391 24.969 -2.869 1 95.94 104 PHE B N 1
ATOM 5848 C CA . PHE B 1 104 ? 29.547 25.547 -3.91 1 95.94 104 PHE B CA 1
ATOM 5849 C C . PHE B 1 104 ? 28.109 25.078 -3.764 1 95.94 104 PHE B C 1
ATOM 5851 O O . PHE B 1 104 ? 27.172 25.859 -3.92 1 95.94 104 PHE B O 1
ATOM 5858 N N . SER B 1 105 ? 27.938 23.844 -3.545 1 95.5 105 SER B N 1
ATOM 5859 C CA . SER B 1 105 ? 26.609 23.281 -3.357 1 95.5 105 SER B CA 1
ATOM 5860 C C . SER B 1 105 ? 25.859 24 -2.232 1 95.5 105 SER B C 1
ATOM 5862 O O . SER B 1 105 ? 24.734 24.453 -2.42 1 95.5 105 SER B O 1
ATOM 5864 N N . THR B 1 106 ? 26.5 24.156 -1.119 1 95.12 106 THR B N 1
ATOM 5865 C CA . THR B 1 106 ? 25.891 24.797 0.037 1 95.12 106 THR B CA 1
ATOM 5866 C C . THR B 1 106 ? 25.672 26.297 -0.229 1 95.12 106 THR B C 1
ATOM 5868 O O . THR B 1 106 ? 24.609 26.828 0.06 1 95.12 106 THR B O 1
ATOM 5871 N N . GLY B 1 107 ? 26.688 26.922 -0.753 1 94 107 GLY B N 1
ATOM 5872 C CA . GLY B 1 107 ? 26.609 28.359 -1.013 1 94 107 GLY B CA 1
ATOM 5873 C C . GLY B 1 107 ? 25.562 28.703 -2.053 1 94 107 GLY B C 1
ATOM 5874 O O . GLY B 1 107 ? 24.766 29.625 -1.854 1 94 107 GLY B O 1
ATOM 5875 N N . PHE B 1 108 ? 25.531 28 -3.092 1 92.69 108 PHE B N 1
ATOM 5876 C CA . PHE B 1 108 ? 24.578 28.25 -4.172 1 92.69 108 PHE B CA 1
ATOM 5877 C C . PHE B 1 108 ? 23.156 27.953 -3.729 1 92.69 108 PHE B C 1
ATOM 5879 O O . PHE B 1 108 ? 22.25 28.781 -3.932 1 92.69 108 PHE B O 1
ATOM 5886 N N . ALA B 1 109 ? 22.984 26.812 -3.141 1 90.5 109 ALA B N 1
ATOM 5887 C CA . ALA B 1 109 ? 21.641 26.406 -2.711 1 90.5 109 ALA B CA 1
ATOM 5888 C C . ALA B 1 109 ? 21.062 27.391 -1.709 1 90.5 109 ALA B C 1
ATOM 5890 O O . ALA B 1 109 ? 19.906 27.812 -1.845 1 90.5 109 ALA B O 1
ATOM 5891 N N . ASN B 1 110 ? 21.875 27.844 -0.807 1 88.81 110 ASN B N 1
ATOM 5892 C CA . ASN B 1 110 ? 21.375 28.719 0.248 1 88.81 110 ASN B CA 1
ATOM 5893 C C . ASN B 1 110 ? 21.234 30.156 -0.237 1 88.81 110 ASN B C 1
ATOM 5895 O O . ASN B 1 110 ? 20.484 30.953 0.348 1 88.81 110 ASN B O 1
ATOM 5899 N N . SER B 1 111 ? 21.922 30.516 -1.265 1 90.81 111 SER B N 1
ATOM 5900 C CA . SER B 1 111 ? 21.797 31.875 -1.812 1 90.81 111 SER B CA 1
ATOM 5901 C C . SER B 1 111 ? 20.484 32.062 -2.555 1 90.81 111 SER B C 1
ATOM 5903 O O . SER B 1 111 ? 19.922 33.156 -2.58 1 90.81 111 SER B O 1
ATOM 5905 N N . ILE B 1 112 ? 20 31.031 -3.094 1 91.56 112 ILE B N 1
ATOM 5906 C CA . ILE B 1 112 ? 18.75 31.109 -3.828 1 91.56 112 ILE B CA 1
ATOM 5907 C C . ILE B 1 112 ? 17.578 30.953 -2.863 1 91.56 112 ILE B C 1
ATOM 5909 O O . ILE B 1 112 ? 16.641 31.75 -2.867 1 91.56 112 ILE B O 1
ATOM 5913 N N . THR B 1 113 ? 17.609 29.828 -2.08 1 91.31 113 THR B N 1
ATOM 5914 C CA . THR B 1 113 ? 16.578 29.578 -1.075 1 91.31 113 THR B CA 1
ATOM 5915 C C . THR B 1 113 ? 17.109 28.688 0.044 1 91.31 113 THR B C 1
ATOM 5917 O O . THR B 1 113 ? 17.812 27.719 -0.215 1 91.31 113 THR B O 1
ATOM 5920 N N . PRO B 1 114 ? 16.812 29.047 1.177 1 86.19 114 PRO B N 1
ATOM 5921 C CA . PRO B 1 114 ? 17.25 28.203 2.297 1 86.19 114 PRO B CA 1
ATOM 5922 C C . PRO B 1 114 ? 16.5 26.891 2.387 1 86.19 114 PRO B C 1
ATOM 5924 O O . PRO B 1 114 ? 16.891 25.984 3.129 1 86.19 114 PRO B O 1
ATOM 5927 N N . HIS B 1 115 ? 15.492 26.703 1.576 1 88.62 115 HIS B N 1
ATOM 5928 C CA . HIS B 1 115 ? 14.633 25.531 1.641 1 88.62 115 HIS B CA 1
ATOM 5929 C C . HIS B 1 115 ? 15.148 24.422 0.742 1 88.62 115 HIS B C 1
ATOM 5931 O O . HIS B 1 115 ? 14.547 23.344 0.665 1 88.62 115 HIS B O 1
ATOM 5937 N N . SER B 1 116 ? 16.281 24.688 0.161 1 89 116 SER B N 1
ATOM 5938 C CA . SER B 1 116 ? 16.828 23.703 -0.756 1 89 116 SER B CA 1
ATOM 5939 C C . SER B 1 116 ? 17.734 22.719 -0.024 1 89 116 SER B C 1
ATOM 5941 O O . SER B 1 116 ? 18.062 21.656 -0.555 1 89 116 SER B O 1
ATOM 5943 N N . GLY B 1 117 ? 18.109 23.062 1.193 1 89.19 117 GLY B N 1
ATOM 5944 C CA . GLY B 1 117 ? 19.016 22.203 1.943 1 89.19 117 GLY B CA 1
ATOM 5945 C C . GLY B 1 117 ? 18.328 20.984 2.523 1 89.19 117 GLY B C 1
ATOM 5946 O O . GLY B 1 117 ? 17.125 21 2.801 1 89.19 117 GLY B O 1
ATOM 5947 N N . GLY B 1 118 ? 19.125 19.875 2.615 1 89.94 118 GLY B N 1
ATOM 5948 C CA . GLY B 1 118 ? 18.609 18.656 3.242 1 89.94 118 GLY B CA 1
ATOM 5949 C C . GLY B 1 118 ? 17.969 17.703 2.254 1 89.94 118 GLY B C 1
ATOM 5950 O O . GLY B 1 118 ? 18.031 17.922 1.043 1 89.94 118 GLY B O 1
ATOM 5951 N N . SER B 1 119 ? 17.391 16.672 2.738 1 92.94 119 SER B N 1
ATOM 5952 C CA . SER B 1 119 ? 16.781 15.625 1.919 1 92.94 119 SER B CA 1
ATOM 5953 C C . SER B 1 119 ? 15.445 16.078 1.336 1 92.94 119 SER B C 1
ATOM 5955 O O . SER B 1 119 ? 15.156 15.828 0.166 1 92.94 119 SER B O 1
ATOM 5957 N N . GLY B 1 120 ? 14.602 16.781 2.07 1 93.81 120 GLY B N 1
ATOM 5958 C CA . GLY B 1 120 ? 13.297 17.25 1.625 1 93.81 120 GLY B CA 1
ATOM 5959 C C . GLY B 1 120 ? 12.172 16.297 1.983 1 93.81 120 GLY B C 1
ATOM 5960 O O . GLY B 1 120 ? 11 16.672 1.944 1 93.81 120 GLY B O 1
ATOM 5961 N N . ILE B 1 121 ? 12.5 15.023 2.436 1 95.19 121 ILE B N 1
ATOM 5962 C CA . ILE B 1 121 ? 11.484 14.016 2.709 1 95.19 121 ILE B CA 1
ATOM 5963 C C . ILE B 1 121 ? 10.695 14.398 3.961 1 95.19 121 ILE B C 1
ATOM 5965 O O . ILE B 1 121 ? 9.461 14.32 3.975 1 95.19 121 ILE B O 1
ATOM 5969 N N . PRO B 1 122 ? 11.375 14.906 5.039 1 94.06 122 PRO B N 1
ATOM 5970 C CA . PRO B 1 122 ? 10.602 15.312 6.215 1 94.06 122 PRO B CA 1
ATOM 5971 C C . PRO B 1 122 ? 9.594 16.422 5.906 1 94.06 122 PRO B C 1
ATOM 5973 O O . PRO B 1 122 ? 8.469 16.391 6.402 1 94.06 122 PRO B O 1
ATOM 5976 N N . GLU B 1 123 ? 9.984 17.344 5.09 1 94 123 GLU B N 1
ATOM 5977 C CA . GLU B 1 123 ? 9.102 18.438 4.711 1 94 123 GLU B CA 1
ATOM 5978 C C . GLU B 1 123 ? 7.953 17.938 3.834 1 94 123 GLU B C 1
ATOM 5980 O O . GLU B 1 123 ? 6.816 18.391 3.984 1 94 123 GLU B O 1
ATOM 5985 N N . LEU B 1 124 ? 8.344 17.062 2.934 1 93.38 124 LEU B N 1
ATOM 5986 C CA . LEU B 1 124 ? 7.305 16.5 2.072 1 93.38 124 LEU B CA 1
ATOM 5987 C C . LEU B 1 124 ? 6.305 15.688 2.883 1 93.38 124 LEU B C 1
ATOM 5989 O O . LEU B 1 124 ? 5.102 15.727 2.611 1 93.38 124 LEU B O 1
ATOM 5993 N N . LYS B 1 125 ? 6.793 14.898 3.783 1 91.62 125 LYS B N 1
ATOM 5994 C CA . LYS B 1 125 ? 5.918 14.133 4.672 1 91.62 125 LYS B CA 1
ATOM 5995 C C . LYS B 1 125 ? 4.957 15.055 5.418 1 91.62 125 LYS B C 1
ATOM 5997 O O . LYS B 1 125 ? 3.785 14.719 5.602 1 91.62 125 LYS B O 1
ATOM 6002 N N . THR B 1 126 ? 5.418 16.188 5.828 1 89.75 126 THR B N 1
ATOM 6003 C CA . THR B 1 126 ? 4.602 17.172 6.527 1 89.75 126 THR B CA 1
ATOM 6004 C C . THR B 1 126 ? 3.572 17.797 5.586 1 89.75 126 THR B C 1
ATOM 6006 O O . THR B 1 126 ? 2.42 18 5.965 1 89.75 126 THR B O 1
ATOM 6009 N N . ILE B 1 127 ? 3.994 18 4.387 1 89.25 127 ILE B N 1
ATOM 6010 C CA . ILE B 1 127 ? 3.096 18.578 3.393 1 89.25 127 ILE B CA 1
ATOM 6011 C C . ILE B 1 127 ? 1.973 17.594 3.08 1 89.25 127 ILE B C 1
ATOM 6013 O O . ILE B 1 127 ? 0.804 17.969 2.996 1 89.25 127 ILE B O 1
ATOM 6017 N N . LEU B 1 128 ? 2.289 16.375 2.961 1 87.44 128 LEU B N 1
ATOM 6018 C CA . LEU B 1 128 ? 1.314 15.344 2.598 1 87.44 128 LEU B CA 1
ATOM 6019 C C . LEU B 1 128 ? 0.358 15.07 3.752 1 87.44 128 LEU B C 1
ATOM 6021 O O . LEU B 1 128 ? -0.719 14.508 3.551 1 87.44 128 LEU B O 1
ATOM 6025 N N . SER B 1 129 ? 0.812 15.422 4.898 1 82.81 129 SER B N 1
ATOM 6026 C CA . SER B 1 129 ? -0.074 15.266 6.047 1 82.81 129 SER B CA 1
ATOM 6027 C C . SER B 1 129 ? -1.11 16.391 6.102 1 82.81 129 SER B C 1
ATOM 6029 O O . SER B 1 129 ? -2.023 16.344 6.926 1 82.81 129 SER B O 1
ATOM 6031 N N . GLY B 1 130 ? -0.993 17.438 5.285 1 78.88 130 GLY B N 1
ATOM 6032 C CA . GLY B 1 130 ? -2.016 18.469 5.203 1 78.88 130 GLY B CA 1
ATOM 6033 C C . GLY B 1 130 ? -1.483 19.859 5.488 1 78.88 130 GLY B C 1
ATOM 6034 O O . GLY B 1 130 ? -2.225 20.844 5.41 1 78.88 130 GLY B O 1
ATOM 6035 N N . VAL B 1 131 ? -0.215 19.938 5.781 1 82.69 131 VAL B N 1
ATOM 6036 C CA . VAL B 1 131 ? 0.363 21.234 6.105 1 82.69 131 VAL B CA 1
ATOM 6037 C C . VAL B 1 131 ? 0.853 21.906 4.828 1 82.69 131 VAL B C 1
ATOM 6039 O O . VAL B 1 131 ? 1.439 21.266 3.957 1 82.69 131 VAL B O 1
ATOM 6042 N N . GLU B 1 132 ? 0.584 23.141 4.789 1 80.5 132 GLU B N 1
ATOM 6043 C CA . GLU B 1 132 ? 0.986 23.875 3.596 1 80.5 132 GLU B CA 1
ATOM 6044 C C . GLU B 1 132 ? 2.355 24.531 3.781 1 80.5 132 GLU B C 1
ATOM 6046 O O . GLU B 1 132 ? 2.52 25.422 4.617 1 80.5 132 GLU B O 1
ATOM 6051 N N . LEU B 1 133 ? 3.301 24 3.164 1 84.88 133 LEU B N 1
ATOM 6052 C CA . LEU B 1 133 ? 4.637 24.578 3.066 1 84.88 133 LEU B CA 1
ATOM 6053 C C . LEU B 1 133 ? 4.984 24.891 1.616 1 84.88 133 LEU B C 1
ATOM 6055 O O . LEU B 1 133 ? 5.785 24.188 0.995 1 84.88 133 LEU B O 1
ATOM 6059 N N . GLU B 1 134 ? 4.527 25.953 1.127 1 83.69 134 GLU B N 1
ATOM 6060 C CA . GLU B 1 134 ? 4.578 26.266 -0.298 1 83.69 134 GLU B CA 1
ATOM 6061 C C . GLU B 1 134 ? 6.008 26.562 -0.746 1 83.69 134 GLU B C 1
ATOM 6063 O O . GLU B 1 134 ? 6.367 26.312 -1.897 1 83.69 134 GLU B O 1
ATOM 6068 N N . GLU B 1 135 ? 6.82 27.047 0.135 1 88.38 135 GLU B N 1
ATOM 6069 C CA . GLU B 1 135 ? 8.18 27.438 -0.224 1 88.38 135 GLU B CA 1
ATOM 6070 C C . GLU B 1 135 ? 9.008 26.203 -0.613 1 88.38 135 GLU B C 1
ATOM 6072 O O . GLU B 1 135 ? 9.93 26.312 -1.43 1 88.38 135 GLU B O 1
ATOM 6077 N N . TYR B 1 136 ? 8.617 25.141 -0.107 1 91.94 136 TYR B N 1
ATOM 6078 C CA . TYR B 1 136 ? 9.367 23.922 -0.385 1 91.94 136 TYR B CA 1
ATOM 6079 C C . TYR B 1 136 ? 8.977 23.344 -1.742 1 91.94 136 TYR B C 1
ATOM 6081 O O . TYR B 1 136 ? 9.672 22.484 -2.275 1 91.94 136 TYR B O 1
ATOM 6089 N N . LEU B 1 137 ? 7.914 23.828 -2.334 1 92.12 137 LEU B N 1
ATOM 6090 C CA . LEU B 1 137 ? 7.484 23.312 -3.635 1 92.12 137 LEU B CA 1
ATOM 6091 C C . LEU B 1 137 ? 7.648 24.391 -4.711 1 92.12 137 LEU B C 1
ATOM 6093 O O . LEU B 1 137 ? 7.164 24.219 -5.832 1 92.12 137 LEU B O 1
ATOM 6097 N N . ALA B 1 138 ? 8.398 25.406 -4.402 1 90.75 138 ALA B N 1
ATOM 6098 C CA . ALA B 1 138 ? 8.602 26.516 -5.328 1 90.75 138 ALA B CA 1
ATOM 6099 C C . ALA B 1 138 ? 9.594 26.141 -6.426 1 90.75 138 ALA B C 1
ATOM 6101 O O . ALA B 1 138 ? 10.516 25.359 -6.191 1 90.75 138 ALA B O 1
ATOM 6102 N N . ILE B 1 139 ? 9.461 26.703 -7.582 1 89 139 ILE B N 1
ATOM 6103 C CA . ILE B 1 139 ? 10.266 26.375 -8.758 1 89 139 ILE B CA 1
ATOM 6104 C C . ILE B 1 139 ? 11.703 26.844 -8.547 1 89 139 ILE B C 1
ATOM 6106 O O . ILE B 1 139 ? 12.641 26.219 -9.055 1 89 139 ILE B O 1
ATOM 6110 N N . LYS B 1 140 ? 11.922 27.938 -7.832 1 90.88 140 LYS B N 1
ATOM 6111 C CA . LYS B 1 140 ? 13.273 28.406 -7.543 1 90.88 140 LYS B CA 1
ATOM 6112 C C . LYS B 1 140 ? 14.047 27.375 -6.727 1 90.88 140 LYS B C 1
ATOM 6114 O O . LYS B 1 140 ? 15.258 27.219 -6.902 1 90.88 140 LYS B O 1
ATOM 6119 N N . ASN B 1 141 ? 13.305 26.734 -5.895 1 94.06 141 ASN B N 1
ATOM 6120 C CA . ASN B 1 141 ? 13.914 25.688 -5.094 1 94.06 141 ASN B CA 1
ATOM 6121 C C . ASN B 1 141 ? 14.328 24.5 -5.957 1 94.06 141 ASN B C 1
ATOM 6123 O O . ASN B 1 141 ? 15.32 23.828 -5.664 1 94.06 141 ASN B O 1
ATOM 6127 N N . PHE B 1 142 ? 13.625 24.297 -7.062 1 95.5 142 PHE B N 1
ATOM 6128 C CA . PHE B 1 142 ? 13.914 23.188 -7.965 1 95.5 142 PHE B CA 1
ATOM 6129 C C . PHE B 1 142 ? 15.289 23.359 -8.609 1 95.5 142 PHE B C 1
ATOM 6131 O O . PHE B 1 142 ? 16.109 22.438 -8.57 1 95.5 142 PHE B O 1
ATOM 6138 N N . GLY B 1 143 ? 15.547 24.5 -9.195 1 93.31 143 GLY B N 1
ATOM 6139 C CA . GLY B 1 143 ? 16.828 24.766 -9.836 1 93.31 143 GLY B CA 1
ATOM 6140 C C . GLY B 1 143 ? 17.984 24.734 -8.859 1 93.31 143 GLY B C 1
ATOM 6141 O O . GLY B 1 143 ? 19.047 24.156 -9.164 1 93.31 143 GLY B O 1
ATOM 6142 N N . ALA B 1 144 ? 17.797 25.281 -7.703 1 94.94 144 ALA B N 1
ATOM 6143 C CA . ALA B 1 144 ? 18.844 25.312 -6.688 1 94.94 144 ALA B CA 1
ATOM 6144 C C . ALA B 1 144 ? 19.188 23.906 -6.215 1 94.94 144 ALA B C 1
ATOM 6146 O O . ALA B 1 144 ? 20.359 23.578 -6.043 1 94.94 144 ALA B O 1
ATOM 6147 N N . LYS B 1 145 ? 18.219 23.078 -6.055 1 95.5 145 LYS B N 1
ATOM 6148 C CA . LYS B 1 145 ? 18.438 21.734 -5.535 1 95.5 145 LYS B CA 1
ATOM 6149 C C . LYS B 1 145 ? 19.047 20.828 -6.594 1 95.5 145 LYS B C 1
ATOM 6151 O O . LYS B 1 145 ? 19.828 19.938 -6.27 1 95.5 145 LYS B O 1
ATOM 6156 N N . VAL B 1 146 ? 18.672 21.016 -7.891 1 96.12 146 VAL B N 1
ATOM 6157 C CA . VAL B 1 146 ? 19.25 20.203 -8.961 1 96.12 146 VAL B CA 1
ATOM 6158 C C . VAL B 1 146 ? 20.75 20.469 -9.055 1 96.12 146 VAL B C 1
ATOM 6160 O O . VAL B 1 146 ? 21.547 19.531 -9.094 1 96.12 146 VAL B O 1
ATOM 6163 N N . VAL B 1 147 ? 21.141 21.703 -9.039 1 95.44 147 VAL B N 1
ATOM 6164 C CA . VAL B 1 147 ? 22.547 22.078 -9.156 1 95.44 147 VAL B CA 1
ATOM 6165 C C . VAL B 1 147 ? 23.297 21.688 -7.883 1 95.44 147 VAL B C 1
ATOM 6167 O O . VAL B 1 147 ? 24.391 21.109 -7.941 1 95.44 147 VAL B O 1
ATOM 6170 N N . GLY B 1 148 ? 22.656 22.031 -6.754 1 95.5 148 GLY B N 1
ATOM 6171 C CA . GLY B 1 148 ? 23.281 21.656 -5.488 1 95.5 148 GLY B CA 1
ATOM 6172 C C . GLY B 1 148 ? 23.5 20.172 -5.34 1 95.5 148 GLY B C 1
ATOM 6173 O O . GLY B 1 148 ? 24.562 19.734 -4.926 1 95.5 148 GLY B O 1
ATOM 6174 N N . LEU B 1 149 ? 22.516 19.406 -5.691 1 96.12 149 LEU B N 1
ATOM 6175 C CA . LEU B 1 149 ? 22.578 17.953 -5.574 1 96.12 149 LEU B CA 1
ATOM 6176 C C . LEU B 1 149 ? 23.625 17.375 -6.523 1 96.12 149 LEU B C 1
ATOM 6178 O O . LEU B 1 149 ? 24.359 16.453 -6.168 1 96.12 149 LEU B O 1
ATOM 6182 N N . THR B 1 150 ? 23.688 17.891 -7.738 1 95.81 150 THR B N 1
ATOM 6183 C CA . THR B 1 150 ? 24.688 17.438 -8.703 1 95.81 150 THR B CA 1
ATOM 6184 C C . THR B 1 150 ? 26.094 17.641 -8.164 1 95.81 150 THR B C 1
ATOM 6186 O O . THR B 1 150 ? 26.953 16.766 -8.289 1 95.81 150 THR B O 1
ATOM 6189 N N . CYS B 1 151 ? 26.328 18.734 -7.496 1 95.12 151 CYS B N 1
ATOM 6190 C CA . CYS B 1 151 ? 27.625 19.016 -6.898 1 95.12 151 CYS B CA 1
ATOM 6191 C C . CYS B 1 151 ? 27.891 18.094 -5.719 1 95.12 151 CYS B C 1
ATOM 6193 O O . CYS B 1 151 ? 29.016 17.641 -5.535 1 95.12 151 CYS B O 1
ATOM 6195 N N . THR B 1 152 ? 26.859 17.875 -4.953 1 94.38 152 THR B N 1
ATOM 6196 C CA . THR B 1 152 ? 26.984 16.969 -3.82 1 94.38 152 THR B CA 1
ATOM 6197 C C . THR B 1 152 ? 27.375 15.57 -4.289 1 94.38 152 THR B C 1
ATOM 6199 O O . THR B 1 152 ? 28.281 14.953 -3.736 1 94.38 152 THR B O 1
ATOM 6202 N N . LEU B 1 153 ? 26.703 15.086 -5.301 1 94.06 153 LEU B N 1
ATOM 6203 C CA . LEU B 1 153 ? 26.969 13.742 -5.805 1 94.06 153 LEU B CA 1
ATOM 6204 C C . LEU B 1 153 ? 28.344 13.664 -6.449 1 94.06 153 LEU B C 1
ATOM 6206 O O . LEU B 1 153 ? 29 12.617 -6.383 1 94.06 153 LEU B O 1
ATOM 6210 N N . SER B 1 154 ? 28.766 14.734 -7.023 1 93.12 154 SER B N 1
ATOM 6211 C CA . SER B 1 154 ? 30.078 14.773 -7.66 1 93.12 154 SER B CA 1
ATOM 6212 C C . SER B 1 154 ? 31.203 14.742 -6.629 1 93.12 154 SER B C 1
ATOM 6214 O O . SER B 1 154 ? 32.344 14.352 -6.938 1 93.12 154 SER B O 1
ATOM 6216 N N . ALA B 1 155 ? 30.875 15.156 -5.426 1 89.5 155 ALA B N 1
ATOM 6217 C CA . ALA B 1 155 ? 31.844 15.102 -4.348 1 89.5 155 ALA B CA 1
ATOM 6218 C C . ALA B 1 155 ? 31.969 13.695 -3.773 1 89.5 155 ALA B C 1
ATOM 6220 O O . ALA B 1 155 ? 32.625 13.484 -2.754 1 89.5 155 ALA B O 1
ATOM 6221 N N . GLY B 1 156 ? 31.344 12.648 -4.309 1 76 156 GLY B N 1
ATOM 6222 C CA . GLY B 1 156 ? 31.125 11.305 -3.793 1 76 156 GLY B CA 1
ATOM 6223 C C . GLY B 1 156 ? 32.406 10.516 -3.633 1 76 156 GLY B C 1
ATOM 6224 O O . GLY B 1 156 ? 32.438 9.469 -2.984 1 76 156 GLY B O 1
ATOM 6225 N N . SER B 1 157 ? 33.5 11.023 -4.074 1 61.84 157 SER B N 1
ATOM 6226 C CA . SER B 1 157 ? 34.781 10.32 -3.871 1 61.84 157 SER B CA 1
ATOM 6227 C C . SER B 1 157 ? 35.156 10.32 -2.4 1 61.84 157 SER B C 1
ATOM 6229 O O . SER B 1 157 ? 35.75 9.352 -1.907 1 61.84 157 SER B O 1
ATOM 6231 N N . THR B 1 158 ? 34.75 11.359 -1.656 1 68.12 158 THR B N 1
ATOM 6232 C CA . THR B 1 158 ? 35.156 11.531 -0.262 1 68.12 158 THR B CA 1
ATOM 6233 C C . THR B 1 158 ? 33.906 11.547 0.646 1 68.12 158 THR B C 1
ATOM 6235 O O . THR B 1 158 ? 33.906 10.891 1.69 1 68.12 158 THR B O 1
ATOM 6238 N N . VAL B 1 159 ? 32.938 12.305 0.247 1 77.31 159 VAL B N 1
ATOM 6239 C CA . VAL B 1 159 ? 31.688 12.375 0.994 1 77.31 159 VAL B CA 1
ATOM 6240 C C . VAL B 1 159 ? 30.594 11.633 0.239 1 77.31 159 VAL B C 1
ATOM 6242 O O . VAL B 1 159 ? 29.922 12.211 -0.618 1 77.31 159 VAL B O 1
ATOM 6245 N N . PHE B 1 160 ? 30.453 10.367 0.584 1 80.06 160 PHE B N 1
ATOM 6246 C CA . PHE B 1 160 ? 29.5 9.539 -0.157 1 80.06 160 PHE B CA 1
ATOM 6247 C C . PHE B 1 160 ? 28.078 9.75 0.346 1 80.06 160 PHE B C 1
ATOM 6249 O O . PHE B 1 160 ? 27.719 9.258 1.412 1 80.06 160 PHE B O 1
ATOM 6256 N N . LEU B 1 161 ? 27.422 10.648 -0.342 1 90.19 161 LEU B N 1
ATOM 6257 C CA . LEU B 1 161 ? 26.016 10.914 -0.062 1 90.19 161 LEU B CA 1
ATOM 6258 C C . LEU B 1 161 ? 25.141 10.492 -1.235 1 90.19 161 LEU B C 1
ATOM 6260 O O . LEU B 1 161 ? 25.641 10.242 -2.334 1 90.19 161 LEU B O 1
ATOM 6264 N N . GLY B 1 162 ? 23.875 10.312 -0.964 1 90.31 162 GLY B N 1
ATOM 6265 C CA . GLY B 1 162 ? 22.969 9.781 -1.974 1 90.31 162 GLY B CA 1
ATOM 6266 C C . GLY B 1 162 ? 22.047 10.836 -2.557 1 90.31 162 GLY B C 1
ATOM 6267 O O . GLY B 1 162 ? 22.125 12.008 -2.188 1 90.31 162 GLY B O 1
ATOM 6268 N N . LYS B 1 163 ? 21.266 10.398 -3.486 1 93.88 163 LYS B N 1
ATOM 6269 C CA . LYS B 1 163 ? 20.391 11.352 -4.168 1 93.88 163 LYS B CA 1
ATOM 6270 C C . LYS B 1 163 ? 18.922 11.062 -3.879 1 93.88 163 LYS B C 1
ATOM 6272 O O . LYS B 1 163 ? 18.047 11.875 -4.195 1 93.88 163 LYS B O 1
ATOM 6277 N N . LEU B 1 164 ? 18.578 10 -3.201 1 94.25 164 LEU B N 1
ATOM 6278 C CA . LEU B 1 164 ? 17.203 9.547 -3.082 1 94.25 164 LEU B CA 1
ATOM 6279 C C . LEU B 1 164 ? 16.312 10.641 -2.48 1 94.25 164 LEU B C 1
ATOM 6281 O O . LEU B 1 164 ? 15.328 11.055 -3.092 1 94.25 164 LEU B O 1
ATOM 6285 N N . GLY B 1 165 ? 16.672 11.203 -1.37 1 95.12 165 GLY B N 1
ATOM 6286 C CA . GLY B 1 165 ? 15.859 12.195 -0.675 1 95.12 165 GLY B CA 1
ATOM 6287 C C . GLY B 1 165 ? 15.594 13.438 -1.505 1 95.12 165 GLY B C 1
ATOM 6288 O O . GLY B 1 165 ? 14.445 13.734 -1.844 1 95.12 165 GLY B O 1
ATOM 6289 N N . PRO B 1 166 ? 16.656 14.094 -1.869 1 96 166 PRO B N 1
ATOM 6290 C CA . PRO B 1 166 ? 16.469 15.312 -2.672 1 96 166 PRO B CA 1
ATOM 6291 C C . PRO B 1 166 ? 15.758 15.039 -3.994 1 96 166 PRO B C 1
ATOM 6293 O O . PRO B 1 166 ? 15.016 15.898 -4.484 1 96 166 PRO B O 1
ATOM 6296 N N . PHE B 1 167 ? 15.984 13.898 -4.477 1 95.88 167 PHE B N 1
ATOM 6297 C CA . PHE B 1 167 ? 15.359 13.609 -5.762 1 95.88 167 PHE B CA 1
ATOM 6298 C C . PHE B 1 167 ? 13.859 13.406 -5.605 1 95.88 167 PHE B C 1
ATOM 6300 O O . PHE B 1 167 ? 13.086 13.758 -6.496 1 95.88 167 PHE B O 1
ATOM 6307 N N . VAL B 1 168 ? 13.445 12.797 -4.559 1 96.56 168 VAL B N 1
ATOM 6308 C CA . VAL B 1 168 ? 12.023 12.688 -4.254 1 96.56 168 VAL B CA 1
ATOM 6309 C C . VAL B 1 168 ? 11.414 14.086 -4.113 1 96.56 168 VAL B C 1
ATOM 6311 O O . VAL B 1 168 ? 10.312 14.344 -4.594 1 96.56 168 VAL B O 1
ATOM 6314 N N . HIS B 1 169 ? 12.164 14.922 -3.469 1 96.56 169 HIS B N 1
ATOM 6315 C CA . HIS B 1 169 ? 11.734 16.297 -3.34 1 96.56 169 HIS B CA 1
ATOM 6316 C C . HIS B 1 169 ? 11.641 16.984 -4.703 1 96.56 169 HIS B C 1
ATOM 6318 O O . HIS B 1 169 ? 10.68 17.703 -4.98 1 96.56 169 HIS B O 1
ATOM 6324 N N . LEU B 1 170 ? 12.609 16.797 -5.523 1 97.44 170 LEU B N 1
ATOM 6325 C CA . LEU B 1 170 ? 12.617 17.344 -6.875 1 97.44 170 LEU B CA 1
ATOM 6326 C C . LEU B 1 170 ? 11.414 16.844 -7.672 1 97.44 170 LEU B C 1
ATOM 6328 O O . LEU B 1 170 ? 10.773 17.625 -8.383 1 97.44 170 LEU B O 1
ATOM 6332 N N . SER B 1 171 ? 11.18 15.578 -7.535 1 97.31 171 SER B N 1
ATOM 6333 C CA . SER B 1 171 ? 10.047 15 -8.242 1 97.31 171 SER B CA 1
ATOM 6334 C C . SER B 1 171 ? 8.734 15.625 -7.789 1 97.31 171 SER B C 1
ATOM 6336 O O . SER B 1 171 ? 7.836 15.859 -8.602 1 97.31 171 SER B O 1
ATOM 6338 N N . SER B 1 172 ? 8.609 15.906 -6.527 1 95.81 172 SER B N 1
ATOM 6339 C CA . SER B 1 172 ? 7.402 16.531 -5.992 1 95.81 172 SER B CA 1
ATOM 6340 C C . SER B 1 172 ? 7.254 17.969 -6.5 1 95.81 172 SER B C 1
ATOM 6342 O O . SER B 1 172 ? 6.145 18.406 -6.797 1 95.81 172 SER B O 1
ATOM 6344 N N . MET B 1 173 ? 8.359 18.656 -6.586 1 96.25 173 MET B N 1
ATOM 6345 C CA . MET B 1 173 ? 8.32 20.016 -7.113 1 96.25 173 MET B CA 1
ATOM 6346 C C . MET B 1 173 ? 7.922 20.016 -8.586 1 96.25 173 MET B C 1
ATOM 6348 O O . MET B 1 173 ? 7.141 20.859 -9.023 1 96.25 173 MET B O 1
ATOM 6352 N N . ALA B 1 174 ? 8.469 19.094 -9.297 1 95.69 174 ALA B N 1
ATOM 6353 C CA . ALA B 1 174 ? 8.102 18.953 -10.711 1 95.69 174 ALA B CA 1
ATOM 6354 C C . ALA B 1 174 ? 6.609 18.688 -10.867 1 95.69 174 ALA B C 1
ATOM 6356 O O . ALA B 1 174 ? 5.965 19.25 -11.758 1 95.69 174 ALA B O 1
ATOM 6357 N N . ALA B 1 175 ? 6.117 17.844 -10.07 1 94.69 175 ALA B N 1
ATOM 6358 C CA . ALA B 1 175 ? 4.691 17.531 -10.125 1 94.69 175 ALA B CA 1
ATOM 6359 C C . ALA B 1 175 ? 3.848 18.75 -9.797 1 94.69 175 ALA B C 1
ATOM 6361 O O . ALA B 1 175 ? 2.814 18.984 -10.43 1 94.69 175 ALA B O 1
ATOM 6362 N N . ALA B 1 176 ? 4.262 19.484 -8.742 1 91.69 176 ALA B N 1
ATOM 6363 C CA . ALA B 1 176 ? 3.539 20.703 -8.367 1 91.69 176 ALA B CA 1
ATOM 6364 C C . ALA B 1 176 ? 3.525 21.703 -9.516 1 91.69 176 ALA B C 1
ATOM 6366 O O . ALA B 1 176 ? 2.496 22.328 -9.797 1 91.69 176 ALA B O 1
ATOM 6367 N N . TYR B 1 177 ? 4.609 21.844 -10.156 1 90.31 177 TYR B N 1
ATOM 6368 C CA . TYR B 1 177 ? 4.711 22.781 -11.266 1 90.31 177 TYR B CA 1
ATOM 6369 C C . TYR B 1 177 ? 3.9 22.312 -12.469 1 90.31 177 TYR B C 1
ATOM 6371 O O . TYR B 1 177 ? 3.232 23.109 -13.125 1 90.31 177 TYR B O 1
ATOM 6379 N N . LEU B 1 178 ? 4.004 21.047 -12.789 1 88.38 178 LEU B N 1
ATOM 6380 C CA . LEU B 1 178 ? 3.213 20.5 -13.883 1 88.38 178 LEU B CA 1
ATOM 6381 C C . LEU B 1 178 ? 1.721 20.656 -13.609 1 88.38 178 LEU B C 1
ATOM 6383 O O . LEU B 1 178 ? 0.932 20.875 -14.523 1 88.38 178 LEU B O 1
ATOM 6387 N N . GLY B 1 179 ? 1.386 20.484 -12.336 1 84.25 179 GLY B N 1
ATOM 6388 C CA . GLY B 1 179 ? 0.002 20.703 -11.945 1 84.25 179 GLY B CA 1
ATOM 6389 C C . GLY B 1 179 ? -0.473 22.125 -12.172 1 84.25 179 GLY B C 1
ATOM 6390 O O . GLY B 1 179 ? -1.579 22.344 -12.672 1 84.25 179 GLY B O 1
ATOM 6391 N N . LYS B 1 180 ? 0.366 23.031 -11.812 1 82.88 180 LYS B N 1
ATOM 6392 C CA . LYS B 1 180 ? 0.036 24.438 -12.031 1 82.88 180 LYS B CA 1
ATOM 6393 C C . LYS B 1 180 ? -0.08 24.75 -13.516 1 82.88 180 LYS B C 1
ATOM 6395 O O . LYS B 1 180 ? -0.951 25.531 -13.93 1 82.88 180 LYS B O 1
ATOM 6400 N N . MET B 1 181 ? 0.775 24.172 -14.297 1 80.88 181 MET B N 1
ATOM 6401 C CA . MET B 1 181 ? 0.736 24.359 -15.742 1 80.88 181 MET B CA 1
ATOM 6402 C C . MET B 1 181 ? -0.555 23.797 -16.328 1 80.88 181 MET B C 1
ATOM 6404 O O . MET B 1 181 ? -1.153 24.406 -17.219 1 80.88 181 MET B O 1
ATOM 6408 N N . ARG B 1 182 ? -0.907 22.703 -15.82 1 77.81 182 ARG B N 1
ATOM 6409 C CA . ARG B 1 182 ? -2.141 22.062 -16.281 1 77.81 182 ARG B CA 1
ATOM 6410 C C . ARG B 1 182 ? -3.352 22.938 -15.945 1 77.81 182 ARG B C 1
ATOM 6412 O O . ARG B 1 182 ? -4.254 23.094 -16.766 1 77.81 182 ARG B O 1
ATOM 6419 N N . THR B 1 183 ? -3.352 23.391 -14.742 1 73.62 183 THR B N 1
ATOM 6420 C CA . THR B 1 183 ? -4.465 24.25 -14.328 1 73.62 183 THR B CA 1
ATOM 6421 C C . THR B 1 183 ? -4.516 25.516 -15.164 1 73.62 183 THR B C 1
ATOM 6423 O O . THR B 1 183 ? -5.598 26.016 -15.477 1 73.62 183 THR B O 1
ATOM 6426 N N . ALA B 1 184 ? -3.396 25.969 -15.453 1 73.06 184 ALA B N 1
ATOM 6427 C CA . ALA B 1 184 ? -3.332 27.172 -16.266 1 73.06 184 ALA B CA 1
ATOM 6428 C C . ALA B 1 184 ? -3.848 26.906 -17.672 1 73.06 184 ALA B C 1
ATOM 6430 O O . ALA B 1 184 ? -4.465 27.781 -18.297 1 73.06 184 ALA B O 1
ATOM 6431 N N . VAL B 1 185 ? -3.67 25.719 -18.109 1 69.62 185 VAL B N 1
ATOM 6432 C CA . VAL B 1 185 ? -4.055 25.375 -19.469 1 69.62 185 VAL B CA 1
ATOM 6433 C C . VAL B 1 185 ? -5.543 25.031 -19.516 1 69.62 185 VAL B C 1
ATOM 6435 O O . VAL B 1 185 ? -6.25 25.453 -20.438 1 69.62 185 VAL B O 1
ATOM 6438 N N . ILE B 1 186 ? -6.031 24.25 -18.5 1 66.94 186 ILE B N 1
ATOM 6439 C CA . ILE B 1 186 ? -7.41 23.781 -18.531 1 66.94 186 ILE B CA 1
ATOM 6440 C C . ILE B 1 186 ? -8.32 24.812 -17.859 1 66.94 186 ILE B C 1
ATOM 6442 O O . ILE B 1 186 ? -9.539 24.797 -18.062 1 66.94 186 ILE B O 1
ATOM 6446 N N . ARG B 1 187 ? -7.844 25.781 -17.25 1 59.88 187 ARG B N 1
ATOM 6447 C CA . ARG B 1 187 ? -8.609 26.828 -16.594 1 59.88 187 ARG B CA 1
ATOM 6448 C C . ARG B 1 187 ? -9.594 26.234 -15.586 1 59.88 187 ARG B C 1
ATOM 6450 O O . ARG B 1 187 ? -10.758 26.641 -15.539 1 59.88 187 ARG B O 1
ATOM 6457 N N . GLU B 1 188 ? -9.266 25.047 -15.133 1 59.28 188 GLU B N 1
ATOM 6458 C CA . GLU B 1 188 ? -10.125 24.453 -14.117 1 59.28 188 GLU B CA 1
ATOM 6459 C C . GLU B 1 188 ? -9.578 24.688 -12.719 1 59.28 188 GLU B C 1
ATOM 6461 O O . GLU B 1 188 ? -8.391 24.984 -12.555 1 59.28 188 GLU B O 1
ATOM 6466 N N . TYR B 1 189 ? -10.531 24.828 -11.766 1 52.97 189 TYR B N 1
ATOM 6467 C CA . TYR B 1 189 ? -10.18 25.047 -10.367 1 52.97 189 TYR B CA 1
ATOM 6468 C C . TYR B 1 189 ? -9.258 23.953 -9.852 1 52.97 189 TYR B C 1
ATOM 6470 O O . TYR B 1 189 ? -9.406 22.781 -10.219 1 52.97 189 TYR B O 1
ATOM 6478 N N . GLU B 1 190 ? -8.211 24.516 -9.32 1 56.81 190 GLU B N 1
ATOM 6479 C CA . GLU B 1 190 ? -7.215 23.625 -8.719 1 56.81 190 GLU B CA 1
ATOM 6480 C C . GLU B 1 190 ? -7.805 22.859 -7.547 1 56.81 190 GLU B C 1
ATOM 6482 O O . GLU B 1 190 ? -8.281 23.453 -6.578 1 56.81 190 GLU B O 1
ATOM 6487 N N . ASP B 1 191 ? -8.016 21.578 -7.754 1 63.53 191 ASP B N 1
ATOM 6488 C CA . ASP B 1 191 ? -8.5 20.719 -6.68 1 63.53 191 ASP B CA 1
ATOM 6489 C C . ASP B 1 191 ? -7.352 20.25 -5.789 1 63.53 191 ASP B C 1
ATOM 6491 O O . ASP B 1 191 ? -6.375 19.672 -6.281 1 63.53 191 ASP B O 1
ATOM 6495 N N . LYS B 1 192 ? -7.332 20.75 -4.52 1 68.94 192 LYS B N 1
ATOM 6496 C CA . LYS B 1 192 ? -6.309 20.375 -3.547 1 68.94 192 LYS B CA 1
ATOM 6497 C C . LYS B 1 192 ? -6.176 18.859 -3.434 1 68.94 192 LYS B C 1
ATOM 6499 O O . LYS B 1 192 ? -5.082 18.344 -3.211 1 68.94 192 LYS B O 1
ATOM 6504 N N . PHE B 1 193 ? -7.219 18.25 -3.711 1 68.56 193 PHE B N 1
ATOM 6505 C CA . PHE B 1 193 ? -7.18 16.797 -3.609 1 68.56 193 PHE B CA 1
ATOM 6506 C C . PHE B 1 193 ? -6.402 16.188 -4.773 1 68.56 193 PHE B C 1
ATOM 6508 O O . PHE B 1 193 ? -5.605 15.266 -4.582 1 68.56 193 PHE B O 1
ATOM 6515 N N . LYS B 1 194 ? -6.637 16.766 -5.832 1 73.56 194 LYS B N 1
ATOM 6516 C CA . LYS B 1 194 ? -5.922 16.281 -7.004 1 73.56 194 LYS B CA 1
ATOM 6517 C C . LYS B 1 194 ? -4.43 16.578 -6.91 1 73.56 194 LYS B C 1
ATOM 6519 O O . LYS B 1 194 ? -3.596 15.773 -7.32 1 73.56 194 LYS B O 1
ATOM 6524 N N . GLN B 1 195 ? -4.148 17.719 -6.336 1 80.19 195 GLN B N 1
ATOM 6525 C CA . GLN B 1 195 ? -2.748 18.094 -6.152 1 80.19 195 GLN B CA 1
ATOM 6526 C C . GLN B 1 195 ? -2.047 17.125 -5.195 1 80.19 195 GLN B C 1
ATOM 6528 O O . GLN B 1 195 ? -0.903 16.734 -5.43 1 80.19 195 GLN B O 1
ATOM 6533 N N . ASN B 1 196 ? -2.721 16.75 -4.207 1 81 196 ASN B N 1
ATOM 6534 C CA . ASN B 1 196 ? -2.148 15.82 -3.248 1 81 196 ASN B CA 1
ATOM 6535 C C . ASN B 1 196 ? -1.937 14.438 -3.867 1 81 196 ASN B C 1
ATOM 6537 O O . ASN B 1 196 ? -0.942 13.773 -3.578 1 81 196 ASN B O 1
ATOM 6541 N N . GLU B 1 197 ? -2.85 14.117 -4.699 1 82.19 197 GLU B N 1
ATOM 6542 C CA . GLU B 1 197 ? -2.719 12.828 -5.371 1 82.19 197 GLU B CA 1
ATOM 6543 C C . GLU B 1 197 ? -1.505 12.805 -6.297 1 82.19 197 GLU B C 1
ATOM 6545 O O . GLU B 1 197 ? -0.796 11.805 -6.375 1 82.19 197 GLU B O 1
ATOM 6550 N N . MET B 1 198 ? -1.282 13.898 -6.918 1 87.81 198 MET B N 1
ATOM 6551 C CA . MET B 1 198 ? -0.144 14 -7.828 1 87.81 198 MET B CA 1
ATOM 6552 C C . MET B 1 198 ? 1.171 14.008 -7.055 1 87.81 198 MET B C 1
ATOM 6554 O O . MET B 1 198 ? 2.168 13.445 -7.512 1 87.81 198 MET B O 1
ATOM 6558 N N . LEU B 1 199 ? 1.112 14.609 -5.926 1 90.81 199 LEU B N 1
ATOM 6559 C CA . LEU B 1 199 ? 2.312 14.648 -5.098 1 90.81 199 LEU B CA 1
ATOM 6560 C C . LEU B 1 199 ? 2.664 13.258 -4.586 1 90.81 199 LEU B C 1
ATOM 6562 O O . LEU B 1 199 ? 3.842 12.898 -4.504 1 90.81 199 LEU B O 1
ATOM 6566 N N . VAL B 1 200 ? 1.632 12.523 -4.324 1 90.31 200 VAL B N 1
ATOM 6567 C CA . VAL B 1 200 ? 1.862 11.164 -3.859 1 90.31 200 VAL B CA 1
ATOM 6568 C C . VAL B 1 200 ? 2.504 10.336 -4.973 1 90.31 200 VAL B C 1
ATOM 6570 O O . VAL B 1 200 ? 3.461 9.594 -4.734 1 90.31 200 VAL B O 1
ATOM 6573 N N . ALA B 1 201 ? 2.043 10.445 -6.145 1 92.62 201 ALA B N 1
ATOM 6574 C CA . ALA B 1 201 ? 2.619 9.742 -7.289 1 92.62 201 ALA B CA 1
ATOM 6575 C C . ALA B 1 201 ? 4.043 10.227 -7.566 1 92.62 201 ALA B C 1
ATOM 6577 O O . ALA B 1 201 ? 4.906 9.438 -7.953 1 92.62 201 ALA B O 1
ATOM 6578 N N . ALA B 1 202 ? 4.234 11.461 -7.379 1 96.06 202 ALA B N 1
ATOM 6579 C CA . ALA B 1 202 ? 5.547 12.055 -7.641 1 96.06 202 ALA B CA 1
ATOM 6580 C C . ALA B 1 202 ? 6.609 11.461 -6.723 1 96.06 202 ALA B C 1
ATOM 6582 O O . ALA B 1 202 ? 7.758 11.273 -7.129 1 96.06 202 ALA B O 1
ATOM 6583 N N . GLN B 1 203 ? 6.301 11.219 -5.535 1 95.38 203 GLN B N 1
ATOM 6584 C CA . GLN B 1 203 ? 7.258 10.625 -4.609 1 95.38 203 GLN B CA 1
ATOM 6585 C C . GLN B 1 203 ? 7.68 9.234 -5.082 1 95.38 203 GLN B C 1
ATOM 6587 O O . GLN B 1 203 ? 8.859 8.883 -5.008 1 95.38 203 GLN B O 1
ATOM 6592 N N . ALA B 1 204 ? 6.711 8.492 -5.523 1 95.56 204 ALA B N 1
ATOM 6593 C CA . ALA B 1 204 ? 7.012 7.156 -6.035 1 95.56 204 ALA B CA 1
ATOM 6594 C C . ALA B 1 204 ? 7.945 7.227 -7.238 1 95.56 204 ALA B C 1
ATOM 6596 O O . ALA B 1 204 ? 8.875 6.43 -7.359 1 95.56 204 ALA B O 1
ATOM 6597 N N . VAL B 1 205 ? 7.723 8.172 -8.102 1 96.75 205 VAL B N 1
ATOM 6598 C CA . VAL B 1 205 ? 8.547 8.367 -9.289 1 96.75 205 VAL B CA 1
ATOM 6599 C C . VAL B 1 205 ? 9.969 8.734 -8.875 1 96.75 205 VAL B C 1
ATOM 6601 O O . VAL B 1 205 ? 10.938 8.25 -9.469 1 96.75 205 VAL B O 1
ATOM 6604 N N . GLY B 1 206 ? 10.078 9.57 -7.883 1 96.12 206 GLY B N 1
ATOM 6605 C CA . GLY B 1 206 ? 11.391 9.969 -7.402 1 96.12 206 GLY B CA 1
ATOM 6606 C C . GLY B 1 206 ? 12.242 8.797 -6.957 1 96.12 206 GLY B C 1
ATOM 6607 O O . GLY B 1 206 ? 13.406 8.688 -7.352 1 96.12 206 GLY B O 1
ATOM 6608 N N . VAL B 1 207 ? 11.695 7.934 -6.242 1 94.12 207 VAL B N 1
ATOM 6609 C CA . VAL B 1 207 ? 12.445 6.785 -5.742 1 94.12 207 VAL B CA 1
ATOM 6610 C C . VAL B 1 207 ? 12.719 5.812 -6.887 1 94.12 207 VAL B C 1
ATOM 6612 O O . VAL B 1 207 ? 13.828 5.297 -7.02 1 94.12 207 VAL B O 1
ATOM 6615 N N . ALA B 1 208 ? 11.766 5.578 -7.742 1 94.12 208 ALA B N 1
ATOM 6616 C CA . ALA B 1 208 ? 11.859 4.605 -8.828 1 94.12 208 ALA B CA 1
ATOM 6617 C C . ALA B 1 208 ? 12.922 5.016 -9.844 1 94.12 208 ALA B C 1
ATOM 6619 O O . ALA B 1 208 ? 13.594 4.16 -10.43 1 94.12 208 ALA B O 1
ATOM 6620 N N . THR B 1 209 ? 13.109 6.258 -10.086 1 93.88 209 THR B N 1
ATOM 6621 C CA . THR B 1 209 ? 14.016 6.723 -11.125 1 93.88 209 THR B CA 1
ATOM 6622 C C . THR B 1 209 ? 15.445 6.82 -10.602 1 93.88 209 THR B C 1
ATOM 6624 O O . THR B 1 209 ? 16.375 7.074 -11.367 1 93.88 209 THR B O 1
ATOM 6627 N N . VAL B 1 210 ? 15.594 6.648 -9.289 1 91.88 210 VAL B N 1
ATOM 6628 C CA . VAL B 1 210 ? 16.938 6.625 -8.727 1 91.88 210 VAL B CA 1
ATOM 6629 C C . VAL B 1 210 ? 17.531 5.223 -8.859 1 91.88 210 VAL B C 1
ATOM 6631 O O . VAL B 1 210 ? 18.719 5.066 -9.18 1 91.88 210 VAL B O 1
ATOM 6634 N N . PHE B 1 211 ? 16.703 4.207 -8.695 1 87.56 211 PHE B N 1
ATOM 6635 C CA . PHE B 1 211 ? 17.203 2.842 -8.648 1 87.56 211 PHE B CA 1
ATOM 6636 C C . PHE B 1 211 ? 16.703 2.037 -9.844 1 87.56 211 PHE B C 1
ATOM 6638 O O . PHE B 1 211 ? 17.109 0.888 -10.031 1 87.56 211 PHE B O 1
ATOM 6645 N N . GLY B 1 212 ? 15.891 2.629 -10.578 1 87.69 212 GLY B N 1
ATOM 6646 C CA . GLY B 1 212 ? 15.266 1.854 -11.641 1 87.69 212 GLY B CA 1
ATOM 6647 C C . GLY B 1 212 ? 14.375 0.742 -11.125 1 87.69 212 GLY B C 1
ATOM 6648 O O . GLY B 1 212 ? 14.305 -0.335 -11.719 1 87.69 212 GLY B O 1
ATOM 6649 N N . ALA B 1 213 ? 13.82 0.927 -10 1 90.38 213 ALA B N 1
ATOM 6650 C CA . ALA B 1 213 ? 12.984 -0.057 -9.305 1 90.38 213 ALA B CA 1
ATOM 6651 C C . ALA B 1 213 ? 11.602 0.504 -9.023 1 90.38 213 ALA B C 1
ATOM 6653 O O . ALA B 1 213 ? 11.375 1.124 -7.977 1 90.38 213 ALA B O 1
ATOM 6654 N N . PRO B 1 214 ? 10.648 0.229 -9.883 1 92.06 214 PRO B N 1
ATOM 6655 C CA . PRO B 1 214 ? 9.328 0.854 -9.742 1 92.06 214 PRO B CA 1
ATOM 6656 C C . PRO B 1 214 ? 8.539 0.305 -8.555 1 92.06 214 PRO B C 1
ATOM 6658 O O . PRO B 1 214 ? 7.855 1.061 -7.863 1 92.06 214 PRO B O 1
ATOM 6661 N N . ILE B 1 215 ? 8.594 -0.996 -8.258 1 92.5 215 ILE B N 1
ATOM 6662 C CA . ILE B 1 215 ? 7.766 -1.596 -7.215 1 92.5 215 ILE B CA 1
ATOM 6663 C C . ILE B 1 215 ? 8.234 -1.117 -5.844 1 92.5 215 ILE B C 1
ATOM 6665 O O . ILE B 1 215 ? 7.43 -0.648 -5.035 1 92.5 215 ILE B O 1
ATOM 6669 N N . SER B 1 216 ? 9.508 -1.225 -5.641 1 92.88 216 SER B N 1
ATOM 6670 C CA . SER B 1 216 ? 10.047 -0.769 -4.363 1 92.88 216 SER B CA 1
ATOM 6671 C C . SER B 1 216 ? 9.859 0.734 -4.188 1 92.88 216 SER B C 1
ATOM 6673 O O . SER B 1 216 ? 9.68 1.216 -3.068 1 92.88 216 SER B O 1
ATOM 6675 N N . GLY B 1 217 ? 9.906 1.444 -5.293 1 93.69 217 GLY B N 1
ATOM 6676 C CA . GLY B 1 217 ? 9.695 2.879 -5.219 1 93.69 217 GLY B CA 1
ATOM 6677 C C . GLY B 1 217 ? 8.305 3.246 -4.73 1 93.69 217 GLY B C 1
ATOM 6678 O O . GLY B 1 217 ? 8.148 4.113 -3.867 1 93.69 217 GLY B O 1
ATOM 6679 N N . VAL B 1 218 ? 7.324 2.602 -5.238 1 94.38 218 VAL B N 1
ATOM 6680 C CA . VAL B 1 218 ? 5.949 2.877 -4.84 1 94.38 218 VAL B CA 1
ATOM 6681 C C . VAL B 1 218 ? 5.742 2.475 -3.381 1 94.38 218 VAL B C 1
ATOM 6683 O O . VAL B 1 218 ? 5.18 3.238 -2.592 1 94.38 218 VAL B O 1
ATOM 6686 N N . LEU B 1 219 ? 6.27 1.301 -3.023 1 93.69 219 LEU B N 1
ATOM 6687 C CA . LEU B 1 219 ? 6.074 0.819 -1.661 1 93.69 219 LEU B CA 1
ATOM 6688 C C . LEU B 1 219 ? 6.812 1.705 -0.661 1 93.69 219 LEU B C 1
ATOM 6690 O O . LEU B 1 219 ? 6.297 1.981 0.426 1 93.69 219 LEU B O 1
ATOM 6694 N N . PHE B 1 220 ? 7.941 2.135 -1.014 1 94 220 PHE B N 1
ATOM 6695 C CA . PHE B 1 220 ? 8.703 3.027 -0.151 1 94 220 PHE B CA 1
ATOM 6696 C C . PHE B 1 220 ? 7.949 4.328 0.085 1 94 220 PHE B C 1
ATOM 6698 O O . PHE B 1 220 ? 7.941 4.855 1.2 1 94 220 PHE B O 1
ATOM 6705 N N . SER B 1 221 ? 7.395 4.84 -0.946 1 92.06 221 SER B N 1
ATOM 6706 C CA . SER B 1 221 ? 6.629 6.078 -0.826 1 92.06 221 SER B CA 1
ATOM 6707 C C . SER B 1 221 ? 5.43 5.895 0.096 1 92.06 221 SER B C 1
ATOM 6709 O O . SER B 1 221 ? 5.082 6.801 0.858 1 92.06 221 SER B O 1
ATOM 6711 N N . ILE B 1 222 ? 4.848 4.773 0.067 1 89 222 ILE B N 1
ATOM 6712 C CA . ILE B 1 222 ? 3.689 4.492 0.907 1 89 222 ILE B CA 1
ATOM 6713 C C . ILE B 1 222 ? 4.125 4.371 2.365 1 89 222 ILE B C 1
ATOM 6715 O O . ILE B 1 222 ? 3.514 4.969 3.256 1 89 222 ILE B O 1
ATOM 6719 N N . GLU B 1 223 ? 5.188 3.758 2.592 1 92 223 GLU B N 1
ATOM 6720 C CA . GLU B 1 223 ? 5.625 3.424 3.943 1 92 223 GLU B CA 1
ATOM 6721 C C . GLU B 1 223 ? 6.219 4.641 4.648 1 92 223 GLU B C 1
ATOM 6723 O O . GLU B 1 223 ? 5.996 4.84 5.844 1 92 223 GLU B O 1
ATOM 6728 N N . VAL B 1 224 ? 6.922 5.395 3.904 1 91.81 224 VAL B N 1
ATOM 6729 C CA . VAL B 1 224 ? 7.703 6.449 4.535 1 91.81 224 VAL B CA 1
ATOM 6730 C C . VAL B 1 224 ? 6.906 7.754 4.543 1 91.81 224 VAL B C 1
ATOM 6732 O O . VAL B 1 224 ? 7.012 8.547 5.477 1 91.81 224 VAL B O 1
ATOM 6735 N N . MET B 1 225 ? 6.035 7.969 3.576 1 88.44 225 MET B N 1
ATOM 6736 C CA . MET B 1 225 ? 5.504 9.32 3.398 1 88.44 225 MET B CA 1
ATOM 6737 C C . MET B 1 225 ? 4.035 9.383 3.795 1 88.44 225 MET B C 1
ATOM 6739 O O . MET B 1 225 ? 3.463 10.469 3.904 1 88.44 225 MET B O 1
ATOM 6743 N N . SER B 1 226 ? 3.459 8.227 4.023 1 82.69 226 SER B N 1
ATOM 6744 C CA . SER B 1 226 ? 2.021 8.281 4.273 1 82.69 226 SER B CA 1
ATOM 6745 C C . SER B 1 226 ? 1.639 7.461 5.496 1 82.69 226 SER B C 1
ATOM 6747 O O . SER B 1 226 ? 2.361 6.539 5.883 1 82.69 226 SER B O 1
ATOM 6749 N N . SER B 1 227 ? 0.566 7.957 6.145 1 79.75 227 SER B N 1
ATOM 6750 C CA . SER B 1 227 ? -0.053 7.168 7.203 1 79.75 227 SER B CA 1
ATOM 6751 C C . SER B 1 227 ? -1.236 6.363 6.676 1 79.75 227 SER B C 1
ATOM 6753 O O . SER B 1 227 ? -1.483 5.242 7.125 1 79.75 227 SER B O 1
ATOM 6755 N N . HIS B 1 228 ? -1.946 6.992 5.777 1 80.88 228 HIS B N 1
ATOM 6756 C CA . HIS B 1 228 ? -3.053 6.363 5.062 1 80.88 228 HIS B CA 1
ATOM 6757 C C . HIS B 1 228 ? -2.902 6.539 3.555 1 80.88 228 HIS B C 1
ATOM 6759 O O . HIS B 1 228 ? -2.379 7.555 3.09 1 80.88 228 HIS B O 1
ATOM 6765 N N . PHE B 1 229 ? -3.303 5.547 2.943 1 83.38 229 PHE B N 1
ATOM 6766 C CA . PHE B 1 229 ? -3.092 5.562 1.5 1 83.38 229 PHE B CA 1
ATOM 6767 C C . PHE B 1 229 ? -4.332 5.059 0.768 1 83.38 229 PHE B C 1
ATOM 6769 O O . PHE B 1 229 ? -4.977 4.105 1.21 1 83.38 229 PHE B O 1
ATOM 6776 N N . ALA B 1 230 ? -4.641 5.801 -0.29 1 82.69 230 ALA B N 1
ATOM 6777 C CA . ALA B 1 230 ? -5.746 5.387 -1.15 1 82.69 230 ALA B CA 1
ATOM 6778 C C . ALA B 1 230 ? -5.254 4.48 -2.277 1 82.69 230 ALA B C 1
ATOM 6780 O O . ALA B 1 230 ? -4.203 4.738 -2.873 1 82.69 230 ALA B O 1
ATOM 6781 N N . VAL B 1 231 ? -6.02 3.43 -2.588 1 84.81 231 VAL B N 1
ATOM 6782 C CA . VAL B 1 231 ? -5.633 2.463 -3.611 1 84.81 231 VAL B CA 1
ATOM 6783 C C . VAL B 1 231 ? -5.621 3.135 -4.98 1 84.81 231 VAL B C 1
ATOM 6785 O O . VAL B 1 231 ? -4.84 2.756 -5.859 1 84.81 231 VAL B O 1
ATOM 6788 N N . ARG B 1 232 ? -6.383 4.113 -5.203 1 82.62 232 ARG B N 1
ATOM 6789 C CA . ARG B 1 232 ? -6.367 4.859 -6.457 1 82.62 232 ARG B CA 1
ATOM 6790 C C . ARG B 1 232 ? -5.008 5.5 -6.695 1 82.62 232 ARG B C 1
ATOM 6792 O O . ARG B 1 232 ? -4.523 5.539 -7.828 1 82.62 232 ARG B O 1
ATOM 6799 N N . ASP B 1 233 ? -4.43 6 -5.648 1 85.31 233 ASP B N 1
ATOM 6800 C CA . ASP B 1 233 ? -3.105 6.609 -5.742 1 85.31 233 ASP B CA 1
ATOM 6801 C C . ASP B 1 233 ? -2.029 5.551 -5.98 1 85.31 233 ASP B C 1
ATOM 6803 O O . ASP B 1 233 ? -0.994 5.836 -6.586 1 85.31 233 ASP B O 1
ATOM 6807 N N . TYR B 1 234 ? -2.453 4.441 -5.586 1 87.25 234 TYR B N 1
ATOM 6808 C CA . TYR B 1 234 ? -1.568 3.301 -5.797 1 87.25 234 TYR B CA 1
ATOM 6809 C C . TYR B 1 234 ? -1.394 3.012 -7.281 1 87.25 234 TYR B C 1
ATOM 6811 O O . TYR B 1 234 ? -0.269 2.846 -7.758 1 87.25 234 TYR B O 1
ATOM 6819 N N . TRP B 1 235 ? -2.373 3.049 -8.062 1 86.94 235 TRP B N 1
ATOM 6820 C CA . TRP B 1 235 ? -2.344 2.787 -9.5 1 86.94 235 TRP B CA 1
ATOM 6821 C C . TRP B 1 235 ? -1.623 3.908 -10.242 1 86.94 235 TRP B C 1
ATOM 6823 O O . TRP B 1 235 ? -0.84 3.65 -11.156 1 86.94 235 TRP B O 1
ATOM 6833 N N . ARG B 1 236 ? -1.846 5.023 -9.805 1 89.44 236 ARG B N 1
ATOM 6834 C CA . ARG B 1 236 ? -1.189 6.172 -10.422 1 89.44 236 ARG B CA 1
ATOM 6835 C C . ARG B 1 236 ? 0.312 6.152 -10.156 1 89.44 236 ARG B C 1
ATOM 6837 O O . ARG B 1 236 ? 1.109 6.434 -11.055 1 89.44 236 ARG B O 1
ATOM 6844 N N . GLY B 1 237 ? 0.63 5.859 -8.961 1 92.5 237 GLY B N 1
ATOM 6845 C CA . GLY B 1 237 ? 2.037 5.75 -8.609 1 92.5 237 GLY B CA 1
ATOM 6846 C C . GLY B 1 237 ? 2.764 4.66 -9.375 1 92.5 237 GLY B C 1
ATOM 6847 O O . GLY B 1 237 ? 3.863 4.879 -9.883 1 92.5 237 GLY B O 1
ATOM 6848 N N . PHE B 1 238 ? 2.123 3.527 -9.523 1 93.62 238 PHE B N 1
ATOM 6849 C CA . PHE B 1 238 ? 2.744 2.416 -10.242 1 93.62 238 PHE B CA 1
ATOM 6850 C C . PHE B 1 238 ? 2.934 2.756 -11.711 1 93.62 238 PHE B C 1
ATOM 6852 O O . PHE B 1 238 ? 3.965 2.426 -12.305 1 93.62 238 PHE B O 1
ATOM 6859 N N . PHE B 1 239 ? 1.978 3.334 -12.273 1 92.62 239 PHE B N 1
ATOM 6860 C CA . PHE B 1 239 ? 2.084 3.705 -13.68 1 92.62 239 PHE B CA 1
ATOM 6861 C C . PHE B 1 239 ? 3.227 4.691 -13.898 1 92.62 239 PHE B C 1
ATOM 6863 O O . PHE B 1 239 ? 4.094 4.465 -14.742 1 92.62 239 PHE B O 1
ATOM 6870 N N . ALA B 1 240 ? 3.217 5.734 -13.117 1 94.62 240 ALA B N 1
ATOM 6871 C CA . ALA B 1 240 ? 4.227 6.777 -13.281 1 94.62 240 ALA B CA 1
ATOM 6872 C C . ALA B 1 240 ? 5.621 6.246 -12.961 1 94.62 240 ALA B C 1
ATOM 6874 O O . ALA B 1 240 ? 6.578 6.531 -13.68 1 94.62 240 ALA B O 1
ATOM 6875 N N . ALA B 1 241 ? 5.734 5.531 -11.875 1 95.88 241 ALA B N 1
ATOM 6876 C CA . ALA B 1 241 ? 7.02 4.977 -11.453 1 95.88 241 ALA B CA 1
ATOM 6877 C C . ALA B 1 241 ? 7.559 3.992 -12.492 1 95.88 241 ALA B C 1
ATOM 6879 O O . ALA B 1 241 ? 8.766 3.951 -12.75 1 95.88 241 ALA B O 1
ATOM 6880 N N . THR B 1 242 ? 6.691 3.168 -13.062 1 93.38 242 THR B N 1
ATOM 6881 C CA . THR B 1 242 ? 7.117 2.203 -14.07 1 93.38 242 THR B CA 1
ATOM 6882 C C . THR B 1 242 ? 7.586 2.912 -15.336 1 93.38 242 THR B C 1
ATOM 6884 O O . THR B 1 242 ? 8.602 2.537 -15.93 1 93.38 242 THR B O 1
ATOM 6887 N N . CYS B 1 243 ? 6.875 3.912 -15.742 1 92.06 243 CYS B N 1
ATOM 6888 C CA . CYS B 1 243 ? 7.301 4.699 -16.891 1 92.06 243 CYS B CA 1
ATOM 6889 C C . CYS B 1 243 ? 8.664 5.34 -16.641 1 92.06 243 CYS B C 1
ATOM 6891 O O . CYS B 1 243 ? 9.523 5.344 -17.516 1 92.06 243 CYS B O 1
ATOM 6893 N N . GLY B 1 244 ? 8.781 5.855 -15.461 1 93.5 244 GLY B N 1
ATOM 6894 C CA . GLY B 1 244 ? 10.055 6.461 -15.109 1 93.5 244 GLY B CA 1
ATOM 6895 C C . GLY B 1 244 ? 11.195 5.465 -15.055 1 93.5 244 GLY B C 1
ATOM 6896 O O . GLY B 1 244 ? 12.266 5.707 -15.617 1 93.5 244 GLY B O 1
ATOM 6897 N N . ALA B 1 245 ? 10.961 4.383 -14.383 1 91.25 245 ALA B N 1
ATOM 6898 C CA . ALA B 1 245 ? 11.992 3.355 -14.281 1 91.25 245 ALA B CA 1
ATOM 6899 C C . ALA B 1 245 ? 12.352 2.791 -15.648 1 91.25 245 ALA B C 1
ATOM 6901 O O . ALA B 1 245 ? 13.523 2.539 -15.938 1 91.25 245 ALA B O 1
ATOM 6902 N N . PHE B 1 246 ? 11.398 2.588 -16.484 1 87.38 246 PHE B N 1
ATOM 6903 C CA . PHE B 1 246 ? 11.633 2.088 -17.828 1 87.38 246 PHE B CA 1
ATOM 6904 C C . PHE B 1 246 ? 12.461 3.076 -18.641 1 87.38 246 PHE B C 1
ATOM 6906 O O . PHE B 1 246 ? 13.406 2.684 -19.328 1 87.38 246 PHE B O 1
ATOM 6913 N N . MET B 1 247 ? 12.078 4.293 -18.562 1 88.5 247 MET B N 1
ATOM 6914 C CA . MET B 1 247 ? 12.82 5.324 -19.281 1 88.5 247 MET B CA 1
ATOM 6915 C C . MET B 1 247 ? 14.25 5.426 -18.781 1 88.5 247 MET B C 1
ATOM 6917 O O . MET B 1 247 ? 15.188 5.594 -19.562 1 88.5 247 MET B O 1
ATOM 6921 N N . PHE B 1 248 ? 14.406 5.348 -17.547 1 87.56 248 PHE B N 1
ATOM 6922 C CA . PHE B 1 248 ? 15.734 5.406 -16.938 1 87.56 248 PHE B CA 1
ATOM 6923 C C . PHE B 1 248 ? 16.609 4.277 -17.469 1 87.56 248 PHE B C 1
ATOM 6925 O O . PHE B 1 248 ? 17.781 4.496 -17.797 1 87.56 248 PHE B O 1
ATOM 6932 N N . ARG B 1 249 ? 16.047 3.143 -17.547 1 82.12 249 ARG B N 1
ATOM 6933 C CA . ARG B 1 249 ? 16.797 1.993 -18.047 1 82.12 249 ARG B CA 1
ATOM 6934 C C . ARG B 1 249 ? 17.047 2.105 -19.547 1 82.12 249 ARG B C 1
ATOM 6936 O O . ARG B 1 249 ? 18.094 1.684 -20.031 1 82.12 249 ARG B O 1
ATOM 6943 N N . LEU B 1 250 ? 16.141 2.674 -20.281 1 83.44 250 LEU B N 1
ATOM 6944 C CA . LEU B 1 250 ? 16.281 2.875 -21.719 1 83.44 250 LEU B CA 1
ATOM 6945 C C . LEU B 1 250 ? 17.422 3.85 -22.031 1 83.44 250 LEU B C 1
ATOM 6947 O O . LEU B 1 250 ? 18.219 3.621 -22.938 1 83.44 250 LEU B O 1
ATOM 6951 N N . LEU B 1 251 ? 17.469 4.832 -21.25 1 85.69 251 LEU B N 1
ATOM 6952 C CA . LEU B 1 251 ? 18.516 5.84 -21.438 1 85.69 251 LEU B CA 1
ATOM 6953 C C . LEU B 1 251 ? 19.891 5.277 -21.109 1 85.69 251 LEU B C 1
ATOM 6955 O O . LEU B 1 251 ? 20.891 5.625 -21.734 1 85.69 251 LEU B O 1
ATOM 6959 N N . ALA B 1 252 ? 19.906 4.445 -20.141 1 79.5 252 ALA B N 1
ATOM 6960 C CA . ALA B 1 252 ? 21.156 3.799 -19.781 1 79.5 252 ALA B CA 1
ATOM 6961 C C . ALA B 1 252 ? 21.656 2.891 -20.906 1 79.5 252 ALA B C 1
ATOM 6963 O O . ALA B 1 252 ? 22.859 2.781 -21.141 1 79.5 252 ALA B O 1
ATOM 6964 N N . VAL B 1 253 ? 20.797 2.252 -21.625 1 75.44 253 VAL B N 1
ATOM 6965 C CA . VAL B 1 253 ? 21.156 1.384 -22.734 1 75.44 253 VAL B CA 1
ATOM 6966 C C . VAL B 1 253 ? 21.625 2.229 -23.922 1 75.44 253 VAL B C 1
ATOM 6968 O O . VAL B 1 253 ? 22.625 1.895 -24.578 1 75.44 253 VAL B O 1
ATOM 6971 N N . PHE B 1 254 ? 20.953 3.297 -24.109 1 76.06 254 PHE B N 1
ATOM 6972 C CA . PHE B 1 254 ? 21.297 4.156 -25.25 1 76.06 254 PHE B CA 1
ATOM 6973 C C . PHE B 1 254 ? 22.672 4.773 -25.062 1 76.06 254 PHE B C 1
ATOM 6975 O O . PHE B 1 254 ? 23.375 5.043 -26.031 1 76.06 254 PHE B O 1
ATOM 6982 N N . ASN B 1 255 ? 23.078 4.938 -23.844 1 71.88 255 ASN B N 1
ATOM 6983 C CA . ASN B 1 255 ? 24.375 5.543 -23.594 1 71.88 255 ASN B CA 1
ATOM 6984 C C . ASN B 1 255 ? 25.453 4.48 -23.406 1 71.88 255 ASN B C 1
ATOM 6986 O O . ASN B 1 255 ? 26.547 4.785 -22.922 1 71.88 255 ASN B O 1
ATOM 6990 N N . SER B 1 256 ? 25.188 3.289 -23.844 1 61.69 256 SER B N 1
ATOM 6991 C CA . SER B 1 256 ? 26.125 2.182 -23.891 1 61.69 256 SER B CA 1
ATOM 6992 C C . SER B 1 256 ? 26.719 1.892 -22.531 1 61.69 256 SER B C 1
ATOM 6994 O O . SER B 1 256 ? 27.891 1.488 -22.422 1 61.69 256 SER B O 1
ATOM 6996 N N . GLU B 1 257 ? 26.156 2.445 -21.547 1 55.38 257 GLU B N 1
ATOM 6997 C CA . GLU B 1 257 ? 26.688 2.148 -20.219 1 55.38 257 GLU B CA 1
ATOM 6998 C C . GLU B 1 257 ? 26.312 0.73 -19.781 1 55.38 257 GLU B C 1
ATOM 7000 O O . GLU B 1 257 ? 27.094 0.078 -19.078 1 55.38 257 GLU B O 1
ATOM 7005 N N . GLN B 1 258 ? 25.25 0.324 -20.203 1 55.22 258 GLN B N 1
ATOM 7006 C CA . GLN B 1 258 ? 24.766 -1.018 -19.891 1 55.22 258 GLN B CA 1
ATOM 7007 C C . GLN B 1 258 ? 24.281 -1.741 -21.141 1 55.22 258 GLN B C 1
ATOM 7009 O O . GLN B 1 258 ? 23.766 -1.114 -22.062 1 55.22 258 GLN B O 1
ATOM 7014 N N . GLU B 1 259 ? 24.844 -2.924 -21.375 1 45.25 259 GLU B N 1
ATOM 7015 C CA . GLU B 1 259 ? 24.453 -3.658 -22.562 1 45.25 259 GLU B CA 1
ATOM 7016 C C . GLU B 1 259 ? 22.953 -3.932 -22.578 1 45.25 259 GLU B C 1
ATOM 7018 O O . GLU B 1 259 ? 22.312 -3.922 -23.625 1 45.25 259 GLU B O 1
ATOM 7023 N N . THR B 1 260 ? 22.5 -4.457 -21.391 1 43.06 260 THR B N 1
ATOM 7024 C CA . THR B 1 260 ? 21.078 -4.785 -21.328 1 43.06 260 THR B CA 1
ATOM 7025 C C . THR B 1 260 ? 20.422 -4.109 -20.125 1 43.06 260 THR B C 1
ATOM 7027 O O . THR B 1 260 ? 21.109 -3.619 -19.234 1 43.06 260 THR B O 1
ATOM 7030 N N . ILE B 1 261 ? 19.203 -3.75 -20.141 1 39.19 261 ILE B N 1
ATOM 7031 C CA . ILE B 1 261 ? 18.406 -3.182 -19.062 1 39.19 261 ILE B CA 1
ATOM 7032 C C . ILE B 1 261 ? 18.594 -4.02 -17.797 1 39.19 261 ILE B C 1
ATOM 7034 O 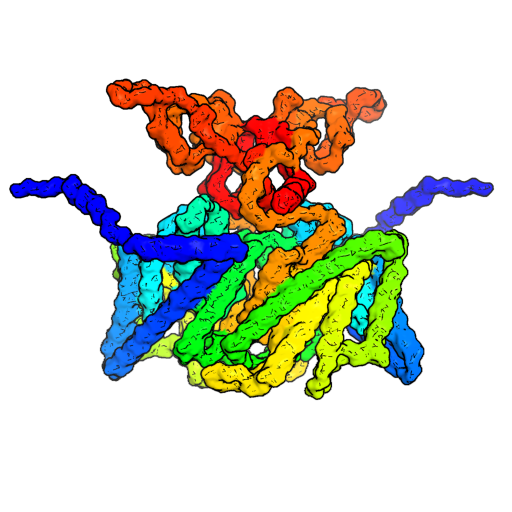O . ILE B 1 261 ? 17.844 -4.969 -17.547 1 39.19 261 ILE B O 1
ATOM 7038 N N . ALA B 1 262 ? 19.75 -4.641 -17.516 1 42.03 262 ALA B N 1
ATOM 7039 C CA . ALA B 1 262 ? 19.984 -5.555 -16.391 1 42.03 262 ALA B CA 1
ATOM 7040 C C . ALA B 1 262 ? 20.188 -4.789 -15.086 1 42.03 262 ALA B C 1
ATOM 7042 O O . ALA B 1 262 ? 20.375 -3.568 -15.102 1 42.03 262 ALA B O 1
ATOM 7043 N N . ALA B 1 263 ? 20.031 -5.539 -13.93 1 47.88 263 ALA B N 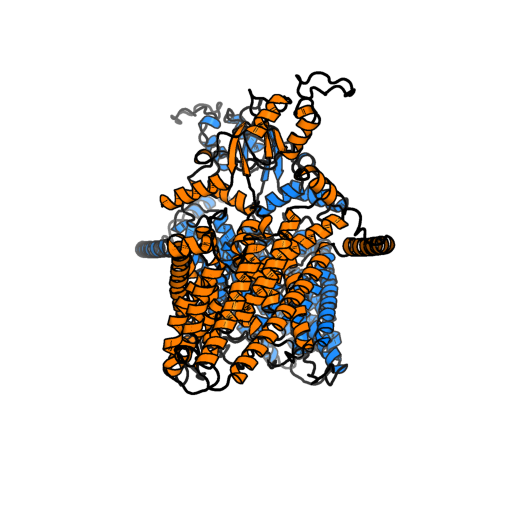1
ATOM 7044 C CA . ALA B 1 263 ? 20.141 -5.07 -12.555 1 47.88 263 ALA B CA 1
ATOM 7045 C C . ALA B 1 263 ? 21.469 -4.332 -12.336 1 47.88 263 ALA B C 1
ATOM 7047 O O . ALA B 1 263 ? 22.484 -4.676 -12.938 1 47.88 263 ALA B O 1
ATOM 7048 N N . LEU B 1 264 ? 21.328 -3.09 -11.789 1 41.81 264 LEU B N 1
ATOM 7049 C CA . LEU B 1 264 ? 22.422 -2.164 -11.523 1 41.81 264 LEU B CA 1
ATOM 7050 C C . LEU B 1 264 ? 23.594 -2.881 -10.852 1 41.81 264 LEU B C 1
ATOM 7052 O O . LEU B 1 264 ? 24.75 -2.574 -11.125 1 41.81 264 LEU B O 1
ATOM 7056 N N . PHE B 1 265 ? 23.266 -3.895 -9.875 1 41.81 265 PHE B N 1
ATOM 7057 C CA . PHE B 1 265 ? 24.312 -4.594 -9.148 1 41.81 265 PHE B CA 1
ATOM 7058 C C . PHE B 1 265 ? 24.375 -6.059 -9.562 1 41.81 265 PHE B C 1
ATOM 7060 O O . PHE B 1 265 ? 23.562 -6.871 -9.125 1 41.81 265 PHE B O 1
ATOM 7067 N N . LYS B 1 266 ? 25.078 -6.461 -10.688 1 45.56 266 LYS B N 1
ATOM 7068 C CA . LYS B 1 266 ? 25.234 -7.812 -11.219 1 45.56 266 LYS B CA 1
ATOM 7069 C C . LYS B 1 266 ? 25.859 -8.742 -10.18 1 45.56 266 LYS B C 1
ATOM 7071 O O . LYS B 1 266 ? 26.938 -8.453 -9.648 1 45.56 266 LYS B O 1
ATOM 7076 N N . SER B 1 267 ? 25.031 -9.273 -9.273 1 46 267 SER B N 1
ATOM 7077 C CA . SER B 1 267 ? 25.641 -10.273 -8.406 1 46 267 SER B CA 1
ATOM 7078 C C . SER B 1 267 ? 25.547 -11.672 -9.016 1 46 267 SER B C 1
ATOM 7080 O O . SER B 1 267 ? 24.547 -12.008 -9.664 1 46 267 SER B O 1
ATOM 7082 N N . ASN B 1 268 ? 26.562 -12.227 -9.445 1 46.81 268 ASN B N 1
ATOM 7083 C CA . ASN B 1 268 ? 26.641 -13.602 -9.922 1 46.81 268 ASN B CA 1
ATOM 7084 C C . ASN B 1 268 ? 26.078 -14.578 -8.898 1 46.81 268 ASN B C 1
ATOM 7086 O O . ASN B 1 268 ? 26.828 -15.328 -8.266 1 46.81 268 ASN B O 1
ATOM 7090 N N . LEU B 1 269 ? 25.125 -14.227 -8.211 1 46.25 269 LEU B N 1
ATOM 7091 C CA . LEU B 1 269 ? 24.594 -15.211 -7.281 1 46.25 269 LEU B CA 1
ATOM 7092 C C . LEU B 1 269 ? 23.812 -16.297 -8.016 1 46.25 269 LEU B C 1
ATOM 7094 O O . LEU B 1 269 ? 22.938 -15.992 -8.836 1 46.25 269 LEU B O 1
ATOM 7098 N N . LYS B 1 270 ? 24.375 -17.422 -8.258 1 48.41 270 LYS B N 1
ATOM 7099 C CA . LYS B 1 270 ? 23.688 -18.562 -8.852 1 48.41 270 LYS B CA 1
ATOM 7100 C C . LYS B 1 270 ? 22.312 -18.781 -8.211 1 48.41 270 LYS B C 1
ATOM 7102 O O . LYS B 1 270 ? 22.156 -18.625 -7 1 48.41 270 LYS B O 1
ATOM 7107 N N . ILE B 1 271 ? 21.266 -18.672 -8.922 1 48.72 271 ILE B N 1
ATOM 7108 C CA . ILE B 1 271 ? 19.844 -18.812 -8.617 1 48.72 271 ILE B CA 1
ATOM 7109 C C . ILE B 1 271 ? 19.625 -20.016 -7.703 1 48.72 271 ILE B C 1
ATOM 7111 O O . ILE B 1 271 ? 18.734 -20 -6.848 1 48.72 271 ILE B O 1
ATOM 7115 N N . ASP B 1 272 ? 20.406 -21.141 -7.895 1 44.66 272 ASP B N 1
ATOM 7116 C CA . ASP B 1 272 ? 20.047 -22.406 -7.25 1 44.66 272 ASP B CA 1
ATOM 7117 C C . ASP B 1 272 ? 20.359 -22.359 -5.754 1 44.66 272 ASP B C 1
ATOM 7119 O O . ASP B 1 272 ? 20.531 -23.391 -5.117 1 44.66 272 ASP B O 1
ATOM 7123 N N . PHE B 1 273 ? 20.75 -21.281 -5.246 1 46.84 273 PHE B N 1
ATOM 7124 C CA . PHE B 1 273 ? 21.234 -21.422 -3.881 1 46.84 273 PHE B CA 1
ATOM 7125 C C . PHE B 1 273 ? 20.078 -21.531 -2.896 1 46.84 273 PHE B C 1
ATOM 7127 O O . PHE B 1 273 ? 19.469 -20.516 -2.527 1 46.84 273 PHE B O 1
ATOM 7134 N N . PRO B 1 274 ? 19.625 -22.766 -2.791 1 51.25 274 PRO B N 1
ATOM 7135 C CA . PRO B 1 274 ? 18.625 -23.016 -1.74 1 51.25 274 PRO B CA 1
ATOM 7136 C C . PRO B 1 274 ? 19.109 -22.578 -0.359 1 51.25 274 PRO B C 1
ATOM 7138 O O . PRO B 1 274 ? 20.312 -22.625 -0.078 1 51.25 274 PRO B O 1
ATOM 7141 N N . PHE B 1 275 ? 18.734 -21.484 0.215 1 57.62 275 PHE B N 1
ATOM 7142 C CA . PHE B 1 275 ? 19.188 -21.266 1.585 1 57.62 275 PHE B CA 1
ATOM 7143 C C . PHE B 1 275 ? 18.703 -22.391 2.498 1 57.62 275 PHE B C 1
ATOM 7145 O O . PHE B 1 275 ? 17.594 -22.891 2.32 1 57.62 275 PHE B O 1
ATOM 7152 N N . ASP B 1 276 ? 19.719 -22.938 3.201 1 65.12 276 ASP B N 1
ATOM 7153 C CA . ASP B 1 276 ? 19.438 -23.984 4.191 1 65.12 276 ASP B CA 1
ATOM 7154 C C . ASP B 1 276 ? 18.625 -23.422 5.352 1 65.12 276 ASP B C 1
ATOM 7156 O O . ASP B 1 276 ? 18.719 -22.234 5.68 1 65.12 276 ASP B O 1
ATOM 7160 N N . LEU B 1 277 ? 17.734 -24.156 5.863 1 74.88 277 LEU B N 1
ATOM 7161 C CA . LEU B 1 277 ? 16.797 -23.812 6.934 1 74.88 277 LEU B CA 1
ATOM 7162 C C . LEU B 1 277 ? 17.531 -23.25 8.141 1 74.88 277 LEU B C 1
ATOM 7164 O O . LEU B 1 277 ? 17.125 -22.25 8.711 1 74.88 277 LEU B O 1
ATOM 7168 N N . PRO B 1 278 ? 18.719 -23.781 8.391 1 78.88 278 PRO B N 1
ATOM 7169 C CA . PRO B 1 278 ? 19.391 -23.234 9.57 1 78.88 278 PRO B CA 1
ATOM 7170 C C . PRO B 1 278 ? 19.953 -21.828 9.328 1 78.88 278 PRO B C 1
ATOM 7172 O O . PRO B 1 278 ? 20.172 -21.078 10.281 1 78.88 278 PRO B O 1
ATOM 7175 N N . GLU B 1 279 ? 20.141 -21.516 8.094 1 85.62 279 GLU B N 1
ATOM 7176 C CA . GLU B 1 279 ? 20.656 -20.188 7.797 1 85.62 279 GLU B CA 1
ATOM 7177 C C . GLU B 1 279 ? 19.625 -19.109 8.102 1 85.62 279 GLU B C 1
ATOM 7179 O O . GLU B 1 279 ? 19.969 -17.938 8.258 1 85.62 279 GLU B O 1
ATOM 7184 N N . THR B 1 280 ? 18.391 -19.562 8.164 1 85.94 280 THR B N 1
ATOM 7185 C CA . THR B 1 280 ? 17.344 -18.594 8.492 1 85.94 280 THR B CA 1
ATOM 7186 C C . THR B 1 280 ? 17.578 -18 9.883 1 85.94 280 THR B C 1
ATOM 7188 O O . THR B 1 280 ? 17.312 -16.812 10.102 1 85.94 280 THR B O 1
ATOM 7191 N N . PHE B 1 281 ? 18.125 -18.797 10.695 1 89.25 281 PHE B N 1
ATOM 7192 C CA . PHE B 1 281 ? 18.406 -18.312 12.047 1 89.25 281 PHE B CA 1
ATOM 7193 C C . PHE B 1 281 ? 19.469 -17.234 12.031 1 89.25 281 PHE B C 1
ATOM 7195 O O . PHE B 1 281 ? 19.391 -16.266 12.789 1 89.25 281 PHE B O 1
ATOM 7202 N N . PHE B 1 282 ? 20.406 -17.375 11.172 1 92.69 282 PHE B N 1
ATOM 7203 C CA . PHE B 1 282 ? 21.5 -16.406 11.109 1 92.69 282 PHE B CA 1
ATOM 7204 C C . PHE B 1 282 ? 21.047 -15.117 10.422 1 92.69 282 PHE B C 1
ATOM 7206 O O . PHE B 1 282 ? 21.547 -14.031 10.734 1 92.69 282 PHE B O 1
ATOM 7213 N N . PHE B 1 283 ? 20.078 -15.25 9.57 1 93.75 283 PHE B N 1
ATOM 7214 C CA . PHE B 1 283 ? 19.516 -14.039 8.977 1 93.75 283 PHE B CA 1
ATOM 7215 C C . PHE B 1 283 ? 18.719 -13.258 10.008 1 93.75 283 PHE B C 1
ATOM 7217 O O . PHE B 1 283 ? 18.719 -12.023 10 1 93.75 283 PHE B O 1
ATOM 7224 N N . VAL B 1 284 ? 18.047 -13.977 10.898 1 94.31 284 VAL B N 1
ATOM 7225 C CA . VAL B 1 284 ? 17.297 -13.328 11.977 1 94.31 284 VAL B CA 1
ATOM 7226 C C . VAL B 1 284 ? 18.266 -12.609 12.914 1 94.31 284 VAL B C 1
ATOM 7228 O O . VAL B 1 284 ? 18 -11.477 13.336 1 94.31 284 VAL B O 1
ATOM 7231 N N . ILE B 1 285 ? 19.344 -13.18 13.133 1 96.88 285 ILE B N 1
ATOM 7232 C CA . ILE B 1 285 ? 20.375 -12.57 13.984 1 96.88 285 ILE B CA 1
ATOM 7233 C C . ILE B 1 285 ? 20.922 -11.32 13.305 1 96.88 285 ILE B C 1
ATOM 7235 O O . ILE B 1 285 ? 21.156 -10.305 13.969 1 96.88 285 ILE B O 1
ATOM 7239 N N . LEU B 1 286 ? 21.156 -11.469 12.031 1 97.5 286 LEU B N 1
ATOM 7240 C CA . LEU B 1 286 ? 21.594 -10.289 11.281 1 97.5 286 LEU B CA 1
ATOM 7241 C C . LEU B 1 286 ? 20.594 -9.148 11.422 1 97.5 286 LEU B C 1
ATOM 7243 O O . LEU B 1 286 ? 20.984 -7.992 11.594 1 97.5 286 LEU B O 1
ATOM 7247 N N . GLY B 1 287 ? 19.297 -9.516 11.32 1 98.19 287 GLY B N 1
ATOM 7248 C CA . GLY B 1 287 ? 18.281 -8.508 11.539 1 98.19 287 GLY B CA 1
ATOM 7249 C C . GLY B 1 287 ? 18.359 -7.859 12.906 1 98.19 287 GLY B C 1
ATOM 7250 O O . GLY B 1 287 ? 18.219 -6.637 13.023 1 98.19 287 GLY B O 1
ATOM 7251 N N . ALA B 1 288 ? 18.641 -8.602 13.867 1 98 288 ALA B N 1
ATOM 7252 C CA . ALA B 1 288 ? 18.75 -8.086 15.234 1 98 288 ALA B CA 1
ATOM 7253 C C . ALA B 1 288 ? 19.969 -7.168 15.375 1 98 288 ALA B C 1
ATOM 7255 O O . ALA B 1 288 ? 19.875 -6.113 16.016 1 98 288 ALA B O 1
ATOM 7256 N N . ILE B 1 289 ? 21.016 -7.531 14.758 1 97.94 289 ILE B N 1
ATOM 7257 C CA . ILE B 1 289 ? 22.234 -6.727 14.797 1 97.94 289 ILE B CA 1
ATOM 7258 C C . ILE B 1 289 ? 22 -5.398 14.086 1 97.94 289 ILE B C 1
ATOM 7260 O O . ILE B 1 289 ? 22.312 -4.336 14.617 1 97.94 289 ILE B O 1
ATOM 7264 N N . CYS B 1 290 ? 21.453 -5.52 12.906 1 98 290 CYS B N 1
ATOM 7265 C CA . CYS B 1 290 ? 21.172 -4.309 12.148 1 98 290 CYS B CA 1
ATOM 7266 C C . CYS B 1 290 ? 20.188 -3.412 12.898 1 98 290 CYS B C 1
ATOM 7268 O O . CYS B 1 290 ? 20.328 -2.188 12.883 1 98 290 CYS B O 1
ATOM 7270 N N . GLY B 1 291 ? 19.188 -4.02 13.547 1 98.31 291 GLY B N 1
ATOM 7271 C CA . GLY B 1 291 ? 18.25 -3.24 14.336 1 98.31 291 GLY B CA 1
ATOM 7272 C C . GLY B 1 291 ? 18.891 -2.523 15.508 1 98.31 291 GLY B C 1
ATOM 7273 O O . GLY B 1 291 ? 18.625 -1.347 15.75 1 98.31 291 GLY B O 1
ATOM 7274 N N . ALA B 1 292 ? 19.781 -3.145 16.156 1 97.94 292 ALA B N 1
ATOM 7275 C CA . ALA B 1 292 ? 20.469 -2.553 17.297 1 97.94 292 ALA B CA 1
ATOM 7276 C C . ALA B 1 292 ? 21.391 -1.419 16.859 1 97.94 292 ALA B C 1
ATOM 7278 O O . ALA B 1 292 ? 21.406 -0.348 17.469 1 97.94 292 ALA B O 1
ATOM 7279 N N . ILE B 1 293 ? 22.109 -1.657 15.812 1 96.94 293 ILE B N 1
ATOM 7280 C CA . ILE B 1 293 ? 23.016 -0.638 15.305 1 96.94 293 ILE B CA 1
ATOM 7281 C C . ILE B 1 293 ? 22.219 0.548 14.766 1 96.94 293 ILE B C 1
ATOM 7283 O O . ILE B 1 293 ? 22.641 1.701 14.922 1 96.94 293 ILE B O 1
ATOM 7287 N N . ALA B 1 294 ? 21.109 0.216 14.141 1 98 294 ALA B N 1
ATOM 7288 C CA . ALA B 1 294 ? 20.25 1.292 13.625 1 98 294 ALA B CA 1
ATOM 7289 C C . ALA B 1 294 ? 19.734 2.17 14.766 1 98 294 ALA B C 1
ATOM 7291 O O . ALA B 1 294 ? 19.656 3.393 14.625 1 98 294 ALA B O 1
ATOM 7292 N N . CYS B 1 295 ? 19.406 1.562 15.891 1 97.62 295 CYS B N 1
ATOM 7293 C CA . CYS B 1 295 ? 18.969 2.328 17.047 1 97.62 295 CYS B CA 1
ATOM 7294 C C . CYS B 1 295 ? 20.078 3.275 17.516 1 97.62 295 CYS B C 1
ATOM 7296 O O . CYS B 1 295 ? 19.797 4.441 17.828 1 97.62 295 CYS B O 1
ATOM 7298 N N . ALA B 1 296 ? 21.219 2.797 17.562 1 96.5 296 ALA B N 1
ATOM 7299 C CA . ALA B 1 296 ? 22.344 3.627 17.953 1 96.5 296 ALA B CA 1
ATOM 7300 C C . ALA B 1 296 ? 22.594 4.746 16.953 1 96.5 296 ALA B C 1
ATOM 7302 O O . ALA B 1 296 ? 22.844 5.891 17.328 1 96.5 296 ALA B O 1
ATOM 7303 N N . TYR B 1 297 ? 22.516 4.422 15.742 1 96.12 297 TYR B N 1
ATOM 7304 C CA . TYR B 1 297 ? 22.734 5.402 14.688 1 96.12 297 TYR B CA 1
ATOM 7305 C C . TYR B 1 297 ? 21.703 6.523 14.758 1 96.12 297 TYR B C 1
ATOM 7307 O O . TYR B 1 297 ? 22.062 7.703 14.68 1 96.12 297 TYR B O 1
ATOM 7315 N N . LEU B 1 298 ? 20.469 6.117 14.844 1 97.31 298 LEU B N 1
ATOM 7316 C CA . LEU B 1 298 ? 19.391 7.102 14.883 1 97.31 298 LEU B CA 1
ATOM 7317 C C . LEU B 1 298 ? 19.5 7.988 16.125 1 97.31 298 LEU B C 1
ATOM 7319 O O . LEU B 1 298 ? 19.25 9.188 16.047 1 97.31 298 LEU B O 1
ATOM 7323 N N . PHE B 1 299 ? 19.906 7.426 17.188 1 96.38 299 PHE B N 1
ATOM 7324 C CA . PHE B 1 299 ? 20.109 8.195 18.406 1 96.38 299 PHE B CA 1
ATOM 7325 C C . PHE B 1 299 ? 21.25 9.195 18.234 1 96.38 299 PHE B C 1
ATOM 7327 O O . PHE B 1 299 ? 21.094 10.375 18.562 1 96.38 299 PHE B O 1
ATOM 7334 N N . CYS B 1 300 ? 22.328 8.719 17.719 1 95.44 300 CYS B N 1
ATOM 7335 C CA . CYS B 1 300 ? 23.484 9.57 17.516 1 95.44 300 CYS B CA 1
ATOM 7336 C C . CYS B 1 300 ? 23.188 10.672 16.5 1 95.44 300 CYS B C 1
ATOM 7338 O O . CYS B 1 300 ? 23.641 11.812 16.656 1 95.44 300 CYS B O 1
ATOM 7340 N N . GLN B 1 301 ? 22.531 10.281 15.508 1 94.69 301 GLN B N 1
ATOM 7341 C CA . GLN B 1 301 ? 22.172 11.25 14.477 1 94.69 301 GLN B CA 1
ATOM 7342 C C . GLN B 1 301 ? 21.312 12.375 15.047 1 94.69 301 GLN B C 1
ATOM 7344 O O . GLN B 1 301 ? 21.578 13.555 14.797 1 94.69 301 GLN B O 1
ATOM 7349 N N . ARG B 1 302 ? 20.328 12.086 15.805 1 94.06 302 ARG B N 1
ATOM 7350 C CA . ARG B 1 302 ? 19.453 13.102 16.406 1 94.06 302 ARG B CA 1
ATOM 7351 C C . ARG B 1 302 ? 20.219 13.938 17.422 1 94.06 302 ARG B C 1
ATOM 7353 O O . ARG B 1 302 ? 20.062 15.156 17.469 1 94.06 302 ARG B O 1
ATOM 7360 N N . TRP B 1 303 ? 21 13.281 18.141 1 94.75 303 TRP B N 1
ATOM 7361 C CA . TRP B 1 303 ? 21.797 13.969 19.156 1 94.75 303 TRP B CA 1
ATOM 7362 C C . TRP B 1 303 ? 22.766 14.953 18.516 1 94.75 303 TRP B C 1
ATOM 7364 O O . TRP B 1 303 ? 22.922 16.078 18.984 1 94.75 303 TRP B O 1
ATOM 7374 N N . LEU B 1 304 ? 23.406 14.516 17.547 1 94.81 304 LEU B N 1
ATOM 7375 C CA . LEU B 1 304 ? 24.391 15.359 16.891 1 94.81 304 LEU B CA 1
ATOM 7376 C C . LEU B 1 304 ? 23.734 16.531 16.188 1 94.81 304 LEU B C 1
ATOM 7378 O O . LEU B 1 304 ? 24.266 17.641 16.172 1 94.81 304 LEU B O 1
ATOM 7382 N N . LEU B 1 305 ? 22.656 16.266 15.586 1 92.81 305 LEU B N 1
ATOM 7383 C CA . LEU B 1 305 ? 21.906 17.344 14.93 1 92.81 305 LEU B CA 1
ATOM 7384 C C . LEU B 1 305 ? 21.516 18.422 15.93 1 92.81 305 LEU B C 1
ATOM 7386 O O . LEU B 1 305 ? 21.609 19.625 15.633 1 92.81 305 LEU B O 1
ATOM 7390 N N . ALA B 1 306 ? 21.141 17.984 17.062 1 91.62 306 ALA B N 1
ATOM 7391 C CA . ALA B 1 306 ? 20.781 18.938 18.109 1 91.62 306 ALA B CA 1
ATOM 7392 C C . ALA B 1 306 ? 22.016 19.609 18.688 1 91.62 306 ALA B C 1
ATOM 7394 O O . ALA B 1 306 ? 22.016 20.812 18.953 1 91.62 306 ALA B O 1
ATOM 7395 N N . ALA B 1 307 ? 23.078 18.875 18.828 1 92.81 307 ALA B N 1
ATOM 7396 C CA . ALA B 1 307 ? 24.297 19.359 19.453 1 92.81 307 ALA B CA 1
ATOM 7397 C C . ALA B 1 307 ? 24.984 20.422 18.578 1 92.81 307 ALA B C 1
ATOM 7399 O O . ALA B 1 307 ? 25.562 21.375 19.094 1 92.81 307 ALA B O 1
ATOM 7400 N N . VAL B 1 308 ? 24.969 20.203 17.312 1 92.56 308 VAL B N 1
ATOM 7401 C CA . VAL B 1 308 ? 25.609 21.125 16.391 1 92.56 308 VAL B CA 1
ATOM 7402 C C . VAL B 1 308 ? 24.859 22.469 16.391 1 92.56 308 VAL B C 1
ATOM 7404 O O . VAL B 1 308 ? 25.484 23.531 16.25 1 92.56 308 VAL B O 1
ATOM 7407 N N . LYS B 1 309 ? 23.609 22.438 16.641 1 88.88 309 LYS B N 1
ATOM 7408 C CA . LYS B 1 309 ? 22.828 23.656 16.688 1 88.88 309 LYS B CA 1
ATOM 7409 C C . LYS B 1 309 ? 23 24.375 18.016 1 88.88 309 LYS B C 1
ATOM 7411 O O . LYS B 1 309 ? 22.891 25.594 18.094 1 88.88 309 LYS B O 1
ATOM 7416 N N . GLU B 1 310 ? 23.266 23.625 19.031 1 91.25 310 GLU B N 1
ATOM 7417 C CA . GLU B 1 310 ? 23.359 24.172 20.375 1 91.25 310 GLU B CA 1
ATOM 7418 C C . GLU B 1 310 ? 24.781 24.672 20.672 1 91.25 310 GLU B C 1
ATOM 7420 O O . GLU B 1 310 ? 24.969 25.594 21.469 1 91.25 310 GLU B O 1
ATOM 7425 N N . ASN B 1 311 ? 25.703 24.047 20.016 1 93 311 ASN B N 1
ATOM 7426 C CA . ASN B 1 311 ? 27.094 24.469 20.219 1 93 311 ASN B CA 1
ATOM 7427 C C . ASN B 1 311 ? 27.312 25.891 19.688 1 93 311 ASN B C 1
ATOM 7429 O O . ASN B 1 311 ? 26.828 26.234 18.594 1 93 311 ASN B O 1
ATOM 7433 N N . ARG B 1 312 ? 28.062 26.672 20.422 1 91.25 312 ARG B N 1
ATOM 7434 C CA . ARG B 1 312 ? 28.234 28.094 20.109 1 91.25 312 ARG B CA 1
ATOM 7435 C C . ARG B 1 312 ? 28.984 28.281 18.797 1 91.25 312 ARG B C 1
ATOM 7437 O O . ARG B 1 312 ? 28.609 29.109 17.969 1 91.25 312 ARG B O 1
ATOM 7444 N N . LEU B 1 313 ? 30 27.531 18.578 1 91.38 313 LEU B N 1
ATOM 7445 C CA . LEU B 1 313 ? 30.828 27.688 17.375 1 91.38 313 LEU B CA 1
ATOM 7446 C C . LEU B 1 313 ? 30.094 27.203 16.141 1 91.38 313 LEU B C 1
ATOM 7448 O O . LEU B 1 313 ? 29.938 27.938 15.172 1 91.38 313 LEU B O 1
ATOM 7452 N N . THR B 1 314 ? 29.688 26.016 16.219 1 91.38 314 THR B N 1
ATOM 7453 C CA . THR B 1 314 ? 29.031 25.422 15.062 1 91.38 314 THR B CA 1
ATOM 7454 C C . THR B 1 314 ? 27.656 26.047 14.828 1 91.38 314 THR B C 1
ATOM 7456 O O . THR B 1 314 ? 27.234 26.219 13.68 1 91.38 314 THR B O 1
ATOM 7459 N N . GLY B 1 315 ? 27.031 26.359 15.844 1 90.88 315 GLY B N 1
ATOM 7460 C CA . GLY B 1 315 ? 25.734 27.031 15.727 1 90.88 315 GLY B CA 1
ATOM 7461 C C . GLY B 1 315 ? 25.844 28.391 15.039 1 90.88 315 GLY B C 1
ATOM 7462 O O . GLY B 1 315 ? 24.984 28.734 14.227 1 90.88 315 GLY B O 1
ATOM 7463 N N . ARG B 1 316 ? 26.891 29.094 15.422 1 91.25 316 ARG B N 1
ATOM 7464 C CA . ARG B 1 316 ? 27.109 30.391 14.805 1 91.25 316 ARG B CA 1
ATOM 7465 C C . ARG B 1 316 ? 27.469 30.25 13.328 1 91.25 316 ARG B C 1
ATOM 7467 O O . ARG B 1 316 ? 27 31.031 12.492 1 91.25 316 ARG B O 1
ATOM 7474 N N . LEU B 1 317 ? 28.25 29.266 13 1 91.56 317 LEU B N 1
ATOM 7475 C CA . LEU B 1 317 ? 28.641 29.031 11.617 1 91.56 317 LEU B CA 1
ATOM 7476 C C . LEU B 1 317 ? 27.438 28.641 10.773 1 91.56 317 LEU B C 1
ATOM 7478 O O . LEU B 1 317 ? 27.281 29.109 9.641 1 91.56 317 LEU B O 1
ATOM 7482 N N . LEU B 1 318 ? 26.625 27.859 11.305 1 90.25 318 LEU B N 1
ATOM 7483 C CA . LEU B 1 318 ? 25.453 27.375 10.578 1 90.25 318 LEU B CA 1
ATOM 7484 C C . LEU B 1 318 ? 24.406 28.469 10.43 1 90.25 318 LEU B C 1
ATOM 7486 O O . LEU B 1 318 ? 23.578 28.422 9.516 1 90.25 318 LEU B O 1
ATOM 7490 N N . ALA B 1 319 ? 24.469 29.469 11.297 1 87.56 319 ALA B N 1
ATOM 7491 C CA . ALA B 1 319 ? 23.516 30.578 11.227 1 87.56 319 ALA B CA 1
ATOM 7492 C C . ALA B 1 319 ? 24.016 31.672 10.273 1 87.56 319 ALA B C 1
ATOM 7494 O O . ALA B 1 319 ? 23.219 32.281 9.547 1 87.56 319 ALA B O 1
ATOM 7495 N N . THR B 1 320 ? 25.375 31.828 10.289 1 87.88 320 THR B N 1
ATOM 7496 C CA . THR B 1 320 ? 25.891 32.969 9.562 1 87.88 320 THR B CA 1
ATOM 7497 C C . THR B 1 320 ? 26.594 32.531 8.289 1 87.88 320 THR B C 1
ATOM 7499 O O . THR B 1 320 ? 26.469 33.188 7.25 1 87.88 320 THR B O 1
ATOM 7502 N N . ASP B 1 321 ? 27.422 31.453 8.398 1 92.25 321 ASP B N 1
ATOM 7503 C CA . ASP B 1 321 ? 28.234 31.031 7.266 1 92.25 321 ASP B CA 1
ATOM 7504 C C . ASP B 1 321 ? 28.156 29.516 7.074 1 92.25 321 ASP B C 1
ATOM 7506 O O . ASP B 1 321 ? 29.125 28.797 7.332 1 92.25 321 ASP B O 1
ATOM 7510 N N . LYS B 1 322 ? 27.172 29.109 6.387 1 93.56 322 LYS B N 1
ATOM 7511 C CA . LYS B 1 322 ? 26.922 27.688 6.164 1 93.56 322 LYS B CA 1
ATOM 7512 C C . LYS B 1 322 ? 28.016 27.062 5.301 1 93.56 322 LYS B C 1
ATOM 7514 O O . LYS B 1 322 ? 28.469 25.938 5.566 1 93.56 322 LYS B O 1
ATOM 7519 N N . PRO B 1 323 ? 28.516 27.797 4.234 1 94.5 323 PRO B N 1
ATOM 7520 C CA . PRO B 1 323 ? 29.562 27.203 3.404 1 94.5 323 PRO B CA 1
ATOM 7521 C C . PRO B 1 323 ? 30.859 26.938 4.176 1 94.5 323 PRO B C 1
ATOM 7523 O O . PRO B 1 323 ? 31.562 25.953 3.91 1 94.5 323 PRO B O 1
ATOM 7526 N N . LEU B 1 324 ? 31.156 27.766 5.145 1 94.88 324 LEU B N 1
ATOM 7527 C CA . LEU B 1 324 ? 32.375 27.562 5.93 1 94.88 324 LEU B CA 1
ATOM 7528 C C . LEU B 1 324 ? 32.25 26.297 6.785 1 94.88 324 LEU B C 1
ATOM 7530 O O . LEU B 1 324 ? 33.219 25.562 6.949 1 94.88 324 LEU B O 1
ATOM 7534 N N . TYR B 1 325 ? 31.141 26.156 7.371 1 94.94 325 TYR B N 1
ATOM 7535 C CA . TYR B 1 325 ? 30.906 24.922 8.117 1 94.94 325 TYR B CA 1
ATOM 7536 C C . TYR B 1 325 ? 31.094 23.703 7.219 1 94.94 325 TYR B C 1
ATOM 7538 O O . TYR B 1 325 ? 31.734 22.719 7.605 1 94.94 325 TYR B O 1
ATOM 7546 N N . THR B 1 326 ? 30.547 23.766 6.02 1 95.19 326 THR B N 1
ATOM 7547 C CA . THR B 1 326 ? 30.641 22.672 5.062 1 95.19 326 THR B CA 1
ATOM 7548 C C . THR B 1 326 ? 32.094 22.406 4.68 1 95.19 326 THR B C 1
ATOM 7550 O O . THR B 1 326 ? 32.531 21.25 4.578 1 95.19 326 THR B O 1
ATOM 7553 N N . VAL B 1 327 ? 32.844 23.453 4.512 1 95.88 327 VAL B N 1
ATOM 7554 C CA . VAL B 1 327 ? 34.25 23.344 4.137 1 95.88 327 VAL B CA 1
ATOM 7555 C C . VAL B 1 327 ? 35.031 22.625 5.242 1 95.88 327 VAL B C 1
ATOM 7557 O O . VAL B 1 327 ? 35.812 21.719 4.969 1 95.88 327 VAL B O 1
ATOM 7560 N N . LEU B 1 328 ? 34.75 22.922 6.453 1 95.62 328 LEU B N 1
ATOM 7561 C CA . LEU B 1 328 ? 35.469 22.328 7.582 1 95.62 328 LEU B CA 1
ATOM 7562 C C . LEU B 1 328 ? 35.156 20.859 7.734 1 95.62 328 LEU B C 1
ATOM 7564 O O . LEU B 1 328 ? 36.031 20.031 7.934 1 95.62 328 LEU B O 1
ATOM 7568 N N . VAL B 1 329 ? 33.906 20.578 7.664 1 94.44 329 VAL B N 1
ATOM 7569 C CA . VAL B 1 329 ? 33.469 19.203 7.848 1 94.44 329 VAL B CA 1
ATOM 7570 C C . VAL B 1 329 ? 33.969 18.344 6.688 1 94.44 329 VAL B C 1
ATOM 7572 O O . VAL B 1 329 ? 34.469 17.234 6.902 1 94.44 329 VAL B O 1
ATOM 7575 N N . VAL B 1 330 ? 33.844 18.797 5.41 1 95.25 330 VAL B N 1
ATOM 7576 C CA . VAL B 1 330 ? 34.25 18.031 4.242 1 95.25 330 VAL B CA 1
ATOM 7577 C C . VAL B 1 330 ? 35.781 17.875 4.227 1 95.25 330 VAL B C 1
ATOM 7579 O O . VAL B 1 330 ? 36.312 16.844 3.814 1 95.25 330 VAL B O 1
ATOM 7582 N N . LEU B 1 331 ? 36.469 18.938 4.668 1 95.38 331 LEU B N 1
ATOM 7583 C CA . LEU B 1 331 ? 37.938 18.844 4.766 1 95.38 331 LEU B CA 1
ATOM 7584 C C . LEU B 1 331 ? 38.344 17.75 5.762 1 95.38 331 LEU B C 1
ATOM 7586 O O . LEU B 1 331 ? 39.281 17 5.512 1 95.38 331 LEU B O 1
ATOM 7590 N N . LEU B 1 332 ? 37.625 17.719 6.852 1 93.44 332 LEU B N 1
ATOM 7591 C CA . LEU B 1 332 ? 37.906 16.703 7.859 1 93.44 332 LEU B CA 1
ATOM 7592 C C . LEU B 1 332 ? 37.625 15.305 7.301 1 93.44 332 LEU B C 1
ATOM 7594 O O . LEU B 1 332 ? 38.469 14.406 7.441 1 93.44 332 LEU B O 1
ATOM 7598 N N . LEU B 1 333 ? 36.562 15.133 6.66 1 91.12 333 LEU B N 1
ATOM 7599 C CA . LEU B 1 333 ? 36.188 13.828 6.109 1 91.12 333 LEU B CA 1
ATOM 7600 C C . LEU B 1 333 ? 37.156 13.43 4.992 1 91.12 333 LEU B C 1
ATOM 7602 O O . LEU B 1 333 ? 37.562 12.266 4.91 1 91.12 333 LEU B O 1
ATOM 7606 N N . ALA B 1 334 ? 37.469 14.367 4.117 1 91.31 334 ALA B N 1
ATOM 7607 C CA . ALA B 1 334 ? 38.375 14.102 3.012 1 91.31 334 ALA B CA 1
ATOM 7608 C C . ALA B 1 334 ? 39.781 13.75 3.525 1 91.31 334 ALA B C 1
ATOM 7610 O O . ALA B 1 334 ? 40.469 12.914 2.941 1 91.31 334 ALA B O 1
ATOM 7611 N N . SER B 1 335 ? 40.188 14.328 4.605 1 91.19 335 SER B N 1
ATOM 7612 C CA . SER B 1 335 ? 41.5 14.047 5.18 1 91.19 335 SER B CA 1
ATOM 7613 C C . SER B 1 335 ? 41.531 12.648 5.785 1 91.19 335 SER B C 1
ATOM 7615 O O . SER B 1 335 ? 42.562 11.969 5.703 1 91.19 335 SER B O 1
ATOM 7617 N N . ILE B 1 336 ? 40.469 12.266 6.301 1 86.38 336 ILE B N 1
ATOM 7618 C CA . ILE B 1 336 ? 40.406 10.953 6.926 1 86.38 336 ILE B CA 1
ATOM 7619 C C . ILE B 1 336 ? 40.344 9.867 5.852 1 86.38 336 ILE B C 1
ATOM 7621 O O . ILE B 1 336 ? 40.938 8.797 6.012 1 86.38 336 ILE B O 1
ATOM 7625 N N . THR B 1 337 ? 39.75 10.164 4.684 1 86.44 337 THR B N 1
ATOM 7626 C CA . THR B 1 337 ? 39.531 9.148 3.658 1 86.44 337 THR B CA 1
ATOM 7627 C C . THR B 1 337 ? 40.656 9.188 2.631 1 86.44 337 THR B C 1
ATOM 7629 O O . THR B 1 337 ? 40.625 8.492 1.616 1 86.44 337 THR B O 1
ATOM 7632 N N . PHE B 1 338 ? 41.688 10.008 2.865 1 88 338 PHE B N 1
ATOM 7633 C CA . PHE B 1 338 ? 42.812 10.102 1.953 1 88 338 PHE B CA 1
ATOM 7634 C C . PHE B 1 338 ? 43.5 8.75 1.781 1 88 338 PHE B C 1
ATOM 7636 O O . PHE B 1 338 ? 43.969 8.156 2.752 1 88 338 PHE B O 1
ATOM 7643 N N . PRO B 1 339 ? 43.469 8.195 0.559 1 83.69 339 PRO B N 1
ATOM 7644 C CA . PRO B 1 339 ? 43.875 6.805 0.309 1 83.69 339 PRO B CA 1
ATOM 7645 C C . PRO B 1 339 ? 45.281 6.484 0.819 1 83.69 339 PRO B C 1
ATOM 7647 O O . PRO B 1 339 ? 45.469 5.449 1.459 1 83.69 339 PRO B O 1
ATOM 7650 N N . PRO B 1 340 ? 46.281 7.281 0.541 1 82.94 340 PRO B N 1
ATOM 7651 C CA . PRO B 1 340 ? 47.594 6.938 1.05 1 82.94 340 PRO B CA 1
ATOM 7652 C C . PRO B 1 340 ? 47.719 7.141 2.559 1 82.94 340 PRO B C 1
ATOM 7654 O O . PRO B 1 340 ? 48.656 6.598 3.186 1 82.94 340 PRO B O 1
ATOM 7657 N N . GLY B 1 341 ? 46.812 7.77 3.186 1 80.56 341 GLY B N 1
ATOM 7658 C CA . GLY B 1 341 ? 46.812 8 4.621 1 80.56 341 GLY B CA 1
ATOM 7659 C C . GLY B 1 341 ? 45.938 7.02 5.383 1 80.56 341 GLY B C 1
ATOM 7660 O O . GLY B 1 341 ? 46.094 5.805 5.238 1 80.56 341 GLY B O 1
ATOM 7661 N N . LEU B 1 342 ? 45 7.531 6.09 1 76.81 342 LEU B N 1
ATOM 7662 C CA . LEU B 1 342 ? 44.125 6.73 6.918 1 76.81 342 LEU B CA 1
ATOM 7663 C C . LEU B 1 342 ? 43.125 5.934 6.055 1 76.81 342 LEU B C 1
ATOM 7665 O O . LEU B 1 342 ? 42.531 4.961 6.523 1 76.81 342 LEU B O 1
ATOM 7669 N N . GLY B 1 343 ? 43.031 6.387 4.816 1 75.69 343 GLY B N 1
ATOM 7670 C CA . GLY B 1 343 ? 42.094 5.742 3.898 1 75.69 343 GLY B CA 1
ATOM 7671 C C . GLY B 1 343 ? 42.469 4.305 3.58 1 75.69 343 GLY B C 1
ATOM 7672 O O . GLY B 1 343 ? 41.625 3.514 3.172 1 75.69 343 GLY B O 1
ATOM 7673 N N . GLN B 1 344 ? 43.656 3.939 3.707 1 70.62 344 GLN B N 1
ATOM 7674 C CA . GLN B 1 344 ? 44.125 2.58 3.445 1 70.62 344 GLN B CA 1
ATOM 7675 C C . GLN B 1 344 ? 43.469 1.585 4.398 1 70.62 344 GLN B C 1
ATOM 7677 O O . GLN B 1 344 ? 43.312 0.413 4.059 1 70.62 344 GLN B O 1
ATOM 7682 N N . LEU B 1 345 ? 43.094 2.238 5.484 1 64.5 345 LEU B N 1
ATOM 7683 C CA . LEU B 1 345 ? 42.531 1.374 6.508 1 64.5 345 LEU B CA 1
ATOM 7684 C C . LEU B 1 345 ? 41.031 1.173 6.266 1 64.5 345 LEU B C 1
ATOM 7686 O O . LEU B 1 345 ? 40.406 0.284 6.855 1 64.5 345 LEU B O 1
ATOM 7690 N N . MET B 1 346 ? 40.438 2.02 5.445 1 62.44 346 MET B N 1
ATOM 7691 C CA . MET B 1 346 ? 39 1.977 5.234 1 62.44 346 MET B CA 1
ATOM 7692 C C . MET B 1 346 ? 38.625 1.124 4.016 1 62.44 346 MET B C 1
ATOM 7694 O O . MET B 1 346 ? 37.562 0.523 3.963 1 62.44 346 MET B O 1
ATOM 7698 N N . ALA B 1 347 ? 39.156 1.23 2.764 1 50.72 347 ALA B N 1
ATOM 7699 C CA . ALA B 1 347 ? 38.812 0.61 1.489 1 50.72 347 ALA B CA 1
ATOM 7700 C C . ALA B 1 347 ? 39 -0.903 1.544 1 50.72 347 ALA B C 1
ATOM 7702 O O . ALA B 1 347 ? 40.094 -1.389 1.822 1 50.72 347 ALA B O 1
ATOM 7703 N N . SER B 1 348 ? 38.031 -1.634 2.059 1 43.66 348 SER B N 1
ATOM 7704 C CA . SER B 1 348 ? 38.062 -3.035 1.65 1 43.66 348 SER B CA 1
ATOM 7705 C C . SER B 1 348 ? 38.031 -3.17 0.132 1 43.66 348 SER B C 1
ATOM 7707 O O . SER B 1 348 ? 37.031 -2.777 -0.493 1 43.66 348 SER B O 1
ATOM 7709 N N . ARG B 1 349 ? 38.938 -2.861 -0.661 1 37.88 349 ARG B N 1
ATOM 7710 C CA . ARG B 1 349 ? 38.844 -3.139 -2.09 1 37.88 349 ARG B CA 1
ATOM 7711 C C . ARG B 1 349 ? 38.062 -4.418 -2.348 1 37.88 349 ARG B C 1
ATOM 7713 O O . ARG B 1 349 ? 38.375 -5.477 -1.812 1 37.88 349 ARG B O 1
ATOM 7720 N N . PRO B 1 350 ? 36.812 -4.34 -2.834 1 36.5 350 PRO B N 1
ATOM 7721 C CA . PRO B 1 350 ? 36.062 -5.531 -3.211 1 36.5 350 PRO B CA 1
ATOM 7722 C C . PRO B 1 350 ? 36.906 -6.562 -3.953 1 36.5 350 PRO B C 1
ATOM 7724 O O . PRO B 1 350 ? 36.469 -7.695 -4.164 1 36.5 350 PRO B O 1
ATOM 7727 N N . HIS B 1 351 ? 37.812 -6.234 -4.906 1 32.28 351 HIS B N 1
ATOM 7728 C CA . HIS B 1 351 ? 38.312 -7.25 -5.828 1 32.28 351 HIS B CA 1
ATOM 7729 C C . HIS B 1 351 ? 39.094 -8.32 -5.09 1 32.28 351 HIS B C 1
ATOM 7731 O O . HIS B 1 351 ? 39.5 -9.336 -5.68 1 32.28 351 HIS B O 1
ATOM 7737 N N . THR B 1 352 ? 40.25 -7.98 -4.41 1 29.77 352 THR B N 1
ATOM 7738 C CA . THR B 1 352 ? 41.188 -9.062 -4.094 1 29.77 352 THR B CA 1
ATOM 7739 C C . THR B 1 352 ? 40.531 -10.062 -3.133 1 29.77 352 THR B C 1
ATOM 7741 O O . THR B 1 352 ? 39.812 -9.664 -2.207 1 29.77 352 THR B O 1
ATOM 7744 N N . THR B 1 353 ? 40.344 -11.352 -3.529 1 31.38 353 THR B N 1
ATOM 7745 C CA . THR B 1 353 ? 40.031 -12.617 -2.881 1 31.38 353 THR B CA 1
ATOM 7746 C C . THR B 1 353 ? 40.531 -12.625 -1.438 1 31.38 353 THR B C 1
ATOM 7748 O O . THR B 1 353 ? 40.281 -13.578 -0.699 1 31.38 353 THR B O 1
ATOM 7751 N N . ALA B 1 354 ? 41.875 -12.273 -1.23 1 30.52 354 ALA B N 1
ATOM 7752 C CA . ALA B 1 354 ? 42.5 -12.648 0.031 1 30.52 354 ALA B CA 1
ATOM 7753 C C . ALA B 1 354 ? 41.75 -12.047 1.219 1 30.52 354 ALA B C 1
ATOM 7755 O O . ALA B 1 354 ? 41.312 -10.898 1.159 1 30.52 354 ALA B O 1
ATOM 7756 N N . CYS B 1 355 ? 41.219 -12.875 2.166 1 31.95 355 CYS B N 1
ATOM 7757 C CA . CYS B 1 355 ? 40.719 -12.797 3.531 1 31.95 355 CYS B CA 1
ATOM 7758 C C . CYS B 1 355 ? 41.375 -11.633 4.281 1 31.95 355 CYS B C 1
ATOM 7760 O O . CYS B 1 355 ? 42.375 -11.812 4.969 1 31.95 355 CYS B O 1
ATOM 7762 N N . CYS B 1 356 ? 41.875 -10.664 3.775 1 32.16 356 CYS B N 1
ATOM 7763 C CA . CYS B 1 356 ? 42.531 -9.836 4.766 1 32.16 356 CYS B CA 1
ATOM 7764 C C . CYS B 1 356 ? 41.594 -9.5 5.922 1 32.16 356 CYS B C 1
ATOM 7766 O O . CYS B 1 356 ? 40.469 -9.086 5.703 1 32.16 356 CYS B O 1
ATOM 7768 N N . PRO B 1 357 ? 41.781 -9.938 7.168 1 36.81 357 PRO B N 1
ATOM 7769 C CA . PRO B 1 357 ? 41.188 -9.688 8.484 1 36.81 357 PRO B CA 1
ATOM 7770 C C . PRO B 1 357 ? 40.719 -8.25 8.656 1 36.81 357 PRO B C 1
ATOM 7772 O O . PRO B 1 357 ? 40.156 -7.902 9.688 1 36.81 357 PRO B O 1
ATOM 7775 N N . HIS B 1 358 ? 41.156 -7.332 7.91 1 36.34 358 HIS B N 1
ATOM 7776 C CA . HIS B 1 358 ? 40.938 -5.914 8.195 1 36.34 358 HIS B CA 1
ATOM 7777 C C . HIS B 1 358 ? 39.531 -5.469 7.801 1 36.34 358 HIS B C 1
ATOM 7779 O O . HIS B 1 358 ? 39.281 -4.27 7.73 1 36.34 358 HIS B O 1
ATOM 7785 N N . SER B 1 359 ? 38.75 -6.254 7.312 1 41.75 359 SER B N 1
ATOM 7786 C CA . SER B 1 359 ? 37.375 -5.926 7.023 1 41.75 359 SER B CA 1
ATOM 7787 C C . SER B 1 359 ? 36.656 -5.398 8.266 1 41.75 359 SER B C 1
ATOM 7789 O O . SER B 1 359 ? 35.625 -4.723 8.156 1 41.75 359 SER B O 1
ATOM 7791 N N . HIS B 1 360 ? 37.125 -5.844 9.453 1 44.53 360 HIS B N 1
ATOM 7792 C CA . HIS B 1 360 ? 36.531 -5.555 10.75 1 44.53 360 HIS B CA 1
ATOM 7793 C C . HIS B 1 360 ? 36.594 -4.066 11.078 1 44.53 360 HIS B C 1
ATOM 7795 O O . HIS B 1 360 ? 35.719 -3.531 11.758 1 44.53 360 HIS B O 1
ATOM 7801 N N . LEU B 1 361 ? 37.719 -3.432 10.648 1 44.78 361 LEU B N 1
ATOM 7802 C CA . LEU B 1 361 ? 38.031 -2.059 11.039 1 44.78 361 LEU B CA 1
ATOM 7803 C C . LEU B 1 361 ? 37.156 -1.072 10.266 1 44.78 361 LEU B C 1
ATOM 7805 O O . LEU B 1 361 ? 37.156 0.128 10.547 1 44.78 361 LEU B O 1
ATOM 7809 N N . LEU B 1 362 ? 36.406 -1.552 9.289 1 51.94 362 LEU B N 1
ATOM 7810 C CA . LEU B 1 362 ? 35.719 -0.776 8.266 1 51.94 362 LEU B CA 1
ATOM 7811 C C . LEU B 1 362 ? 34.406 -0.234 8.781 1 51.94 362 LEU B C 1
ATOM 7813 O O . LEU B 1 362 ? 33.969 0.864 8.406 1 51.94 362 LEU B O 1
ATOM 7817 N N . CYS B 1 363 ? 33.719 -0.913 9.797 1 61.38 363 CYS B N 1
ATOM 7818 C CA . CYS B 1 363 ? 32.344 -0.529 10.102 1 61.38 363 CYS B CA 1
ATOM 7819 C C . CYS B 1 363 ? 32.312 0.646 11.07 1 61.38 363 CYS B C 1
ATOM 7821 O O . CYS B 1 363 ? 31.469 1.527 10.953 1 61.38 363 CYS B O 1
ATOM 7823 N N . ALA B 1 364 ? 33.406 0.835 11.828 1 67.19 364 ALA B N 1
ATOM 7824 C CA . ALA B 1 364 ? 33.281 1.819 12.898 1 67.19 364 ALA B CA 1
ATOM 7825 C C . ALA B 1 364 ? 33.531 3.234 12.375 1 67.19 364 ALA B C 1
ATOM 7827 O O . ALA B 1 364 ? 32.719 4.137 12.617 1 67.19 364 ALA B O 1
ATOM 7828 N N . PRO B 1 365 ? 34.531 3.373 11.562 1 75.12 365 PRO B N 1
ATOM 7829 C CA . PRO B 1 365 ? 34.688 4.754 11.094 1 75.12 365 PRO B CA 1
ATOM 7830 C C . PRO B 1 365 ? 33.562 5.219 10.188 1 75.12 365 PRO B C 1
ATOM 7832 O O . PRO B 1 365 ? 33.188 6.391 10.219 1 75.12 365 PRO B O 1
ATOM 7835 N N . GLN B 1 366 ? 33 4.27 9.547 1 82.25 366 GLN B N 1
ATOM 7836 C CA . GLN B 1 366 ? 31.922 4.645 8.641 1 82.25 366 GLN B CA 1
ATOM 7837 C C . GLN B 1 366 ? 30.688 5.109 9.414 1 82.25 366 GLN B C 1
ATOM 7839 O O . GLN B 1 366 ? 29.953 5.98 8.945 1 82.25 366 GLN B O 1
ATOM 7844 N N . PHE B 1 367 ? 30.609 4.586 10.594 1 88.38 367 PHE B N 1
ATOM 7845 C CA . PHE B 1 367 ? 29.453 4.934 11.438 1 88.38 367 PHE B CA 1
ATOM 7846 C C . PHE B 1 367 ? 29.5 6.41 11.82 1 88.38 367 PHE B C 1
ATOM 7848 O O . PHE B 1 367 ? 28.531 7.133 11.617 1 88.38 367 PHE B O 1
ATOM 7855 N N . TRP B 1 368 ? 30.625 6.871 12.289 1 88.69 368 TRP B N 1
ATOM 7856 C CA . TRP B 1 368 ? 30.719 8.25 12.75 1 88.69 368 TRP B CA 1
ATOM 7857 C C . TRP B 1 368 ? 30.766 9.219 11.562 1 88.69 368 TRP B C 1
ATOM 7859 O O . TRP B 1 368 ? 30.234 10.328 11.641 1 88.69 368 TRP B O 1
ATOM 7869 N N . MET B 1 369 ? 31.359 8.844 10.484 1 89.38 369 MET B N 1
ATOM 7870 C CA . MET B 1 369 ? 31.406 9.703 9.305 1 89.38 369 MET B CA 1
ATOM 7871 C C . MET B 1 369 ? 30.016 9.906 8.711 1 89.38 369 MET B C 1
ATOM 7873 O O . MET B 1 369 ? 29.672 11.016 8.297 1 89.38 369 MET B O 1
ATOM 7877 N N . LEU B 1 370 ? 29.312 8.789 8.766 1 88.62 370 LEU B N 1
ATOM 7878 C CA . LEU B 1 370 ? 27.938 8.867 8.273 1 88.62 370 LEU B CA 1
ATOM 7879 C C . LEU B 1 370 ? 27.109 9.805 9.133 1 88.62 370 LEU B C 1
ATOM 7881 O O . LEU B 1 370 ? 26.312 10.586 8.609 1 88.62 370 LEU B O 1
ATOM 7885 N N . THR B 1 371 ? 27.281 9.734 10.398 1 92.81 371 THR B N 1
ATOM 7886 C CA . THR B 1 371 ? 26.547 10.57 11.328 1 92.81 371 THR B CA 1
ATOM 7887 C C . THR B 1 371 ? 26.922 12.039 11.164 1 92.81 371 THR B C 1
ATOM 7889 O O . THR B 1 371 ? 26.062 12.914 11.148 1 92.81 371 THR B O 1
ATOM 7892 N N . LEU B 1 372 ? 28.188 12.289 10.953 1 92.38 372 LEU B N 1
ATOM 7893 C CA . LEU B 1 372 ? 28.672 13.648 10.789 1 92.38 372 LEU B CA 1
ATOM 7894 C C . LEU B 1 372 ? 28.203 14.242 9.461 1 92.38 372 LEU B C 1
ATOM 7896 O O . LEU B 1 372 ? 27.875 15.43 9.391 1 92.38 372 LEU B O 1
ATOM 7900 N N . ALA B 1 373 ? 28.125 13.43 8.484 1 91.19 373 ALA B N 1
ATOM 7901 C CA . ALA B 1 373 ? 27.719 13.883 7.156 1 91.19 373 ALA B CA 1
ATOM 7902 C C . ALA B 1 373 ? 26.266 14.352 7.156 1 91.19 373 ALA B C 1
ATOM 7904 O O . ALA B 1 373 ? 25.875 15.18 6.332 1 91.19 373 ALA B O 1
ATOM 7905 N N . THR B 1 374 ? 25.453 13.883 8.055 1 91.31 374 THR B N 1
ATOM 7906 C CA . THR B 1 374 ? 24.047 14.242 8.102 1 91.31 374 THR B CA 1
ATOM 7907 C C . THR B 1 374 ? 23.859 15.68 8.578 1 91.31 374 THR B C 1
ATOM 7909 O O . THR B 1 374 ? 22.797 16.266 8.422 1 91.31 374 THR B O 1
ATOM 7912 N N . THR B 1 375 ? 24.906 16.312 9.117 1 92.5 375 THR B N 1
ATOM 7913 C CA . THR B 1 375 ? 24.797 17.672 9.648 1 92.5 375 THR B CA 1
ATOM 7914 C C . THR B 1 375 ? 25.047 18.703 8.547 1 92.5 375 THR B C 1
ATOM 7916 O O . THR B 1 375 ? 24.828 19.891 8.742 1 92.5 375 THR B O 1
ATOM 7919 N N . LEU B 1 376 ? 25.5 18.281 7.426 1 92.56 376 LEU B N 1
ATOM 7920 C CA . LEU B 1 376 ? 25.828 19.203 6.34 1 92.56 376 LEU B CA 1
ATOM 7921 C C . LEU B 1 376 ? 24.578 19.859 5.773 1 92.56 376 LEU B C 1
ATOM 7923 O O . LEU B 1 376 ? 23.594 19.172 5.477 1 92.56 376 LEU B O 1
ATOM 7927 N N . PRO B 1 377 ? 24.594 21.156 5.629 1 92.5 377 PRO B N 1
ATOM 7928 C CA . PRO B 1 377 ? 23.406 21.891 5.168 1 92.5 377 PRO B CA 1
ATOM 7929 C C . PRO B 1 377 ? 23.297 21.938 3.645 1 92.5 377 PRO B C 1
ATOM 7931 O O . PRO B 1 377 ? 22.984 22.984 3.082 1 92.5 377 PRO B O 1
ATOM 7934 N N . MET B 1 378 ? 23.656 21.031 2.865 1 93.44 378 MET B N 1
ATOM 7935 C CA . MET B 1 378 ? 23.531 20.953 1.412 1 93.44 378 MET B CA 1
ATOM 7936 C C . MET B 1 378 ? 22.469 19.938 1.01 1 93.44 378 ME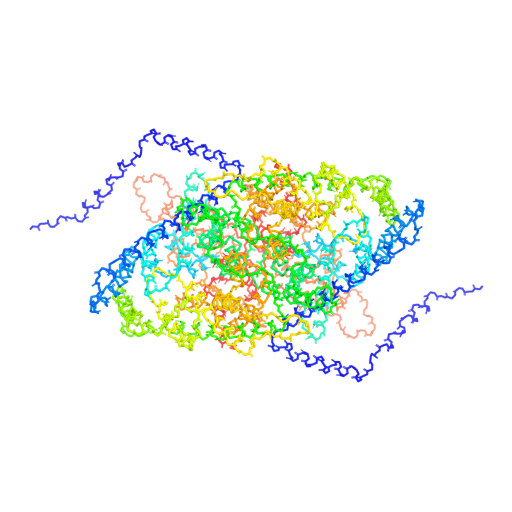T B C 1
ATOM 7938 O O . MET B 1 378 ? 22.062 19.109 1.821 1 93.44 378 MET B O 1
ATOM 7942 N N . PRO B 1 379 ? 21.922 20.078 -0.161 1 94.94 379 PRO B N 1
ATOM 7943 C CA . PRO B 1 379 ? 21.016 19.031 -0.632 1 94.94 379 PRO B CA 1
ATOM 7944 C C . PRO B 1 379 ? 21.703 17.672 -0.762 1 94.94 379 PRO B C 1
ATOM 7946 O O . PRO B 1 379 ? 22.656 17.516 -1.53 1 94.94 379 PRO B O 1
ATOM 7949 N N . ALA B 1 380 ? 21.219 16.797 0.064 1 94.5 380 ALA B N 1
ATOM 7950 C CA . ALA B 1 380 ? 21.859 15.477 0.058 1 94.5 380 ALA B CA 1
ATOM 7951 C C . ALA B 1 380 ? 20.891 14.398 0.549 1 94.5 380 ALA B C 1
ATOM 7953 O O . ALA B 1 380 ? 20.016 14.664 1.384 1 94.5 380 ALA B O 1
ATOM 7954 N N . GLY B 1 381 ? 21.031 13.234 -0.052 1 93.88 381 GLY B N 1
ATOM 7955 C CA . GLY B 1 381 ? 20.344 12.047 0.423 1 93.88 381 GLY B CA 1
ATOM 7956 C C . GLY B 1 381 ? 21.219 11.133 1.264 1 93.88 381 GLY B C 1
ATOM 7957 O O . GLY B 1 381 ? 22.438 11.062 1.049 1 93.88 381 GLY B O 1
ATOM 7958 N N . TYR B 1 382 ? 20.594 10.398 2.125 1 93.5 382 TYR B N 1
ATOM 7959 C CA . TYR B 1 382 ? 21.375 9.617 3.08 1 93.5 382 TYR B CA 1
ATOM 7960 C C . TYR B 1 382 ? 21.031 8.133 2.975 1 93.5 382 TYR B C 1
ATOM 7962 O O . TYR B 1 382 ? 21.594 7.309 3.701 1 93.5 382 TYR B O 1
ATOM 7970 N N . PHE B 1 383 ? 20.234 7.824 2.059 1 94 383 PHE B N 1
ATOM 7971 C CA . PHE B 1 383 ? 19.797 6.438 1.943 1 94 383 PHE B CA 1
ATOM 7972 C C . PHE B 1 383 ? 20.938 5.551 1.453 1 94 383 PHE B C 1
ATOM 7974 O O . PHE B 1 383 ? 21.156 4.465 1.99 1 94 383 PHE B O 1
ATOM 7981 N N . MET B 1 384 ? 21.656 5.984 0.442 1 91.12 384 MET B N 1
ATOM 7982 C CA . MET B 1 384 ? 22.688 5.156 -0.177 1 91.12 384 MET B CA 1
ATOM 7983 C C . MET B 1 384 ? 23.797 4.848 0.813 1 91.12 384 MET B C 1
ATOM 7985 O O . MET B 1 384 ? 24.219 3.695 0.942 1 91.12 384 MET B O 1
ATOM 7989 N N . PRO B 1 385 ? 24.281 5.812 1.492 1 90.38 385 PRO B N 1
ATOM 7990 C CA . PRO B 1 385 ? 25.312 5.488 2.484 1 90.38 385 PRO B CA 1
ATOM 7991 C C . PRO B 1 385 ? 24.812 4.523 3.559 1 90.38 385 PRO B C 1
ATOM 7993 O O . PRO B 1 385 ? 25.547 3.648 4.004 1 90.38 385 PRO B O 1
ATOM 7996 N N . VAL B 1 386 ? 23.562 4.719 3.98 1 93.88 386 VAL B N 1
ATOM 7997 C CA . VAL B 1 386 ? 22.969 3.824 4.961 1 93.88 386 VAL B CA 1
ATOM 7998 C C . VAL B 1 386 ? 22.828 2.422 4.371 1 93.88 386 VAL B C 1
ATOM 8000 O O . VAL B 1 386 ? 23.078 1.428 5.059 1 93.88 386 VAL B O 1
ATOM 8003 N N . PHE B 1 387 ? 22.531 2.381 3.17 1 92.75 387 PHE B N 1
ATOM 8004 C CA . PHE B 1 387 ? 22.391 1.127 2.441 1 92.75 387 PHE B CA 1
ATOM 8005 C C . PHE B 1 387 ? 23.719 0.397 2.346 1 92.75 387 PHE B C 1
ATOM 8007 O O . PHE B 1 387 ? 23.797 -0.81 2.584 1 92.75 387 PHE B O 1
ATOM 8014 N N . ILE B 1 388 ? 24.781 1.12 2.029 1 88.94 388 ILE B N 1
ATOM 8015 C CA . ILE B 1 388 ? 26.109 0.543 1.873 1 88.94 388 ILE B CA 1
ATOM 8016 C C . ILE B 1 388 ? 26.656 0.113 3.236 1 88.94 388 ILE B C 1
ATOM 8018 O O . ILE B 1 388 ? 27.297 -0.926 3.352 1 88.94 388 ILE B O 1
ATOM 8022 N N . TYR B 1 389 ? 26.406 0.938 4.172 1 91.81 389 TYR B N 1
ATOM 8023 C CA . TYR B 1 389 ? 26.828 0.569 5.516 1 91.81 389 TYR B CA 1
ATOM 8024 C C . TYR B 1 389 ? 26.172 -0.73 5.961 1 91.81 389 TYR B C 1
ATOM 8026 O O . TYR B 1 389 ? 26.812 -1.581 6.578 1 91.81 389 TYR B O 1
ATOM 8034 N N . GLY B 1 390 ? 24.875 -0.895 5.672 1 94.88 390 GLY B N 1
ATOM 8035 C CA . GLY B 1 390 ? 24.188 -2.143 5.961 1 94.88 390 GLY B CA 1
ATOM 8036 C C . GLY B 1 390 ? 24.766 -3.334 5.23 1 94.88 390 GLY B C 1
ATOM 8037 O O . GLY B 1 390 ? 24.875 -4.426 5.793 1 94.88 390 GLY B O 1
ATOM 8038 N N . ALA B 1 391 ? 25.141 -3.094 4 1 92.25 391 ALA B N 1
ATOM 8039 C CA . ALA B 1 391 ? 25.766 -4.16 3.227 1 92.25 391 ALA B CA 1
ATOM 8040 C C . ALA B 1 391 ? 27.078 -4.602 3.867 1 92.25 391 ALA B C 1
ATOM 8042 O O . ALA B 1 391 ? 27.406 -5.789 3.865 1 92.25 391 ALA B O 1
ATOM 8043 N N . ALA B 1 392 ? 27.812 -3.613 4.395 1 90.31 392 ALA B N 1
ATOM 8044 C CA . ALA B 1 392 ? 29.078 -3.922 5.047 1 90.31 392 ALA B CA 1
ATOM 8045 C C . ALA B 1 392 ? 28.875 -4.766 6.301 1 90.31 392 ALA B C 1
ATOM 8047 O O . ALA B 1 392 ? 29.609 -5.711 6.555 1 90.31 392 ALA B O 1
ATOM 8048 N N . ILE B 1 393 ? 27.891 -4.477 7.078 1 93.94 393 ILE B N 1
ATOM 8049 C CA . ILE B 1 393 ? 27.562 -5.25 8.273 1 93.94 393 ILE B CA 1
ATOM 8050 C C . ILE B 1 393 ? 27.188 -6.676 7.875 1 93.94 393 ILE B C 1
ATOM 8052 O O . ILE B 1 393 ? 27.656 -7.641 8.477 1 93.94 393 ILE B O 1
ATOM 8056 N N . GLY B 1 394 ? 26.344 -6.75 6.871 1 94.62 394 GLY B N 1
ATOM 8057 C CA . GLY B 1 394 ? 25.938 -8.062 6.391 1 94.62 394 GLY B CA 1
ATOM 8058 C C . GLY B 1 394 ? 27.094 -8.883 5.852 1 94.62 394 GLY B C 1
ATOM 8059 O O . GLY B 1 394 ? 27.172 -10.086 6.113 1 94.62 394 GLY B O 1
ATOM 8060 N N . ARG B 1 395 ? 27.984 -8.25 5.113 1 91.44 395 ARG B N 1
ATOM 8061 C CA . ARG B 1 395 ? 29.141 -8.945 4.57 1 91.44 395 ARG B CA 1
ATOM 8062 C C . ARG B 1 395 ? 30.047 -9.453 5.688 1 91.44 395 ARG B C 1
ATOM 8064 O O . ARG B 1 395 ? 30.578 -10.562 5.605 1 91.44 395 ARG B O 1
ATOM 8071 N N . LEU B 1 396 ? 30.25 -8.633 6.633 1 90.94 396 LEU B N 1
ATOM 8072 C CA . LEU B 1 396 ? 31.062 -9.031 7.77 1 90.94 396 LEU B CA 1
ATOM 8073 C C . LEU B 1 396 ? 30.5 -10.273 8.438 1 90.94 396 LEU B C 1
ATOM 8075 O O . LEU B 1 396 ? 31.234 -11.227 8.727 1 90.94 396 LEU B O 1
ATOM 8079 N N . GLN B 1 397 ? 29.25 -10.281 8.688 1 93.69 397 GLN B N 1
ATOM 8080 C CA . GLN B 1 397 ? 28.625 -11.453 9.297 1 93.69 397 GLN B CA 1
ATOM 8081 C C . GLN B 1 397 ? 28.703 -12.664 8.375 1 93.69 397 GLN B C 1
ATOM 8083 O O . GLN B 1 397 ? 28.938 -13.789 8.836 1 93.69 397 GLN B O 1
ATOM 8088 N N . GLY B 1 398 ? 28.438 -12.43 7.117 1 91.44 398 GLY B N 1
ATOM 8089 C CA . GLY B 1 398 ? 28.562 -13.516 6.164 1 91.44 398 GLY B CA 1
ATOM 8090 C C . GLY B 1 398 ? 29.938 -14.141 6.129 1 91.44 398 GLY B C 1
ATOM 8091 O O . GLY B 1 398 ? 30.062 -15.367 6.082 1 91.44 398 GLY B O 1
ATOM 8092 N N . GLU B 1 399 ? 30.969 -13.352 6.203 1 90.5 399 GLU B N 1
ATOM 8093 C CA . GLU B 1 399 ? 32.344 -13.844 6.195 1 90.5 399 GLU B CA 1
ATOM 8094 C C . GLU B 1 399 ? 32.688 -14.578 7.492 1 90.5 399 GLU B C 1
ATOM 8096 O O . GLU B 1 399 ? 33.375 -15.578 7.477 1 90.5 399 GLU B O 1
ATOM 8101 N N . VAL B 1 400 ? 32.156 -14.062 8.539 1 91.81 400 VAL B N 1
ATOM 8102 C CA . VAL B 1 400 ? 32.375 -14.727 9.82 1 91.81 400 VAL B CA 1
ATOM 8103 C C . VAL B 1 400 ? 31.719 -16.109 9.797 1 91.81 400 VAL B C 1
ATOM 8105 O O . VAL B 1 400 ? 32.344 -17.094 10.227 1 91.81 400 VAL B O 1
ATOM 8108 N N . LEU B 1 401 ? 30.578 -16.234 9.266 1 91.75 401 LEU B N 1
ATOM 8109 C CA . LEU B 1 401 ? 29.859 -17.5 9.203 1 91.75 401 LEU B CA 1
ATOM 8110 C C . LEU B 1 401 ? 30.531 -18.453 8.227 1 91.75 401 LEU B C 1
ATOM 8112 O O . LEU B 1 401 ? 30.562 -19.672 8.461 1 91.75 401 LEU B O 1
ATOM 8116 N N . ALA B 1 402 ? 30.953 -17.875 7.102 1 89 402 ALA B N 1
ATOM 8117 C CA . ALA B 1 402 ? 31.656 -18.703 6.125 1 89 402 ALA B CA 1
ATOM 8118 C C . ALA B 1 402 ? 32.906 -19.312 6.73 1 89 402 ALA B C 1
ATOM 8120 O O . ALA B 1 402 ? 33.312 -20.422 6.391 1 89 402 ALA B O 1
ATOM 8121 N N . SER B 1 403 ? 33.562 -18.609 7.598 1 90.62 403 SER B N 1
ATOM 8122 C CA . SER B 1 403 ? 34.781 -19.094 8.258 1 90.62 403 SER B CA 1
ATOM 8123 C C . SER B 1 403 ? 34.438 -20.125 9.336 1 90.62 403 SER B C 1
ATOM 8125 O O . SER B 1 403 ? 35.188 -21.062 9.555 1 90.62 403 SER B O 1
ATOM 8127 N N . LEU B 1 404 ? 33.281 -19.938 10.008 1 91.38 404 LEU B N 1
ATOM 8128 C CA . LEU B 1 404 ? 32.875 -20.844 11.078 1 91.38 404 LEU B CA 1
ATOM 8129 C C . LEU B 1 404 ? 32.344 -22.141 10.5 1 91.38 404 LEU B C 1
A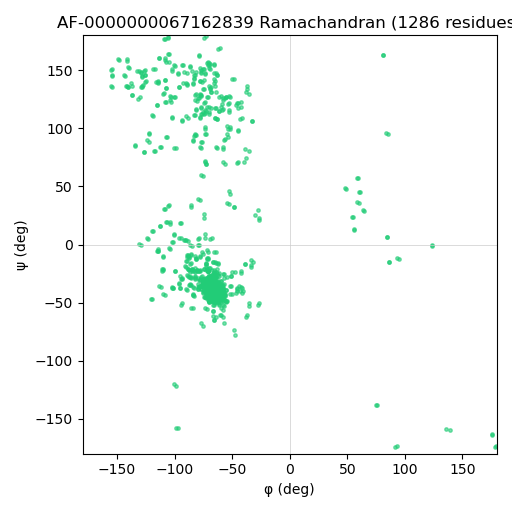TOM 8131 O O . LEU B 1 404 ? 32.469 -23.203 11.117 1 91.38 404 LEU B O 1
ATOM 8135 N N . PHE B 1 405 ? 31.703 -22.016 9.312 1 88.12 405 PHE B N 1
ATOM 8136 C CA . PHE B 1 405 ? 31.141 -23.188 8.664 1 88.12 405 PHE B CA 1
ATOM 8137 C C . PHE B 1 405 ? 31.641 -23.312 7.234 1 88.12 405 PHE B C 1
ATOM 8139 O O . PHE B 1 405 ? 30.891 -23.109 6.277 1 88.12 405 PHE B O 1
ATOM 8146 N N . PRO B 1 406 ? 32.812 -23.797 7.004 1 82.44 406 PRO B N 1
ATOM 8147 C CA . PRO B 1 406 ? 33.406 -23.828 5.668 1 82.44 406 PRO B CA 1
ATOM 8148 C C . PRO B 1 406 ? 32.688 -24.797 4.723 1 82.44 406 PRO B C 1
ATOM 8150 O O . PRO B 1 406 ? 32.719 -24.594 3.506 1 82.44 406 PRO B O 1
ATOM 8153 N N . HIS B 1 407 ? 32.062 -25.828 5.254 1 79.75 407 HIS B N 1
ATOM 8154 C CA . HIS B 1 407 ? 31.406 -26.797 4.398 1 79.75 407 HIS B CA 1
ATOM 8155 C C . HIS B 1 407 ? 29.891 -26.594 4.414 1 79.75 407 HIS B C 1
ATOM 8157 O O . HIS B 1 407 ? 29.141 -27.422 3.877 1 79.75 407 HIS B O 1
ATOM 8163 N N . GLY B 1 408 ? 29.469 -25.469 4.836 1 77.38 408 GLY B N 1
ATOM 8164 C CA . GLY B 1 408 ? 28.047 -25.203 4.938 1 77.38 408 GLY B CA 1
ATOM 8165 C C . GLY B 1 408 ? 27.422 -25.781 6.199 1 77.38 408 GLY B C 1
ATOM 8166 O O . GLY B 1 408 ? 28.094 -26.453 6.973 1 77.38 408 GLY B O 1
ATOM 8167 N N . ILE B 1 409 ? 26.297 -25.328 6.535 1 72.06 409 ILE B N 1
ATOM 8168 C CA . ILE B 1 409 ? 25.609 -25.766 7.746 1 72.06 409 ILE B CA 1
ATOM 8169 C C . ILE B 1 409 ? 24.844 -27.062 7.465 1 72.06 409 ILE B C 1
ATOM 8171 O O . ILE B 1 409 ? 24.047 -27.125 6.531 1 72.06 409 ILE B O 1
ATOM 8175 N N . HIS B 1 410 ? 25.5 -28.094 7.645 1 61.38 410 HIS B N 1
ATOM 8176 C CA . HIS B 1 410 ? 25.016 -29.453 7.391 1 61.38 410 HIS B CA 1
ATOM 8177 C C . HIS B 1 410 ? 23.609 -29.641 7.945 1 61.38 410 HIS B C 1
ATOM 8179 O O . HIS B 1 410 ? 23.391 -29.484 9.148 1 61.38 410 HIS B O 1
ATOM 8185 N N . ALA B 1 411 ? 22.547 -29.125 7.484 1 55.88 411 ALA B N 1
ATOM 8186 C CA . ALA B 1 411 ? 21.375 -29.875 7.902 1 55.88 411 ALA B CA 1
ATOM 8187 C C . ALA B 1 411 ? 21.281 -31.203 7.164 1 55.88 411 ALA B C 1
ATOM 8189 O O . ALA B 1 411 ? 22.078 -31.484 6.262 1 55.88 411 ALA B O 1
ATOM 8190 N N . GLU B 1 412 ? 20.266 -32.125 7.367 1 51.12 412 GLU B N 1
ATOM 8191 C CA . GLU B 1 412 ? 20.031 -33.406 6.684 1 51.12 412 GLU B CA 1
ATOM 8192 C C . GLU B 1 412 ? 19.969 -33.219 5.172 1 51.12 412 GLU B C 1
ATOM 8194 O O . GLU B 1 412 ? 19.094 -32.5 4.664 1 51.12 412 GLU B O 1
ATOM 8199 N N . GLY B 1 413 ? 21.188 -33.438 4.465 1 54.81 413 GLY B N 1
ATOM 8200 C CA . GLY B 1 413 ? 21.297 -33.469 3.014 1 54.81 413 GLY B CA 1
ATOM 8201 C C . GLY B 1 413 ? 22.5 -32.688 2.498 1 54.81 413 GLY B C 1
ATOM 8202 O O . GLY B 1 413 ? 23.453 -32.469 3.238 1 54.81 413 GLY B O 1
ATOM 8203 N N . ALA B 1 414 ? 22.547 -32.25 1.23 1 56.81 414 ALA B N 1
ATOM 8204 C CA . ALA B 1 414 ? 23.641 -31.625 0.52 1 56.81 414 ALA B CA 1
ATOM 8205 C C . ALA B 1 414 ? 23.984 -30.266 1.127 1 56.81 414 ALA B C 1
ATOM 8207 O O . ALA B 1 414 ? 23.078 -29.469 1.413 1 56.81 414 ALA B O 1
ATOM 8208 N N . ALA B 1 415 ? 25.047 -30.094 1.773 1 62.72 415 ALA B N 1
ATOM 8209 C CA . ALA B 1 415 ? 25.516 -28.859 2.396 1 62.72 415 ALA B CA 1
ATOM 8210 C C . ALA B 1 415 ? 25.938 -27.844 1.341 1 62.72 415 ALA B C 1
ATOM 8212 O O . ALA B 1 415 ? 26.641 -28.188 0.389 1 62.72 415 ALA B O 1
ATOM 8213 N N . TYR B 1 416 ? 25.297 -26.703 1.281 1 70.69 416 TYR B N 1
ATOM 8214 C CA . TYR B 1 416 ? 25.672 -25.625 0.38 1 70.69 416 TYR B CA 1
ATOM 8215 C C . TYR B 1 416 ? 26.562 -24.609 1.093 1 70.69 416 TYR B C 1
ATOM 8217 O O . TYR B 1 416 ? 26.359 -24.312 2.273 1 70.69 416 TYR B O 1
ATOM 8225 N N . PRO B 1 417 ? 27.547 -24.25 0.401 1 77.19 417 PRO B N 1
ATOM 8226 C CA . PRO B 1 417 ? 28.453 -23.266 1.004 1 77.19 417 PRO B CA 1
ATOM 8227 C C . PRO B 1 417 ? 27.75 -21.922 1.269 1 77.19 417 PRO B C 1
ATOM 8229 O O . PRO B 1 417 ? 26.828 -21.547 0.544 1 77.19 417 PRO B O 1
ATOM 8232 N N . ILE B 1 418 ? 28.188 -21.359 2.314 1 83.44 418 ILE B N 1
ATOM 8233 C CA . ILE B 1 418 ? 27.656 -20.062 2.701 1 83.44 418 ILE B CA 1
ATOM 8234 C C . ILE B 1 418 ? 28.172 -18.984 1.744 1 83.44 418 ILE B C 1
ATOM 8236 O O . ILE B 1 418 ? 29.359 -18.922 1.46 1 83.44 418 ILE B O 1
ATOM 8240 N N . VAL B 1 419 ? 27.281 -18.219 1.183 1 81.25 419 VAL B N 1
ATOM 8241 C CA . VAL B 1 419 ? 27.625 -17.141 0.265 1 81.25 419 VAL B CA 1
ATOM 8242 C C . VAL B 1 419 ? 27.531 -15.805 0.989 1 81.25 419 VAL B C 1
ATOM 8244 O O . VAL B 1 419 ? 26.438 -15.273 1.19 1 81.25 419 VAL B O 1
ATOM 8247 N N . PRO B 1 420 ? 28.641 -15.164 1.248 1 86.56 420 PRO B N 1
ATOM 8248 C CA . PRO B 1 420 ? 28.625 -13.891 1.976 1 86.56 420 PRO B CA 1
ATOM 8249 C C . PRO B 1 420 ? 27.859 -12.797 1.239 1 86.56 420 PRO B C 1
ATOM 8251 O O . PRO B 1 420 ? 27.328 -11.875 1.869 1 86.56 420 PRO B O 1
ATOM 8254 N N . GLY B 1 421 ? 27.797 -12.914 -0.086 1 83.62 421 GLY B N 1
ATOM 8255 C CA . GLY B 1 421 ? 27.031 -11.953 -0.871 1 83.62 421 GLY B CA 1
ATOM 8256 C C . GLY B 1 421 ? 25.562 -11.891 -0.486 1 83.62 421 GLY B C 1
ATOM 8257 O O . GLY B 1 421 ? 24.969 -10.82 -0.496 1 83.62 421 GLY B O 1
ATOM 8258 N N . GLY B 1 422 ? 25.031 -13.039 -0.129 1 85.31 422 GLY B N 1
ATOM 8259 C CA . GLY B 1 422 ? 23.641 -13.07 0.314 1 85.31 422 GLY B CA 1
ATOM 8260 C C . GLY B 1 422 ? 23.422 -12.336 1.62 1 85.31 422 GLY B C 1
ATOM 8261 O O . GLY B 1 422 ? 22.406 -11.656 1.788 1 85.31 422 GLY B O 1
ATOM 8262 N N . TYR B 1 423 ? 24.359 -12.406 2.482 1 91.12 423 TYR B N 1
ATOM 8263 C CA . TYR B 1 423 ? 24.266 -11.711 3.762 1 91.12 423 TYR B CA 1
ATOM 8264 C C . TYR B 1 423 ? 24.484 -10.211 3.584 1 91.12 423 TYR B C 1
ATOM 8266 O O . TYR B 1 423 ? 23.906 -9.406 4.324 1 91.12 423 TYR B O 1
ATOM 8274 N N . ALA B 1 424 ? 25.297 -9.797 2.613 1 91 424 ALA B N 1
ATOM 8275 C CA . ALA B 1 424 ? 25.484 -8.383 2.322 1 91 424 ALA B CA 1
ATOM 8276 C C . ALA B 1 424 ? 24.188 -7.742 1.843 1 91 424 ALA B C 1
ATOM 8278 O O . ALA B 1 424 ? 23.844 -6.629 2.25 1 91 424 ALA B O 1
ATOM 8279 N N . LEU B 1 425 ? 23.516 -8.508 1.047 1 90.62 425 LEU B N 1
ATOM 8280 C CA . LEU B 1 425 ? 22.25 -8 0.541 1 90.62 425 LEU B CA 1
ATOM 8281 C C . LEU B 1 425 ? 21.219 -7.906 1.66 1 90.62 425 LEU B C 1
ATOM 8283 O O . LEU B 1 425 ? 20.484 -6.918 1.756 1 90.62 425 LEU B O 1
ATOM 8287 N N . ALA B 1 426 ? 21.188 -8.883 2.479 1 94.31 426 ALA B N 1
ATOM 8288 C CA . ALA B 1 426 ? 20.25 -8.883 3.604 1 94.31 426 ALA B CA 1
ATOM 8289 C C . ALA B 1 426 ? 20.578 -7.762 4.586 1 94.31 426 ALA B C 1
ATOM 8291 O O . ALA B 1 426 ? 19.672 -7.121 5.125 1 94.31 426 ALA B O 1
ATOM 8292 N N . GLY B 1 427 ? 21.844 -7.562 4.793 1 96 427 GLY B N 1
ATOM 8293 C CA . GLY B 1 427 ? 22.25 -6.477 5.672 1 96 427 GLY B CA 1
ATOM 8294 C C . GLY B 1 427 ? 21.891 -5.105 5.129 1 96 427 GLY B C 1
ATOM 8295 O O . GLY B 1 427 ? 21.453 -4.23 5.875 1 96 427 GLY B O 1
ATOM 8296 N N . ALA B 1 428 ? 22.109 -4.922 3.859 1 95 428 ALA B N 1
ATOM 8297 C CA . ALA B 1 428 ? 21.734 -3.664 3.217 1 95 428 ALA B CA 1
ATOM 8298 C C . ALA B 1 428 ? 20.25 -3.379 3.387 1 95 428 ALA B C 1
ATOM 8300 O O . ALA B 1 428 ? 19.859 -2.266 3.748 1 95 428 ALA B O 1
ATOM 8301 N N . ALA B 1 429 ? 19.484 -4.414 3.172 1 96.94 429 ALA B N 1
ATOM 8302 C CA . ALA B 1 429 ? 18.047 -4.266 3.275 1 96.94 429 ALA B CA 1
ATOM 8303 C C . ALA B 1 429 ? 17.609 -4.051 4.723 1 96.94 429 ALA B C 1
ATOM 8305 O O . ALA B 1 429 ? 16.828 -3.152 5.016 1 96.94 429 ALA B O 1
ATOM 8306 N N . ALA B 1 430 ? 18.172 -4.797 5.625 1 98.38 430 ALA B N 1
ATOM 8307 C CA . ALA B 1 430 ? 17.75 -4.773 7.023 1 98.38 430 ALA B CA 1
ATOM 8308 C C . ALA B 1 430 ? 18.141 -3.457 7.691 1 98.38 430 ALA B C 1
ATOM 8310 O O . ALA B 1 430 ? 17.312 -2.844 8.383 1 98.38 430 ALA B O 1
ATOM 8311 N N . PHE B 1 431 ? 19.328 -2.992 7.508 1 97.94 431 PHE B N 1
ATOM 8312 C CA . PHE B 1 431 ? 19.781 -1.771 8.164 1 97.94 431 PHE B CA 1
ATOM 8313 C C . PHE B 1 431 ? 19.062 -0.554 7.594 1 97.94 431 PHE B C 1
ATOM 8315 O O . PHE B 1 431 ? 18.578 0.294 8.344 1 97.94 431 PHE B O 1
ATOM 8322 N N . SER B 1 432 ? 19.016 -0.442 6.281 1 97.38 432 SER B N 1
ATOM 8323 C CA . SER B 1 432 ? 18.328 0.691 5.676 1 97.38 432 SER B CA 1
ATOM 8324 C C . SER B 1 432 ? 16.828 0.67 6 1 97.38 432 SER B C 1
ATOM 8326 O O . SER B 1 432 ? 16.219 1.721 6.211 1 97.38 432 SER B O 1
ATOM 8328 N N . GLY B 1 433 ? 16.266 -0.552 6 1 97.88 433 GLY B N 1
ATOM 8329 C CA . GLY B 1 433 ? 14.875 -0.671 6.395 1 97.88 433 GLY B CA 1
ATOM 8330 C C . GLY B 1 433 ? 14.617 -0.236 7.824 1 97.88 433 GLY B C 1
ATOM 8331 O O . GLY B 1 433 ? 13.602 0.406 8.109 1 97.88 433 GLY B O 1
ATOM 8332 N N . ALA B 1 434 ? 15.5 -0.542 8.703 1 98.12 434 ALA B N 1
ATOM 8333 C CA . ALA B 1 434 ? 15.367 -0.169 10.109 1 98.12 434 ALA B CA 1
ATOM 8334 C C . ALA B 1 434 ? 15.484 1.342 10.289 1 98.12 434 ALA B C 1
ATOM 8336 O O . ALA B 1 434 ? 14.789 1.933 11.109 1 98.12 434 ALA B O 1
ATOM 8337 N N . VAL B 1 435 ? 16.297 1.938 9.5 1 97.62 435 VAL B N 1
ATOM 8338 C CA . VAL B 1 435 ? 16.562 3.367 9.625 1 97.62 435 VAL B CA 1
ATOM 8339 C C . VAL B 1 435 ? 15.383 4.16 9.055 1 97.62 435 VAL B C 1
ATOM 8341 O O . VAL B 1 435 ? 15.008 5.203 9.594 1 97.62 435 VAL B O 1
ATOM 8344 N N . THR B 1 436 ? 14.758 3.66 8.008 1 96.81 436 THR B N 1
ATOM 8345 C CA . THR B 1 436 ? 13.727 4.422 7.305 1 96.81 436 THR B CA 1
ATOM 8346 C C . THR B 1 436 ? 12.336 3.898 7.648 1 96.81 436 THR B C 1
ATOM 8348 O O . THR B 1 436 ? 11.336 4.461 7.211 1 96.81 436 THR B O 1
ATOM 8351 N N . TYR B 1 437 ? 12.203 2.852 8.43 1 95.12 437 TYR B N 1
ATOM 8352 C CA . TYR B 1 437 ? 10.93 2.215 8.742 1 95.12 437 TYR B CA 1
ATOM 8353 C C . TYR B 1 437 ? 10.227 1.745 7.473 1 95.12 437 TYR B C 1
ATOM 8355 O O . TYR B 1 437 ? 9.078 2.111 7.223 1 95.12 437 TYR B O 1
ATOM 8363 N N . SER B 1 438 ? 10.953 0.893 6.73 1 95.88 438 SER B N 1
ATOM 8364 C CA . SER B 1 438 ? 10.406 0.432 5.461 1 95.88 438 SER B CA 1
ATOM 8365 C C . SER B 1 438 ? 10.734 -1.036 5.215 1 95.88 438 SER B C 1
ATOM 8367 O O . SER B 1 438 ? 11.844 -1.487 5.523 1 95.88 438 SER B O 1
ATOM 8369 N N . VAL B 1 439 ? 9.82 -1.79 4.773 1 95 439 VAL B N 1
ATOM 8370 C CA . VAL B 1 439 ? 10.016 -3.182 4.383 1 95 439 VAL B CA 1
ATOM 8371 C C . VAL B 1 439 ? 10.375 -3.254 2.9 1 95 439 VAL B C 1
ATOM 8373 O O . VAL B 1 439 ? 10.961 -4.238 2.443 1 95 439 VAL B O 1
ATOM 8376 N N . SER B 1 440 ? 10.086 -2.203 2.133 1 94.44 440 SER B N 1
ATOM 8377 C CA . SER B 1 440 ? 10.289 -2.141 0.689 1 94.44 440 SER B CA 1
ATOM 8378 C C . SER B 1 440 ? 11.766 -2.23 0.334 1 94.44 440 SER B C 1
ATOM 8380 O O . SER B 1 440 ? 12.117 -2.525 -0.81 1 94.44 440 SER B O 1
ATOM 8382 N N . THR B 1 441 ? 12.664 -2.02 1.312 1 96.12 441 THR B N 1
ATOM 8383 C CA . THR B 1 441 ? 14.094 -2.145 1.052 1 96.12 441 THR B CA 1
ATOM 8384 C C . THR B 1 441 ? 14.461 -3.584 0.703 1 96.12 441 THR B C 1
ATOM 8386 O O . THR B 1 441 ? 15.414 -3.828 -0.039 1 96.12 441 THR B O 1
ATOM 8389 N N . ALA B 1 442 ? 13.688 -4.527 1.225 1 94.31 442 ALA B N 1
ATOM 8390 C CA . ALA B 1 442 ? 13.898 -5.926 0.859 1 94.31 442 ALA B CA 1
ATOM 8391 C C . ALA B 1 442 ? 13.648 -6.148 -0.629 1 94.31 442 ALA B C 1
ATOM 8393 O O . ALA B 1 442 ? 14.406 -6.855 -1.297 1 94.31 442 ALA B O 1
ATOM 8394 N N . LEU B 1 443 ? 12.617 -5.508 -1.116 1 92.12 443 LEU B N 1
ATOM 8395 C CA . LEU B 1 443 ? 12.305 -5.625 -2.535 1 92.12 443 LEU B CA 1
ATOM 8396 C C . LEU B 1 443 ? 13.297 -4.828 -3.379 1 92.12 443 LEU B C 1
ATOM 8398 O O . LEU B 1 443 ? 13.602 -5.211 -4.512 1 92.12 443 LEU B O 1
ATOM 8402 N N . LEU B 1 444 ? 13.719 -3.775 -2.824 1 91.88 444 LEU B N 1
ATOM 8403 C CA . LEU B 1 444 ? 14.68 -2.945 -3.543 1 91.88 444 LEU B CA 1
ATOM 8404 C C . LEU B 1 444 ? 15.945 -3.736 -3.863 1 91.88 444 LEU B C 1
ATOM 8406 O O . LEU B 1 444 ? 16.453 -3.668 -4.984 1 91.88 444 LEU B O 1
ATOM 8410 N N . VAL B 1 445 ? 16.453 -4.469 -2.924 1 89.56 445 VAL B N 1
ATOM 8411 C CA . VAL B 1 445 ? 17.656 -5.262 -3.135 1 89.56 445 VAL B CA 1
ATOM 8412 C C . VAL B 1 445 ? 17.391 -6.328 -4.195 1 89.56 445 VAL B C 1
ATOM 8414 O O . VAL B 1 445 ? 18.25 -6.609 -5.031 1 89.56 445 VAL B O 1
ATOM 8417 N N . CYS B 1 446 ? 16.188 -6.848 -4.191 1 86.62 446 CYS B N 1
ATOM 8418 C CA . CYS B 1 446 ? 15.836 -7.871 -5.168 1 86.62 446 CYS B CA 1
ATOM 8419 C C . CYS B 1 446 ? 15.688 -7.273 -6.562 1 86.62 446 CYS B C 1
ATOM 8421 O O . CYS B 1 446 ? 16.172 -7.844 -7.543 1 86.62 446 CYS B O 1
ATOM 8423 N N . GLU B 1 447 ? 15.055 -6.137 -6.652 1 85.06 447 GLU B N 1
ATOM 8424 C CA . GLU B 1 447 ? 14.859 -5.477 -7.941 1 85.06 447 GLU B CA 1
ATOM 8425 C C . GLU B 1 447 ? 16.188 -4.977 -8.516 1 85.06 447 GLU B C 1
ATOM 8427 O O . GLU B 1 447 ? 16.391 -5 -9.727 1 85.06 447 GLU B O 1
ATOM 8432 N N . ALA B 1 448 ? 17.031 -4.578 -7.641 1 79.81 448 ALA B N 1
ATOM 8433 C CA . ALA B 1 448 ? 18.297 -4.008 -8.086 1 79.81 448 ALA B CA 1
ATOM 8434 C C . ALA B 1 448 ? 19.281 -5.105 -8.516 1 79.81 448 ALA B C 1
ATOM 8436 O O . ALA B 1 448 ? 20.109 -4.898 -9.398 1 79.81 448 ALA B O 1
ATOM 8437 N N . THR B 1 449 ? 19.172 -6.277 -7.906 1 76.94 449 THR B N 1
ATOM 8438 C CA . THR B 1 449 ? 20.109 -7.348 -8.219 1 76.94 449 THR B CA 1
ATOM 8439 C C . THR B 1 449 ? 19.5 -8.344 -9.195 1 76.94 449 THR B C 1
ATOM 8441 O O . THR B 1 449 ? 20.203 -9.125 -9.828 1 76.94 449 THR B O 1
ATOM 8444 N N . GLY B 1 450 ? 18.203 -8.391 -9.242 1 74.69 450 GLY B N 1
ATOM 8445 C CA . GLY B 1 450 ? 17.516 -9.328 -10.117 1 74.69 450 GLY B CA 1
ATOM 8446 C C . GLY B 1 450 ? 17.359 -10.703 -9.5 1 74.69 450 GLY B C 1
ATOM 8447 O O . GLY B 1 450 ? 16.906 -11.633 -10.172 1 74.69 450 GLY B O 1
ATOM 8448 N N . HIS B 1 451 ? 17.734 -10.844 -8.203 1 72.12 451 HIS B N 1
ATOM 8449 C CA . HIS B 1 451 ? 17.641 -12.141 -7.539 1 72.12 451 HIS B CA 1
ATOM 8450 C C . HIS B 1 451 ? 16.547 -12.141 -6.488 1 72.12 451 HIS B C 1
ATOM 8452 O O . HIS B 1 451 ? 16.406 -11.188 -5.719 1 72.12 451 HIS B O 1
ATOM 8458 N N . MET B 1 452 ? 15.688 -13.195 -6.59 1 74.75 452 MET B N 1
ATOM 8459 C CA . MET B 1 452 ? 14.586 -13.273 -5.633 1 74.75 452 MET B CA 1
ATOM 8460 C C . MET B 1 452 ? 14.68 -14.547 -4.797 1 74.75 452 MET B C 1
ATOM 8462 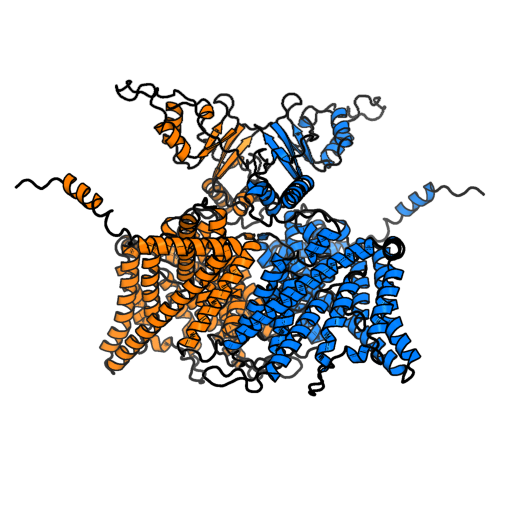O O . MET B 1 452 ? 13.812 -14.812 -3.965 1 74.75 452 MET B O 1
ATOM 8466 N N . ALA B 1 453 ? 15.805 -15.219 -4.887 1 67.75 453 ALA B N 1
ATOM 8467 C CA . ALA B 1 453 ? 15.883 -16.516 -4.227 1 67.75 453 ALA B CA 1
ATOM 8468 C C . ALA B 1 453 ? 15.93 -16.359 -2.709 1 67.75 453 ALA B C 1
ATOM 8470 O O . ALA B 1 453 ? 15.406 -17.203 -1.974 1 67.75 453 ALA B O 1
ATOM 8471 N N . HIS B 1 454 ? 16.484 -15.273 -2.248 1 73.62 454 HIS B N 1
ATOM 8472 C CA . HIS B 1 454 ? 16.625 -15.078 -0.809 1 73.62 454 HIS B CA 1
ATOM 8473 C C . HIS B 1 454 ? 15.617 -14.055 -0.297 1 73.62 454 HIS B C 1
ATOM 8475 O O . HIS B 1 454 ? 15.867 -13.375 0.705 1 73.62 454 HIS B O 1
ATOM 8481 N N . VAL B 1 455 ? 14.508 -14.047 -0.896 1 82.75 455 VAL B N 1
ATOM 8482 C CA . VAL B 1 455 ? 13.586 -12.969 -0.54 1 82.75 455 VAL B CA 1
ATOM 8483 C C . VAL B 1 455 ? 13.016 -13.219 0.857 1 82.75 455 VAL B C 1
ATOM 8485 O O . VAL B 1 455 ? 12.891 -12.281 1.654 1 82.75 455 VAL B O 1
ATOM 8488 N N . LEU B 1 456 ? 12.758 -14.477 1.229 1 84.5 456 LEU B N 1
ATOM 8489 C CA . LEU B 1 456 ? 12.078 -14.766 2.488 1 84.5 456 LEU B CA 1
ATOM 8490 C C . LEU B 1 456 ? 12.984 -14.461 3.676 1 84.5 456 LEU B C 1
ATOM 8492 O O . LEU B 1 456 ? 12.609 -13.719 4.582 1 84.5 456 LEU B O 1
ATOM 8496 N N . PRO B 1 457 ? 14.25 -14.938 3.678 1 87.38 457 PRO B N 1
ATOM 8497 C CA . PRO B 1 457 ? 15.125 -14.594 4.805 1 87.38 457 PRO B CA 1
ATOM 8498 C C . PRO B 1 457 ? 15.438 -13.102 4.871 1 87.38 457 PRO B C 1
ATOM 8500 O O . PRO B 1 457 ? 15.625 -12.562 5.965 1 87.38 457 PRO B O 1
ATOM 8503 N N . VAL B 1 458 ? 15.523 -12.5 3.723 1 91.75 458 VAL B N 1
ATOM 8504 C CA . VAL B 1 458 ? 15.805 -11.07 3.691 1 91.75 458 VAL B CA 1
ATOM 8505 C C . VAL B 1 458 ? 14.656 -10.297 4.332 1 91.75 458 VAL B C 1
ATOM 8507 O O . VAL B 1 458 ? 14.875 -9.391 5.141 1 91.75 458 VAL B O 1
ATOM 8510 N N . VAL B 1 459 ? 13.438 -10.688 4 1 93.25 459 VAL B N 1
ATOM 8511 C CA . VAL B 1 459 ? 12.266 -10.016 4.555 1 93.25 459 VAL B CA 1
ATOM 8512 C C . VAL B 1 459 ? 12.211 -10.242 6.062 1 93.25 459 VAL B C 1
ATOM 8514 O O . VAL B 1 459 ? 11.875 -9.328 6.82 1 93.25 459 VAL B O 1
ATOM 8517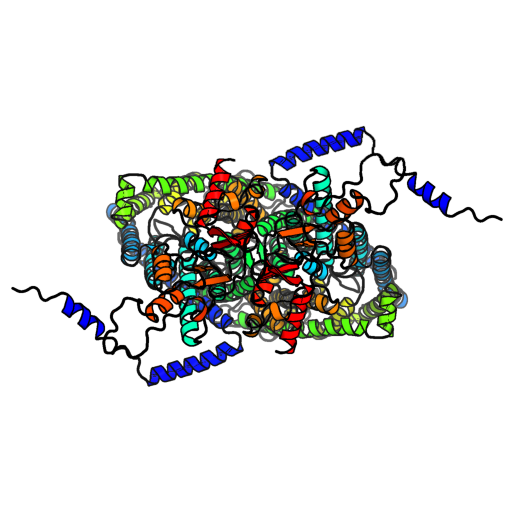 N N . LEU B 1 460 ? 12.539 -11.422 6.484 1 92.06 460 LEU B N 1
ATOM 8518 C CA . LEU B 1 460 ? 12.539 -11.727 7.914 1 92.06 460 LEU B CA 1
ATOM 8519 C C . LEU B 1 460 ? 13.555 -10.859 8.648 1 92.06 460 LEU B C 1
ATOM 8521 O O . LEU B 1 460 ? 13.266 -10.344 9.734 1 92.06 460 LEU B O 1
ATOM 8525 N N . ALA B 1 461 ? 14.703 -10.727 8.047 1 95.62 461 ALA B N 1
ATOM 8526 C CA . ALA B 1 461 ? 15.727 -9.883 8.648 1 95.62 461 ALA B CA 1
ATOM 8527 C C . ALA B 1 461 ? 15.258 -8.438 8.75 1 95.62 461 ALA B C 1
ATOM 8529 O O . ALA B 1 461 ? 15.469 -7.777 9.773 1 95.62 461 ALA B O 1
ATOM 8530 N N . VAL B 1 462 ? 14.617 -7.984 7.73 1 97.31 462 VAL B N 1
ATOM 8531 C CA . VAL B 1 462 ? 14.141 -6.602 7.691 1 97.31 462 VAL B CA 1
ATOM 8532 C C . VAL B 1 462 ? 13.055 -6.395 8.742 1 97.31 462 VAL B C 1
ATOM 8534 O O . VAL B 1 462 ? 13.039 -5.367 9.43 1 97.31 462 VAL B O 1
ATOM 8537 N N . LEU B 1 463 ? 12.203 -7.371 8.906 1 95.31 463 LEU B N 1
ATOM 8538 C CA . LEU B 1 463 ? 11.117 -7.258 9.875 1 95.31 463 LEU B CA 1
ATOM 8539 C C . LEU B 1 463 ? 11.656 -7.227 11.297 1 95.31 463 LEU B C 1
ATOM 8541 O O . LEU B 1 463 ? 11.203 -6.426 12.117 1 95.31 463 LEU B O 1
ATOM 8545 N N . VAL B 1 464 ? 12.617 -8.008 11.57 1 95 464 VAL B N 1
ATOM 8546 C CA . VAL B 1 464 ? 13.203 -8.055 12.906 1 95 464 VAL B CA 1
ATOM 8547 C C . VAL B 1 464 ? 13.93 -6.738 13.195 1 95 464 VAL B C 1
ATOM 8549 O O . VAL B 1 464 ? 13.789 -6.172 14.281 1 95 464 VAL B O 1
ATOM 8552 N N . ALA B 1 465 ? 14.664 -6.312 12.227 1 98 465 ALA B N 1
ATOM 8553 C CA . ALA B 1 465 ? 15.383 -5.047 12.398 1 98 465 ALA B CA 1
ATOM 8554 C C . ALA B 1 465 ? 14.406 -3.9 12.664 1 98 465 ALA B C 1
ATOM 8556 O O . ALA B 1 465 ? 14.641 -3.072 13.547 1 98 465 ALA B O 1
ATOM 8557 N N . ASN B 1 466 ? 13.352 -3.867 11.938 1 96.19 466 ASN B N 1
ATOM 8558 C CA . ASN B 1 466 ? 12.352 -2.816 12.094 1 96.19 466 ASN B CA 1
ATOM 8559 C C . ASN B 1 466 ? 11.633 -2.926 13.438 1 96.19 466 ASN B C 1
ATOM 8561 O O . ASN B 1 466 ? 11.336 -1.912 14.07 1 96.19 466 ASN B O 1
ATOM 8565 N N . ALA B 1 467 ? 11.359 -4.121 13.867 1 92.31 467 ALA B N 1
ATOM 8566 C CA . ALA B 1 467 ? 10.68 -4.316 15.148 1 92.31 467 ALA B CA 1
ATOM 8567 C C . ALA B 1 467 ? 11.5 -3.742 16.297 1 92.31 467 ALA B C 1
ATOM 8569 O O . ALA B 1 467 ? 10.961 -3.082 17.188 1 92.31 467 ALA B O 1
ATOM 8570 N N . ILE B 1 468 ? 12.727 -3.896 16.219 1 94.94 468 ILE B N 1
ATOM 8571 C CA . ILE B 1 468 ? 13.625 -3.428 17.266 1 94.94 468 ILE B CA 1
ATOM 8572 C C . ILE B 1 468 ? 13.719 -1.904 17.219 1 94.94 468 ILE B C 1
ATOM 8574 O O . ILE B 1 468 ? 13.594 -1.234 18.25 1 94.94 468 ILE B O 1
ATOM 8578 N N . THR B 1 469 ? 13.883 -1.409 16.062 1 96.12 469 THR B N 1
ATOM 8579 C CA . THR B 1 469 ? 14.102 0.027 15.938 1 96.12 469 THR B CA 1
ATOM 8580 C C . THR B 1 469 ? 12.812 0.8 16.203 1 96.12 469 THR B C 1
ATOM 8582 O O . THR B 1 469 ? 12.844 1.872 16.812 1 96.12 469 THR B O 1
ATOM 8585 N N . GLN B 1 470 ? 11.695 0.301 15.805 1 89.81 470 GLN B N 1
ATOM 8586 C CA . GLN B 1 470 ? 10.43 1 16 1 89.81 470 GLN B CA 1
ATOM 8587 C C . GLN B 1 470 ? 10.062 1.072 17.484 1 89.81 470 GLN B C 1
ATOM 8589 O O . GLN B 1 470 ? 9.375 1.998 17.906 1 89.81 470 GLN B O 1
ATOM 8594 N N . LYS B 1 471 ? 10.523 0.154 18.188 1 86.94 471 LYS B N 1
ATOM 8595 C CA . LYS B 1 471 ? 10.242 0.151 19.625 1 86.94 471 LYS B CA 1
ATOM 8596 C C . LYS B 1 471 ? 11.125 1.151 20.359 1 86.94 471 LYS B C 1
ATOM 8598 O O . LYS B 1 471 ? 10.727 1.711 21.391 1 86.94 471 LYS B O 1
ATOM 8603 N N . CYS B 1 472 ? 12.266 1.51 19.75 1 90.69 472 CYS B N 1
ATOM 8604 C CA . CYS B 1 472 ? 13.258 2.23 20.547 1 90.69 472 CYS B CA 1
ATOM 8605 C C . CYS B 1 472 ? 13.414 3.66 20.031 1 90.69 472 CYS B C 1
ATOM 8607 O O . CYS B 1 472 ? 13.711 4.57 20.812 1 90.69 472 CYS B O 1
ATOM 8609 N N . GLN B 1 473 ? 13.32 3.842 18.75 1 93.06 473 GLN B N 1
ATOM 8610 C CA . GLN B 1 473 ? 13.648 5.145 18.188 1 93.06 473 GLN B CA 1
ATOM 8611 C C . GLN B 1 473 ? 12.68 5.523 17.078 1 93.06 473 GLN B C 1
ATOM 8613 O O . GLN B 1 473 ? 12.094 4.648 16.438 1 93.06 473 GLN B O 1
ATOM 8618 N N . PRO B 1 474 ? 12.508 6.828 16.891 1 92.69 474 PRO B N 1
ATOM 8619 C CA . PRO B 1 474 ? 11.805 7.25 15.68 1 92.69 474 PRO B CA 1
ATOM 8620 C C . PRO B 1 474 ? 12.641 7.055 14.414 1 92.69 474 PRO B C 1
ATOM 8622 O O . PRO B 1 474 ? 13.867 6.926 14.492 1 92.69 474 PRO B O 1
ATOM 8625 N N . SER B 1 475 ? 11.992 6.934 13.328 1 94.56 475 SER B N 1
ATOM 8626 C CA . SER B 1 475 ? 12.695 6.754 12.062 1 94.56 475 SER B CA 1
ATOM 8627 C C . SER B 1 475 ? 13.594 7.941 11.758 1 94.56 475 SER B C 1
ATOM 8629 O O . SER B 1 475 ? 13.508 8.984 12.406 1 94.56 475 SER B O 1
ATOM 8631 N N . PHE B 1 476 ? 14.445 7.801 10.773 1 96 476 PHE B N 1
ATOM 8632 C CA . PHE B 1 476 ? 15.367 8.852 10.359 1 96 476 PHE B CA 1
ATOM 8633 C C . PHE B 1 476 ? 14.609 10.117 9.984 1 96 476 PHE B C 1
ATOM 8635 O O . PHE B 1 476 ? 14.992 11.219 10.383 1 96 476 PHE B O 1
ATOM 8642 N N . TYR B 1 477 ? 13.578 10.016 9.297 1 94.5 477 TYR B N 1
ATOM 8643 C CA . TYR B 1 477 ? 12.836 11.172 8.797 1 94.5 477 TYR B CA 1
ATOM 8644 C C . TYR B 1 477 ? 11.945 11.758 9.891 1 94.5 477 TYR B C 1
ATOM 8646 O O . TYR B 1 477 ? 11.828 12.977 10.016 1 94.5 477 TYR B O 1
ATOM 8654 N N . ASP B 1 478 ? 11.352 10.898 10.703 1 91.88 478 ASP B N 1
ATOM 8655 C CA . ASP B 1 478 ? 10.562 11.398 11.828 1 91.88 478 ASP B CA 1
ATOM 8656 C C . ASP B 1 478 ? 11.453 12.109 12.852 1 91.88 478 ASP B C 1
ATOM 8658 O O . ASP B 1 478 ? 11.047 13.102 13.453 1 91.88 478 ASP B O 1
ATOM 8662 N N . GLY B 1 479 ? 12.625 11.516 13.055 1 92.12 479 GLY B N 1
ATOM 8663 C CA . GLY B 1 479 ? 13.57 12.172 13.938 1 92.12 479 GLY B CA 1
ATOM 8664 C C . GLY B 1 479 ? 13.961 13.562 13.469 1 92.12 479 GLY B C 1
ATOM 8665 O O . GLY B 1 479 ? 14.086 14.484 14.281 1 92.12 479 GLY B O 1
ATOM 8666 N N . THR B 1 480 ? 14.125 13.703 12.234 1 92.5 480 THR B N 1
ATOM 8667 C CA . THR B 1 480 ? 14.469 15 11.672 1 92.5 480 THR B CA 1
ATOM 8668 C C . THR B 1 480 ? 13.305 15.977 11.812 1 92.5 480 THR B C 1
ATOM 8670 O O . THR B 1 480 ? 13.508 17.172 12.023 1 92.5 480 THR B O 1
ATOM 8673 N N . ILE B 1 481 ? 12.086 15.477 11.648 1 91.38 481 ILE B N 1
ATOM 8674 C CA . ILE B 1 481 ? 10.898 16.297 11.828 1 91.38 481 ILE B CA 1
ATOM 8675 C C . ILE B 1 481 ? 10.852 16.828 13.258 1 91.38 481 ILE B C 1
ATOM 8677 O O . ILE B 1 481 ? 10.531 18 13.484 1 91.38 481 ILE B O 1
ATOM 8681 N N . ILE B 1 482 ? 11.211 16.016 14.188 1 88 482 ILE B N 1
ATOM 8682 C CA . ILE B 1 482 ? 11.188 16.375 15.602 1 88 482 ILE B CA 1
ATOM 8683 C C . ILE B 1 482 ? 12.258 17.438 15.891 1 88 482 ILE B C 1
ATOM 8685 O O . ILE B 1 482 ? 11.984 18.438 16.547 1 88 482 ILE B O 1
ATOM 8689 N N . VAL B 1 483 ? 13.438 17.25 15.359 1 88.94 483 VAL B N 1
ATOM 8690 C CA . VAL B 1 483 ? 14.547 18.156 15.633 1 88.94 483 VAL B CA 1
ATOM 8691 C C . VAL B 1 483 ? 14.297 19.5 14.961 1 88.94 483 VAL B C 1
ATOM 8693 O O . VAL B 1 483 ? 14.609 20.547 15.523 1 88.94 483 VAL B O 1
ATOM 8696 N N . LYS B 1 484 ? 13.695 19.453 13.734 1 88.19 484 LYS B N 1
ATOM 8697 C CA . LYS B 1 484 ? 13.406 20.688 13.008 1 88.19 484 LYS B CA 1
ATOM 8698 C C . LYS B 1 484 ? 12.117 21.328 13.5 1 88.19 484 LYS B C 1
ATOM 8700 O O . LYS B 1 484 ? 11.781 22.438 13.109 1 88.19 484 LYS B O 1
ATOM 8705 N N . LYS B 1 485 ? 11.305 20.641 14.305 1 85.56 485 LYS B N 1
ATOM 8706 C CA . LYS B 1 485 ? 10.047 21.125 14.859 1 85.56 485 LYS B CA 1
ATOM 8707 C C . LYS B 1 485 ? 9.047 21.469 13.758 1 85.56 485 LYS B C 1
ATOM 8709 O O . LYS B 1 485 ? 8.445 22.547 13.773 1 85.56 485 LYS B O 1
ATOM 8714 N N . LEU B 1 486 ? 8.992 20.562 12.828 1 85.94 486 LEU B N 1
ATOM 8715 C CA . LEU B 1 486 ? 7.988 20.734 11.781 1 85.94 486 LEU B CA 1
ATOM 8716 C C . LEU B 1 486 ? 6.594 20.422 12.312 1 85.94 486 LEU B C 1
ATOM 8718 O O . LEU B 1 486 ? 6.434 19.594 13.211 1 85.94 486 LEU B O 1
ATOM 8722 N N . PRO B 1 487 ? 5.621 21.141 11.773 1 80.81 487 PRO B N 1
ATOM 8723 C CA . PRO B 1 487 ? 4.262 20.938 12.281 1 80.81 487 PRO B CA 1
ATOM 8724 C C . PRO B 1 487 ? 3.656 19.609 11.836 1 80.81 487 PRO B C 1
ATOM 8726 O O . PRO B 1 487 ? 2.666 19.594 11.102 1 80.81 487 PRO B O 1
ATOM 8729 N N . TYR B 1 488 ? 4.133 18.547 12.32 1 78.19 488 TYR B N 1
ATOM 8730 C CA . TYR B 1 488 ? 3.654 17.203 12.016 1 78.19 488 TYR B CA 1
ATOM 8731 C C . TYR B 1 488 ? 2.883 16.609 13.195 1 78.19 488 TYR B C 1
ATOM 8733 O O . TYR B 1 488 ? 3.225 16.859 14.352 1 78.19 488 TYR B O 1
ATOM 8741 N N . LEU B 1 489 ? 1.752 16.031 12.828 1 78.19 489 LEU B N 1
ATOM 8742 C CA . LEU B 1 489 ? 0.973 15.359 13.867 1 78.19 489 LEU B CA 1
ATOM 8743 C C . LEU B 1 489 ? 1.572 14 14.211 1 78.19 489 LEU B C 1
ATOM 8745 O O . LEU B 1 489 ? 1.598 13.102 13.375 1 78.19 489 LEU B O 1
ATOM 8749 N N . PRO B 1 490 ? 2.123 13.938 15.367 1 74.44 490 PRO B N 1
ATOM 8750 C CA . PRO B 1 490 ? 2.715 12.648 15.734 1 74.44 490 PRO B CA 1
ATOM 8751 C C . PRO B 1 490 ? 1.671 11.539 15.898 1 74.44 490 PRO B C 1
ATOM 8753 O O . PRO B 1 490 ? 0.498 11.828 16.156 1 74.44 490 PRO B O 1
ATOM 8756 N N . ARG B 1 491 ? 2.074 10.352 15.742 1 73.12 491 ARG B N 1
ATOM 8757 C CA . ARG B 1 491 ? 1.204 9.195 15.93 1 73.12 491 ARG B CA 1
ATOM 8758 C C . ARG B 1 491 ? 0.977 8.922 17.422 1 73.12 491 ARG B C 1
ATOM 8760 O O . ARG B 1 491 ? 1.864 9.156 18.234 1 73.12 491 ARG B O 1
ATOM 8767 N N . ILE B 1 492 ? -0.25 8.586 17.625 1 66.69 492 ILE B N 1
ATOM 8768 C CA . ILE B 1 492 ? -0.528 8.172 18.984 1 66.69 492 ILE B CA 1
ATOM 8769 C C . ILE B 1 492 ? -0.003 6.758 19.219 1 66.69 492 ILE B C 1
ATOM 8771 O O . ILE B 1 492 ? -0.434 5.816 18.547 1 66.69 492 ILE B O 1
ATOM 8775 N N . ARG B 1 493 ? 1.289 6.676 19.641 1 56.31 493 ARG B N 1
ATOM 8776 C CA . ARG B 1 493 ? 1.942 5.387 19.828 1 56.31 493 ARG B CA 1
ATOM 8777 C C . ARG B 1 493 ? 1.061 4.441 20.641 1 56.31 493 ARG B C 1
ATOM 8779 O O . ARG B 1 493 ? 0.958 3.254 20.328 1 56.31 493 ARG B O 1
ATOM 8786 N N . SER B 1 494 ? 0.987 4.719 21.922 1 50.09 494 SER B N 1
ATOM 8787 C CA . SER B 1 494 ? 0.392 3.732 22.812 1 50.09 494 SER B CA 1
ATOM 8788 C C . SER B 1 494 ? -1.129 3.838 22.828 1 50.09 494 SER B C 1
ATOM 8790 O O . SER B 1 494 ? -1.682 4.926 23.016 1 50.09 494 SER B O 1
ATOM 8792 N N . ARG B 1 495 ? -1.727 2.916 21.844 1 49.34 495 ARG B N 1
ATOM 8793 C CA . ARG B 1 495 ? -3.152 2.66 22.016 1 49.34 495 ARG B CA 1
ATOM 8794 C C . ARG B 1 495 ? -3.545 2.762 23.484 1 49.34 495 ARG B C 1
ATOM 8796 O O . ARG B 1 495 ? -4.395 2.006 23.969 1 49.34 495 ARG B O 1
ATOM 8803 N N . HIS B 1 496 ? -2.703 3.551 24.109 1 50.28 496 HIS B N 1
ATOM 8804 C CA . HIS B 1 496 ? -3.004 3.58 25.531 1 50.28 496 HIS B CA 1
ATOM 8805 C C . HIS B 1 496 ? -4.383 4.18 25.797 1 50.28 496 HIS B C 1
ATOM 8807 O O . HIS B 1 496 ? -4.855 5.016 25.016 1 50.28 496 HIS B O 1
ATOM 8813 N N . ILE B 1 497 ? -5.094 3.49 26.562 1 52.78 497 ILE B N 1
ATOM 8814 C CA . ILE B 1 497 ? -6.395 3.742 27.172 1 52.78 497 ILE B CA 1
ATOM 8815 C C . ILE B 1 497 ? -6.543 5.23 27.484 1 52.78 497 ILE B C 1
ATOM 8817 O O . ILE B 1 497 ? -7.629 5.793 27.344 1 52.78 497 ILE B O 1
ATOM 8821 N N . ALA B 1 498 ? -5.312 5.891 27.391 1 61.84 498 ALA B N 1
ATOM 8822 C CA . ALA B 1 498 ? -5.406 7.266 27.875 1 61.84 498 ALA B CA 1
ATOM 8823 C C . ALA B 1 498 ? -5.859 8.211 26.766 1 61.84 498 ALA B C 1
ATOM 8825 O O . ALA B 1 498 ? -6.527 9.211 27.031 1 61.84 498 ALA B O 1
ATOM 8826 N N . SER B 1 499 ? -5.547 7.84 25.547 1 68.5 499 SER B N 1
ATOM 8827 C CA . SER B 1 499 ? -5.938 8.734 24.469 1 68.5 499 SER B CA 1
ATOM 8828 C C . SER B 1 499 ? -7.445 8.695 24.234 1 68.5 499 SER B C 1
ATOM 8830 O O . SER B 1 499 ? -8.016 9.617 23.641 1 68.5 499 SER B O 1
ATOM 8832 N N . TYR B 1 500 ? -8.023 7.711 24.766 1 67.88 500 TYR B N 1
ATOM 8833 C CA . TYR B 1 500 ? -9.477 7.617 24.625 1 67.88 500 TYR B CA 1
ATOM 8834 C C . TYR B 1 500 ? -10.18 8.352 25.766 1 67.88 500 TYR B C 1
ATOM 8836 O O . TYR B 1 500 ? -11.367 8.672 25.656 1 67.88 500 TYR B O 1
ATOM 8844 N N . ARG B 1 501 ? -9.383 8.703 26.719 1 74.38 501 ARG B N 1
ATOM 8845 C CA . ARG B 1 501 ? -9.984 9.336 27.891 1 74.38 501 ARG B CA 1
ATOM 8846 C C . ARG B 1 501 ? -9.938 10.859 27.781 1 74.38 501 ARG B C 1
ATOM 8848 O O . ARG B 1 501 ? -10.805 11.555 28.312 1 74.38 501 ARG B O 1
ATOM 8855 N N . VAL B 1 502 ? -8.992 11.344 27.078 1 83.31 502 VAL B N 1
ATOM 8856 C CA . VAL B 1 502 ? -8.906 12.789 26.891 1 83.31 502 VAL B CA 1
ATOM 8857 C C . VAL B 1 502 ? -9.891 13.227 25.812 1 83.31 502 VAL B C 1
ATOM 8859 O O . VAL B 1 502 ? -9.922 12.664 24.719 1 83.31 502 VAL B O 1
ATOM 8862 N N . VAL B 1 503 ? -10.703 14.172 26.203 1 87.19 503 VAL B N 1
ATOM 8863 C CA . VAL B 1 503 ? -11.734 14.625 25.281 1 87.19 503 VAL B CA 1
ATOM 8864 C C . VAL B 1 503 ? -11.367 15.984 24.703 1 87.19 503 VAL B C 1
ATOM 8866 O O . VAL B 1 503 ? -10.539 16.703 25.281 1 87.19 503 VAL B O 1
ATOM 8869 N N . VAL B 1 504 ? -11.953 16.391 23.688 1 89.88 504 VAL B N 1
ATOM 8870 C CA . VAL B 1 504 ? -11.648 17.594 22.922 1 89.88 504 VAL B CA 1
ATOM 8871 C C . VAL B 1 504 ? -11.875 18.828 23.797 1 89.88 504 VAL B C 1
ATOM 8873 O O . VAL B 1 504 ? -11.148 19.828 23.672 1 89.88 504 VAL B O 1
ATOM 8876 N N . LYS B 1 505 ? -12.805 18.797 24.672 1 89.19 505 LYS B N 1
ATOM 8877 C CA . LYS B 1 505 ? -13.125 19.922 25.547 1 89.19 505 LYS B CA 1
ATOM 8878 C C . LYS B 1 505 ? -11.906 20.344 26.359 1 89.19 505 LYS B C 1
ATOM 8880 O O . LYS B 1 505 ? -11.742 21.531 26.672 1 89.19 505 LYS B O 1
ATOM 8885 N N . GLU B 1 506 ? -11.031 19.469 26.562 1 90.44 506 GLU B N 1
ATOM 8886 C CA . GLU B 1 506 ? -9.898 19.719 27.453 1 90.44 506 GLU B CA 1
ATOM 8887 C C . GLU B 1 506 ? -8.766 20.422 26.719 1 90.44 506 GLU B C 1
ATOM 8889 O O . GLU B 1 506 ? -7.922 21.062 27.344 1 90.44 506 GLU B O 1
ATOM 8894 N N . PHE B 1 507 ? -8.75 20.328 25.438 1 90.75 507 PHE B N 1
ATOM 8895 C CA . PHE B 1 507 ? -7.578 20.906 24.781 1 90.75 507 PHE B CA 1
ATOM 8896 C C . PHE B 1 507 ? -7.992 21.812 23.641 1 90.75 507 PHE B C 1
ATOM 8898 O O . PHE B 1 507 ? -7.145 22.453 23 1 90.75 507 PHE B O 1
ATOM 8905 N N . MET B 1 508 ? -9.211 21.984 23.375 1 92.12 508 MET B N 1
ATOM 8906 C CA . MET B 1 508 ? -9.656 22.828 22.266 1 92.12 508 MET B CA 1
ATOM 8907 C C . MET B 1 508 ? -9.383 24.297 22.562 1 92.12 508 MET B C 1
ATOM 8909 O O . MET B 1 508 ? -9.195 24.688 23.719 1 92.12 508 MET B O 1
ATOM 8913 N N . GLU B 1 509 ? -9.281 25.078 21.5 1 91.19 509 GLU B N 1
ATOM 8914 C CA . GLU B 1 509 ? -9.234 26.531 21.641 1 91.19 509 GLU B CA 1
ATOM 8915 C C . GLU B 1 509 ? -10.625 27.094 21.906 1 91.19 509 GLU B C 1
ATOM 8917 O O . GLU B 1 509 ? -11.539 26.922 21.094 1 91.19 509 GLU B O 1
ATOM 8922 N N . GLN B 1 510 ? -10.859 27.672 22.953 1 89.31 510 GLN B N 1
ATOM 8923 C CA . GLN B 1 510 ? -12.18 28.141 23.344 1 89.31 510 GLN B CA 1
ATOM 8924 C C . GLN B 1 510 ? -12.469 29.531 22.797 1 89.31 510 GLN B C 1
ATOM 8926 O O . GLN B 1 510 ? -13.625 29.922 22.609 1 89.31 510 GLN B O 1
ATOM 8931 N N . GLN B 1 511 ? -11.43 30.25 22.516 1 86.12 511 GLN B N 1
ATOM 8932 C CA . GLN B 1 511 ? -11.625 31.594 22.016 1 86.12 511 GLN B CA 1
ATOM 8933 C C . GLN B 1 511 ? -11.508 31.641 20.484 1 86.12 511 GLN B C 1
ATOM 8935 O O . GLN B 1 511 ? -10.438 31.953 19.953 1 86.12 511 GLN B O 1
ATOM 8940 N N . VAL B 1 512 ? -12.578 31.312 19.828 1 89.69 512 VAL B N 1
ATOM 8941 C CA . VAL B 1 512 ? -12.586 31.328 18.359 1 89.69 512 VAL B CA 1
ATOM 8942 C C . VAL B 1 512 ? -13.25 32.594 17.859 1 89.69 512 VAL B C 1
ATOM 8944 O O . VAL B 1 512 ? -14.297 33 18.375 1 89.69 512 VAL B O 1
ATOM 8947 N N . VAL B 1 513 ? -12.594 33.344 17 1 89.94 513 VAL B N 1
ATOM 8948 C CA . VAL B 1 513 ? -13.148 34.531 16.406 1 89.94 513 VAL B CA 1
ATOM 8949 C C . VAL B 1 513 ? -14.172 34.156 15.344 1 89.94 513 VAL B C 1
ATOM 8951 O O . VAL B 1 513 ? -13.844 33.469 14.375 1 89.94 513 VAL B O 1
ATOM 8954 N N . ALA B 1 514 ? -15.328 34.438 15.586 1 92.38 514 ALA B N 1
ATOM 8955 C CA . ALA B 1 514 ? -16.406 34.156 14.641 1 92.38 514 ALA B CA 1
ATOM 8956 C C . ALA B 1 514 ? -17.078 35.469 14.164 1 92.38 514 ALA B C 1
ATOM 8958 O O . ALA B 1 514 ? -17.031 36.469 14.852 1 92.38 514 ALA B O 1
ATOM 8959 N N . VAL B 1 515 ? -17.609 35.438 12.953 1 92.56 515 VAL B N 1
ATOM 8960 C CA . VAL B 1 515 ? -18.359 36.562 12.406 1 92.56 515 VAL B CA 1
ATOM 8961 C C . VAL B 1 515 ? -19.844 36.219 12.344 1 92.56 515 VAL B C 1
ATOM 8963 O O . VAL B 1 515 ? -20.203 35.062 12.07 1 92.56 515 VAL B O 1
ATOM 8966 N N . ALA B 1 516 ? -20.609 37.219 12.641 1 92.38 516 ALA B N 1
ATOM 8967 C CA . ALA B 1 516 ? -22.047 37 12.609 1 92.38 516 ALA B CA 1
ATOM 8968 C C . ALA B 1 516 ? -22.625 37.375 11.25 1 92.38 516 ALA B C 1
ATOM 8970 O O . ALA B 1 516 ? -22.062 38.219 10.547 1 92.38 516 ALA B O 1
ATOM 8971 N N . LYS B 1 517 ? -23.688 36.781 10.938 1 89 517 LYS B N 1
ATOM 8972 C CA . LYS B 1 517 ? -24.359 37.062 9.672 1 89 517 LYS B CA 1
ATOM 8973 C C . LYS B 1 517 ? -24.703 38.531 9.547 1 89 517 LYS B C 1
ATOM 8975 O O . LYS B 1 517 ? -24.703 39.094 8.445 1 89 517 LYS B O 1
ATOM 8980 N N . GLY B 1 518 ? -25.016 39.156 10.609 1 87.06 518 GLY B N 1
ATOM 8981 C CA . GLY B 1 518 ? -25.453 40.531 10.609 1 87.06 518 GLY B CA 1
ATOM 8982 C C . GLY B 1 518 ? -24.297 41.531 10.766 1 87.06 518 GLY B C 1
ATOM 8983 O O . GLY B 1 518 ? -24.516 42.75 10.805 1 87.06 518 GLY B O 1
ATOM 8984 N N . ASP B 1 519 ? -23.156 41 10.789 1 89.44 519 ASP B N 1
ATOM 8985 C CA . ASP B 1 519 ? -22 41.875 10.984 1 89.44 519 ASP B CA 1
ATOM 8986 C C . ASP B 1 519 ? -21.766 42.75 9.758 1 89.44 519 ASP B C 1
ATOM 8988 O O . ASP B 1 519 ? -21.984 42.312 8.625 1 89.44 519 ASP B O 1
ATOM 8992 N N . GLY B 1 520 ? -21.5 43.969 10 1 86 520 GLY B N 1
ATOM 8993 C CA . GLY B 1 520 ? -21.203 44.906 8.938 1 86 520 GLY B CA 1
ATOM 8994 C C . GLY B 1 520 ? -19.703 45.125 8.742 1 86 520 GLY B C 1
ATOM 8995 O O . GLY B 1 520 ? -18.906 44.281 9.125 1 86 520 GLY B O 1
ATOM 8996 N N . PHE B 1 521 ? -19.406 46.219 8.156 1 86.81 521 PHE B N 1
ATOM 8997 C CA . PHE B 1 521 ? -18.047 46.562 7.766 1 86.81 521 PHE B CA 1
ATOM 8998 C C . PHE B 1 521 ? -17.125 46.594 8.984 1 86.81 521 PHE B C 1
ATOM 9000 O O . PHE B 1 521 ? -16.047 46 8.977 1 86.81 521 PHE B O 1
ATOM 9007 N N . GLU B 1 522 ? -17.516 47.219 10.094 1 86.75 522 GLU B N 1
ATOM 9008 C CA . GLU B 1 522 ? -16.672 47.406 11.273 1 86.75 522 GLU B CA 1
ATOM 9009 C C . GLU B 1 522 ? -16.406 46.062 11.977 1 86.75 522 GLU B C 1
ATOM 9011 O O . GLU B 1 522 ? -15.273 45.812 12.422 1 86.75 522 GLU B O 1
ATOM 9016 N N . GLU B 1 523 ? -17.406 45.375 12.117 1 89.19 523 GLU B N 1
ATOM 9017 C CA . GLU B 1 523 ? -17.266 44.094 12.797 1 89.19 523 GLU B CA 1
ATOM 9018 C C . GLU B 1 523 ? -16.375 43.156 12.008 1 89.19 523 GLU B C 1
ATOM 9020 O O . GLU B 1 523 ? -15.57 42.406 12.594 1 89.19 523 GLU B O 1
ATOM 9025 N N . VAL B 1 524 ? -16.531 43.156 10.75 1 90.69 524 VAL B N 1
ATOM 9026 C CA . VAL B 1 524 ? -15.719 42.281 9.891 1 90.69 524 VAL B CA 1
ATOM 9027 C C . VAL B 1 524 ? -14.258 42.719 9.93 1 90.69 524 VAL B C 1
ATOM 9029 O O . VAL B 1 524 ? -13.352 41.906 9.961 1 90.69 524 VAL B O 1
ATOM 9032 N N . LEU B 1 525 ? -14.07 44 9.93 1 90.12 525 LEU B N 1
ATOM 9033 C CA . LEU B 1 525 ? -12.719 44.531 10.023 1 90.12 525 LEU B CA 1
ATOM 9034 C C . LEU B 1 525 ? -12.078 44.156 11.359 1 90.12 525 LEU B C 1
ATOM 9036 O O . LEU B 1 525 ? -10.891 43.844 11.414 1 90.12 525 LEU B O 1
ATOM 9040 N N . ALA B 1 526 ? -12.82 44.219 12.375 1 91.12 526 ALA B N 1
ATOM 9041 C CA . ALA B 1 526 ? -12.328 43.844 13.703 1 91.12 526 ALA B CA 1
ATOM 9042 C C . ALA B 1 526 ? -11.953 42.375 13.75 1 91.12 526 ALA B C 1
ATOM 9044 O O . ALA B 1 526 ? -10.961 42 14.391 1 91.12 526 ALA B O 1
ATOM 9045 N N . ALA B 1 527 ? -12.719 41.562 13.148 1 90.94 527 ALA B N 1
ATOM 9046 C CA . ALA B 1 527 ? -12.461 40.125 13.125 1 90.94 527 ALA B CA 1
ATOM 9047 C C . ALA B 1 527 ? -11.18 39.812 12.352 1 90.94 527 ALA B C 1
ATOM 9049 O O . ALA B 1 527 ? -10.391 38.969 12.758 1 90.94 527 ALA B O 1
ATOM 9050 N N . LEU B 1 528 ? -11.016 40.469 11.25 1 91.38 528 LEU B N 1
ATOM 9051 C CA . LEU B 1 528 ? -9.844 40.25 10.406 1 91.38 528 LEU B CA 1
ATOM 9052 C C . LEU B 1 528 ? -8.578 40.719 11.109 1 91.38 528 LEU B C 1
ATOM 9054 O O . LEU B 1 528 ? -7.5 40.156 10.898 1 91.38 528 LEU B O 1
ATOM 9058 N N . ASN B 1 529 ? -8.734 41.688 11.914 1 90 529 ASN B N 1
ATOM 9059 C CA . ASN B 1 529 ? -7.582 42.219 12.641 1 90 529 ASN B CA 1
ATOM 9060 C C . ASN B 1 529 ? -7.238 41.344 13.844 1 90 529 ASN B C 1
ATOM 9062 O O . ASN B 1 529 ? -6.094 41.344 14.305 1 90 529 ASN B O 1
ATOM 9066 N N . ALA B 1 530 ? -8.156 40.625 14.312 1 89.69 530 ALA B N 1
ATOM 9067 C CA . ALA B 1 530 ? -7.977 39.844 15.523 1 89.69 530 ALA B CA 1
ATOM 9068 C C . ALA B 1 530 ? -7.215 38.562 15.227 1 89.69 530 ALA B C 1
ATOM 9070 O O . ALA B 1 530 ? -6.512 38.031 16.094 1 89.69 530 ALA B O 1
ATOM 9071 N N . THR B 1 531 ? -7.426 38 14.078 1 87.69 531 THR B N 1
ATOM 9072 C CA . THR B 1 531 ? -6.766 36.75 13.758 1 87.69 531 THR B CA 1
ATOM 9073 C C . THR B 1 531 ? -6.332 36.719 12.297 1 87.69 531 THR B C 1
ATOM 9075 O O . THR B 1 531 ? -6.832 37.5 11.477 1 87.69 531 THR B O 1
ATOM 9078 N N . THR B 1 532 ? -5.371 35.875 12.039 1 83.44 532 THR B N 1
ATOM 9079 C CA . THR B 1 532 ? -4.898 35.688 10.664 1 83.44 532 THR B CA 1
ATOM 9080 C C . THR B 1 532 ? -5.344 34.312 10.117 1 83.44 532 THR B C 1
ATOM 9082 O O . THR B 1 532 ? -4.672 33.75 9.266 1 83.44 532 THR B O 1
ATOM 9085 N N . ASP B 1 533 ? -6.469 33.844 10.594 1 85.56 533 ASP B N 1
ATOM 9086 C CA . ASP B 1 533 ? -6.969 32.562 10.148 1 85.56 533 ASP B CA 1
ATOM 9087 C C . ASP B 1 533 ? -7.422 32.625 8.695 1 85.56 533 ASP B C 1
ATOM 9089 O O . ASP B 1 533 ? -7.828 33.656 8.203 1 85.56 533 ASP B O 1
ATOM 9093 N N . LYS B 1 534 ? -7.348 31.547 8 1 84 534 LYS B N 1
ATOM 9094 C CA . LYS B 1 534 ? -7.742 31.484 6.594 1 84 534 LYS B CA 1
ATOM 9095 C C . LYS B 1 534 ? -9.25 31.312 6.453 1 84 534 LYS B C 1
ATOM 9097 O O . LYS B 1 534 ? -9.828 31.672 5.426 1 84 534 LYS B O 1
ATOM 9102 N N . GLU B 1 535 ? -9.82 30.703 7.406 1 87.75 535 GLU B N 1
ATOM 9103 C CA . GLU B 1 535 ? -11.266 30.469 7.406 1 87.75 535 GLU B CA 1
ATOM 9104 C C . GLU B 1 535 ? -11.891 30.922 8.727 1 87.75 535 GLU B C 1
ATOM 9106 O O . GLU B 1 535 ? -11.312 30.719 9.789 1 87.75 535 GLU B O 1
ATOM 9111 N N . TYR B 1 536 ? -13.023 31.625 8.594 1 90.94 536 TYR B N 1
ATOM 9112 C CA . TYR B 1 536 ? -13.727 32.125 9.773 1 90.94 536 TYR B CA 1
ATOM 9113 C C . TYR B 1 536 ? -15.086 31.453 9.914 1 90.94 536 TYR B C 1
ATOM 9115 O O . TYR B 1 536 ? -15.766 31.188 8.922 1 90.94 536 TYR B O 1
ATOM 9123 N N . ALA B 1 537 ? -15.414 31.156 11.148 1 91.44 537 ALA B N 1
ATOM 9124 C CA . ALA B 1 537 ? -16.75 30.609 11.438 1 91.44 537 ALA B CA 1
ATOM 9125 C C . ALA B 1 537 ? -17.797 31.719 11.367 1 91.44 537 ALA B C 1
ATOM 9127 O O . ALA B 1 537 ? -17.562 32.844 11.797 1 91.44 537 ALA B O 1
ATOM 9128 N N . VAL B 1 538 ? -18.859 31.391 10.703 1 91.31 538 VAL B N 1
ATOM 9129 C CA . VAL B 1 538 ? -20 32.312 10.641 1 91.31 538 VAL B CA 1
ATOM 9130 C C . VAL B 1 538 ? -21.109 31.844 11.57 1 91.31 538 VAL B C 1
ATOM 9132 O O . VAL B 1 538 ? -21.562 30.703 11.461 1 91.31 538 VAL B O 1
ATOM 9135 N N . ILE B 1 539 ? -21.469 32.75 12.484 1 91.06 539 ILE B N 1
ATOM 9136 C CA . ILE B 1 539 ? -22.531 32.406 13.43 1 91.06 539 ILE B CA 1
ATOM 9137 C C . ILE B 1 539 ? -23.781 33.188 13.102 1 91.06 539 ILE B C 1
ATOM 9139 O O . ILE B 1 539 ? -23.734 34.188 12.367 1 91.06 539 ILE B O 1
ATOM 9143 N N . GLU B 1 540 ? -24.906 32.719 13.578 1 87.12 540 GLU B N 1
ATOM 9144 C CA . GLU B 1 540 ? -26.188 33.375 13.312 1 87.12 540 GLU B CA 1
ATOM 9145 C C . GLU B 1 540 ? -26.25 34.75 13.977 1 87.12 540 GLU B C 1
ATOM 9147 O O . GLU B 1 540 ? -26.609 35.75 13.336 1 87.12 540 GLU B O 1
ATOM 9152 N N . SER B 1 541 ? -26.062 34.781 15.297 1 87.81 541 SER B N 1
ATOM 9153 C CA . SER B 1 541 ? -26.047 36.031 16.047 1 87.81 541 SER B CA 1
ATOM 9154 C C . SER B 1 541 ? -25.125 35.938 17.266 1 87.81 541 SER B C 1
ATOM 9156 O O . SER B 1 541 ? -24.766 34.844 17.688 1 87.81 541 SER B O 1
ATOM 9158 N N . LYS B 1 542 ? -24.719 37.062 17.766 1 85.25 542 LYS B N 1
ATOM 9159 C CA . LYS B 1 542 ? -23.859 37.094 18.938 1 85.25 542 LYS B CA 1
ATOM 9160 C C . LYS B 1 542 ? -24.594 36.531 20.156 1 85.25 542 LYS B C 1
ATOM 9162 O O . LYS B 1 542 ? -23.969 35.969 21.062 1 85.25 542 LYS B O 1
ATOM 9167 N N . GLU B 1 543 ? -25.891 36.656 20.141 1 84.38 543 GLU B N 1
ATOM 9168 C CA . GLU B 1 543 ? -26.703 36.156 21.25 1 84.38 543 GLU B CA 1
ATOM 9169 C C . GLU B 1 543 ? -26.891 34.656 21.156 1 84.38 543 GLU B C 1
ATOM 9171 O O . GLU B 1 543 ? -26.906 33.969 22.172 1 84.38 543 GLU B O 1
ATOM 9176 N N . SER B 1 544 ? -27 34.219 19.953 1 83.06 544 SER B N 1
ATOM 9177 C CA . SER B 1 544 ? -27.109 32.781 19.688 1 83.06 544 SER B CA 1
ATOM 9178 C C . SER B 1 544 ? -26.016 32.312 18.719 1 83.06 544 SER B C 1
ATOM 9180 O O . SER B 1 544 ? -26.25 32.219 17.516 1 83.06 544 SER B O 1
ATOM 9182 N N . PRO B 1 545 ? -24.906 31.922 19.312 1 87.44 545 PRO B N 1
ATOM 9183 C CA . PRO B 1 545 ? -23.766 31.609 18.453 1 87.44 545 PRO B CA 1
ATOM 9184 C C . PRO B 1 545 ? -23.891 30.25 17.781 1 87.44 545 PRO B C 1
ATOM 9186 O O . PRO B 1 545 ? -22.984 29.422 17.875 1 87.44 545 PRO B O 1
ATOM 9189 N N . MET B 1 546 ? -24.953 30.109 17 1 84 546 MET B N 1
ATOM 9190 C CA . MET B 1 546 ? -25.141 28.906 16.188 1 84 546 MET B CA 1
ATOM 9191 C C . MET B 1 546 ? -24.25 28.953 14.953 1 84 546 MET B C 1
ATOM 9193 O O . MET B 1 546 ? -24.234 29.938 14.219 1 84 546 MET B O 1
ATOM 9197 N N . LEU B 1 547 ? -23.531 27.875 14.789 1 86.56 547 LEU B N 1
ATOM 9198 C CA . LEU B 1 547 ? -22.609 27.828 13.648 1 86.56 547 LEU B CA 1
ATOM 9199 C C . LEU B 1 547 ? -23.391 27.625 12.344 1 86.56 547 LEU B C 1
ATOM 9201 O O . LEU B 1 547 ? -24.141 26.656 12.195 1 86.56 547 LEU B O 1
ATOM 9205 N N . VAL B 1 548 ? -23.203 28.578 11.43 1 80.62 548 VAL B N 1
ATOM 9206 C CA . VAL B 1 548 ? -23.922 28.531 10.164 1 80.62 548 VAL B CA 1
ATOM 9207 C C . VAL B 1 548 ? -23 28.031 9.055 1 80.62 548 VAL B C 1
ATOM 9209 O O . VAL B 1 548 ? -23.422 27.281 8.172 1 80.62 548 VAL B O 1
ATOM 9212 N N . GLY B 1 549 ? -21.828 28.359 9.055 1 83.69 549 GLY B N 1
ATOM 9213 C CA . GLY B 1 549 ? -20.891 28 8.008 1 83.69 549 GLY B CA 1
ATOM 9214 C C . GLY B 1 549 ? -19.516 28.625 8.195 1 83.69 549 GLY B C 1
ATOM 9215 O O . GLY B 1 549 ? -19.109 28.891 9.32 1 83.69 549 GLY B O 1
ATOM 9216 N N . THR B 1 550 ? -18.828 28.578 7.09 1 87.62 550 THR B N 1
ATOM 9217 C CA . THR B 1 550 ? -17.5 29.172 7.105 1 87.62 550 THR B CA 1
ATOM 9218 C C . THR B 1 550 ? -17.328 30.125 5.93 1 87.62 550 THR B C 1
ATOM 9220 O O . THR B 1 550 ? -18.047 30.047 4.938 1 87.62 550 THR B O 1
ATOM 9223 N N . ILE B 1 551 ? -16.562 31.141 6.137 1 87.88 551 ILE B N 1
ATOM 9224 C CA . ILE B 1 551 ? -16.219 32.094 5.086 1 87.88 551 ILE B CA 1
ATOM 9225 C C . ILE B 1 551 ? -14.711 32.25 5.004 1 87.88 551 ILE B C 1
ATOM 9227 O O . ILE B 1 551 ? -14.023 32.281 6.031 1 87.88 551 ILE B O 1
ATOM 9231 N N . SER B 1 552 ? -14.242 32.281 3.83 1 88.38 552 SER B N 1
ATOM 9232 C CA . SER B 1 552 ? -12.805 32.438 3.633 1 88.38 552 SER B CA 1
ATOM 9233 C C . SER B 1 552 ? -12.359 33.875 3.887 1 88.38 552 SER B C 1
ATOM 9235 O O . SER B 1 552 ? -13.148 34.812 3.75 1 88.38 552 SER B O 1
ATOM 9237 N N . ARG B 1 553 ? -11.156 34 4.305 1 89.69 553 ARG B N 1
ATOM 9238 C CA . ARG B 1 553 ? -10.594 35.312 4.543 1 89.69 553 ARG B CA 1
ATOM 9239 C C . ARG B 1 553 ? -10.633 36.156 3.277 1 89.69 553 ARG B C 1
ATOM 9241 O O . ARG B 1 553 ? -10.914 37.375 3.338 1 89.69 553 ARG B O 1
ATOM 9248 N N . ALA B 1 554 ? -10.406 35.594 2.139 1 87.06 554 ALA B N 1
ATOM 9249 C CA . ALA B 1 554 ? -10.422 36.281 0.861 1 87.06 554 ALA B CA 1
ATOM 9250 C C . ALA B 1 554 ? -11.789 36.906 0.588 1 87.06 554 ALA B C 1
ATOM 9252 O O . ALA B 1 554 ? -11.883 38.031 0.09 1 87.06 554 ALA B O 1
ATOM 9253 N N . LYS B 1 555 ? -12.75 36.188 0.907 1 87.75 555 LYS B N 1
ATOM 9254 C CA . LYS B 1 555 ? -14.102 36.719 0.693 1 87.75 555 LYS B CA 1
ATOM 9255 C C . LYS B 1 555 ? -14.422 37.844 1.655 1 87.75 555 LYS B C 1
ATOM 9257 O O . LYS B 1 555 ? -15.164 38.781 1.307 1 87.75 555 LYS B O 1
ATOM 9262 N N . LEU B 1 556 ? -13.93 37.781 2.824 1 89.25 556 LEU B N 1
ATOM 9263 C CA . LEU B 1 556 ? -14.133 38.844 3.799 1 89.25 556 LEU B CA 1
ATOM 9264 C C . LEU B 1 556 ? -13.43 40.125 3.363 1 89.25 556 LEU B C 1
ATOM 9266 O O . LEU B 1 556 ? -13.961 41.219 3.535 1 89.25 556 LEU B O 1
ATOM 9270 N N . ILE B 1 557 ? -12.258 39.938 2.811 1 88.75 557 ILE B N 1
ATOM 9271 C CA . ILE B 1 557 ? -11.508 41.094 2.316 1 88.75 557 ILE B CA 1
ATOM 9272 C C . ILE B 1 557 ? -12.242 41.688 1.133 1 88.75 557 ILE B C 1
ATOM 9274 O O . ILE B 1 557 ? -12.32 42.938 1.014 1 88.75 557 ILE B O 1
ATOM 9278 N N . ALA B 1 558 ? -12.75 40.906 0.274 1 86.81 558 ALA B N 1
ATOM 9279 C CA . ALA B 1 558 ? -13.539 41.375 -0.852 1 86.81 558 ALA B CA 1
ATOM 9280 C C . ALA B 1 558 ? -14.766 42.156 -0.367 1 86.81 558 ALA B C 1
ATOM 9282 O O . ALA B 1 558 ? -15.18 43.125 -0.986 1 86.81 558 ALA B O 1
ATOM 9283 N N . PHE B 1 559 ? -15.328 41.656 0.668 1 87.31 559 PHE B N 1
ATOM 9284 C CA . PHE B 1 559 ? -16.469 42.344 1.275 1 87.31 559 PHE B CA 1
ATOM 9285 C C . PHE B 1 559 ? -16.094 43.719 1.77 1 87.31 559 PHE B C 1
ATOM 9287 O O . PHE B 1 559 ? -16.844 44.688 1.589 1 87.31 559 PHE B O 1
ATOM 9294 N N . LEU B 1 560 ? -14.953 43.875 2.35 1 86.06 560 LEU B N 1
ATOM 9295 C CA . LEU B 1 560 ? -14.492 45.156 2.871 1 86.06 560 LEU B CA 1
ATOM 9296 C C . LEU B 1 560 ? -14.164 46.125 1.734 1 86.06 560 LEU B C 1
ATOM 9298 O O . LEU B 1 560 ? -14.32 47.344 1.881 1 86.06 560 LEU B O 1
ATOM 9302 N N . GLN B 1 561 ? -13.711 45.531 0.653 1 83 561 GLN B N 1
ATOM 9303 C CA . GLN B 1 561 ? -13.352 46.375 -0.486 1 83 561 GLN B CA 1
ATOM 9304 C C . GLN B 1 561 ? -14.602 46.875 -1.196 1 83 561 GLN B C 1
ATOM 9306 O O . GLN B 1 561 ? -14.586 47.969 -1.767 1 83 561 GLN B O 1
ATOM 9311 N N . SER B 1 562 ? -15.555 46.062 -1.201 1 78.5 562 SER B N 1
ATOM 9312 C CA . SER B 1 562 ? -16.766 46.438 -1.916 1 78.5 562 SER B CA 1
ATOM 9313 C C . SER B 1 562 ? -17.656 47.344 -1.056 1 78.5 562 SER B C 1
ATOM 9315 O O . SER B 1 562 ? -18.5 48.062 -1.576 1 78.5 562 SER B O 1
ATOM 9317 N N . HIS B 1 563 ? -17.5 47.25 0.206 1 71.88 563 HIS B N 1
ATOM 9318 C CA . HIS B 1 563 ? -18.359 48 1.109 1 71.88 563 HIS B CA 1
ATOM 9319 C C . HIS B 1 563 ? -17.578 49.156 1.754 1 71.88 563 HIS B C 1
ATOM 9321 O O . HIS B 1 563 ? -16.359 49.062 1.959 1 71.88 563 HIS B O 1
ATOM 9327 N N . GLU B 1 564 ? -18.016 50.406 1.604 1 63.38 564 GLU B N 1
ATOM 9328 C CA . GLU B 1 564 ? -17.344 51.594 2.145 1 63.38 564 GLU B CA 1
ATOM 9329 C C . GLU B 1 564 ? -17.625 51.75 3.637 1 63.38 564 GLU B C 1
ATOM 9331 O O . GLU B 1 564 ? -18.656 51.281 4.133 1 63.38 564 GLU B O 1
ATOM 9336 N N . HIS B 1 565 ? -16.594 52.156 4.367 1 61.75 565 HIS B N 1
ATOM 9337 C CA . HIS B 1 565 ? -16.766 52.469 5.781 1 61.75 565 HIS B CA 1
ATOM 9338 C C . HIS B 1 565 ? -17.906 53.469 5.984 1 61.75 565 HIS B C 1
ATOM 9340 O O . HIS B 1 565 ? -18.062 54.406 5.211 1 61.75 565 HIS B O 1
ATOM 9346 N N . PRO B 1 566 ? -18.953 53.062 6.801 1 56.66 566 PRO B N 1
ATOM 9347 C CA . PRO B 1 566 ? -20.047 54 6.988 1 56.66 566 PRO B CA 1
ATOM 9348 C C . PRO B 1 566 ? -19.562 55.438 7.168 1 56.66 566 PRO B C 1
ATOM 9350 O O . PRO B 1 566 ? -20.266 56.375 6.82 1 56.66 566 PRO B O 1
ATOM 9353 N N . GLN B 1 567 ? -18.453 55.688 7.863 1 54.44 567 GLN B N 1
ATOM 9354 C CA . GLN B 1 567 ? -18.062 57.062 8.148 1 54.44 567 GLN B CA 1
ATOM 9355 C C . GLN B 1 567 ? -17.25 57.625 7.004 1 54.44 567 GLN B C 1
ATOM 9357 O O . GLN B 1 567 ? -16.719 58.75 7.117 1 54.44 567 GLN B O 1
ATOM 9362 N N . ALA B 1 568 ? -17 56.938 6.008 1 53.75 568 ALA B N 1
ATOM 9363 C CA . ALA B 1 568 ? -16.188 57.594 4.98 1 53.75 568 ALA B CA 1
ATOM 9364 C C . ALA B 1 568 ? -16.969 58.688 4.285 1 53.75 568 ALA B C 1
ATOM 9366 O O . ALA B 1 568 ? -18.156 58.5 3.967 1 53.75 568 ALA B O 1
ATOM 9367 N N . PRO B 1 569 ? -16.578 59.969 4.473 1 52.31 569 PRO B N 1
ATOM 9368 C CA . PRO B 1 569 ? -17.25 61.062 3.781 1 52.31 569 PRO B CA 1
ATOM 9369 C C . PRO B 1 569 ? -17.547 60.75 2.32 1 52.31 569 PRO B C 1
ATOM 9371 O O . PRO B 1 569 ? -16.828 59.969 1.688 1 52.31 569 PRO B O 1
ATOM 9374 N N . PRO B 1 570 ? -18.797 60.812 1.932 1 47.91 570 PRO B N 1
ATOM 9375 C CA . PRO B 1 570 ? -19.172 60.594 0.532 1 47.91 570 PRO B CA 1
ATOM 9376 C C . PRO B 1 570 ? -18.188 61.219 -0.446 1 47.91 570 PRO B C 1
ATOM 9378 O O . PRO B 1 570 ? -17.984 62.438 -0.41 1 47.91 570 PRO B O 1
ATOM 9381 N N . GLY B 1 571 ? -17.047 60.781 -0.628 1 43.84 571 GLY B N 1
ATOM 9382 C CA . GLY B 1 571 ? -16.312 61.5 -1.664 1 43.84 571 GLY B CA 1
ATOM 9383 C C . GLY B 1 571 ? -17.125 61.688 -2.936 1 43.84 571 GLY B C 1
ATOM 9384 O O . GLY B 1 571 ? -18.172 61.094 -3.111 1 43.84 571 GLY B O 1
ATOM 9385 N N . PRO B 1 572 ? -17.016 62.906 -3.674 1 45.47 572 PRO B N 1
ATOM 9386 C CA . PRO B 1 572 ? -17.828 63.281 -4.832 1 45.47 572 PRO B CA 1
ATOM 9387 C C . PRO B 1 572 ? -18.125 62.125 -5.75 1 45.47 572 PRO B C 1
ATOM 9389 O O . PRO B 1 572 ? -19.109 62.125 -6.504 1 45.47 572 PRO B O 1
ATOM 9392 N N . LEU B 1 573 ? -17.141 61.531 -6.34 1 40.97 573 LEU B N 1
ATOM 9393 C CA . LEU B 1 573 ? -17.281 60.688 -7.539 1 40.97 573 LEU B CA 1
ATOM 9394 C C . LEU B 1 573 ? -17.938 59.375 -7.207 1 40.97 573 LEU B C 1
ATOM 9396 O O . LEU B 1 573 ? -18.047 58.5 -8.07 1 40.97 573 LEU B O 1
ATOM 9400 N N . GLN B 1 574 ? -17.781 58.906 -6.059 1 42.81 574 GLN B N 1
ATOM 9401 C CA . GLN B 1 574 ? -18.203 57.531 -5.961 1 42.81 574 GLN B CA 1
ATOM 9402 C C . GLN B 1 574 ? -19.734 57.406 -5.977 1 42.81 574 GLN B C 1
ATOM 9404 O O . GLN B 1 574 ? -20.391 57.812 -5.023 1 42.81 574 GLN B O 1
ATOM 9409 N N . GLU B 1 575 ? -20.328 57.625 -7.09 1 43.56 575 GLU B N 1
ATOM 9410 C CA . GLU B 1 575 ? -21.75 57.469 -7.418 1 43.56 575 GLU B CA 1
ATOM 9411 C C . GLU B 1 575 ? -22.375 56.281 -6.699 1 43.56 575 GLU B C 1
ATOM 9413 O O . GLU B 1 575 ? -23.578 56.062 -6.773 1 43.56 575 GLU B O 1
ATOM 9418 N N . LYS B 1 576 ? -21.672 55.094 -6.812 1 46.59 576 LYS B N 1
ATOM 9419 C CA . LYS B 1 576 ? -22.484 53.969 -6.348 1 46.59 576 LYS B CA 1
ATOM 9420 C C . LYS B 1 576 ? -22.609 53.969 -4.828 1 46.59 576 LYS B C 1
ATOM 9422 O O . LYS B 1 576 ? -21.625 54.125 -4.113 1 46.59 576 LYS B O 1
ATOM 9427 N N . PRO B 1 577 ? -23.766 54.188 -4.277 1 44.78 577 PRO B N 1
ATOM 9428 C CA . PRO B 1 577 ? -24.016 54.156 -2.836 1 44.78 577 PRO B CA 1
ATOM 9429 C C . PRO B 1 577 ? -23.312 53 -2.137 1 44.78 577 PRO B C 1
ATOM 9431 O O . PRO B 1 577 ? -23.25 51.906 -2.689 1 44.78 577 PRO B O 1
ATOM 9434 N N . ALA B 1 578 ? -22.297 53.219 -1.36 1 49.62 578 ALA B N 1
ATOM 9435 C CA . ALA B 1 578 ? -21.672 52.25 -0.473 1 49.62 578 ALA B CA 1
ATOM 9436 C C . ALA B 1 578 ? -22.719 51.344 0.192 1 49.62 578 ALA B C 1
ATOM 9438 O O . ALA B 1 578 ? -23.625 51.844 0.871 1 49.62 578 ALA B O 1
ATOM 9439 N N . SER B 1 579 ? -23.203 50.312 -0.415 1 53.81 579 SER B N 1
ATOM 9440 C CA . SER B 1 579 ? -24.203 49.375 0.099 1 53.81 579 SER B CA 1
ATOM 9441 C C . SER B 1 579 ? -23.891 48.969 1.534 1 53.81 579 SER B C 1
ATOM 9443 O O . SER B 1 579 ? -22.75 48.625 1.853 1 53.81 579 SER B O 1
ATOM 9445 N N . THR B 1 580 ? -24.438 49.5 2.58 1 61.41 580 THR B N 1
ATOM 9446 C CA . THR B 1 580 ? -24.469 49.125 3.986 1 61.41 580 THR B CA 1
ATOM 9447 C C . THR B 1 580 ? -24.938 47.688 4.141 1 61.41 580 THR B C 1
ATOM 9449 O O . THR B 1 580 ? -26.016 47.438 4.684 1 61.41 580 THR B O 1
ATOM 9452 N N . GLY B 1 581 ? -24.375 46.75 3.311 1 73.12 581 GLY B N 1
ATOM 9453 C CA . GLY B 1 581 ? -24.891 45.406 3.367 1 73.12 581 GLY B CA 1
ATOM 9454 C C . GLY B 1 581 ? -24.25 44.562 4.461 1 73.12 581 GLY B C 1
ATOM 9455 O O . GLY B 1 581 ? -23.297 45 5.109 1 73.12 581 GLY B O 1
ATOM 9456 N N . THR B 1 582 ? -24.984 43.562 5.062 1 83.12 582 THR B N 1
ATOM 9457 C CA . THR B 1 582 ? -24.516 42.625 6.062 1 83.12 582 THR B CA 1
ATOM 9458 C C . THR B 1 582 ? -23.875 41.406 5.395 1 83.12 582 THR B C 1
ATOM 9460 O O . THR B 1 582 ? -24.031 41.188 4.191 1 83.12 582 THR B O 1
ATOM 9463 N N . LEU B 1 583 ? -22.969 40.781 6.102 1 85.75 583 LEU B N 1
ATOM 9464 C CA . LEU B 1 583 ? -22.234 39.625 5.609 1 85.75 583 LEU B CA 1
ATOM 9465 C C . LEU B 1 583 ? -23.188 38.562 5.066 1 85.75 583 LEU B C 1
ATOM 9467 O O . LEU B 1 583 ? -22.938 37.969 4.008 1 85.75 583 LEU B O 1
ATOM 9471 N N . GLY B 1 584 ? -24.297 38.281 5.742 1 80.69 584 GLY B N 1
ATOM 9472 C CA . GLY B 1 584 ? -25.266 37.25 5.344 1 80.69 584 GLY B CA 1
ATOM 9473 C C . GLY B 1 584 ? -25.922 37.562 4.016 1 80.69 584 GLY B C 1
ATOM 9474 O O . GLY B 1 584 ? -26.297 36.656 3.277 1 80.69 584 GLY B O 1
ATOM 9475 N N . GLU B 1 585 ? -26.047 38.812 3.725 1 77.81 585 GLU B N 1
ATOM 9476 C CA . GLU B 1 585 ? -26.766 39.188 2.512 1 77.81 585 GLU B CA 1
ATOM 9477 C C . GLU B 1 585 ? -25.828 39.25 1.315 1 77.81 585 GLU B C 1
ATOM 9479 O O . GLU B 1 585 ? -26.219 38.969 0.186 1 77.81 585 GLU B O 1
ATOM 9484 N N . ASP B 1 586 ? -24.641 39.5 1.601 1 77.31 586 ASP B N 1
ATOM 9485 C CA . ASP B 1 586 ? -23.766 39.844 0.483 1 77.31 586 ASP B CA 1
ATOM 9486 C C . ASP B 1 586 ? -22.75 38.719 0.21 1 77.31 586 ASP B C 1
ATOM 9488 O O . ASP B 1 586 ? -22.125 38.688 -0.843 1 77.31 586 ASP B O 1
ATOM 9492 N N . CYS B 1 587 ? -22.5 37.875 1.186 1 80.5 587 CYS B N 1
ATOM 9493 C CA . CYS B 1 587 ? -21.469 36.875 0.987 1 80.5 587 CYS B CA 1
ATOM 9494 C C . CYS B 1 587 ? -22.062 35.469 1.024 1 80.5 587 CYS B C 1
ATOM 9496 O O . CYS B 1 587 ? -23 35.219 1.776 1 80.5 587 CYS B O 1
ATOM 9498 N N . ALA B 1 588 ? -21.547 34.625 0.113 1 79.62 588 ALA B N 1
ATOM 9499 C CA . ALA B 1 588 ? -21.922 33.219 0.119 1 79.62 588 ALA B CA 1
ATOM 9500 C C . ALA B 1 588 ? -21.203 32.469 1.218 1 79.62 588 ALA B C 1
ATOM 9502 O O . ALA B 1 588 ? -19.969 32.406 1.224 1 79.62 588 ALA B O 1
ATOM 9503 N N . ILE B 1 589 ? -21.938 32.031 2.186 1 81.62 589 ILE B N 1
ATOM 9504 C CA . ILE B 1 589 ? -21.406 31.266 3.303 1 81.62 589 ILE B CA 1
ATOM 9505 C C . ILE B 1 589 ? -21.266 29.797 2.896 1 81.62 589 ILE B C 1
ATOM 9507 O O . ILE B 1 589 ? -22.203 29.203 2.381 1 81.62 589 ILE B O 1
ATOM 9511 N N . GLU B 1 590 ? -20.078 29.297 3.037 1 76.81 590 GLU B N 1
ATOM 9512 C CA . GLU B 1 590 ? -19.859 27.875 2.732 1 76.81 590 GLU B CA 1
ATOM 9513 C C . GLU B 1 590 ? -20.359 26.984 3.857 1 76.81 590 GLU B C 1
ATOM 9515 O O . GLU B 1 590 ? -20.094 27.234 5.031 1 76.81 590 GLU B O 1
ATOM 9520 N N . PRO B 1 591 ? -21.094 26.094 3.443 1 73.25 591 PRO B N 1
ATOM 9521 C CA . PRO B 1 591 ? -21.625 25.203 4.484 1 73.25 591 PRO B CA 1
ATOM 9522 C C . PRO B 1 591 ? -20.531 24.375 5.156 1 73.25 591 PRO B C 1
ATOM 9524 O O . PRO B 1 591 ? -19.484 24.109 4.551 1 73.25 591 PRO B O 1
ATOM 9527 N N . ILE B 1 592 ? -20.75 24.094 6.445 1 72.62 592 ILE B N 1
ATOM 9528 C CA . ILE B 1 592 ? -19.812 23.266 7.199 1 72.62 592 ILE B CA 1
ATOM 9529 C C . ILE B 1 592 ? -20.062 21.797 6.918 1 72.62 592 ILE B C 1
ATOM 9531 O O . ILE B 1 592 ? -21.203 21.328 6.98 1 72.62 592 ILE B O 1
ATOM 9535 N N . VAL B 1 593 ? -19.016 21.156 6.598 1 68.19 593 VAL B N 1
ATOM 9536 C CA . VAL B 1 593 ? -19.141 19.766 6.227 1 68.19 593 VAL B CA 1
ATOM 9537 C C . VAL B 1 593 ? -19 18.875 7.465 1 68.19 593 VAL B C 1
ATOM 9539 O O . VAL B 1 593 ? -19.734 17.891 7.617 1 68.19 593 VAL B O 1
ATOM 9542 N N . LEU B 1 594 ? -18.078 19.281 8.352 1 75.25 594 LEU B N 1
ATOM 9543 C CA . LEU B 1 594 ? -17.734 18.422 9.477 1 75.25 594 LEU B CA 1
ATOM 9544 C C . LEU B 1 594 ? -17.609 19.234 10.766 1 75.25 594 LEU B C 1
ATOM 9546 O O . LEU B 1 594 ? -17.062 20.328 10.758 1 75.25 594 LEU B O 1
ATOM 9550 N N . GLN B 1 595 ? -18.281 18.812 11.828 1 79.31 595 GLN B N 1
ATOM 9551 C CA . GLN B 1 595 ? -18.172 19.406 13.148 1 79.31 595 GLN B CA 1
ATOM 9552 C C . GLN B 1 595 ? -17.828 18.359 14.203 1 79.31 595 GLN B C 1
ATOM 9554 O O . GLN B 1 595 ? -18.172 17.188 14.039 1 79.31 595 GLN B O 1
ATOM 9559 N N . LEU B 1 596 ? -17.047 18.812 15.18 1 82.94 596 LEU B N 1
ATOM 9560 C CA . LEU B 1 596 ? -16.688 17.906 16.266 1 82.94 596 LEU B CA 1
ATOM 9561 C C . LEU B 1 596 ? -17.516 18.203 17.516 1 82.94 596 LEU B C 1
ATOM 9563 O O . LEU B 1 596 ? -17.906 19.344 17.75 1 82.94 596 LEU B O 1
ATOM 9567 N N . SER B 1 597 ? -17.703 17.156 18.25 1 80.94 597 SER B N 1
ATOM 9568 C CA . SER B 1 597 ? -18.312 17.312 19.578 1 80.94 597 SER B CA 1
ATOM 9569 C C . SER B 1 597 ? -17.25 17.5 20.656 1 80.94 597 SER B C 1
ATOM 9571 O O . SER B 1 597 ? -16.125 17 20.516 1 80.94 597 SER B O 1
ATOM 9573 N N . PRO B 1 598 ? -17.578 18.266 21.703 1 85 598 PRO B N 1
ATOM 9574 C CA . PRO B 1 598 ? -16.625 18.469 22.781 1 85 598 PRO B CA 1
ATOM 9575 C C . PRO B 1 598 ? -16.25 17.172 23.5 1 85 598 PRO B C 1
ATOM 9577 O O . PRO B 1 598 ? -15.227 17.094 24.172 1 85 598 PRO B O 1
ATOM 9580 N N . TRP B 1 599 ? -17.047 16.172 23.297 1 80.69 599 TRP B N 1
ATOM 9581 C CA . TRP B 1 599 ? -16.828 14.922 24.016 1 80.69 599 TRP B CA 1
ATOM 9582 C C . TRP B 1 599 ? -16.125 13.898 23.125 1 80.69 599 TRP B C 1
ATOM 9584 O O . TRP B 1 599 ? -15.914 12.75 23.516 1 80.69 599 TRP B O 1
ATOM 9594 N N . THR B 1 600 ? -15.695 14.352 21.969 1 82.44 600 THR B N 1
ATOM 9595 C CA . THR B 1 600 ? -14.914 13.477 21.109 1 82.44 600 THR B CA 1
ATOM 9596 C C . THR B 1 600 ? -13.547 13.203 21.719 1 82.44 600 THR B C 1
ATOM 9598 O O . THR B 1 600 ? -12.914 14.102 22.266 1 82.44 600 THR B O 1
ATOM 9601 N N . SER B 1 601 ? -13.188 11.969 21.688 1 82.38 601 SER B N 1
ATOM 9602 C CA . SER B 1 601 ? -11.898 11.594 22.25 1 82.38 601 SER B CA 1
ATOM 9603 C C . SER B 1 601 ? -10.742 12.094 21.391 1 82.38 601 SER B C 1
ATOM 9605 O O . SER B 1 601 ? -10.914 12.359 20.203 1 82.38 601 SER B O 1
ATOM 9607 N N . LEU B 1 602 ? -9.648 12.266 22.062 1 84.88 602 LEU B N 1
ATOM 9608 C CA . LEU B 1 602 ? -8.43 12.68 21.359 1 84.88 602 LEU B CA 1
ATOM 9609 C C . LEU B 1 602 ? -8.07 11.68 20.266 1 84.88 602 LEU B C 1
ATOM 9611 O O . LEU B 1 602 ? -7.629 12.078 19.188 1 84.88 602 LEU B O 1
ATOM 9615 N N . HIS B 1 603 ? -8.281 10.445 20.531 1 80.56 603 HIS B N 1
ATOM 9616 C CA . HIS B 1 603 ? -7.984 9.414 19.547 1 80.56 603 HIS B CA 1
ATOM 9617 C C . HIS B 1 603 ? -8.836 9.578 18.297 1 80.56 603 HIS B C 1
ATOM 9619 O O . HIS B 1 603 ? -8.336 9.469 17.188 1 80.56 603 HIS B O 1
ATOM 9625 N N . GLN B 1 604 ? -10.055 9.844 18.5 1 79 604 GLN B N 1
ATOM 9626 C CA . GLN B 1 604 ? -10.969 10.008 17.375 1 79 604 GLN B CA 1
ATOM 9627 C C . GLN B 1 604 ? -10.648 11.273 16.578 1 79 604 GLN B C 1
ATOM 9629 O O . GLN B 1 604 ? -10.695 11.273 15.352 1 79 604 GLN B O 1
ATOM 9634 N N . ALA B 1 605 ? -10.414 12.281 17.344 1 84.19 605 ALA B N 1
ATOM 9635 C CA . ALA B 1 605 ? -10.062 13.539 16.672 1 84.19 605 ALA B CA 1
ATOM 9636 C C . ALA B 1 605 ? -8.797 13.375 15.844 1 84.19 605 ALA B C 1
ATOM 9638 O O . ALA B 1 605 ? -8.727 13.852 14.703 1 84.19 605 ALA B O 1
ATOM 9639 N N . HIS B 1 606 ? -7.828 12.75 16.469 1 84.56 606 HIS B N 1
ATOM 9640 C CA . HIS B 1 606 ? -6.578 12.5 15.766 1 84.56 606 HIS B CA 1
ATOM 9641 C C . HIS B 1 606 ? -6.816 11.695 14.492 1 84.56 606 HIS B C 1
ATOM 9643 O O . HIS B 1 606 ? -6.23 11.992 13.445 1 84.56 606 HIS B O 1
ATOM 9649 N N . HIS B 1 607 ? -7.613 10.742 14.602 1 79.81 607 HIS B N 1
ATOM 9650 C CA . HIS B 1 607 ? -7.934 9.891 13.461 1 79.81 607 HIS B CA 1
ATOM 9651 C C . HIS B 1 607 ? -8.617 10.688 12.359 1 79.81 607 HIS B C 1
ATOM 9653 O O . HIS B 1 607 ? -8.359 10.461 11.172 1 79.81 607 HIS B O 1
ATOM 9659 N N . LEU B 1 608 ? -9.453 11.57 12.719 1 81.62 608 LEU B N 1
ATOM 9660 C CA . LEU B 1 608 ? -10.156 12.406 11.75 1 81.62 608 LEU B CA 1
ATOM 9661 C C . LEU B 1 608 ? -9.195 13.352 11.047 1 81.62 608 LEU B C 1
ATOM 9663 O O . LEU B 1 608 ? -9.266 13.523 9.828 1 81.62 608 LEU B O 1
ATOM 9667 N N . PHE B 1 609 ? -8.312 13.938 11.828 1 83.88 609 PHE B N 1
ATOM 9668 C CA . PHE B 1 609 ? -7.348 14.867 11.25 1 83.88 609 PHE B CA 1
ATOM 9669 C C . PHE B 1 609 ? -6.406 14.156 10.289 1 83.88 609 PHE B C 1
ATOM 9671 O O . PHE B 1 609 ? -6.047 14.695 9.242 1 83.88 609 PHE B O 1
ATOM 9678 N N . GLU B 1 610 ? -6.129 13 10.672 1 80.06 610 GLU B N 1
ATOM 9679 C CA . GLU B 1 610 ? -5.195 12.234 9.852 1 80.06 610 GLU B CA 1
ATOM 9680 C C . GLU B 1 610 ? -5.855 11.75 8.562 1 80.06 610 GLU B C 1
ATOM 9682 O O . GLU B 1 610 ? -5.266 11.844 7.48 1 80.06 610 GLU B O 1
ATOM 9687 N N . LEU B 1 611 ? -7.043 11.242 8.68 1 77.81 611 LEU B N 1
ATOM 9688 C CA . LEU B 1 611 ? -7.711 10.625 7.535 1 77.81 611 LEU B CA 1
ATOM 9689 C C . LEU B 1 611 ? -8.203 11.695 6.559 1 77.81 611 LEU B C 1
ATOM 9691 O O . LEU B 1 611 ? -8.125 11.508 5.344 1 77.81 611 LEU B O 1
ATOM 9695 N N . LEU B 1 612 ? -8.633 12.805 7.113 1 76.81 612 LEU B N 1
ATOM 9696 C CA . LEU B 1 612 ? -9.234 13.82 6.258 1 76.81 612 LEU B CA 1
ATOM 9697 C C . LEU B 1 612 ? -8.25 14.953 5.98 1 76.81 612 LEU B C 1
ATOM 9699 O O . LEU B 1 612 ? -8.57 15.898 5.266 1 76.81 612 LEU B O 1
ATOM 9703 N N . LYS B 1 613 ? -7.027 14.836 6.484 1 77.12 613 LYS B N 1
ATOM 9704 C CA . LYS B 1 613 ? -5.992 15.844 6.289 1 77.12 613 LYS B CA 1
ATOM 9705 C C . LYS B 1 613 ? -6.516 17.25 6.602 1 77.12 613 LYS B C 1
ATOM 9707 O O . LYS B 1 613 ? -6.371 18.156 5.793 1 77.12 613 LYS B O 1
ATOM 9712 N N . LEU B 1 614 ? -7.164 17.297 7.762 1 80.31 614 LEU B N 1
ATOM 9713 C CA . LEU B 1 614 ? -7.777 18.547 8.188 1 80.31 614 LEU B CA 1
ATOM 9714 C C . LEU B 1 614 ? -6.75 19.469 8.852 1 80.31 614 LEU B C 1
ATOM 9716 O O . LEU B 1 614 ? -5.781 18.984 9.438 1 80.31 614 LEU B O 1
ATOM 9720 N N . GLN B 1 615 ? -6.934 20.75 8.641 1 82.06 615 GLN B N 1
ATOM 9721 C CA . GLN B 1 615 ? -6.098 21.719 9.328 1 82.06 615 GLN B CA 1
ATOM 9722 C C . GLN B 1 615 ? -6.785 22.25 10.586 1 82.06 615 GLN B C 1
ATOM 9724 O O . GLN B 1 615 ? -6.121 22.594 11.562 1 82.06 615 GLN B O 1
ATOM 9729 N N . HIS B 1 616 ? -8 22.312 10.461 1 86.44 616 HIS B N 1
ATOM 9730 C CA . HIS B 1 616 ? -8.789 22.781 11.594 1 86.44 616 HIS B CA 1
ATOM 9731 C C . HIS B 1 616 ? -10.219 22.25 11.523 1 86.44 616 HIS B C 1
ATOM 9733 O O . HIS B 1 616 ? -10.695 21.891 10.453 1 86.44 616 HIS B O 1
ATOM 9739 N N . ILE B 1 617 ? -10.852 22.047 12.664 1 87.62 617 ILE B N 1
ATOM 9740 C CA . ILE B 1 617 ? -12.25 21.641 12.758 1 87.62 617 ILE B CA 1
ATOM 9741 C C . ILE B 1 617 ? -12.93 22.375 13.906 1 87.62 617 ILE B C 1
ATOM 9743 O O . ILE B 1 617 ? -12.312 22.609 14.953 1 87.62 617 ILE B O 1
ATOM 9747 N N . PHE B 1 618 ? -14.156 22.875 13.625 1 89.06 618 PHE B N 1
ATOM 9748 C CA . PHE B 1 618 ? -14.906 23.594 14.648 1 89.06 618 PHE B CA 1
ATOM 9749 C C . PHE B 1 618 ? -15.641 22.625 15.562 1 89.06 618 PHE B C 1
ATOM 9751 O O . PHE B 1 618 ? -16.078 21.562 15.125 1 89.06 618 PHE B O 1
ATOM 9758 N N . VAL B 1 619 ? -15.664 23 16.812 1 89.5 619 VAL B N 1
ATOM 9759 C CA . VAL B 1 619 ? -16.359 22.203 17.828 1 89.5 619 VAL B CA 1
ATOM 9760 C C . VAL B 1 619 ? -17.688 22.859 18.172 1 89.5 619 VAL B C 1
ATOM 9762 O O . VAL B 1 619 ? -17.75 24.047 18.469 1 89.5 619 VAL B O 1
ATOM 9765 N N . THR B 1 620 ? -18.75 22.094 18.094 1 84.81 620 THR B N 1
ATOM 9766 C CA . THR B 1 620 ? -20.078 22.609 18.406 1 84.81 620 THR B CA 1
ATOM 9767 C C . THR B 1 620 ? -20.766 21.766 19.469 1 84.81 620 THR B C 1
ATOM 9769 O O . THR B 1 620 ? -20.484 20.578 19.609 1 84.81 620 THR B O 1
ATOM 9772 N N . HIS B 1 621 ? -21.422 22.438 20.297 1 82 621 HIS B N 1
ATOM 9773 C CA . HIS B 1 621 ? -22.297 21.812 21.281 1 82 621 HIS B CA 1
ATOM 9774 C C . HIS B 1 621 ? -23.734 22.266 21.109 1 82 621 HIS B C 1
ATOM 9776 O O . HIS B 1 621 ? -24.047 23.438 21.312 1 82 621 HIS B O 1
ATOM 9782 N N . TYR B 1 622 ? -24.609 21.469 20.703 1 76.75 622 TYR B N 1
ATOM 9783 C CA . TYR B 1 622 ? -26 21.812 20.391 1 76.75 622 TYR B CA 1
ATOM 9784 C C . TYR B 1 622 ? -26.078 22.891 19.312 1 76.75 622 TYR B C 1
ATOM 9786 O O . TYR B 1 622 ? -26.844 23.844 19.438 1 76.75 622 TYR B O 1
ATOM 9794 N N . GLY B 1 623 ? -25.125 22.781 18.344 1 77.31 623 GLY B N 1
ATOM 9795 C CA . GLY B 1 623 ? -25.125 23.703 17.234 1 77.31 623 GLY B CA 1
ATOM 9796 C C . GLY B 1 623 ? -24.375 25 17.516 1 77.31 623 GLY B C 1
ATOM 9797 O O . GLY B 1 623 ? -24.078 25.766 16.609 1 77.31 623 GLY B O 1
ATOM 9798 N N . LYS B 1 624 ? -24.141 25.188 18.812 1 86.19 624 LYS B N 1
ATOM 9799 C CA . LYS B 1 624 ? -23.438 26.406 19.203 1 86.19 624 LYS B CA 1
ATOM 9800 C C . LYS B 1 624 ? -21.938 26.234 19.094 1 86.19 624 LYS B C 1
ATOM 9802 O O . LYS B 1 624 ? -21.406 25.172 19.438 1 86.19 624 LYS B O 1
ATOM 9807 N N . LEU B 1 625 ? -21.312 27.234 18.594 1 90.12 625 LEU B N 1
ATOM 9808 C CA . LEU B 1 625 ? -19.859 27.203 18.453 1 90.12 625 LEU B CA 1
ATOM 9809 C C . LEU B 1 625 ? -19.188 27.344 19.812 1 90.12 625 LEU B C 1
ATOM 9811 O O . LEU B 1 625 ? -19.375 28.344 20.516 1 90.12 625 LEU B O 1
ATOM 9815 N N . VAL B 1 626 ? -18.5 26.312 20.234 1 90.38 626 VAL B N 1
ATOM 9816 C CA . VAL B 1 626 ? -17.891 26.328 21.562 1 90.38 626 VAL B CA 1
ATOM 9817 C C . VAL B 1 626 ? -16.359 26.422 21.422 1 90.38 626 VAL B C 1
ATOM 9819 O O . VAL B 1 626 ? -15.68 26.844 22.359 1 90.38 626 VAL B O 1
ATOM 9822 N N . GLY B 1 627 ? -15.859 26.062 20.359 1 91.88 627 GLY B N 1
ATOM 9823 C CA . GLY B 1 627 ? -14.422 26.109 20.188 1 91.88 627 GLY B CA 1
ATOM 9824 C C . GLY B 1 627 ? -13.953 25.609 18.844 1 91.88 627 GLY B C 1
ATOM 9825 O O . GLY B 1 627 ? -14.75 25.5 17.906 1 91.88 627 GLY B O 1
ATOM 9826 N N . ALA B 1 628 ? -12.641 25.5 18.703 1 91.94 628 ALA B N 1
ATOM 9827 C CA . ALA B 1 628 ? -12.016 24.969 17.5 1 91.94 628 ALA B CA 1
ATOM 9828 C C . ALA B 1 628 ? -10.766 24.156 17.844 1 91.94 628 ALA B C 1
ATOM 9830 O O . ALA B 1 628 ? -10.156 24.359 18.891 1 91.94 628 ALA B O 1
ATOM 9831 N N . VAL B 1 629 ? -10.594 23.188 17.078 1 91.44 629 VAL B N 1
ATOM 9832 C CA . VAL B 1 629 ? -9.398 22.359 17.234 1 91.44 629 VAL B CA 1
ATOM 9833 C C . VAL B 1 629 ? -8.523 22.469 16 1 91.44 629 VAL B C 1
ATOM 9835 O O . VAL B 1 629 ? -8.984 22.25 14.883 1 91.44 629 VAL B O 1
ATOM 9838 N N . THR B 1 630 ? -7.316 22.922 16.219 1 88.62 630 THR B N 1
ATOM 9839 C CA . THR B 1 630 ? -6.332 22.953 15.133 1 88.62 630 THR B CA 1
ATOM 9840 C C . THR B 1 630 ? -5.254 21.891 15.367 1 88.62 630 THR B C 1
ATOM 9842 O O . THR B 1 630 ? -5.281 21.172 16.375 1 88.62 630 THR B O 1
ATOM 9845 N N . ARG B 1 631 ? -4.355 21.781 14.43 1 86.75 631 ARG B N 1
ATOM 9846 C CA . ARG B 1 631 ? -3.279 20.797 14.523 1 86.75 631 ARG B CA 1
ATOM 9847 C C . ARG B 1 631 ? -2.334 21.125 15.672 1 86.75 631 ARG B C 1
ATOM 9849 O O . ARG B 1 631 ? -1.744 20.234 16.281 1 86.75 631 ARG B O 1
ATOM 9856 N N . THR B 1 632 ? -2.262 22.359 15.977 1 84.38 632 THR B N 1
ATOM 9857 C CA . THR B 1 632 ? -1.387 22.781 17.062 1 84.38 632 THR B CA 1
ATOM 9858 C C . THR B 1 632 ? -1.924 22.297 18.406 1 84.38 632 THR B C 1
ATOM 9860 O O . THR B 1 632 ? -1.165 21.812 19.25 1 84.38 632 THR B O 1
ATOM 9863 N N . GLU B 1 633 ? -3.213 22.453 18.609 1 87.88 633 GLU B N 1
ATOM 9864 C CA . GLU B 1 633 ? -3.82 22 19.859 1 87.88 633 GLU B CA 1
ATOM 9865 C C . GLU B 1 633 ? -3.766 20.484 19.984 1 87.88 633 GLU B C 1
ATOM 9867 O O . GLU B 1 633 ? -3.572 19.953 21.078 1 87.88 633 GLU B O 1
ATOM 9872 N N . LEU B 1 634 ? -3.977 19.891 18.875 1 88.12 634 LEU B N 1
ATOM 9873 C CA . LEU B 1 634 ? -3.924 18.438 18.875 1 88.12 634 LEU B CA 1
ATOM 9874 C C . LEU B 1 634 ? -2.525 17.938 19.219 1 88.12 634 LEU B C 1
ATOM 9876 O O . LEU B 1 634 ? -2.371 16.984 19.984 1 88.12 634 LEU B O 1
ATOM 9880 N N . ARG B 1 635 ? -1.536 18.562 18.656 1 85.5 635 ARG B N 1
ATOM 9881 C CA . ARG B 1 635 ? -0.15 18.188 18.922 1 85.5 635 ARG B CA 1
ATOM 9882 C C . ARG B 1 635 ? 0.198 18.422 20.391 1 85.5 635 ARG B C 1
ATOM 9884 O O . ARG B 1 635 ? 0.876 17.594 21.016 1 85.5 635 ARG B O 1
ATOM 9891 N N . ARG B 1 636 ? -0.266 19.5 20.875 1 84.56 636 ARG B N 1
ATOM 9892 C CA . ARG B 1 636 ? -0.018 19.812 22.281 1 84.56 636 ARG B CA 1
ATOM 9893 C C . ARG B 1 636 ? -0.655 18.781 23.203 1 84.56 636 ARG B C 1
ATOM 9895 O O . ARG B 1 636 ? -0.064 18.375 24.203 1 84.56 636 ARG B O 1
ATOM 9902 N N . ALA B 1 637 ? -1.827 18.375 22.828 1 86.25 637 ALA B N 1
ATOM 9903 C CA . ALA B 1 637 ? -2.533 17.375 23.625 1 86.25 637 ALA B CA 1
ATOM 9904 C C . ALA B 1 637 ? -1.803 16.031 23.609 1 86.25 637 ALA B C 1
ATOM 9906 O O . ALA B 1 637 ? -1.743 15.336 24.625 1 86.25 637 ALA B O 1
ATOM 9907 N N . ILE B 1 638 ? -1.253 15.695 22.5 1 83.31 638 ILE B N 1
ATOM 9908 C CA . ILE B 1 638 ? -0.544 14.43 22.344 1 83.31 638 ILE B CA 1
ATOM 9909 C C . ILE B 1 638 ? 0.761 14.477 23.141 1 83.31 638 ILE B C 1
ATOM 9911 O O . ILE B 1 638 ? 1.131 13.5 23.797 1 83.31 638 ILE B O 1
ATOM 9915 N N . GLU B 1 639 ? 1.46 15.578 23.094 1 78.12 639 GLU B N 1
ATOM 9916 C CA . GLU B 1 639 ? 2.721 15.727 23.812 1 78.12 639 GLU B CA 1
ATOM 9917 C C . GLU B 1 639 ? 2.5 15.703 25.328 1 78.12 639 GLU B C 1
ATOM 9919 O O . GLU B 1 639 ? 3.318 15.164 26.062 1 78.12 639 GLU B O 1
ATOM 9924 N N . GLU B 1 640 ? 1.382 16.281 25.734 1 79.69 640 GLU B N 1
ATOM 9925 C CA . GLU B 1 640 ? 1.054 16.266 27.156 1 79.69 640 GLU B CA 1
ATOM 9926 C C . GLU B 1 640 ? 0.739 14.844 27.641 1 79.69 640 GLU B C 1
ATOM 9928 O O . GLU B 1 640 ? 1.098 14.469 28.75 1 79.69 640 GLU B O 1
ATOM 9933 N N . LEU B 1 641 ? 0.086 14.148 26.812 1 76.38 641 LEU B N 1
ATOM 9934 C CA . LEU B 1 641 ? -0.216 12.758 27.141 1 76.38 641 LEU B CA 1
ATOM 9935 C C . LEU B 1 641 ? 1.061 11.93 27.219 1 76.38 641 LEU B C 1
ATOM 9937 O O . LEU B 1 641 ? 1.174 11.039 28.062 1 76.38 641 LEU B O 1
ATOM 9941 N N . ALA B 1 642 ? 1.971 12.18 26.312 1 69.25 642 ALA B N 1
ATOM 9942 C CA . ALA B 1 642 ? 3.232 11.445 26.281 1 69.25 642 ALA B CA 1
ATOM 9943 C C . ALA B 1 642 ? 4.086 11.766 27.5 1 69.25 642 ALA B C 1
ATOM 9945 O O . ALA B 1 642 ? 4.836 10.914 27.984 1 69.25 642 ALA B O 1
ATOM 9946 N N . LYS B 1 643 ? 3.98 12.898 28.031 1 65.06 643 LYS B N 1
ATOM 9947 C CA . LYS B 1 643 ? 4.727 13.297 29.219 1 65.06 643 LYS B CA 1
ATOM 9948 C C . LYS B 1 643 ? 4.148 12.648 30.484 1 65.06 643 LYS B C 1
ATOM 9950 O O . LYS B 1 643 ? 4.887 12.297 31.406 1 65.06 643 LYS B O 1
ATOM 9955 N N . GLU B 1 644 ? 2.834 12.453 30.406 1 59.16 644 GLU B N 1
ATOM 9956 C CA . GLU B 1 644 ? 2.18 11.852 31.562 1 59.16 644 GLU B CA 1
ATOM 9957 C C . GLU B 1 644 ? 2.365 10.336 31.578 1 59.16 644 GLU B C 1
ATOM 9959 O O . GLU B 1 644 ? 2.277 9.703 32.625 1 59.16 644 GLU B O 1
ATOM 9964 N N . ALA B 1 645 ? 2.605 9.898 30.453 1 51.78 645 ALA B N 1
ATOM 9965 C CA . ALA B 1 645 ? 2.83 8.453 30.422 1 51.78 645 ALA B CA 1
ATOM 9966 C C . ALA B 1 645 ? 4.273 8.109 30.781 1 51.78 645 ALA B C 1
ATOM 9968 O O . ALA B 1 645 ? 5.203 8.797 30.359 1 51.78 645 ALA B O 1
#

Organism: Gallus gallus (NCBI:txid9031)

Solvent-accessible surface area (backbone atoms only — not comparable to full-atom values): 65062 Å² total; per-residue (Å²): 137,82,76,79,62,75,67,62,61,60,58,55,71,66,53,78,77,64,64,87,59,72,55,67,65,57,46,45,48,45,46,46,48,45,45,50,47,44,52,53,30,63,66,82,44,52,63,56,60,52,34,46,49,52,8,43,50,49,8,51,51,44,50,51,44,52,52,50,28,50,52,51,42,50,49,50,52,48,51,49,58,70,59,59,88,44,65,68,59,42,50,46,49,60,31,47,54,36,26,53,31,40,23,46,16,22,43,51,16,49,69,74,34,73,67,25,39,33,28,42,50,47,60,46,32,32,35,70,52,48,42,86,58,64,72,68,45,32,70,69,34,43,58,31,29,55,55,11,30,42,27,33,48,42,18,35,89,56,52,62,48,23,54,50,31,33,38,20,36,44,30,28,24,51,39,51,48,52,49,52,50,46,31,66,70,66,70,46,83,82,48,70,64,57,52,51,46,44,37,55,22,18,32,5,22,19,40,0,28,68,62,51,27,27,68,29,13,34,46,37,34,46,48,61,47,35,64,62,44,49,45,72,47,48,55,49,10,45,52,15,3,39,44,3,12,49,43,33,37,51,52,39,35,74,65,67,73,31,94,43,71,54,41,86,48,79,58,89,65,68,75,80,55,54,67,56,74,73,53,45,57,55,33,43,48,48,7,45,50,30,7,53,50,31,37,51,48,47,50,50,36,51,48,47,52,52,45,44,59,67,34,70,66,52,24,46,28,61,73,74,37,51,32,59,48,39,32,52,54,44,42,51,45,20,57,49,52,30,57,94,56,58,15,59,57,49,64,69,65,83,75,68,82,72,79,61,81,60,62,71,62,34,60,58,61,49,52,56,52,54,44,57,57,70,63,48,69,30,24,37,8,61,56,51,44,40,28,50,52,15,22,51,53,14,30,52,52,24,48,52,48,30,68,75,29,69,65,19,71,70,56,102,63,89,46,56,63,62,57,31,69,59,32,15,49,29,20,17,18,6,20,33,8,20,34,53,52,35,69,30,35,41,47,37,52,23,54,29,36,28,49,38,62,59,47,66,50,25,44,49,7,20,50,43,0,26,57,49,13,65,74,74,40,66,32,55,48,56,40,48,30,60,74,68,62,51,88,56,78,74,77,81,74,68,86,40,72,58,42,62,65,41,33,36,65,78,50,42,43,62,84,62,77,62,43,36,31,73,32,38,63,67,54,49,52,51,52,57,70,71,45,87,60,64,64,34,43,25,20,59,32,90,89,49,42,31,45,63,23,33,38,47,43,69,57,53,52,51,50,51,70,67,28,55,60,88,80,53,71,79,57,88,76,65,71,70,75,58,57,89,58,29,43,57,78,72,45,84,67,39,67,49,53,64,43,33,25,46,73,30,24,44,49,57,50,51,50,48,32,62,73,65,36,47,60,62,44,45,23,32,58,72,25,25,61,55,28,31,39,39,58,65,39,50,41,51,48,51,52,53,52,57,68,73,94,136,82,74,81,64,76,68,61,61,59,57,56,70,66,52,77,76,65,64,87,59,70,55,67,63,57,45,46,48,46,46,49,49,43,47,50,49,46,53,54,30,64,66,84,43,51,64,56,60,53,34,46,49,51,8,42,50,49,9,49,50,42,49,52,45,51,51,51,29,50,52,50,43,50,50,49,51,50,51,49,57,69,59,59,89,44,64,68,59,42,51,47,51,61,31,47,53,35,26,52,30,39,24,45,16,23,44,50,17,49,69,76,33,73,66,25,39,33,28,43,50,46,60,47,32,31,36,70,53,47,40,84,58,65,70,68,44,32,69,70,36,44,60,30,29,54,55,11,30,43,27,34,49,43,16,36,88,56,51,62,50,22,56,51,30,33,39,22,37,45,29,29,24,50,38,51,49,52,49,51,51,46,30,66,69,67,70,47,84,82,50,68,66,57,51,50,47,44,38,56,22,18,31,5,22,19,39,0,27,70,61,51,28,26,68,29,13,34,46,38,36,45,48,62,47,34,64,63,44,49,45,71,48,49,55,49,10,45,52,15,4,40,43,3,12,49,42,31,37,50,52,39,36,75,65,67,74,31,93,41,70,56,41,86,48,78,59,88,64,70,76,79,56,53,66,56,76,72,52,44,57,56,33,42,49,48,6,46,51,29,8,53,52,30,38,52,48,47,50,50,36,51,48,47,54,51,45,43,59,66,35,70,67,54,24,47,27,62,73,75,37,50,31,59,48,40,33,53,53,43,41,52,46,22,58,48,53,30,56,94,56,58,15,58,58,50,63,69,65,83,76,69,81,72,80,63,81,58,63,71,63,34,60,60,58,49,51,57,51,53,46,56,58,70,64,46,69,30,24,39,8,61,56,51,45,40,25,50,52,14,22,52,55,14,30,51,51,23,47,53,47,30,70,76,30,70,65,18,72,68,55,102,66,88,46,57,65,62,56,30,68,60,31,15,50,31,19,17,18,6,21,32,7,20,34,51,51,35,68,30,35,40,48,38,53,24,52,28,37,28,50,37,61,60,46,65,47,24,43,49,8,19,51,44,0,27,56,48,14,65,74,72,39,66,32,56,48,56,42,48,30,60,76,68,63,53,90,55,79,74,75,80,74,68,87,43,72,58,42,63,65,41,34,36,65,79,49,43,44,63,86,64,76,62,44,36,31,73,31,36,66,66,56,50,51,50,52,56,71,71,44,88,62,63,63,35,43,28,20,58,32,91,90,49,42,29,45,63,21,33,37,46,43,68,58,53,51,51,49,51,70,68,29,55,61,87,81,55,71,80,57,88,78,66,72,68,75,57,56,88,56,30,44,57,79,74,46,84,65,38,69,48,52,64,40,33,25,48,72,29,24,44,49,57,51,50,50,48,32,63,75,65,37,47,60,62,46,45,24,33,58,72,26,24,61,56,26,31,41,38,58,66,40,51,41,50,48,53,53,52,51,55,68,72,95

Sequence (1290 aa):
MEHPSLEQEEEKVLVSKHSWQPCPKARRRLRGCMEVVKGLLFRVGEDWYFLFVLGVLMATISFMMDLIVFRLYEAHRWLYQEVGDYLVLKYLSWTIYPVALAAFSTGFANSITPHSGGSGIPELKTILSGVELEEYLAIKNFGAKVVGLTCTLSAGSTVFLGKLGPFVHLSSMAAAYLGKMRTAVIREYEDKFKQNEMLVAAQAVGVATVFGAPISGVLFSIEVMSSHFAVRDYWRGFFAATCGAFMFRLLAVFNSEQETIAALFKSNLKIDFPFDLPETFFFVILGAICGAIACAYLFCQRWLLAAVKENRLTGRLLATDKPLYTVLVVLLLASITFPPGLGQLMASRPHTTACCPHSHLLCAPQFWMLTLATTLPMPAGYFMPVFIYGAAIGRLQGEVLASLFPHGIHAEGAAYPIVPGGYALAGAAAFSGAVTYSVSTALLVCEATGHMAHVLPVVLAVLVANAITQKCQPSFYDGTIIVKKLPYLPRIRSRHIASYRVVVKEFMEQQVVAVAKGDGFEEVLAALNATTDKEYAVIESKESPMLVGTISRAKLIAFLQSHEHPQAPPGPLQEKPASTGTLGEDCAIEPIVLQLSPWTSLHQAHHLFELLKLQHIFVTHYGKLVGAVTRTELRRAIEELAKEAMEHPSLEQEEEKVLVSKHSWQPCPKARRRLRGCMEVVKGLLFRVGEDWYFLFVLGVLMATISFMMDLIVFRLYEAHRWLYQEVGDYLVLKYLSWTIYPVALAAFSTGFANSITPHSGGSGIPELKTILSGVELEEYLAIKNFGAKVVGLTCTLSAGSTVFLGKLGPFVHLSSMAAAYLGKMRTAVIREYEDKFKQNEMLVAAQAVGVATVFGAPISGVLFSIEVMSSHFAVRDYWRGFFAATCGAFMFRLLAVFNSEQETIAALFKSNLKIDFPFDLPETFFFVILGAICGAIACAYLFCQRWLLAAVKENRLTGRLLATDKPLYTVLVVLLLASITFPPGLGQLMASRPHTTACCPHSHLLCAPQFWMLTLATTLPMPAGYFMPVFIYGAAIGRLQGEVLASLFPHGIHAEGAAYPIVPGGYALAGAAAFSGAVTYSVSTALLVCEATGHMAHVLPVVLAVLVANAITQKCQPSFYDGTIIVKKLPYLPRIRSRHIASYRVVVKEFMEQQVVAVAKGDGFEEVLAALNATTDKEYAVIESKESPMLVGTISRAKLIAFLQSHEHPQAPPGPLQEKPASTGTLGEDCAIEPIVLQLSPWTSLHQAHHLFELLKLQHIFVTHYGKLVGAVTRTELRRAIEELAKEA

Foldseek 3Di:
DDPPDPVVVVVVVVPPPPPPPPDVVVVVVVLVVLVVVVVVCVPVPVLLVLLLCLLLVLLVLLLVLVVLLVVLLVVLVVCLVVVPDDPVVNLCSLQVLLLVLQLCQLVQLVVQPLLLWALCLLVLLLVLLQDDDPSLLDVSSLVSNSSSASSNCSSCVQQNFAQLRSQLSNLLSVLLVSLVVVCVSVVDDRDPVVNSLSNLLSQLSSNCSNQLNNVLSNQLSPQQRAPDDDVVSVVSNSSSSNSNSVSNLVVCCVVVVDVHSAFQAADPPPQPPQPDPVVLVVLQVLLQVLLVLLLVLLVLLLVVLLVLCVDPVSVVCVVPPLSVSSSVLSSVRSVCCSCVPVVVLADPPVPDPDPPVSLVVHLVVLSVNLSSSNNRGGHGHNLVSQLQSQLSSQLVSQVVVCVVCVQADDDPDRHDHGDSNLSSQLSSQQNSCLQSVGLSSLVSSCRNHVHCSCSVSSSSSNVSSNVSSVVRHDHNSVSVCVSVVPLDQDDLPPPPPVQQVAFQLVQFAQDAQAAEQQDFLVSLVVSVVVDVDQKHFYAHDPVFRFTFAIDGPVQSVVRNVQADDPPDPPDPPPPPPRPRDGNNVPDDGHGDDDEAERGGGLVVVSVCCSVVVDQKHFHDDPRHTRGIDGSVSSNVVSVVVVVVD/DDDPDPVVVVVVVVPPPPPPPPDVVVVVVVLVVLVVVVVVCVPVPVLLVLLLCLLLVLLVLLLVLVVLLVVLLVVLVVCLVVVPDDPVVNLCSLQVLLLVLQLCQLVQLVVQPLLLWALCLLVLLLVLLQDDDPSLLDVSSLVSNSSSASSNCSSCVQQNFANLRSQLSNLLSVQLVSLVVVCVSVVDDDDPVVNSLSNLLSSLSSNCSNQLNNVLSNQLSPQQRAPDDDVVSVVSNSSSSNSNSVSNLVVCCVVVVDVHSAFQDADPPDQPPQDDPVVLVVLQVLLQVLLVLLLVLLVLLLVVLLVLCVDPVSVVCVVPPLSVSSSVLSSVRSVCCSCVPVVVLADPPVPDPDPPVSLVVHLVVLSVNLSSSNNRGGHTHNLVSQLQSQLSSQLVSQVVVCVVCVQADDDPDRHDHGDSNLSSQLRSQQNSCLQSVGLSSLVSSCRNHVHCSCSVSSSSSNVSSNVSSVVRHDHNSVSVCVSVVPLDADDLPPPPPVQQVAFQLVQFAQDAQAAEQQDFLVSLVVSVVVDVDQKHFYAHDPVFRFTFAIDGPVQSVVRNVQADDPPDPPDPPPPPPRPRDGNNVPDDGHGDDDEAERGGGLVVVSVCCSVVVDQKHFHDDPRHTRGIDGSVSSNVVSVVVVVVD

Radius of gyration: 34.2 Å; Cα contacts (8 Å, |Δi|>4): 2200; chains: 2; bounding box: 107×118×82 Å

pLDDT: mean 80.83, std 17.56, range [27.73, 98.38]